Protein 5W4Z (pdb70)

Organism: NCBI:txid881616

Foldseek 3Di:
DAFAEEAEDEFFQDDQLAFLNPQPPFDSNCSVPLVQLLVLLCLCAVLFHQAYEYEDAQFFQAAVHHFDPVCVVRVRGDDGDAQLVSLLSVLVSDQFHAYEYEDALQPDDLQVVLVSQLVSLQSSVFRYAYAYDNHLQQPRNCVVVVHDGDFQLVSLVSVVLSVVVSLLQLFAQADPQQADCDPVPDRGDVVRGDWDFGDDPHDTDTGHHDDHHGQASHHQYEYEAQDPSRLLSCLAAHQEYEAADDPLVVLQVSLVSSLVSVVVLQHHSLRRAYAYAAEEFADAFQVVQVVVLVSSVVSTDLPSLQSSLCSRFVDRLVPDDQVAALLPDQGRGRRCSSVVRHVHTSVVCSVPCNVANNHDDHHTGHLVSRLVVVVCNCVSRVHRYYHYHYSRPPVRVSCCSVRNVVVCVVVPNHPRHDDDRHSCCRRRVDPGSYDDCSRPSVVSHD/DAFAEEAEDEFFQADQLAFLNQQPPFDSNCSVPLVQLLVLLCLCAVLFHQAYEYEDAQFFLAAPHHFDPVCVVRVRGDDGDAQLVSLQSVLVNDQFHAYEYEDALQPDALQVVLVSQLVSLASSVFRYHYAYDNHLQQPRNCVVVVHDGDFQLVSLVSVVLSVVVSLLQLFPAADQQQADCDPVDDRGDPVRGDWDFGDDPNDTDTGHHDDHHGQASHHQYEYEAQPPSSLLSCLAAHQEYEAADDPLVVLLVSLVVSLVSVVVLQHHSLSHAYAYAAEEFADAFQVVQVVVLVSSQVSTDLVSQQSSLCSRFVDRLVPDDQQAALVVDQGRGRGCSSVVRGVHGSVVCSVCCNSANSHDDHHTGHLVSNLVVVVCSCVSNVHRYYHYHYSRPPVRVSCCSPRNVVVCVVVVRHDRHRDDRHSCCVRSVDPGSYDDCSHPSVVSHDD

Solvent-accessible surface area: 29594 Å² total; per-residue (Å²): 152,91,10,40,9,2,0,19,0,13,4,8,3,1,2,13,0,5,3,7,1,51,2,106,84,2,65,6,30,67,2,11,49,10,89,14,0,84,64,1,1,107,31,0,36,116,13,13,5,11,0,2,2,4,23,38,17,6,0,4,0,34,20,140,48,97,8,42,93,25,0,5,35,7,2,0,0,3,3,4,4,10,3,2,0,0,1,0,0,2,1,14,51,6,108,92,0,0,4,1,6,6,2,3,0,14,10,22,48,8,7,10,0,4,5,10,0,2,0,0,0,20,5,1,148,0,11,0,0,0,4,3,27,10,10,29,6,0,92,14,0,2,42,1,17,27,58,116,60,31,44,10,75,63,3,9,63,23,0,48,9,0,0,60,2,0,1,39,9,8,0,10,0,2,36,91,83,1,29,72,87,62,41,164,29,87,0,1,16,27,76,52,10,55,93,16,96,4,118,25,121,89,30,125,1,49,1,14,3,5,10,7,27,4,50,0,1,0,1,0,0,0,2,26,28,24,18,121,40,0,54,71,3,0,0,80,6,0,4,0,4,28,2,47,23,32,83,59,108,138,0,31,89,48,2,133,20,1,28,50,55,0,81,83,69,58,13,48,42,98,3,0,30,0,3,0,18,10,8,3,10,6,9,107,68,91,120,87,0,63,105,61,30,84,71,4,45,108,22,10,41,86,119,2,5,34,2,0,0,4,9,26,5,51,23,24,1,74,74,67,108,83,95,34,48,1,76,121,18,120,9,63,15,22,51,48,19,14,68,86,21,71,70,89,25,0,20,67,3,56,73,71,4,28,18,29,3,42,33,51,154,17,48,29,0,27,29,87,74,0,0,59,23,0,27,108,28,10,139,39,0,70,1,9,0,2,0,7,5,2,13,17,1,22,20,10,0,64,31,4,19,109,93,0,3,54,32,0,56,139,97,42,29,8,24,100,32,54,88,19,82,8,0,0,34,4,10,17,56,26,166,69,35,38,4,81,154,45,7,19,0,11,68,59,63,87,154,89,7,50,11,1,0,21,0,12,4,9,4,1,4,14,0,2,2,4,1,52,13,109,91,3,82,6,30,69,2,11,49,12,96,15,0,81,71,2,1,111,32,0,33,118,12,13,5,9,0,3,2,5,21,38,17,5,0,2,0,28,26,126,51,95,9,45,95,33,0,6,34,9,2,0,0,3,2,4,4,8,3,2,0,0,1,0,0,2,2,19,45,6,94,87,0,0,4,2,6,6,2,3,1,22,12,24,52,7,7,10,0,4,6,11,0,2,0,0,0,22,6,2,152,0,10,0,0,0,4,3,27,10,10,30,5,0,93,15,0,3,38,1,25,20,72,116,57,30,44,7,75,62,2,9,61,12,0,45,7,0,0,58,2,0,2,35,10,7,2,11,0,2,38,95,86,1,29,67,89,67,40,167,34,85,0,0,14,24,78,49,11,55,90,13,99,5,112,22,120,89,29,125,1,38,1,10,3,4,10,8,30,3,52,0,1,0,1,0,0,0,2,27,26,35,10,107,42,0,60,83,3,1,0,89,6,1,5,0,6,26,2,42,32,34,91,58,97,129,1,32,85,57,1,134,25,2,28,50,52,0,83,89,70,58,11,37,42,95,4,0,40,0,3,1,10,7,1,4,5,6,8,106,65,84,147,90,0,65,98,71,47,84,83,5,41,114,21,13,34,83,123,0,9,36,3,0,0,5,8,25,5,51,21,12,1,75,76,77,109,86,87,27,49,0,79,129,29,123,8,65,14,24,38,42,21,14,65,97,16,65,68,81,38,0,21,66,4,52,78,64,0,33,23,18,0,42,18,19,164,25,42,32,0,28,31,94,76,0,0,52,20,0,31,103,27,10,141,40,0,70,0,11,0,3,0,7,3,4,13,18,1,16,22,8,0,64,26,3,18,104,89,0,2,63,46,0,58,151,105,40,25,4,26,94,38,54,145,16,80,9,0,0,27,11,8,17,62,26,174,57,41,34,2,85,146,46,7,21,0,9,64,64,48,48,213

Structure (mmCIF, N/CA/C/O backbone):
data_5W4Z
#
_entry.id   5W4Z
#
_cell.length_a   74.970
_cell.length_b   108.800
_cell.length_c   125.080
_cell.angle_alpha   90.00
_cell.angle_beta   90.00
_cell.angle_gamma   90.00
#
_symmetry.space_group_name_H-M   'P 21 21 21'
#
loop_
_entity.id
_entity.type
_entity.pdbx_description
1 polymer 'Riboflavin Lyase'
2 non-polymer 1-deoxy-1-(7,8-dimethyl-2,4-dioxo-3,4-dihydrobenzo[g]pteridin-10(2H)-yl)-3-O-phosphono-D-ribitol
3 non-polymer RIBOFLAVIN
4 water water
#
loop_
_atom_site.group_PDB
_atom_site.id
_atom_site.type_symbol
_atom_site.label_atom_id
_atom_site.label_alt_id
_atom_site.label_comp_id
_atom_site.label_asym_id
_atom_site.label_entity_id
_atom_site.label_seq_id
_atom_site.pdbx_PDB_ins_code
_atom_site.Cartn_x
_atom_site.Cartn_y
_atom_site.Cartn_z
_atom_site.occupancy
_atom_site.B_iso_or_equiv
_atom_site.auth_seq_id
_atom_site.auth_comp_id
_atom_site.auth_asym_id
_atom_site.auth_atom_id
_atom_site.pdbx_PDB_model_num
ATOM 1 N N . LYS A 1 9 ? -135.434 157.895 188.804 1.00 72.95 7 LYS A N 1
ATOM 2 C CA . LYS A 1 9 ? -135.237 157.942 187.356 1.00 78.44 7 LYS A CA 1
ATOM 3 C C . LYS A 1 9 ? -135.071 156.541 186.770 1.00 66.68 7 LYS A C 1
ATOM 4 O O . LYS A 1 9 ? -134.196 155.786 187.195 1.00 74.46 7 LYS A O 1
ATOM 10 N N . GLN A 1 10 ? -135.917 156.197 185.799 1.00 64.64 8 GLN A N 1
ATOM 11 C CA . GLN A 1 10 ? -135.913 154.870 185.186 1.00 59.92 8 GLN A CA 1
ATOM 12 C C . GLN A 1 10 ? -134.975 154.878 183.985 1.00 58.26 8 GLN A C 1
ATOM 13 O O . GLN A 1 10 ? -135.245 155.549 182.986 1.00 63.41 8 GLN A O 1
ATOM 19 N N . LEU A 1 11 ? -133.896 154.109 184.065 1.00 48.20 9 LEU A N 1
ATOM 20 C CA . LEU A 1 11 ? -132.964 154.009 182.952 1.00 46.12 9 LEU A CA 1
ATOM 21 C C . LEU A 1 11 ? -133.484 153.050 181.888 1.00 46.24 9 LEU A C 1
ATOM 22 O O . LEU A 1 11 ? -134.134 152.042 182.188 1.00 49.24 9 LEU A O 1
ATOM 27 N N . ARG A 1 12 ? -133.166 153.362 180.632 1.00 41.81 10 ARG A N 1
ATOM 28 C CA . ARG A 1 12 ? -133.482 152.498 179.503 1.00 39.59 10 ARG A CA 1
ATOM 29 C C . ARG A 1 12 ? -132.253 151.706 179.077 1.00 46.25 10 ARG A C 1
ATOM 30 O O . ARG A 1 12 ? -131.118 152.158 179.241 1.00 47.80 10 ARG A O 1
ATOM 38 N N . PHE A 1 13 ? -132.489 150.520 178.513 1.00 42.49 11 PHE A N 1
ATOM 39 C CA . PHE A 1 13 ? -131.401 149.622 178.142 1.00 39.45 11 PHE A CA 1
ATOM 40 C C . PHE A 1 13 ? -131.656 149.002 176.786 1.00 40.08 11 PHE A C 1
ATOM 41 O O . PHE A 1 13 ? -132.739 148.465 176.542 1.00 46.88 11 PHE A O 1
ATOM 49 N N . GLY A 1 14 ? -130.650 149.085 175.911 1.00 40.59 12 GLY A N 1
ATOM 50 C CA . GLY A 1 14 ? -130.670 148.371 174.654 1.00 39.72 12 GLY A CA 1
ATOM 51 C C . GLY A 1 14 ? -129.404 147.549 174.499 1.00 33.24 12 GLY A C 1
ATOM 52 O O . GLY A 1 14 ? -128.473 147.629 175.312 1.00 40.55 12 GLY A O 1
ATOM 53 N N . LEU A 1 15 ? -129.398 146.734 173.451 1.00 35.71 13 LEU A N 1
ATOM 54 C CA . LEU A 1 15 ? -128.257 145.901 173.108 1.00 35.86 13 LEU A CA 1
ATOM 55 C C . LEU A 1 15 ? -127.622 146.426 171.829 1.00 35.93 13 LEU A C 1
ATOM 56 O O . LEU A 1 15 ? -128.303 146.547 170.810 1.00 36.97 13 LEU A O 1
ATOM 61 N N . PHE A 1 16 ? -126.323 146.715 171.878 1.00 36.40 14 PHE A N 1
ATOM 62 C CA . PHE A 1 16 ? -125.575 147.024 170.661 1.00 33.81 14 PHE A CA 1
ATOM 63 C C . PHE A 1 16 ? -125.204 145.737 169.923 1.00 35.65 14 PHE A C 1
ATOM 64 O O . PHE A 1 16 ? -124.679 144.800 170.528 1.00 38.26 14 PHE A O 1
ATOM 72 N N . GLU A 1 17 ? -125.480 145.694 168.613 1.00 33.53 15 GLU A N 1
ATOM 73 C CA . GLU A 1 17 ? -125.148 144.545 167.770 1.00 36.04 15 GLU A CA 1
ATOM 74 C C . GLU A 1 17 ? -124.735 145.038 166.387 1.00 36.92 15 GLU A C 1
ATOM 75 O O . GLU A 1 17 ? -124.926 146.208 166.046 1.00 36.85 15 GLU A O 1
ATOM 81 N N . ASN A 1 18 ? -124.134 144.156 165.591 1.00 36.06 16 ASN A N 1
ATOM 82 C CA . ASN A 1 18 ? -123.946 144.498 164.185 1.00 36.41 16 ASN A CA 1
ATOM 83 C C . ASN A 1 18 ? -123.953 143.231 163.341 1.00 39.57 16 ASN A C 1
ATOM 84 O O . ASN A 1 18 ? -123.580 142.155 163.809 1.00 37.22 16 ASN A O 1
ATOM 89 N N . ALA A 1 19 ? -124.390 143.375 162.088 1.00 31.50 17 ALA A N 1
ATOM 90 C CA . ALA A 1 19 ? -124.578 142.223 161.209 1.00 32.48 17 ALA A CA 1
ATOM 91 C C . ALA A 1 19 ? -123.254 141.878 160.527 1.00 36.49 17 ALA A C 1
ATOM 92 O O . ALA A 1 19 ? -123.079 142.012 159.314 1.00 38.47 17 ALA A O 1
ATOM 94 N N . GLN A 1 20 ? -122.311 141.426 161.352 1.00 36.49 18 GLN A N 1
ATOM 95 C CA . GLN A 1 20 ? -121.047 140.857 160.902 1.00 40.10 18 GLN A CA 1
ATOM 96 C C . GLN A 1 20 ? -120.411 140.148 162.092 1.00 40.16 18 GLN A C 1
ATOM 97 O O . GLN A 1 20 ? -120.890 140.249 163.223 1.00 38.61 18 GLN A O 1
ATOM 103 N N . THR A 1 21 ? -119.326 139.420 161.820 1.00 35.60 19 THR A N 1
ATOM 104 C CA . THR A 1 21 ? -118.785 138.484 162.809 1.00 35.44 19 THR A CA 1
ATOM 105 C C . THR A 1 21 ? -118.193 139.208 164.019 1.00 40.90 19 THR A C 1
ATOM 106 O O . THR A 1 21 ? -118.438 138.823 165.170 1.00 42.76 19 THR A O 1
ATOM 110 N N . ASN A 1 22 ? -117.390 140.231 163.778 1.00 39.49 20 ASN A N 1
ATOM 111 C CA . ASN A 1 22 ? -116.714 141.001 164.814 1.00 39.39 20 ASN A CA 1
ATOM 112 C C . ASN A 1 22 ? -117.298 142.408 164.844 1.00 45.10 20 ASN A C 1
ATOM 113 O O . ASN A 1 22 ? -118.138 142.769 164.017 1.00 47.59 20 ASN A O 1
ATOM 118 N N . ASP A 1 23 ? -116.872 143.209 165.818 1.00 41.64 21 ASP A N 1
ATOM 119 C CA . ASP A 1 23 ? -117.418 144.555 165.920 1.00 43.40 21 ASP A CA 1
ATOM 120 C C . ASP A 1 23 ? -116.354 145.529 166.402 1.00 44.17 21 ASP A C 1
ATOM 121 O O . ASP A 1 23 ? -115.391 145.146 167.077 1.00 48.99 21 ASP A O 1
ATOM 126 N N . SER A 1 24 ? -116.533 146.795 166.021 1.00 45.19 22 SER A N 1
ATOM 127 C CA . SER A 1 24 ? -115.832 147.924 166.624 1.00 47.90 22 SER A CA 1
ATOM 128 C C . SER A 1 24 ? -114.327 147.890 166.388 1.00 48.23 22 SER A C 1
ATOM 129 O O . SER A 1 24 ? -113.572 148.561 167.094 1.00 49.72 22 SER A O 1
ATOM 132 N N . GLY A 1 25 ? -113.872 147.134 165.393 1.00 48.44 23 GLY A N 1
ATOM 133 C CA . GLY A 1 25 ? -112.457 147.044 165.125 1.00 48.93 23 GLY A CA 1
ATOM 134 C C . GLY A 1 25 ? -111.705 146.037 165.965 1.00 51.39 23 GLY A C 1
ATOM 135 O O . GLY A 1 25 ? -110.478 145.937 165.824 1.00 48.00 23 GLY A O 1
ATOM 136 N N . THR A 1 26 ? -112.386 145.302 166.840 1.00 51.33 24 THR A N 1
ATOM 137 C CA . THR A 1 26 ? -111.796 144.166 167.536 1.00 56.24 24 THR A CA 1
ATOM 138 C C . THR A 1 26 ? -112.198 142.878 166.832 1.00 54.86 24 THR A C 1
ATOM 139 O O . THR A 1 26 ? -113.015 142.874 165.907 1.00 53.45 24 THR A O 1
ATOM 143 N N . ALA A 1 27 ? -111.616 141.769 167.284 1.00 54.37 25 ALA A N 1
ATOM 144 C CA . ALA A 1 27 ? -111.918 140.479 166.661 1.00 53.56 25 ALA A CA 1
ATOM 145 C C . ALA A 1 27 ? -111.856 139.401 167.745 1.00 53.76 25 ALA A C 1
ATOM 146 O O . ALA A 1 27 ? -110.820 138.765 167.939 1.00 56.38 25 ALA A O 1
ATOM 148 N N . THR A 1 28 ? -112.982 139.192 168.428 1.00 49.23 26 THR A N 1
ATOM 149 C CA . THR A 1 28 ? -113.079 138.165 169.460 1.00 55.59 26 THR A CA 1
ATOM 150 C C . THR A 1 28 ? -113.693 136.866 168.955 1.00 55.54 26 THR A C 1
ATOM 151 O O . THR A 1 28 ? -113.983 135.983 169.769 1.00 55.67 26 THR A O 1
ATOM 155 N N . TRP A 1 29 ? -113.875 136.723 167.634 1.00 51.82 27 TRP A N 1
ATOM 156 C CA . TRP A 1 29 ? -114.634 135.606 167.072 1.00 50.35 27 TRP A CA 1
ATOM 157 C C . TRP A 1 29 ? -114.049 134.240 167.415 1.00 49.96 27 TRP A C 1
ATOM 158 O O . TRP A 1 29 ? -114.777 133.244 167.364 1.00 50.58 27 TRP A O 1
ATOM 169 N N . ARG A 1 30 ? -112.760 134.160 167.753 1.00 52.19 28 ARG A N 1
ATOM 170 C CA . ARG A 1 30 ? -112.125 132.871 168.010 1.00 55.01 28 ARG A CA 1
ATOM 171 C C . ARG A 1 30 ? -112.437 132.300 169.389 1.00 57.46 28 ARG A C 1
ATOM 172 O O . ARG A 1 30 ? -112.135 131.124 169.630 1.00 54.53 28 ARG A O 1
ATOM 180 N N . HIS A 1 31 ? -112.991 133.100 170.297 1.00 57.50 29 HIS A N 1
ATOM 181 C CA . HIS A 1 31 ? -113.351 132.595 171.614 1.00 57.27 29 HIS A CA 1
ATOM 182 C C . HIS A 1 31 ? -114.290 131.400 171.458 1.00 59.12 29 HIS A C 1
ATOM 183 O O . HIS A 1 31 ? -115.196 131.431 170.614 1.00 51.92 29 HIS A O 1
ATOM 190 N N . PRO A 1 32 ? -114.099 130.333 172.238 1.00 56.81 30 PRO A N 1
ATOM 191 C CA . PRO A 1 32 ? -114.875 129.101 171.997 1.00 55.24 30 PRO A CA 1
ATOM 192 C C . PRO A 1 32 ? -116.379 129.266 172.151 1.00 55.71 30 PRO A C 1
ATOM 193 O O . PRO A 1 32 ? -117.137 128.510 171.530 1.00 57.23 30 PRO A O 1
ATOM 197 N N . ASP A 1 33 ? -116.842 130.233 172.942 1.00 52.37 31 ASP A N 1
ATOM 198 C CA . ASP A 1 33 ? -118.267 130.427 173.182 1.00 58.87 31 ASP A CA 1
ATOM 199 C C . ASP A 1 33 ? -118.900 131.492 172.289 1.00 57.30 31 ASP A C 1
ATOM 200 O O . ASP A 1 33 ? -120.121 131.681 172.343 1.00 48.69 31 ASP A O 1
ATOM 205 N N . ASN A 1 34 ? -118.113 132.183 171.471 1.00 55.93 32 ASN A N 1
ATOM 206 C CA . ASN A 1 34 ? -118.648 133.233 170.617 1.00 50.17 32 ASN A CA 1
ATOM 207 C C . ASN A 1 34 ? -119.363 132.614 169.417 1.00 53.33 32 ASN A C 1
ATOM 208 O O . ASN A 1 34 ? -118.831 131.709 168.766 1.00 54.16 32 ASN A O 1
ATOM 213 N N . GLN A 1 35 ? -120.569 133.109 169.124 1.00 47.42 33 GLN A N 1
ATOM 214 C CA . GLN A 1 35 ? -121.399 132.556 168.060 1.00 46.97 33 GLN A CA 1
ATOM 215 C C . GLN A 1 35 ? -121.646 133.510 166.896 1.00 44.46 33 GLN A C 1
ATOM 216 O O . GLN A 1 35 ? -122.386 133.147 165.974 1.00 42.65 33 GLN A O 1
ATOM 222 N N . ARG A 1 36 ? -121.058 134.705 166.893 1.00 41.09 34 ARG A N 1
ATOM 223 C CA . ARG A 1 36 ? -121.476 135.666 165.879 1.00 43.31 34 ARG A CA 1
ATOM 224 C C . ARG A 1 36 ? -120.837 135.412 164.517 1.00 44.18 34 ARG A C 1
ATOM 225 O O . ARG A 1 36 ? -121.122 136.150 163.570 1.00 41.22 34 ARG A O 1
ATOM 233 N N . HIS A 1 37 ? -120.006 134.380 164.375 1.00 42.24 35 HIS A N 1
ATOM 234 C CA . HIS A 1 37 ? -119.684 133.943 163.024 1.00 43.78 35 HIS A CA 1
ATOM 235 C C . HIS A 1 37 ? -120.911 133.417 162.293 1.00 48.33 35 HIS A C 1
ATOM 236 O O . HIS A 1 37 ? -120.862 133.253 161.069 1.00 43.79 35 HIS A O 1
ATOM 243 N N . LEU A 1 38 ? -122.008 133.166 163.008 1.00 43.94 36 LEU A N 1
ATOM 244 C CA . LEU A 1 38 ? -123.277 132.779 162.407 1.00 41.18 36 LEU A CA 1
ATOM 245 C C . LEU A 1 38 ? -124.158 133.975 162.074 1.00 36.69 36 LEU A C 1
ATOM 246 O O . LEU A 1 38 ? -125.367 133.797 161.866 1.00 40.14 36 LEU A O 1
ATOM 251 N N . PHE A 1 39 ? -123.584 135.187 162.011 1.00 37.86 37 PHE A N 1
ATOM 252 C CA . PHE A 1 39 ? -124.388 136.391 161.795 1.00 39.48 37 PHE A CA 1
ATOM 253 C C . PHE A 1 39 ? -125.173 136.343 160.496 1.00 40.14 37 PHE A C 1
ATOM 254 O O . PHE A 1 39 ? -126.144 137.095 160.358 1.00 39.23 37 PHE A O 1
ATOM 262 N N . ASP A 1 40 ? -124.765 135.510 159.537 1.00 36.15 38 ASP A N 1
ATOM 263 C CA . ASP A 1 40 ? -125.433 135.462 158.243 1.00 41.53 38 ASP A CA 1
ATOM 264 C C . ASP A 1 40 ? -126.534 134.412 158.200 1.00 43.78 38 ASP A C 1
ATOM 265 O O . ASP A 1 40 ? -127.015 134.079 157.110 1.00 40.36 38 ASP A O 1
ATOM 270 N N . THR A 1 41 ? -126.931 133.886 159.357 1.00 38.37 39 THR A N 1
ATOM 271 C CA . THR A 1 41 ? -128.057 132.976 159.490 1.00 39.86 39 THR A CA 1
ATOM 272 C C . THR A 1 41 ? -129.161 133.688 160.258 1.00 38.56 39 THR A C 1
ATOM 273 O O . THR A 1 41 ? -128.893 134.501 161.148 1.00 34.85 39 THR A O 1
ATOM 277 N N . LEU A 1 42 ? -130.412 133.395 159.903 1.00 36.20 40 LEU A N 1
ATOM 278 C CA . LEU A 1 42 ? -131.506 134.056 160.607 1.00 36.60 40 LEU A CA 1
ATOM 279 C C . LEU A 1 42 ? -131.663 133.503 162.022 1.00 35.43 40 LEU A C 1
ATOM 280 O O . LEU A 1 42 ? -132.134 134.212 162.917 1.00 34.02 40 LEU A O 1
ATOM 285 N N . ASP A 1 43 ? -131.253 132.253 162.245 1.00 35.26 41 ASP A N 1
ATOM 286 C CA . ASP A 1 43 ? -131.387 131.662 163.573 1.00 40.59 41 ASP A CA 1
ATOM 287 C C . ASP A 1 43 ? -130.561 132.411 164.610 1.00 39.80 41 ASP A C 1
ATOM 288 O O . ASP A 1 43 ? -130.971 132.517 165.772 1.00 39.08 41 ASP A O 1
ATOM 293 N N . TYR A 1 44 ? -129.382 132.913 164.226 1.00 37.90 42 TYR A N 1
ATOM 294 C CA . TYR A 1 44 ? -128.598 133.713 165.167 1.00 38.69 42 TYR A CA 1
ATOM 295 C C . TYR A 1 44 ? -129.408 134.902 165.669 1.00 36.99 42 TYR A C 1
ATOM 296 O O . TYR A 1 44 ? -129.493 135.150 166.878 1.00 39.29 42 TYR A O 1
ATOM 305 N N . TRP A 1 45 ? -130.031 135.640 164.747 1.00 33.17 43 TRP A N 1
ATOM 306 C CA . TRP A 1 45 ? -130.751 136.851 165.121 1.00 36.27 43 TRP A CA 1
ATOM 307 C C . TRP A 1 45 ? -132.052 136.531 165.839 1.00 36.64 43 TRP A C 1
ATOM 308 O O . TRP A 1 45 ? -132.443 137.266 166.749 1.00 33.95 43 TRP A O 1
ATOM 319 N N . ARG A 1 46 ? -132.733 135.449 165.448 1.00 34.07 44 ARG A N 1
ATOM 320 C CA . ARG A 1 46 ? -133.915 135.023 166.186 1.00 39.86 44 ARG A CA 1
ATOM 321 C C . ARG A 1 46 ? -133.580 134.794 167.648 1.00 39.65 44 ARG A C 1
ATOM 322 O O . ARG A 1 46 ? -134.354 135.166 168.539 1.00 39.08 44 ARG A O 1
ATOM 330 N N . ASN A 1 47 ? -132.431 134.166 167.908 1.00 35.62 45 ASN A N 1
ATOM 331 C CA . ASN A 1 47 ? -132.030 133.860 169.280 1.00 35.81 45 ASN A CA 1
ATOM 332 C C . ASN A 1 47 ? -131.725 135.133 170.060 1.00 39.57 45 ASN A C 1
ATOM 333 O O . ASN A 1 47 ? -132.193 135.306 171.193 1.00 39.93 45 ASN A O 1
ATOM 338 N N . ILE A 1 48 ? -130.935 136.034 169.467 1.00 36.53 46 ILE A N 1
ATOM 339 C CA . ILE A 1 48 ? -130.618 137.303 170.120 1.00 37.46 46 ILE A CA 1
ATOM 340 C C . ILE A 1 48 ? -131.896 138.055 170.453 1.00 36.72 46 ILE A C 1
ATOM 341 O O . ILE A 1 48 ? -132.066 138.572 171.564 1.00 39.84 46 ILE A O 1
ATOM 346 N N . ALA A 1 49 ? -132.808 138.139 169.481 1.00 35.93 47 ALA A N 1
ATOM 347 C CA . ALA A 1 49 ? -134.028 138.912 169.668 1.00 37.21 47 ALA A CA 1
ATOM 348 C C . ALA A 1 49 ? -134.908 138.287 170.739 1.00 43.36 47 ALA A C 1
ATOM 349 O O . ALA A 1 49 ? -135.502 138.997 171.557 1.00 39.19 47 ALA A O 1
ATOM 351 N N . GLN A 1 50 ? -135.014 136.961 170.745 1.00 37.60 48 GLN A N 1
ATOM 352 C CA . GLN A 1 50 ? -135.808 136.317 171.776 1.00 36.92 48 GLN A CA 1
ATOM 353 C C . GLN A 1 50 ? -135.203 136.558 173.152 1.00 44.36 48 GLN A C 1
ATOM 354 O O . GLN A 1 50 ? -135.927 136.837 174.117 1.00 45.99 48 GLN A O 1
ATOM 360 N N . ILE A 1 51 ? -133.873 136.470 173.260 1.00 41.76 49 ILE A N 1
ATOM 361 C CA . ILE A 1 51 ? -133.215 136.708 174.547 1.00 47.58 49 ILE A CA 1
ATOM 362 C C . ILE A 1 51 ? -133.530 138.116 175.042 1.00 43.58 49 ILE A C 1
ATOM 363 O O . ILE A 1 51 ? -133.898 138.319 176.202 1.00 47.28 49 ILE A O 1
ATOM 368 N N . CYS A 1 52 ? -133.440 139.105 174.145 1.00 37.50 50 CYS A N 1
ATOM 369 C CA . CYS A 1 52 ? -133.693 140.489 174.537 1.00 36.50 50 CYS A CA 1
ATOM 370 C C . CYS A 1 52 ? -135.161 140.713 174.866 1.00 39.94 50 CYS A C 1
ATOM 371 O O . CYS A 1 52 ? -135.479 141.375 175.856 1.00 38.80 50 CYS A O 1
ATOM 374 N N . GLU A 1 53 ? -136.072 140.181 174.046 1.00 39.50 51 GLU A N 1
ATOM 375 C CA . GLU A 1 53 ? -137.490 140.431 174.280 1.00 38.46 51 GLU A CA 1
ATOM 376 C C . GLU A 1 53 ? -137.982 139.720 175.530 1.00 41.56 51 GLU A C 1
ATOM 377 O O . GLU A 1 53 ? -138.818 140.260 176.264 1.00 44.51 51 GLU A O 1
ATOM 383 N N . ASP A 1 54 ? -137.491 138.500 175.782 1.00 42.61 52 ASP A N 1
ATOM 384 C CA . ASP A 1 54 ? -137.873 137.804 177.007 1.00 45.88 52 ASP A CA 1
ATOM 385 C C . ASP A 1 54 ? -137.448 138.586 178.243 1.00 53.05 52 ASP A C 1
ATOM 386 O O . ASP A 1 54 ? -138.140 138.561 179.264 1.00 53.24 52 ASP A O 1
ATOM 391 N N . ALA A 1 55 ? -136.324 139.287 178.168 1.00 51.10 53 ALA A N 1
ATOM 392 C CA . ALA A 1 55 ? -135.829 140.066 179.290 1.00 49.43 53 ALA A CA 1
ATOM 393 C C . ALA A 1 55 ? -136.464 141.445 179.383 1.00 52.68 53 ALA A C 1
ATOM 394 O O . ALA A 1 55 ? -136.215 142.157 180.359 1.00 51.77 53 ALA A O 1
ATOM 396 N N . GLY A 1 56 ? -137.261 141.846 178.396 1.00 46.31 54 GLY A N 1
ATOM 397 C CA . GLY A 1 56 ? -137.819 143.179 178.416 1.00 44.63 54 GLY A CA 1
ATOM 398 C C . GLY A 1 56 ? -136.851 144.283 178.065 1.00 42.87 54 GLY A C 1
ATOM 399 O O . GLY A 1 56 ? -137.087 145.433 178.436 1.00 48.12 54 GLY A O 1
ATOM 400 N N . LEU A 1 57 ? -135.769 143.981 177.354 1.00 38.39 55 LEU A N 1
ATOM 401 C CA . LEU A 1 57 ? -134.900 145.050 176.888 1.00 40.84 55 LEU A CA 1
ATOM 402 C C . LEU A 1 57 ? -135.660 145.947 175.914 1.00 42.10 55 LEU A C 1
ATOM 403 O O . LEU A 1 57 ? -136.520 145.492 175.157 1.00 41.49 55 LEU A O 1
ATOM 408 N N . ASP A 1 58 ? -135.355 147.242 175.950 1.00 39.63 56 ASP A N 1
ATOM 409 C CA . ASP A 1 58 ? -136.139 148.184 175.157 1.00 35.10 56 ASP A CA 1
ATOM 410 C C . ASP A 1 58 ? -135.902 147.992 173.668 1.00 36.31 56 ASP A C 1
ATOM 411 O O . ASP A 1 58 ? -136.831 148.142 172.873 1.00 39.83 56 ASP A O 1
ATOM 416 N N . PHE A 1 59 ? -134.675 147.666 173.264 1.00 33.86 57 PHE A N 1
ATOM 417 C CA . PHE A 1 59 ? -134.419 147.548 171.832 1.00 33.77 57 PHE A CA 1
ATOM 418 C C . PHE A 1 59 ? -133.111 146.819 171.586 1.00 32.43 57 PHE A C 1
ATOM 419 O O . PHE A 1 59 ? -132.250 146.711 172.473 1.00 34.97 57 PHE A O 1
ATOM 427 N N A VAL A 1 60 ? -132.991 146.314 170.357 0.50 33.07 58 VAL A N 1
ATOM 428 N N B VAL A 1 60 ? -132.985 146.293 170.369 0.50 32.98 58 VAL A N 1
ATOM 429 C CA A VAL A 1 60 ? -131.741 145.851 169.768 0.50 33.84 58 VAL A CA 1
ATOM 430 C CA B VAL A 1 60 ? -131.708 145.864 169.816 0.50 33.95 58 VAL A CA 1
ATOM 431 C C A VAL A 1 60 ? -131.310 146.878 168.732 0.50 32.78 58 VAL A C 1
ATOM 432 C C B VAL A 1 60 ? -131.305 146.868 168.746 0.50 32.74 58 VAL A C 1
ATOM 433 O O A VAL A 1 60 ? -132.131 147.364 167.947 0.50 34.81 58 VAL A O 1
ATOM 434 O O B VAL A 1 60 ? -132.142 147.343 167.970 0.50 34.75 58 VAL A O 1
ATOM 441 N N . PHE A 1 61 ? -130.024 147.201 168.727 1.00 31.24 59 PHE A N 1
ATOM 442 C CA . PHE A 1 61 ? -129.466 148.248 167.891 1.00 33.84 59 PHE A CA 1
ATOM 443 C C . PHE A 1 61 ? -128.461 147.603 166.954 1.00 33.92 59 PHE A C 1
ATOM 444 O O . PHE A 1 61 ? -127.576 146.873 167.408 1.00 38.00 59 PHE A O 1
ATOM 452 N N . LEU A 1 62 ? -128.607 147.857 165.648 1.00 32.31 60 LEU A N 1
ATOM 453 C CA . LEU A 1 62 ? -127.686 147.373 164.626 1.00 32.25 60 LEU A CA 1
ATOM 454 C C . LEU A 1 62 ? -126.832 148.543 164.152 1.00 38.60 60 LEU A C 1
ATOM 455 O O . LEU A 1 62 ? -127.358 149.497 163.575 1.00 36.31 60 LEU A O 1
ATOM 460 N N . ALA A 1 63 ? -125.525 148.484 164.406 1.00 38.61 61 ALA A N 1
ATOM 461 C CA . ALA A 1 63 ? -124.610 149.429 163.778 1.00 36.77 61 ALA A CA 1
ATOM 462 C C . ALA A 1 63 ? -124.520 149.120 162.286 1.00 39.31 61 ALA A C 1
ATOM 463 O O . ALA A 1 63 ? -125.099 148.152 161.797 1.00 35.10 61 ALA A O 1
ATOM 465 N N . ASP A 1 64 ? -123.778 149.942 161.544 1.00 36.60 62 ASP A N 1
ATOM 466 C CA . ASP A 1 64 ? -123.551 149.621 160.136 1.00 35.22 62 ASP A CA 1
ATOM 467 C C . ASP A 1 64 ? -122.213 150.198 159.701 1.00 35.60 62 ASP A C 1
ATOM 468 O O . ASP A 1 64 ? -121.660 151.103 160.336 1.00 37.96 62 ASP A O 1
ATOM 473 N N . ALA A 1 65 ? -121.687 149.637 158.619 1.00 35.74 63 ALA A N 1
ATOM 474 C CA . ALA A 1 65 ? -120.521 150.175 157.942 1.00 34.88 63 ALA A CA 1
ATOM 475 C C . ALA A 1 65 ? -120.676 149.877 156.460 1.00 37.74 63 ALA A C 1
ATOM 476 O O . ALA A 1 65 ? -121.273 148.869 156.072 1.00 35.89 63 ALA A O 1
ATOM 478 N N . TRP A 1 66 ? -120.163 150.777 155.635 1.00 37.51 64 TRP A N 1
ATOM 479 C CA . TRP A 1 66 ? -120.145 150.548 154.201 1.00 38.16 64 TRP A CA 1
ATOM 480 C C . TRP A 1 66 ? -118.756 150.266 153.664 1.00 45.56 64 TRP A C 1
ATOM 481 O O . TRP A 1 66 ? -118.621 149.481 152.725 1.00 40.70 64 TRP A O 1
ATOM 492 N N . GLY A 1 67 ? -117.724 150.874 154.241 1.00 40.96 65 GLY A N 1
ATOM 493 C CA . GLY A 1 67 ? -116.370 150.721 153.758 1.00 43.32 65 GLY A CA 1
ATOM 494 C C . GLY A 1 67 ? -115.663 149.522 154.354 1.00 48.48 65 GLY A C 1
ATOM 495 O O . GLY A 1 67 ? -116.280 148.610 154.911 1.00 47.13 65 GLY A O 1
ATOM 496 N N . TRP A 1 68 ? -114.336 149.535 154.229 1.00 47.37 66 TRP A N 1
ATOM 497 C CA . TRP A 1 68 ? -113.487 148.434 154.661 1.00 46.68 66 TRP A CA 1
ATOM 498 C C . TRP A 1 68 ? -112.128 148.997 155.070 1.00 47.90 66 TRP A C 1
ATOM 499 O O . TRP A 1 68 ? -111.862 150.193 154.931 1.00 50.39 66 TRP A O 1
ATOM 510 N N . ALA A 1 69 ? -111.257 148.118 155.562 1.00 50.58 67 ALA A N 1
ATOM 511 C CA . ALA A 1 69 ? -109.984 148.532 156.160 1.00 54.12 67 ALA A CA 1
ATOM 512 C C . ALA A 1 69 ? -108.930 148.679 155.071 1.00 56.77 67 ALA A C 1
ATOM 513 O O . ALA A 1 69 ? -108.201 147.743 154.756 1.00 60.22 67 ALA A O 1
ATOM 515 N N . ASP A 1 70 ? -108.812 149.851 154.492 1.00 60.00 68 ASP A N 1
ATOM 516 C CA . ASP A 1 70 ? -107.815 150.089 153.480 1.00 64.78 68 ASP A CA 1
ATOM 517 C C . ASP A 1 70 ? -106.541 150.620 154.125 1.00 67.45 68 ASP A C 1
ATOM 518 O O . ASP A 1 70 ? -106.524 151.699 154.626 1.00 70.57 68 ASP A O 1
ATOM 523 N N . VAL A 1 71 ? -105.459 149.871 154.050 1.00 71.90 69 VAL A N 1
ATOM 524 C CA . VAL A 1 71 ? -104.183 150.320 154.575 1.00 82.05 69 VAL A CA 1
ATOM 525 C C . VAL A 1 71 ? -103.415 150.666 153.333 1.00 96.38 69 VAL A C 1
ATOM 526 O O . VAL A 1 71 ? -103.132 149.793 152.532 1.00 94.28 69 VAL A O 1
ATOM 530 N N . ASN A 1 72 ? -103.109 151.949 153.181 1.00 107.45 70 ASN A N 1
ATOM 531 C CA . ASN A 1 72 ? -102.466 152.554 152.010 1.00 113.48 70 ASN A CA 1
ATOM 532 C C . ASN A 1 72 ? -103.432 152.522 150.837 1.00 110.38 70 ASN A C 1
ATOM 533 O O . ASN A 1 72 ? -104.086 153.514 150.536 1.00 115.55 70 ASN A O 1
ATOM 538 N N . GLY A 1 73 ? -103.537 151.378 150.180 1.00 101.83 71 GLY A N 1
ATOM 539 C CA . GLY A 1 73 ? -104.448 151.249 149.068 1.00 93.86 71 GLY A CA 1
ATOM 540 C C . GLY A 1 73 ? -105.119 149.908 148.986 1.00 84.35 71 GLY A C 1
ATOM 541 O O . GLY A 1 73 ? -105.834 149.667 148.060 1.00 76.59 71 GLY A O 1
ATOM 542 N N . GLU A 1 74 ? -104.857 149.018 149.919 1.00 83.84 72 GLU A N 1
ATOM 543 C CA . GLU A 1 74 ? -105.544 147.741 149.901 1.00 82.99 72 GLU A CA 1
ATOM 544 C C . GLU A 1 74 ? -105.765 147.171 151.277 1.00 74.32 72 GLU A C 1
ATOM 545 O O . GLU A 1 74 ? -105.344 147.732 152.254 1.00 73.83 72 GLU A O 1
ATOM 551 N N . ARG A 1 75 ? -106.417 146.034 151.311 1.00 66.99 73 ARG A N 1
ATOM 552 C CA . ARG A 1 75 ? -106.820 145.384 152.524 1.00 65.11 73 ARG A CA 1
ATOM 553 C C . ARG A 1 75 ? -105.853 144.319 152.934 1.00 68.38 73 ARG A C 1
ATOM 554 O O . ARG A 1 75 ? -105.755 143.297 152.305 1.00 71.44 73 ARG A O 1
ATOM 562 N N . PRO A 1 76 ? -105.144 144.542 154.019 1.00 61.85 74 PRO A N 1
ATOM 563 C CA . PRO A 1 76 ? -104.221 143.470 154.406 1.00 65.21 74 PRO A CA 1
ATOM 564 C C . PRO A 1 76 ? -104.945 142.143 154.574 1.00 61.99 74 PRO A C 1
ATOM 565 O O . PRO A 1 76 ? -106.118 142.090 154.950 1.00 59.04 74 PRO A O 1
ATOM 569 N N . ASP A 1 77 ? -104.219 141.058 154.299 1.00 65.39 75 ASP A N 1
ATOM 570 C CA . ASP A 1 77 ? -104.816 139.729 154.353 1.00 68.66 75 ASP A CA 1
ATOM 571 C C . ASP A 1 77 ? -105.277 139.349 155.753 1.00 66.97 75 ASP A C 1
ATOM 572 O O . ASP A 1 77 ? -106.146 138.479 155.891 1.00 57.04 75 ASP A O 1
ATOM 577 N N . ILE A 1 78 ? -104.729 139.987 156.791 1.00 65.47 76 ILE A N 1
ATOM 578 C CA . ILE A 1 78 ? -105.176 139.724 158.153 1.00 64.75 76 ILE A CA 1
ATOM 579 C C . ILE A 1 78 ? -106.646 140.085 158.333 1.00 61.52 76 ILE A C 1
ATOM 580 O O . ILE A 1 78 ? -107.308 139.542 159.225 1.00 62.88 76 ILE A O 1
ATOM 585 N N . CYS A 1 79 ? -107.183 140.980 157.494 1.00 51.63 77 CYS A N 1
ATOM 586 C CA . CYS A 1 79 ? -108.595 141.331 157.598 1.00 53.22 77 CYS A CA 1
ATOM 587 C C . CYS A 1 79 ? -109.486 140.143 157.271 1.00 53.41 77 CYS A C 1
ATOM 588 O O . CYS A 1 79 ? -110.552 139.977 157.874 1.00 52.95 77 CYS A O 1
ATOM 591 N N . ASP A 1 80 ? -109.079 139.320 156.303 1.00 56.58 78 ASP A N 1
ATOM 592 C CA . ASP A 1 80 ? -109.855 138.134 155.964 1.00 57.12 78 ASP A CA 1
ATOM 593 C C . ASP A 1 80 ? -109.547 136.980 156.911 1.00 53.75 78 ASP A C 1
ATOM 594 O O . ASP A 1 80 ? -110.452 136.230 157.293 1.00 55.48 78 ASP A O 1
ATOM 599 N N . VAL A 1 81 ? -108.278 136.826 157.305 1.00 52.43 79 VAL A N 1
ATOM 600 C CA . VAL A 1 81 ? -107.909 135.761 158.236 1.00 56.60 79 VAL A CA 1
ATOM 601 C C . VAL A 1 81 ? -108.674 135.912 159.549 1.00 53.16 79 VAL A C 1
ATOM 602 O O . VAL A 1 81 ? -109.064 134.919 160.177 1.00 57.38 79 VAL A O 1
ATOM 606 N N . GLU A 1 82 ? -108.927 137.151 159.969 1.00 55.93 80 GLU A N 1
ATOM 607 C CA . GLU A 1 82 ? -109.595 137.426 161.237 1.00 53.18 80 GLU A CA 1
ATOM 608 C C . GLU A 1 82 ? -111.037 137.896 161.089 1.00 49.59 80 GLU A C 1
ATOM 609 O O . GLU A 1 82 ? -111.693 138.146 162.107 1.00 54.10 80 GLU A O 1
ATOM 615 N N . GLY A 1 83 ? -111.553 138.018 159.867 1.00 48.08 81 GLY A N 1
ATOM 616 C CA . GLY A 1 83 ? -112.908 138.538 159.686 1.00 47.29 81 GLY A CA 1
ATOM 617 C C . GLY A 1 83 ? -113.123 139.881 160.347 1.00 50.80 81 GLY A C 1
ATOM 618 O O . GLY A 1 83 ? -114.157 140.107 160.988 1.00 46.29 81 GLY A O 1
ATOM 619 N N . LEU A 1 84 ? -112.153 140.784 160.208 1.00 49.61 82 LEU A N 1
ATOM 620 C CA . LEU A 1 84 ? -112.161 142.030 160.970 1.00 48.04 82 LEU A CA 1
ATOM 621 C C . LEU A 1 84 ? -113.300 142.946 160.542 1.00 47.36 82 LEU A C 1
ATOM 622 O O . LEU A 1 84 ? -114.104 143.385 161.376 1.00 43.86 82 LEU A O 1
ATOM 627 N N . ASP A 1 85 ? -113.381 143.251 159.239 1.00 49.50 83 ASP A N 1
ATOM 628 C CA . ASP A 1 85 ? -114.290 144.264 158.720 1.00 48.96 83 ASP A CA 1
ATOM 629 C C . ASP A 1 85 ? -115.391 143.725 157.815 1.00 42.58 83 ASP A C 1
ATOM 630 O O . ASP A 1 85 ? -116.428 144.386 157.681 1.00 44.41 83 ASP A O 1
ATOM 635 N N . LEU A 1 86 ? -115.199 142.560 157.206 1.00 42.65 84 LEU A N 1
ATOM 636 C CA . LEU A 1 86 ? -116.084 142.003 156.177 1.00 43.57 84 LEU A CA 1
ATOM 637 C C . LEU A 1 86 ? -116.132 140.482 156.312 1.00 44.35 84 LEU A C 1
ATOM 638 O O . LEU A 1 86 ? -115.188 139.891 156.825 1.00 44.95 84 LEU A O 1
ATOM 643 N N . PRO A 1 87 ? -117.205 139.834 155.822 1.00 44.53 85 PRO A N 1
ATOM 644 C CA . PRO A 1 87 ? -118.390 140.408 155.176 1.00 39.16 85 PRO A CA 1
ATOM 645 C C . PRO A 1 87 ? -119.441 140.849 156.183 1.00 40.91 85 PRO A C 1
ATOM 646 O O . PRO A 1 87 ? -119.239 140.689 157.397 1.00 38.94 85 PRO A O 1
ATOM 650 N N . ARG A 1 88 ? -120.544 141.404 155.681 1.00 35.57 86 ARG A N 1
ATOM 651 C CA . ARG A 1 88 ? -121.622 141.884 156.538 1.00 35.84 86 ARG A CA 1
ATOM 652 C C . ARG A 1 88 ? -122.937 141.771 155.777 1.00 34.08 86 ARG A C 1
ATOM 653 O O . ARG A 1 88 ? -122.962 141.460 154.584 1.00 37.23 86 ARG A O 1
ATOM 661 N N . LEU A 1 89 ? -124.036 141.999 156.493 1.00 32.44 87 LEU A N 1
ATOM 662 C CA . LEU A 1 89 ? -125.384 142.064 155.937 1.00 34.67 87 LEU A CA 1
ATOM 663 C C . LEU A 1 89 ? -125.945 143.477 156.036 1.00 38.53 87 LEU A C 1
ATOM 664 O O . LEU A 1 89 ? -125.459 144.328 156.792 1.00 35.57 87 LEU A O 1
ATOM 669 N N . ASP A 1 90 ? -127.034 143.702 155.303 1.00 28.89 88 ASP A N 1
ATOM 670 C CA . ASP A 1 90 ? -127.700 144.993 155.384 1.00 31.15 88 ASP A CA 1
ATOM 671 C C . ASP A 1 90 ? -128.583 145.055 156.629 1.00 31.04 88 ASP A C 1
ATOM 672 O O . ASP A 1 90 ? -129.422 144.177 156.826 1.00 32.16 88 ASP A O 1
ATOM 677 N N . PRO A 1 91 ? -128.440 146.084 157.469 1.00 31.17 89 PRO A N 1
ATOM 678 C CA . PRO A 1 91 ? -129.244 146.142 158.708 1.00 29.10 89 PRO A CA 1
ATOM 679 C C . PRO A 1 91 ? -130.754 146.183 158.503 1.00 29.49 89 PRO A C 1
ATOM 680 O O . PRO A 1 91 ? -131.493 145.603 159.311 1.00 31.21 89 PRO A O 1
ATOM 684 N N . ALA A 1 92 ? -131.249 146.875 157.472 1.00 26.95 90 ALA A N 1
ATOM 685 C CA . ALA A 1 92 ? -132.693 146.965 157.286 1.00 27.45 90 ALA A CA 1
ATOM 686 C C . ALA A 1 92 ? -133.299 145.596 157.027 1.00 30.83 90 ALA A C 1
ATOM 687 O O . ALA A 1 92 ? -134.425 145.314 157.455 1.00 26.75 90 ALA A O 1
ATOM 689 N N . ILE A 1 93 ? -132.589 144.753 156.280 1.00 27.10 91 ILE A N 1
ATOM 690 C CA . ILE A 1 93 ? -133.097 143.414 155.998 1.00 24.63 91 ILE A CA 1
ATOM 691 C C . ILE A 1 93 ? -133.141 142.591 157.279 1.00 29.79 91 ILE A C 1
ATOM 692 O O . ILE A 1 93 ? -134.121 141.884 157.549 1.00 28.92 91 ILE A O 1
ATOM 697 N N . VAL A 1 94 ? -132.079 142.671 158.082 1.00 27.57 92 VAL A N 1
ATOM 698 C CA . VAL A 1 94 ? -132.074 141.974 159.368 1.00 33.97 92 VAL A CA 1
ATOM 699 C C . VAL A 1 94 ? -133.223 142.474 160.236 1.00 29.50 92 VAL A C 1
ATOM 700 O O . VAL A 1 94 ? -133.984 141.684 160.804 1.00 28.61 92 VAL A O 1
ATOM 704 N N . ALA A 1 95 ? -133.394 143.799 160.305 1.00 30.40 93 ALA A N 1
ATOM 705 C CA . ALA A 1 95 ? -134.452 144.378 161.137 1.00 29.27 93 ALA A CA 1
ATOM 706 C C . ALA A 1 95 ? -135.831 143.918 160.688 1.00 30.70 93 ALA A C 1
ATOM 707 O O . ALA A 1 95 ? -136.676 143.565 161.519 1.00 29.13 93 ALA A O 1
ATOM 709 N N . ALA A 1 96 ? -136.082 143.921 159.374 1.00 26.34 94 ALA A N 1
ATOM 710 C CA . ALA A 1 96 ? -137.377 143.476 158.871 1.00 26.65 94 ALA A CA 1
ATOM 711 C C . ALA A 1 96 ? -137.634 142.018 159.228 1.00 28.45 94 ALA A C 1
ATOM 712 O O . ALA A 1 96 ? -138.759 141.651 159.581 1.00 28.55 94 ALA A O 1
ATOM 714 N N . ALA A 1 97 ? -136.607 141.169 159.122 1.00 27.44 95 ALA A N 1
ATOM 715 C CA . ALA A 1 97 ? -136.778 139.764 159.476 1.00 28.63 95 ALA A CA 1
ATOM 716 C C . ALA A 1 97 ? -137.095 139.604 160.955 1.00 35.06 95 ALA A C 1
ATOM 717 O O . ALA A 1 97 ? -137.872 138.718 161.330 1.00 37.34 95 ALA A O 1
ATOM 719 N N . LEU A 1 98 ? -136.532 140.467 161.804 1.00 29.27 96 LEU A N 1
ATOM 720 C CA . LEU A 1 98 ? -136.787 140.388 163.244 1.00 32.44 96 LEU A CA 1
ATOM 721 C C . LEU A 1 98 ? -138.134 140.970 163.651 1.00 38.02 96 LEU A C 1
ATOM 722 O O . LEU A 1 98 ? -138.661 140.597 164.711 1.00 33.06 96 LEU A O 1
ATOM 727 N N . ILE A 1 99 ? -138.681 141.892 162.854 1.00 38.63 97 ILE A N 1
ATOM 728 C CA . ILE A 1 99 ? -140.045 142.373 163.062 1.00 48.27 97 ILE A CA 1
ATOM 729 C C . ILE A 1 99 ? -140.995 141.205 163.199 1.00 40.87 97 ILE A C 1
ATOM 730 O O . ILE A 1 99 ? -141.882 141.190 164.066 1.00 38.13 97 ILE A O 1
ATOM 735 N N . ALA A 1 100 ? -140.840 140.219 162.323 1.00 37.66 98 ALA A N 1
ATOM 736 C CA . ALA A 1 100 ? -141.785 139.123 162.227 1.00 50.53 98 ALA A CA 1
ATOM 737 C C . ALA A 1 100 ? -141.649 138.136 163.367 1.00 46.93 98 ALA A C 1
ATOM 738 O O . ALA A 1 100 ? -142.592 137.383 163.630 1.00 58.96 98 ALA A O 1
ATOM 740 N N . SER A 1 101 ? -140.505 138.135 164.052 1.00 38.47 99 SER A N 1
ATOM 741 C CA . SER A 1 101 ? -140.204 137.187 165.115 1.00 41.18 99 SER A CA 1
ATOM 742 C C . SER A 1 101 ? -140.427 137.767 166.505 1.00 41.49 99 SER A C 1
ATOM 743 O O . SER A 1 101 ? -140.233 137.059 167.498 1.00 43.26 99 SER A O 1
ATOM 746 N N . THR A 1 102 ? -140.846 139.026 166.594 1.00 34.71 100 THR A N 1
ATOM 747 C CA . THR A 1 102 ? -140.992 139.760 167.840 1.00 33.18 100 THR A CA 1
ATOM 748 C C . THR A 1 102 ? -142.334 140.476 167.849 1.00 38.39 100 THR A C 1
ATOM 749 O O . THR A 1 102 ? -142.993 140.603 166.818 1.00 38.44 100 THR A O 1
ATOM 753 N N . THR A 1 103 ? -142.733 140.975 169.019 1.00 39.73 101 THR A N 1
ATOM 754 C CA . THR A 1 103 ? -143.986 141.724 169.102 1.00 34.11 101 THR A CA 1
ATOM 755 C C . THR A 1 103 ? -143.829 143.048 169.840 1.00 38.01 101 THR A C 1
ATOM 756 O O . THR A 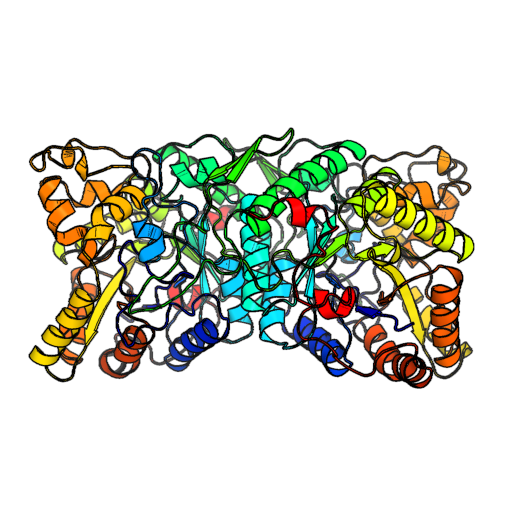1 103 ? -144.569 143.994 169.567 1.00 40.54 101 THR A O 1
ATOM 760 N N . LYS A 1 104 ? -142.895 143.140 170.786 1.00 33.88 102 LYS A N 1
ATOM 761 C CA . LYS A 1 104 ? -142.732 144.396 171.509 1.00 35.79 102 LYS A CA 1
ATOM 762 C C . LYS A 1 104 ? -141.336 144.989 171.428 1.00 32.05 102 LYS A C 1
ATOM 763 O O . LYS A 1 104 ? -141.196 146.200 171.586 1.00 37.94 102 LYS A O 1
ATOM 769 N N . LEU A 1 105 ? -140.313 144.166 171.192 1.00 33.80 103 LEU A N 1
ATOM 770 C CA . LEU A 1 105 ? -138.932 144.629 171.141 1.00 38.04 103 LEU A CA 1
ATOM 771 C C . LEU A 1 105 ? -138.743 145.740 170.111 1.00 36.35 103 LEU A C 1
ATOM 772 O O . LEU A 1 105 ? -139.299 145.700 169.013 1.00 33.73 103 LEU A O 1
ATOM 777 N N . GLY A 1 106 ? -137.945 146.739 170.467 1.00 37.38 104 GLY A N 1
ATOM 778 C CA . GLY A 1 106 ? -137.602 147.775 169.517 1.00 31.98 104 GLY A CA 1
ATOM 779 C C . GLY A 1 106 ? -136.435 147.354 168.649 1.00 31.62 104 GLY A C 1
ATOM 780 O O . GLY A 1 106 ? -135.565 146.587 169.057 1.00 32.00 104 GLY A O 1
ATOM 781 N N . LEU A 1 107 ? -136.449 147.837 167.409 1.00 29.28 105 LEU A N 1
ATOM 782 C CA . LEU A 1 107 ? -135.419 147.523 166.428 1.00 33.52 105 LEU A CA 1
ATOM 783 C C . LEU A 1 107 ? -134.883 148.841 165.898 1.00 30.98 105 LEU A C 1
ATOM 784 O O . LEU A 1 107 ? -135.632 149.611 165.299 1.00 31.15 105 LEU A O 1
ATOM 789 N N . VAL A 1 108 ? -133.601 149.103 166.121 1.00 30.41 106 VAL A N 1
ATOM 790 C CA . VAL A 1 108 ? -132.965 150.346 165.697 1.00 28.84 106 VAL A CA 1
ATOM 791 C C . VAL A 1 108 ? -131.879 149.994 164.696 1.00 29.96 106 VAL A C 1
ATOM 792 O O . VAL A 1 108 ? -131.022 149.153 164.976 1.00 32.47 106 VAL A O 1
ATOM 796 N N . MET A 1 109 ? -131.910 150.626 163.525 1.00 29.61 107 MET A N 1
ATOM 797 C CA . MET A 1 109 ? -130.923 150.321 162.501 1.00 29.39 107 MET A CA 1
ATOM 798 C C . MET A 1 109 ? -130.148 151.574 162.133 1.00 28.54 107 MET A C 1
ATOM 799 O O . MET A 1 109 ? -130.729 152.652 162.000 1.00 30.74 107 MET A O 1
ATOM 804 N N . THR A 1 110 ? -128.838 151.423 161.981 1.00 30.84 108 THR A N 1
ATOM 805 C CA . THR A 1 110 ? -128.013 152.513 161.480 1.00 33.32 108 THR A CA 1
ATOM 806 C C . THR A 1 110 ? -128.233 152.702 159.981 1.00 36.26 108 THR A C 1
ATOM 807 O O . THR A 1 110 ? -128.378 151.729 159.230 1.00 32.75 108 THR A O 1
ATOM 811 N N . GLY A 1 111 ? -128.291 153.966 159.557 1.00 30.69 109 GLY A N 1
ATOM 812 C CA . GLY A 1 111 ? -128.462 154.319 158.162 1.00 30.72 109 GLY A CA 1
ATOM 813 C C . GLY A 1 111 ? -127.688 155.584 157.837 1.00 32.11 109 GLY A C 1
ATOM 814 O O . GLY A 1 111 ? -127.688 156.537 158.630 1.00 31.07 109 GLY A O 1
ATOM 815 N N . SER A 1 112 ? -127.037 155.611 156.667 1.00 30.91 110 SER A N 1
ATOM 816 C CA . SER A 1 112 ? -126.066 156.647 156.315 1.00 32.27 110 SER A CA 1
ATOM 817 C C . SER A 1 112 ? -126.720 157.759 155.494 1.00 38.88 110 SER A C 1
ATOM 818 O O . SER A 1 112 ? -127.279 157.497 154.423 1.00 35.72 110 SER A O 1
ATOM 821 N N . THR A 1 113 ? -126.613 159.000 155.972 1.00 31.85 111 THR A N 1
ATOM 822 C CA . THR A 1 113 ? -127.028 160.145 155.165 1.00 30.47 111 THR A CA 1
ATOM 823 C C . THR A 1 113 ? -126.102 160.398 153.980 1.00 34.43 111 THR A C 1
ATOM 824 O O . THR A 1 113 ? -126.480 161.145 153.073 1.00 37.97 111 THR A O 1
ATOM 828 N N . LEU A 1 114 ? -124.907 159.806 153.970 1.00 35.77 112 LEU A N 1
ATOM 829 C CA . LEU A 1 114 ? -123.957 160.029 152.884 1.00 36.95 112 LEU A CA 1
ATOM 830 C C . LEU A 1 114 ? -124.302 159.201 151.648 1.00 36.83 112 LEU A C 1
ATOM 831 O O . LEU A 1 114 ? -124.097 159.652 150.514 1.00 36.59 112 LEU A O 1
ATOM 836 N N . LEU A 1 115 ? -124.831 158.002 151.838 1.00 35.13 113 LEU A N 1
ATOM 837 C CA . LEU A 1 115 ? -124.954 157.050 150.743 1.00 35.86 113 LEU A CA 1
ATOM 838 C C . LEU A 1 115 ? -126.376 156.574 150.478 1.00 38.65 113 LEU A C 1
ATOM 839 O O . LEU A 1 115 ? -126.595 155.874 149.478 1.00 36.15 113 LEU A O 1
ATOM 844 N N . GLU A 1 116 ? -127.337 156.894 151.337 1.00 36.15 114 GLU A N 1
ATOM 845 C CA . GLU A 1 116 ? -128.734 156.571 151.070 1.00 38.23 114 GLU A CA 1
ATOM 846 C C . GLU A 1 116 ? -129.376 157.679 150.253 1.00 37.03 114 GLU A C 1
ATOM 847 O O . GLU A 1 116 ? -129.034 158.855 150.395 1.00 36.51 114 GLU A O 1
ATOM 853 N N . GLN A 1 117 ? -130.312 157.296 149.390 1.00 35.56 115 GLN A N 1
ATOM 854 C CA . GLN A 1 117 ? -131.182 158.269 148.741 1.00 36.43 115 GLN A CA 1
ATOM 855 C C . GLN A 1 117 ? -132.356 158.552 149.659 1.00 33.66 115 GLN A C 1
ATOM 856 O O . GLN A 1 117 ? -133.078 157.611 150.030 1.00 30.17 115 GLN A O 1
ATOM 862 N N . PRO A 1 118 ? -132.604 159.809 150.026 1.00 33.11 116 PRO A N 1
ATOM 863 C CA . PRO A 1 118 ? -133.672 160.079 151.003 1.00 29.25 116 PRO A CA 1
ATOM 864 C C . PRO A 1 118 ? -135.040 159.570 150.584 1.00 27.44 116 PRO A C 1
ATOM 865 O O . PRO A 1 118 ? -135.785 159.091 151.447 1.00 29.52 116 PRO A O 1
ATOM 869 N N . TYR A 1 119 ? -135.406 159.652 149.294 1.00 29.49 117 TYR A N 1
ATOM 870 C CA . TYR A 1 119 ? -136.757 159.251 148.914 1.00 28.94 117 TYR A CA 1
ATOM 871 C C . TYR A 1 119 ? -136.968 157.754 149.117 1.00 32.22 117 TYR A C 1
ATOM 872 O O . TYR A 1 119 ? -137.991 157.335 149.664 1.00 30.11 117 TYR A O 1
ATOM 881 N N . SER A 1 120 ? -136.020 156.930 148.667 1.00 27.37 118 SER A N 1
ATOM 882 C CA . SER A 1 120 ? -136.172 155.489 148.861 1.00 28.71 118 SER A CA 1
ATOM 883 C C . SER A 1 120 ? -135.946 155.098 150.314 1.00 28.17 118 SER A C 1
ATOM 884 O O . SER A 1 120 ? -136.610 154.186 150.813 1.00 28.32 118 SER A O 1
ATOM 887 N N . PHE A 1 121 ? -135.053 155.799 151.012 1.00 26.26 119 PHE A N 1
ATOM 888 C CA . PHE A 1 121 ? -134.846 155.524 152.428 1.00 26.27 119 PHE A CA 1
ATOM 889 C C . PHE A 1 121 ? -136.103 155.817 153.240 1.00 28.65 119 PHE A C 1
ATOM 890 O O . PHE A 1 121 ? -136.468 155.047 154.145 1.00 27.41 119 PHE A O 1
ATOM 898 N N . ALA A 1 122 ? -136.774 156.932 152.942 1.00 28.36 120 ALA A N 1
ATOM 899 C CA . ALA A 1 122 ? -137.996 157.273 153.659 1.00 27.55 120 ALA A CA 1
ATOM 900 C C . ALA A 1 122 ? -139.050 156.192 153.481 1.00 27.33 120 ALA A C 1
ATOM 901 O O . ALA A 1 122 ? -139.711 155.789 154.446 1.00 27.52 120 ALA A O 1
ATOM 903 N N . ARG A 1 123 ? -139.223 155.706 152.241 1.00 26.00 121 ARG A N 1
ATOM 904 C CA . ARG A 1 123 ? -140.177 154.627 152.007 1.00 27.43 121 ARG A CA 1
ATOM 905 C C . ARG A 1 123 ? -139.791 153.374 152.789 1.00 27.64 121 ARG A C 1
ATOM 906 O O . ARG A 1 123 ? -140.656 152.685 153.335 1.00 28.57 121 ARG A O 1
ATOM 914 N N . ARG A 1 124 ? -138.499 153.049 152.814 1.00 24.25 122 ARG A N 1
ATOM 915 C CA . ARG A 1 124 ? -138.038 151.839 153.490 1.00 26.50 122 ARG A CA 1
ATOM 916 C C . ARG A 1 124 ? -138.307 151.918 154.985 1.00 25.06 122 ARG A C 1
ATOM 917 O O . ARG A 1 124 ? -138.830 150.972 155.584 1.00 29.06 122 ARG A O 1
ATOM 925 N N . MET A 1 125 ? -137.951 153.045 155.609 1.00 26.19 123 MET A N 1
ATOM 926 C CA . MET A 1 125 ? -138.145 153.174 157.050 1.00 24.57 123 MET A CA 1
ATOM 927 C C . MET A 1 125 ? -139.619 153.180 157.413 1.00 28.65 123 MET A C 1
ATOM 928 O O . MET A 1 125 ? -140.022 152.566 158.411 1.00 27.83 123 MET A O 1
ATOM 933 N N . ALA A 1 126 ? -140.439 153.882 156.631 1.00 26.97 124 ALA A N 1
ATOM 934 C CA . ALA A 1 126 ? -141.861 153.910 156.932 1.00 26.07 124 ALA A CA 1
ATOM 935 C C . ALA A 1 126 ? -142.488 152.536 156.757 1.00 24.49 124 ALA A C 1
ATOM 936 O O . ALA A 1 126 ? -143.424 152.193 157.482 1.00 26.11 124 ALA A O 1
ATOM 938 N N . SER A 1 127 ? -141.990 151.736 155.802 1.00 24.96 125 SER A N 1
ATOM 939 C CA . SER A 1 127 ? -142.478 150.370 155.654 1.00 24.69 125 SER A CA 1
ATOM 940 C C . SER A 1 127 ? -142.144 149.530 156.881 1.00 25.67 125 SER A C 1
ATOM 941 O O . SER A 1 127 ? -142.979 148.752 157.366 1.00 24.64 125 SER A O 1
ATOM 944 N N . LEU A 1 128 ? -140.922 149.665 157.396 1.00 24.25 126 LEU A N 1
ATOM 945 C CA . LEU A 1 128 ? -140.588 148.981 158.640 1.00 24.16 126 LEU A CA 1
ATOM 946 C C . LEU A 1 128 ? -141.493 149.440 159.776 1.00 26.45 126 LEU A C 1
ATOM 947 O O . LEU A 1 128 ? -141.902 148.631 160.613 1.00 29.42 126 LEU A O 1
ATOM 952 N N . ASP A 1 129 ? -141.825 150.736 159.812 1.00 28.03 127 ASP A N 1
ATOM 953 C CA . ASP A 1 129 ? -142.644 151.271 160.901 1.00 30.49 127 ASP A CA 1
ATOM 954 C C . ASP A 1 129 ? -144.078 150.761 160.814 1.00 29.98 127 ASP A C 1
ATOM 955 O O . ASP A 1 129 ? -144.664 150.359 161.827 1.00 26.42 127 ASP A O 1
ATOM 960 N N . HIS A 1 130 ? -144.654 150.761 159.609 1.00 29.76 128 HIS A N 1
ATOM 961 C CA . HIS A 1 130 ? -145.975 150.172 159.399 1.00 28.73 128 HIS A CA 1
ATOM 962 C C . HIS A 1 130 ? -146.000 148.713 159.854 1.00 27.64 128 HIS A C 1
ATOM 963 O O . HIS A 1 130 ? -146.826 148.320 160.686 1.00 30.79 128 HIS A O 1
ATOM 970 N N . LEU A 1 131 ? -145.100 147.888 159.304 1.00 27.30 129 LEU A N 1
ATOM 971 C CA . LEU A 1 131 ? -145.152 146.446 159.555 1.00 26.83 129 LEU A CA 1
ATOM 972 C C . LEU A 1 131 ? -144.884 146.100 161.019 1.00 27.47 129 LEU A C 1
ATOM 973 O O . LEU A 1 131 ? -145.456 145.128 161.528 1.00 31.88 129 LEU A O 1
ATOM 978 N N . SER A 1 132 ? -144.034 146.866 161.712 1.00 28.85 130 SER A N 1
ATOM 979 C CA . SER A 1 132 ? -143.706 146.588 163.117 1.00 33.34 130 SER A CA 1
ATOM 980 C C . SER A 1 132 ? -144.666 147.235 164.107 1.00 30.01 130 SER A C 1
ATOM 981 O O . SER A 1 132 ? -144.497 147.054 165.328 1.00 27.95 130 SER A O 1
ATOM 984 N N . LYS A 1 133 ? -145.647 148.000 163.625 1.00 28.63 131 LYS A N 1
ATOM 985 C CA . LYS A 1 133 ? -146.587 148.731 164.486 1.00 28.04 131 LYS A CA 1
ATOM 986 C C . LYS A 1 133 ? -145.873 149.736 165.394 1.00 32.55 131 LYS A C 1
ATOM 987 O O . LYS A 1 133 ? -146.221 149.898 166.568 1.00 33.91 131 LYS A O 1
ATOM 993 N N . GLY A 1 134 ? -144.853 150.396 164.854 1.00 30.05 132 GLY A N 1
ATOM 994 C CA . GLY A 1 134 ? -144.203 151.499 165.540 1.00 28.51 132 GLY A CA 1
ATOM 995 C C . GLY A 1 134 ? -143.091 151.094 166.480 1.00 29.19 132 GLY A C 1
ATOM 996 O O . GLY A 1 134 ? -142.979 151.648 167.584 1.00 29.56 132 GLY A O 1
ATOM 997 N N . ARG A 1 135 ? -142.256 150.136 166.083 1.00 30.30 133 ARG A N 1
ATOM 998 C CA . ARG A 1 135 ? -141.173 149.673 166.940 1.00 32.35 133 ARG A CA 1
ATOM 999 C C . ARG A 1 135 ? -139.792 149.973 166.373 1.00 34.02 133 ARG A C 1
ATOM 1000 O O . ARG A 1 135 ? -138.799 149.463 166.898 1.00 32.53 133 ARG A O 1
ATOM 1008 N N . ILE A 1 136 ? -139.693 150.820 165.343 1.00 29.03 134 ILE A N 1
ATOM 1009 C CA . ILE A 1 136 ? -138.458 150.995 164.580 1.00 29.09 134 ILE A CA 1
ATOM 1010 C C . ILE A 1 136 ? -137.768 152.288 164.978 1.00 30.15 134 ILE A C 1
ATOM 1011 O O . ILE A 1 136 ? -138.427 153.288 165.277 1.00 32.91 134 ILE A O 1
ATOM 1016 N N . GLY A 1 137 ? -136.430 152.253 164.992 1.00 29.17 135 GLY A N 1
ATOM 1017 C CA . GLY A 1 137 ? -135.629 153.448 165.123 1.00 32.51 135 GLY A CA 1
ATOM 1018 C C . GLY A 1 137 ? -134.574 153.485 164.033 1.00 33.98 135 GLY A C 1
ATOM 1019 O O . GLY A 1 137 ? -134.249 152.468 163.413 1.00 29.93 135 GLY A O 1
ATOM 1020 N N . TRP A 1 138 ? -134.058 154.688 163.793 1.00 30.41 136 TRP A N 1
ATOM 1021 C CA . TRP A 1 138 ? -133.013 154.945 162.803 1.00 28.83 136 TRP A CA 1
ATOM 1022 C C . TRP A 1 138 ? -131.855 155.636 163.505 1.00 30.75 136 TRP A C 1
ATOM 1023 O O . TRP A 1 138 ? -132.037 156.714 164.085 1.00 31.44 136 TRP A O 1
ATOM 1034 N N . ASN A 1 139 ? -130.678 155.019 163.476 1.00 29.11 137 ASN A N 1
ATOM 1035 C CA . ASN A 1 139 ? -129.467 155.673 163.967 1.00 29.71 137 ASN A CA 1
ATOM 1036 C C . ASN A 1 139 ? -128.811 156.441 162.819 1.00 31.16 137 ASN A C 1
ATOM 1037 O O . ASN A 1 139 ? -128.268 155.843 161.883 1.00 31.14 137 ASN A O 1
ATOM 1042 N N . VAL A 1 140 ? -128.858 157.771 162.904 1.00 29.72 138 VAL A N 1
ATOM 1043 C CA . VAL A 1 140 ? -128.355 158.661 161.857 1.00 30.27 138 VAL A CA 1
ATOM 1044 C C . VAL A 1 140 ? -126.840 158.748 161.965 1.00 34.31 138 VAL A C 1
ATOM 1045 O O . VAL A 1 140 ? -126.314 159.251 162.961 1.00 35.95 138 VAL A O 1
ATOM 1049 N N . VAL A 1 141 ? -126.128 158.292 160.927 1.00 32.11 139 VAL A N 1
ATOM 1050 C CA . VAL A 1 141 ? -124.682 158.467 160.883 1.00 33.83 139 VAL A CA 1
ATOM 1051 C C . VAL A 1 141 ? -124.299 159.113 159.557 1.00 37.54 139 VAL A C 1
ATOM 1052 O O . VAL A 1 141 ? -125.044 159.072 158.578 1.00 33.58 139 VAL A O 1
ATOM 1056 N N . THR A 1 142 ? -123.116 159.721 159.540 1.00 38.92 140 THR A N 1
ATOM 1057 C CA . THR A 1 142 ? -122.549 160.276 158.320 1.00 38.86 140 THR A CA 1
ATOM 1058 C C . THR A 1 142 ? -121.437 159.401 157.742 1.00 40.61 140 THR A C 1
ATOM 1059 O O . THR A 1 142 ? -120.687 159.867 156.876 1.00 45.13 140 THR A O 1
ATOM 1063 N N . THR A 1 143 ? -121.309 158.154 158.226 1.00 39.56 141 THR A N 1
ATOM 1064 C CA . THR A 1 143 ? -120.409 157.110 157.723 1.00 39.30 141 THR A CA 1
ATOM 1065 C C . THR A 1 143 ? -118.946 157.363 158.068 1.00 44.97 141 THR A C 1
ATOM 1066 O O . THR A 1 143 ? -118.305 158.261 157.512 1.00 44.52 141 THR A O 1
ATOM 1070 N N . GLY A 1 144 ? -118.407 156.556 158.986 1.00 44.49 142 GLY A N 1
ATOM 1071 C CA . GLY A 1 144 ? -117.025 156.682 159.417 1.00 47.19 142 GLY A CA 1
ATOM 1072 C C . GLY A 1 144 ? -116.020 156.018 158.512 1.00 54.66 142 GLY A C 1
ATOM 1073 O O . GLY A 1 144 ? -114.810 156.172 158.714 1.00 53.28 142 GLY A O 1
ATOM 1074 N N . THR A 1 145 ? -116.502 155.280 157.521 1.00 46.27 143 THR A N 1
ATOM 1075 C CA . THR A 1 145 ? -115.676 154.620 156.522 1.00 50.56 143 THR A CA 1
ATOM 1076 C C . THR A 1 145 ? -115.840 155.302 155.166 1.00 52.15 143 THR A C 1
ATOM 1077 O O . THR A 1 145 ? -115.895 154.646 154.124 1.00 49.71 143 THR A O 1
ATOM 1081 N N . ALA A 1 146 ? -115.904 156.640 155.171 1.00 50.12 144 ALA A N 1
ATOM 1082 C CA . ALA A 1 146 ? -116.447 157.369 154.026 1.00 46.35 144 ALA A CA 1
ATOM 1083 C C . ALA A 1 146 ? -115.562 157.270 152.786 1.00 46.68 144 ALA A C 1
ATOM 1084 O O . ALA A 1 146 ? -116.076 157.322 151.665 1.00 44.88 144 ALA A O 1
ATOM 1086 N N . GLU A 1 147 ? -114.246 157.137 152.954 1.00 43.65 145 GLU A N 1
ATOM 1087 C CA . GLU A 1 147 ? -113.356 157.140 151.796 1.00 53.18 145 GLU A CA 1
ATOM 1088 C C . GLU A 1 147 ? -113.541 155.883 150.953 1.00 50.98 145 GLU A C 1
ATOM 1089 O O . GLU A 1 147 ? -113.786 155.964 149.744 1.00 52.48 145 GLU A O 1
ATOM 1095 N N . THR A 1 148 ? -113.404 154.705 151.572 1.00 52.28 146 THR A N 1
ATOM 1096 C CA . THR A 1 148 ? -113.633 153.458 150.843 1.00 49.42 146 THR A CA 1
ATOM 1097 C C . THR A 1 148 ? -115.072 153.371 150.361 1.00 45.99 146 THR A C 1
ATOM 1098 O O . THR A 1 148 ? -115.332 152.989 149.214 1.00 44.99 146 THR A O 1
ATOM 1102 N N . ALA A 1 149 ? -116.025 153.722 151.230 1.00 44.92 147 ALA A N 1
ATOM 1103 C CA . ALA A 1 149 ? -117.435 153.651 150.861 1.00 48.08 147 ALA A CA 1
ATOM 1104 C C . ALA A 1 149 ? -117.733 154.511 149.643 1.00 46.80 147 ALA A C 1
ATOM 1105 O O . ALA A 1 149 ? -118.488 154.103 148.754 1.00 42.61 147 ALA A O 1
ATOM 1107 N N . SER A 1 150 ? -117.148 155.708 149.580 1.00 44.18 148 SER A N 1
ATOM 1108 C CA . SER A 1 150 ? -117.374 156.557 148.416 1.00 44.62 148 SER A CA 1
ATOM 1109 C C . SER A 1 150 ? -116.850 155.897 147.145 1.00 41.13 148 SER A C 1
ATOM 1110 O O . SER A 1 150 ? -117.506 155.951 146.098 1.00 42.40 148 SER A O 1
ATOM 1113 N N . ALA A 1 151 ? -115.682 155.248 147.218 1.00 39.99 149 ALA A N 1
ATOM 1114 C CA . ALA A 1 151 ? -115.173 154.547 146.036 1.00 47.20 149 ALA A CA 1
ATOM 1115 C C . ALA A 1 151 ? -116.067 153.380 145.644 1.00 42.28 149 ALA A C 1
ATOM 1116 O O . ALA A 1 151 ? -116.206 153.085 144.450 1.00 45.65 149 ALA A O 1
ATOM 1118 N N . ALA A 1 152 ? -116.676 152.702 146.625 1.00 42.36 150 ALA A N 1
ATOM 1119 C CA . ALA A 1 152 ? -117.566 151.589 146.311 1.00 38.19 150 ALA A CA 1
ATOM 1120 C C . ALA A 1 152 ? -118.797 152.071 145.556 1.00 40.77 150 ALA A C 1
ATOM 1121 O O . ALA A 1 152 ? -119.247 151.415 144.608 1.00 39.43 150 ALA A O 1
ATOM 1123 N N . PHE A 1 153 ? -119.346 153.223 145.951 1.00 38.77 151 PHE A N 1
ATOM 1124 C CA . PHE A 1 153 ? -120.526 153.781 145.300 1.00 37.80 151 PHE A CA 1
ATOM 1125 C C . PHE A 1 153 ? -120.179 154.608 144.065 1.00 42.75 151 PHE A C 1
ATOM 1126 O O . PHE A 1 153 ? -121.091 155.017 143.338 1.00 43.92 151 PHE A O 1
ATOM 1134 N N . GLY A 1 154 ? -118.895 154.847 143.806 1.00 38.64 152 GLY A N 1
ATOM 1135 C CA . GLY A 1 154 ? -118.493 155.614 142.641 1.00 41.30 152 GLY A CA 1
ATOM 1136 C C . GLY A 1 154 ? -118.790 157.090 142.748 1.00 49.07 152 GLY A C 1
ATOM 1137 O O . GLY A 1 154 ? -119.046 157.743 141.732 1.00 49.83 152 GLY A O 1
ATOM 1138 N N . VAL A 1 155 ? -118.760 157.642 143.955 1.00 44.81 153 VAL A N 1
ATOM 1139 C CA . VAL A 1 155 ? -119.112 159.044 144.156 1.00 47.81 153 VAL A CA 1
ATOM 1140 C C . VAL A 1 155 ? -117.926 159.770 144.774 1.00 50.87 153 VAL A C 1
ATOM 1141 O O . VAL A 1 155 ? -117.101 159.141 145.455 1.00 48.95 153 VAL A O 1
ATOM 1145 N N . PRO A 1 156 ? -117.776 161.071 144.545 1.00 52.25 154 PRO A N 1
ATOM 1146 C CA . PRO A 1 156 ? -116.655 161.787 145.155 1.00 58.08 154 PRO A CA 1
ATOM 1147 C C . PRO A 1 156 ? -116.819 161.863 146.663 1.00 49.80 154 PRO A C 1
ATOM 1148 O O . PRO A 1 156 ? -117.931 161.898 147.194 1.00 46.08 154 PRO A O 1
ATOM 1152 N N . MET A 1 157 ? -115.679 161.859 147.344 1.00 53.75 155 MET A N 1
ATOM 1153 C CA . MET A 1 157 ? -115.633 161.971 148.794 1.00 53.28 155 MET A CA 1
ATOM 1154 C C . MET A 1 157 ? -116.193 163.316 149.254 1.00 53.61 155 MET A C 1
ATOM 1155 O O . MET A 1 157 ? -116.078 164.332 148.563 1.00 58.09 155 MET A O 1
ATOM 1160 N N . VAL A 1 158 ? -116.812 163.313 150.433 1.00 47.79 156 VAL A N 1
ATOM 1161 C CA . VAL A 1 158 ? -117.334 164.516 151.072 1.00 44.71 156 VAL A CA 1
ATOM 1162 C C . VAL A 1 158 ? -116.616 164.690 152.410 1.00 46.82 156 VAL A C 1
ATOM 1163 O O . VAL A 1 158 ? -116.512 163.734 153.190 1.00 44.51 156 VAL A O 1
ATOM 1167 N N . ALA A 1 159 ? -116.115 165.901 152.670 1.00 48.48 157 ALA A N 1
ATOM 1168 C CA . ALA A 1 159 ? -115.348 166.178 153.883 1.00 53.20 157 ALA A CA 1
ATOM 1169 C C . ALA A 1 159 ? -116.234 166.065 155.129 1.00 48.36 157 ALA A C 1
ATOM 1170 O O . ALA A 1 159 ? -117.463 166.071 155.055 1.00 47.16 157 ALA A O 1
ATOM 1172 N N . HIS A 1 160 ? -115.580 165.986 156.292 1.00 51.05 158 HIS A N 1
ATOM 1173 C CA . HIS A 1 160 ? -116.260 165.592 157.527 1.00 46.93 158 HIS A CA 1
ATOM 1174 C C . HIS A 1 160 ? -117.415 166.530 157.870 1.00 43.29 158 HIS A C 1
ATOM 1175 O O . HIS A 1 160 ? -118.563 166.093 158.005 1.00 41.88 158 HIS A O 1
ATOM 1182 N N . ASP A 1 161 ? -117.125 167.823 158.053 1.00 48.89 159 ASP A N 1
ATOM 1183 C CA . ASP A 1 161 ? -118.182 168.747 158.459 1.00 50.48 159 ASP A CA 1
ATOM 1184 C C . ASP A 1 161 ? -119.228 168.918 157.364 1.00 50.27 159 ASP A C 1
ATOM 1185 O O . ASP A 1 161 ? -120.412 169.106 157.666 1.00 48.94 159 ASP A O 1
ATOM 1190 N N . ASP A 1 162 ? -118.819 168.837 156.092 1.00 47.28 160 ASP A N 1
ATOM 1191 C CA . ASP A 1 162 ? -119.793 168.876 155.004 1.00 45.50 160 ASP A CA 1
ATOM 1192 C C . ASP A 1 162 ? -120.750 167.691 155.055 1.00 42.60 160 ASP A C 1
ATOM 1193 O O . ASP A 1 162 ? -121.891 167.801 154.587 1.00 42.62 160 ASP A O 1
ATOM 1198 N N . ARG A 1 163 ? -120.315 166.544 155.593 1.00 39.04 161 ARG A N 1
ATOM 1199 C CA . ARG A 1 163 ? -121.238 165.413 155.666 1.00 37.18 161 ARG A CA 1
ATOM 1200 C C . ARG A 1 163 ? -122.368 165.695 156.650 1.00 35.20 161 ARG A C 1
ATOM 1201 O O . ARG A 1 163 ? -123.486 165.207 156.466 1.00 35.71 161 ARG A O 1
ATOM 1209 N N . TYR A 1 164 ? -122.101 166.489 157.688 1.00 38.05 162 TYR A N 1
ATOM 1210 C CA . TYR A 1 164 ? -123.169 166.878 158.602 1.00 36.82 162 TYR A CA 1
ATOM 1211 C C . TYR A 1 164 ? -124.077 167.950 157.994 1.00 35.27 162 TYR A C 1
ATOM 1212 O O . TYR A 1 164 ? -125.290 167.945 158.239 1.00 38.08 162 TYR A O 1
ATOM 1221 N N . ASP A 1 165 ? -123.525 168.869 157.191 1.00 35.75 163 ASP A N 1
ATOM 1222 C CA . ASP A 1 165 ? -124.393 169.749 156.407 1.00 38.37 163 ASP A CA 1
ATOM 1223 C C . ASP A 1 165 ? -125.295 168.938 155.486 1.00 37.57 163 ASP A C 1
ATOM 1224 O O . ASP A 1 165 ? -126.488 169.229 155.350 1.00 39.24 163 ASP A O 1
ATOM 1229 N N . MET A 1 166 ? -124.740 167.916 154.839 1.00 38.50 164 MET A N 1
ATOM 1230 C CA . MET A 1 166 ? -125.546 167.051 153.989 1.00 39.80 164 MET A CA 1
ATOM 1231 C C . MET A 1 166 ? -126.602 166.315 154.806 1.00 37.94 164 MET A C 1
ATOM 1232 O O . MET A 1 166 ? -127.749 166.171 154.368 1.00 38.71 164 MET A O 1
ATOM 1237 N N . ALA A 1 167 ? -126.235 165.852 156.006 1.00 31.96 165 ALA A N 1
ATOM 1238 C CA . ALA A 1 167 ? -127.210 165.217 156.888 1.00 35.99 165 ALA A CA 1
ATOM 1239 C C . ALA A 1 167 ? -128.365 166.165 157.226 1.00 32.07 165 ALA A C 1
ATOM 1240 O O . ALA A 1 167 ? -129.529 165.746 157.238 1.00 34.40 165 ALA A O 1
ATOM 1242 N N . ASP A 1 168 ? -128.065 167.439 157.522 1.00 34.50 166 ASP A N 1
ATOM 1243 C CA . ASP A 1 168 ? -129.122 168.419 157.781 1.00 34.61 166 ASP A CA 1
ATOM 1244 C C . ASP A 1 168 ? -130.139 168.462 156.642 1.00 36.28 166 ASP A C 1
ATOM 1245 O O . ASP A 1 168 ? -131.356 168.450 156.869 1.00 34.81 166 ASP A O 1
ATOM 1250 N N . ASP A 1 169 ? -129.646 168.523 155.403 1.00 34.89 167 ASP A N 1
ATOM 1251 C CA . ASP A 1 169 ? -130.525 168.561 154.243 1.00 35.51 167 ASP A CA 1
ATOM 1252 C C . ASP A 1 169 ? -131.287 167.254 154.089 1.00 33.82 167 ASP A C 1
ATOM 1253 O O . ASP A 1 169 ? -132.485 167.258 153.778 1.00 34.90 167 ASP A O 1
ATOM 1258 N N . PHE A 1 170 ? -130.604 166.125 154.311 1.00 33.90 168 PHE A N 1
ATOM 1259 C CA . PHE A 1 170 ? -131.263 164.819 154.284 1.00 34.02 168 PHE A CA 1
ATOM 1260 C C . PHE A 1 170 ? -132.439 164.792 155.255 1.00 39.58 168 PHE A C 1
ATOM 1261 O O . PHE A 1 170 ? -133.539 164.341 154.914 1.00 31.83 168 PHE A O 1
ATOM 1269 N N . MET A 1 171 ? -132.219 165.283 156.474 1.00 32.99 169 MET A N 1
ATOM 1270 C CA . MET A 1 171 ? -133.261 165.258 157.497 1.00 28.94 169 MET A CA 1
ATOM 1271 C C . MET A 1 171 ? -134.475 166.079 157.086 1.00 27.24 169 MET A C 1
ATOM 1272 O O . MET A 1 171 ? -135.617 165.645 157.275 1.00 32.86 169 MET A O 1
ATOM 1277 N N . GLU A 1 172 ? -134.253 167.280 156.543 1.00 29.83 170 GLU A N 1
ATOM 1278 C CA . GLU A 1 172 ? -135.384 168.123 156.161 1.00 34.73 170 GLU A CA 1
ATOM 1279 C C . GLU A 1 172 ? -136.262 167.422 155.136 1.00 32.23 170 GLU A C 1
ATOM 1280 O O . GLU A 1 172 ? -137.495 167.454 155.242 1.00 31.80 170 GLU A O 1
ATOM 1286 N N . LEU A 1 173 ? -135.642 166.764 154.152 1.00 31.53 171 LEU A N 1
ATOM 1287 C CA . LEU A 1 173 ? -136.409 166.049 153.135 1.00 28.57 171 LEU A CA 1
ATOM 1288 C C . LEU A 1 173 ? -137.181 164.873 153.731 1.00 28.51 171 LEU A C 1
ATOM 1289 O O . LEU A 1 173 ? -138.368 164.691 153.437 1.00 31.85 171 LEU A O 1
ATOM 1294 N N . VAL A 1 174 ? -136.536 164.052 154.565 1.00 31.57 172 VAL A N 1
ATOM 1295 C CA . VAL A 1 174 ? -137.283 162.893 155.059 1.00 29.79 172 VAL A CA 1
ATOM 1296 C C . VAL A 1 174 ? -138.377 163.336 156.026 1.00 28.54 172 VAL A C 1
ATOM 1297 O O . VAL A 1 174 ? -139.432 162.695 156.100 1.00 31.16 172 VAL A O 1
ATOM 1301 N N . TYR A 1 175 ? -138.166 164.434 156.767 1.00 27.75 173 TYR A N 1
ATOM 1302 C CA . TYR A 1 175 ? -139.250 164.982 157.581 1.00 29.16 173 TYR A CA 1
ATOM 1303 C C . TYR A 1 175 ? -140.447 165.343 156.715 1.00 27.57 173 TYR A C 1
ATOM 1304 O O . TYR A 1 175 ? -141.595 165.080 157.080 1.00 30.53 173 TYR A O 1
ATOM 1313 N N . LYS A 1 176 ? -140.202 165.983 155.572 1.00 30.81 174 LYS A N 1
ATOM 1314 C CA . LYS A 1 176 ? -141.305 166.295 154.671 1.00 30.36 174 LYS A CA 1
ATOM 1315 C C . LYS A 1 176 ? -142.007 165.025 154.206 1.00 28.30 174 LYS A C 1
ATOM 1316 O O . LYS A 1 176 ? -143.243 164.967 154.150 1.00 32.15 174 LYS A O 1
ATOM 1322 N N . LEU A 1 177 ? -141.237 163.993 153.873 1.00 29.57 175 LEU A N 1
ATOM 1323 C CA . LEU A 1 177 ? -141.856 162.763 153.393 1.00 29.29 175 LEU A CA 1
ATOM 1324 C C . LEU A 1 177 ? -142.624 162.056 154.509 1.00 31.41 175 LEU A C 1
ATOM 1325 O O . LEU A 1 177 ? -143.717 161.526 154.278 1.00 30.83 175 LEU A O 1
ATOM 1330 N N . TRP A 1 178 ? -142.088 162.061 155.731 1.00 25.72 176 TRP A N 1
ATOM 1331 C CA . TRP A 1 178 ? -142.716 161.288 156.804 1.00 30.32 176 TRP A CA 1
ATOM 1332 C C . TRP A 1 178 ? -143.843 162.060 157.482 1.00 35.45 176 TRP A C 1
ATOM 1333 O O . TRP A 1 178 ? -144.850 161.462 157.887 1.00 29.90 176 TRP A O 1
ATOM 1344 N N . GLU A 1 179 ? -143.686 163.379 157.649 1.00 31.88 177 GLU A N 1
ATOM 1345 C CA . GLU A 1 179 ? -144.640 164.171 158.419 1.00 29.94 177 GLU A CA 1
ATOM 1346 C C . GLU A 1 179 ? -145.569 165.020 157.564 1.00 34.61 177 GLU A C 1
ATOM 1347 O O . GLU A 1 179 ? -146.687 165.309 157.993 1.00 38.90 177 GLU A O 1
ATOM 1353 N N . GLY A 1 180 ? -145.140 165.434 156.371 1.00 31.39 178 GLY A N 1
ATOM 1354 C CA . GLY A 1 180 ? -145.902 166.431 155.645 1.00 34.46 178 GLY A CA 1
ATOM 1355 C C . GLY A 1 180 ? -146.633 165.931 154.413 1.00 36.08 178 GLY A C 1
ATOM 1356 O O . GLY A 1 180 ? -147.543 166.597 153.909 1.00 39.74 178 GLY A O 1
ATOM 1357 N N . ALA A 1 181 ? -146.251 164.764 153.909 1.00 33.41 179 ALA A N 1
ATOM 1358 C CA . ALA A 1 181 ? -146.835 164.302 152.650 1.00 31.58 179 ALA A CA 1
ATOM 1359 C C . ALA A 1 181 ? -148.219 163.688 152.848 1.00 35.78 179 ALA A C 1
ATOM 1360 O O . ALA A 1 181 ? -149.101 163.861 152.004 1.00 37.30 179 ALA A O 1
ATOM 1362 N N . TRP A 1 182 ? -148.420 162.943 153.935 1.00 32.68 180 TRP A N 1
ATOM 1363 C CA . TRP A 1 182 ? -149.697 162.309 154.255 1.00 33.70 180 TRP A CA 1
ATOM 1364 C C . TRP A 1 182 ? -150.065 162.686 155.681 1.00 34.17 180 TRP A C 1
ATOM 1365 O O . TRP A 1 182 ? -149.282 162.438 156.595 1.00 37.50 180 TRP A O 1
ATOM 1376 N N . GLU A 1 183 ? -151.239 163.270 155.877 1.00 31.09 181 GLU A N 1
ATOM 1377 C CA . GLU A 1 183 ? -151.637 163.606 157.239 1.00 30.90 181 GLU A CA 1
ATOM 1378 C C . GLU A 1 183 ? -151.987 162.330 158.006 1.00 32.61 181 GLU A C 1
ATOM 1379 O O . GLU A 1 183 ? -152.326 161.306 157.402 1.00 31.51 181 GLU A O 1
ATOM 1385 N N . PRO A 1 184 ? -151.871 162.350 159.336 1.00 32.75 182 PRO A N 1
ATOM 1386 C CA . PRO A 1 184 ? -152.023 161.099 160.102 1.00 35.00 182 PRO A CA 1
ATOM 1387 C C . PRO A 1 184 ? -153.345 160.389 159.880 1.00 35.61 182 PRO A C 1
ATOM 1388 O O . PRO A 1 184 ? -153.390 159.158 159.980 1.00 44.60 182 PRO A O 1
ATOM 1392 N N . ASP A 1 185 ? -154.422 161.116 159.574 1.00 34.16 183 ASP A N 1
ATOM 1393 C CA . ASP A 1 185 ? -155.729 160.503 159.369 1.00 40.07 183 ASP A CA 1
ATOM 1394 C C . ASP A 1 185 ? -156.156 160.487 157.899 1.00 33.88 183 ASP A C 1
ATOM 1395 O O . ASP A 1 185 ? -157.350 160.397 157.613 1.00 38.34 183 ASP A O 1
ATOM 1400 N N . ALA A 1 186 ? -155.204 160.547 156.962 1.00 37.06 184 ALA A N 1
ATOM 1401 C CA . ALA A 1 186 ? -155.566 160.624 155.545 1.00 35.18 184 ALA A CA 1
ATOM 1402 C C . ALA A 1 186 ? -156.317 159.379 155.080 1.00 36.81 184 ALA A C 1
ATOM 1403 O O . ALA A 1 186 ? -157.255 159.475 154.277 1.00 36.49 184 ALA A O 1
ATOM 1405 N N . LEU A 1 187 ? -155.908 158.199 155.553 1.00 32.62 185 LEU A N 1
ATOM 1406 C CA . LEU A 1 187 ? -156.538 156.956 155.121 1.00 34.52 185 LEU A CA 1
ATOM 1407 C C . LEU A 1 187 ? -157.827 156.708 155.892 1.00 40.85 185 LEU A C 1
ATOM 1408 O O . LEU A 1 187 ? -157.851 156.768 157.128 1.00 41.89 185 LEU A O 1
ATOM 1413 N N . GLU A 1 188 ? -158.896 156.432 155.154 1.00 36.87 186 GLU A N 1
ATOM 1414 C CA . GLU A 1 188 ? -160.208 156.124 155.706 1.00 38.16 186 GLU A CA 1
ATOM 1415 C C . GLU A 1 188 ? -160.654 154.699 155.424 1.00 42.50 186 GLU A C 1
ATOM 1416 O O . GLU A 1 188 ? -161.318 154.088 156.264 1.00 37.49 186 GLU A O 1
ATOM 1422 N N . ARG A 1 189 ? -160.302 154.159 154.254 1.00 36.14 187 ARG A N 1
ATOM 1423 C CA . ARG A 1 189 ? -160.524 152.748 153.917 1.00 38.99 187 ARG A CA 1
ATOM 1424 C C . ARG A 1 189 ? -161.988 152.348 154.092 1.00 41.79 187 ARG A C 1
ATOM 1425 O O . ARG A 1 189 ? -162.298 151.267 154.593 1.00 42.96 187 ARG A O 1
ATOM 1433 N N . ASP A 1 190 ? -162.900 153.221 153.681 1.00 33.54 188 ASP A N 1
ATOM 1434 C CA . ASP A 1 190 ? -164.329 152.981 153.833 1.00 35.82 188 ASP A CA 1
ATOM 1435 C C . ASP A 1 190 ? -164.891 152.571 152.474 1.00 36.51 188 ASP A C 1
ATOM 1436 O O . ASP A 1 190 ? -165.038 153.408 151.577 1.00 41.17 188 ASP A O 1
ATOM 1441 N N . LYS A 1 191 ? -165.211 151.282 152.328 1.00 38.66 189 LYS A N 1
ATOM 1442 C CA . LYS A 1 191 ? -165.681 150.768 151.042 1.00 36.54 189 LYS A CA 1
ATOM 1443 C C . LYS A 1 191 ? -166.981 151.411 150.586 1.00 44.14 189 LYS A C 1
ATOM 1444 O O . LYS A 1 191 ? -167.302 151.351 149.390 1.00 40.25 189 LYS A O 1
ATOM 1450 N N . GLN A 1 192 ? -167.751 152.002 151.501 1.00 43.91 190 GLN A N 1
ATOM 1451 C CA . GLN A 1 192 ? -168.927 152.780 151.137 1.00 47.82 190 GLN A CA 1
ATOM 1452 C C . GLN A 1 192 ? -168.650 154.277 151.160 1.00 53.64 190 GLN A C 1
ATOM 1453 O O . GLN A 1 192 ? -169.580 155.073 150.992 1.00 56.15 190 GLN A O 1
ATOM 1459 N N . GLY A 1 193 ? -167.400 154.674 151.379 1.00 49.60 191 GLY A N 1
ATOM 1460 C CA . GLY A 1 193 ? -167.028 156.075 151.352 1.00 47.88 191 GLY A CA 1
ATOM 1461 C C . GLY A 1 193 ? -165.807 156.320 150.488 1.00 45.86 191 GLY A C 1
ATOM 1462 O O . GLY A 1 193 ? -165.834 156.059 149.281 1.00 47.04 191 GLY A O 1
ATOM 1463 N N . ARG A 1 194 ? -164.740 156.832 151.087 1.00 44.06 192 ARG A N 1
ATOM 1464 C CA . ARG A 1 194 ? -163.486 157.092 150.395 1.00 41.73 192 ARG A CA 1
ATOM 1465 C C . ARG A 1 194 ? -162.402 156.167 150.915 1.00 41.13 192 ARG A C 1
ATOM 1466 O O . ARG A 1 194 ? -162.400 155.783 152.091 1.00 39.96 192 ARG A O 1
ATOM 1474 N N . TYR A 1 195 ? -161.451 155.848 150.036 1.00 33.46 193 TYR A N 1
ATOM 1475 C CA . TYR A 1 195 ? -160.241 155.185 150.502 1.00 35.32 193 TYR A CA 1
ATOM 1476 C C . TYR A 1 195 ? -159.370 156.151 151.294 1.00 35.28 193 TYR A C 1
ATOM 1477 O O . TYR A 1 195 ? -158.882 155.821 152.382 1.00 33.13 193 TYR A O 1
ATOM 1486 N N . ALA A 1 196 ? -159.158 157.349 150.755 1.00 34.21 194 ALA A N 1
ATOM 1487 C CA . ALA A 1 196 ? -158.377 158.375 151.431 1.00 35.97 194 ALA A CA 1
ATOM 1488 C C . ALA A 1 196 ? -158.988 159.732 151.125 1.00 37.88 194 ALA A C 1
ATOM 1489 O O . ALA A 1 196 ? -159.675 159.916 150.121 1.00 40.51 194 ALA A O 1
ATOM 1491 N N . ASP A 1 197 ? -158.757 160.677 152.020 1.00 37.01 195 ASP A N 1
ATOM 1492 C CA . ASP A 1 197 ? -159.235 162.043 151.846 1.00 34.76 195 ASP A CA 1
ATOM 1493 C C . ASP A 1 197 ? -158.234 162.798 150.976 1.00 40.60 195 ASP A C 1
ATOM 1494 O O . ASP A 1 197 ? -157.097 163.015 151.410 1.00 38.29 195 ASP A O 1
ATOM 1499 N N . PRO A 1 198 ? -158.591 163.193 149.746 1.00 40.05 196 PRO A N 1
ATOM 1500 C CA . PRO A 1 198 ? -157.598 163.877 148.897 1.00 43.46 196 PRO A CA 1
ATOM 1501 C C . PRO A 1 198 ? -157.041 165.158 149.508 1.00 44.95 196 PRO A C 1
ATOM 1502 O O . PRO A 1 198 ? -155.900 165.528 149.210 1.00 47.75 196 PRO A O 1
ATOM 1506 N N . ALA A 1 199 ? -157.805 165.842 150.356 1.00 42.96 197 ALA A N 1
ATOM 1507 C CA . ALA A 1 199 ? -157.329 167.070 150.987 1.00 37.64 197 ALA A CA 1
ATOM 1508 C C . ALA A 1 199 ? -156.208 166.837 152.001 1.00 37.61 197 ALA A C 1
ATOM 1509 O O . ALA A 1 199 ? -155.541 167.801 152.395 1.00 44.43 197 ALA A O 1
ATOM 1511 N N . LYS A 1 200 ? -155.976 165.596 152.426 1.00 34.43 198 LYS A N 1
ATOM 1512 C CA . LYS A 1 200 ? -154.945 165.262 153.408 1.00 36.94 198 LYS A CA 1
ATOM 1513 C C . LYS A 1 200 ? -153.734 164.568 152.790 1.00 32.72 198 LYS A C 1
ATOM 1514 O O . LYS A 1 200 ? -152.888 164.053 153.518 1.00 34.76 198 LYS A O 1
ATOM 1520 N N . VAL A 1 201 ? -153.652 164.510 151.465 1.00 37.13 199 VAL A N 1
ATOM 1521 C CA . VAL A 1 201 ? -152.506 163.940 150.763 1.00 33.55 199 VAL A CA 1
ATOM 1522 C C . VAL A 1 201 ? -151.866 165.088 149.993 1.00 40.02 199 VAL A C 1
ATOM 1523 O O . VAL A 1 201 ? -152.529 165.719 149.161 1.00 40.83 199 VAL A O 1
ATOM 1527 N N . HIS A 1 202 ? -150.590 165.357 150.260 1.00 35.47 200 HIS A N 1
ATOM 1528 C CA . HIS A 1 202 ? -149.948 166.576 149.786 1.00 38.84 200 HIS A CA 1
ATOM 1529 C C . HIS A 1 202 ? -148.742 166.289 148.905 1.00 36.08 200 HIS A C 1
ATOM 1530 O O . HIS A 1 202 ? -147.966 165.368 149.171 1.00 36.18 200 HIS A O 1
ATOM 1537 N N . ARG A 1 203 ? -148.591 167.108 147.864 1.00 37.11 201 ARG A N 1
ATOM 1538 C CA . ARG A 1 203 ? -147.338 167.184 147.128 1.00 40.01 201 ARG A CA 1
ATOM 1539 C C . ARG A 1 203 ? -146.313 167.932 147.970 1.00 44.49 201 ARG A C 1
ATOM 1540 O O . ARG A 1 203 ? -146.604 169.006 148.500 1.00 53.82 201 ARG A O 1
ATOM 1548 N N . ILE A 1 204 ? -145.118 167.375 148.114 1.00 36.39 202 ILE A N 1
ATOM 1549 C CA . ILE A 1 204 ? -144.064 168.084 148.827 1.00 37.39 202 ILE A CA 1
ATOM 1550 C C . ILE A 1 204 ? -143.101 168.665 147.801 1.00 47.94 202 ILE A C 1
ATOM 1551 O O . ILE A 1 204 ? -143.047 168.246 146.638 1.00 46.42 202 ILE A O 1
ATOM 1556 N N . ASP A 1 205 ? -142.346 169.670 148.236 1.00 40.79 203 ASP A N 1
ATOM 1557 C CA . ASP A 1 205 ? -141.358 170.326 147.400 1.00 45.19 203 ASP A CA 1
ATOM 1558 C C . ASP A 1 205 ? -140.117 1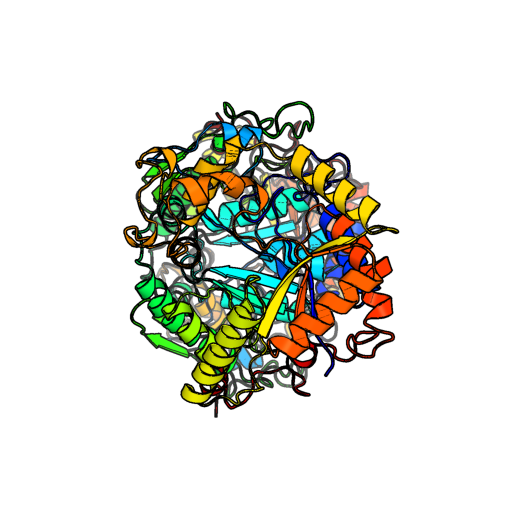70.539 148.245 1.00 49.17 203 ASP A C 1
ATOM 1559 O O . ASP A 1 205 ? -140.217 171.011 149.379 1.00 48.49 203 ASP A O 1
ATOM 1564 N N . HIS A 1 206 ? -138.957 170.179 147.707 1.00 39.73 204 HIS A N 1
ATOM 1565 C CA . HIS A 1 206 ? -137.717 170.341 148.451 1.00 38.11 204 HIS A CA 1
ATOM 1566 C C . HIS A 1 206 ? -136.600 170.663 147.478 1.00 44.54 204 HIS A C 1
ATOM 1567 O O . HIS A 1 206 ? -136.439 169.973 146.469 1.00 39.57 204 HIS A O 1
ATOM 1574 N N . GLU A 1 207 ? -135.831 171.699 147.795 1.00 40.64 205 GLU A N 1
ATOM 1575 C CA . GLU A 1 207 ? -134.698 172.125 146.976 1.00 48.14 205 GLU A CA 1
ATOM 1576 C C . GLU A 1 207 ? -133.596 172.537 147.945 1.00 55.37 205 GLU A C 1
ATOM 1577 O O . GLU A 1 207 ? -133.613 173.650 148.476 1.00 53.51 205 GLU A O 1
ATOM 1583 N N . GLY A 1 208 ? -132.657 171.634 148.194 1.00 46.23 206 GLY A N 1
ATOM 1584 C CA . GLY A 1 208 ? -131.607 171.913 149.141 1.00 46.10 206 GLY A CA 1
ATOM 1585 C C . GLY A 1 208 ? -130.251 171.920 148.475 1.00 48.09 206 GLY A C 1
ATOM 1586 O O . GLY A 1 208 ? -130.127 171.717 147.263 1.00 43.48 206 GLY A O 1
ATOM 1587 N N . PRO A 1 209 ? -129.199 172.140 149.266 1.00 45.97 207 PRO A N 1
ATOM 1588 C CA . PRO A 1 209 ? -127.843 172.134 148.696 1.00 51.46 207 PRO A CA 1
ATOM 1589 C C . PRO A 1 209 ? -127.388 170.759 148.252 1.00 49.66 207 PRO A C 1
ATOM 1590 O O . PRO A 1 209 ? -126.495 170.668 147.399 1.00 51.86 207 PRO A O 1
ATOM 1594 N N . TYR A 1 210 ? -127.977 169.693 148.790 1.00 49.08 208 TYR A N 1
ATOM 1595 C CA . TYR A 1 210 ? -127.583 168.331 148.459 1.00 47.12 208 TYR A CA 1
ATOM 1596 C C . TYR A 1 210 ? -128.691 167.494 147.844 1.00 48.18 208 TYR A C 1
ATOM 1597 O O . TYR A 1 210 ? -128.392 166.612 147.033 1.00 45.87 208 TYR A O 1
ATOM 1606 N N . PHE A 1 211 ? -129.951 167.737 148.193 1.00 40.57 209 PHE A N 1
ATOM 1607 C CA . PHE A 1 211 ? -131.036 166.895 147.708 1.00 40.34 209 PHE A CA 1
ATOM 1608 C C . PHE A 1 211 ? -132.154 167.740 147.116 1.00 43.49 209 PHE A C 1
ATOM 1609 O O . PHE A 1 211 ? -132.311 168.918 147.434 1.00 40.92 209 PHE A O 1
ATOM 1617 N N . ARG A 1 212 ? -132.942 167.108 146.252 1.00 39.56 210 ARG A N 1
ATOM 1618 C CA . ARG A 1 212 ? -134.080 167.740 145.600 1.00 37.55 210 ARG A CA 1
ATOM 1619 C C . ARG A 1 212 ? -135.196 166.714 145.490 1.00 43.90 210 ARG A C 1
ATOM 1620 O O . ARG A 1 212 ? -134.928 165.531 145.263 1.00 42.27 210 ARG A O 1
ATOM 1628 N N . SER A 1 213 ? -136.440 167.161 145.657 1.00 41.18 211 SER A N 1
ATOM 1629 C CA . SER A 1 213 ? -137.588 166.271 145.529 1.00 38.32 211 SER A CA 1
ATOM 1630 C C . SER A 1 213 ? -138.824 167.105 145.235 1.00 43.03 211 SER A C 1
ATOM 1631 O O . SER A 1 213 ? -139.021 168.164 145.838 1.00 44.66 211 SER A O 1
ATOM 1634 N N . ASN A 1 214 ? -139.645 166.621 144.305 1.00 40.52 212 ASN A N 1
ATOM 1635 C CA . ASN A 1 214 ? -140.922 167.246 143.988 1.00 41.62 212 ASN A CA 1
ATOM 1636 C C . ASN A 1 214 ? -141.923 166.139 143.713 1.00 45.66 212 ASN A C 1
ATOM 1637 O O . ASN A 1 214 ? -141.731 165.356 142.780 1.00 42.54 212 ASN A O 1
ATOM 1642 N N . GLY A 1 215 ? -142.963 166.052 144.528 1.00 40.51 213 GLY A N 1
ATOM 1643 C CA . GLY A 1 215 ? -144.053 165.161 144.220 1.00 40.94 213 GLY A CA 1
ATOM 1644 C C . GLY A 1 215 ? -144.627 164.565 145.485 1.00 38.29 213 GLY A C 1
ATOM 1645 O O . GLY A 1 215 ? -144.426 165.084 146.575 1.00 42.21 213 GLY A O 1
ATOM 1646 N N . TYR A 1 216 ? -145.334 163.458 145.310 1.00 33.52 214 TYR A N 1
ATOM 1647 C CA . TYR A 1 216 ? -145.997 162.789 146.420 1.00 32.45 214 TYR A CA 1
ATOM 1648 C C . TYR A 1 216 ? -145.047 161.805 147.111 1.00 34.08 214 TYR A C 1
ATOM 1649 O O . TYR A 1 216 ? -144.037 161.374 146.549 1.00 36.70 214 TYR A O 1
ATOM 1658 N N . GLY A 1 217 ? -145.369 161.474 148.353 1.00 30.41 215 GLY A N 1
ATOM 1659 C CA . GLY A 1 217 ? -144.645 160.430 149.070 1.00 33.18 215 GLY A CA 1
ATOM 1660 C C . GLY A 1 217 ? -145.280 159.063 148.849 1.00 32.41 215 GLY A C 1
ATOM 1661 O O . GLY A 1 217 ? -146.491 158.950 148.685 1.00 32.90 215 GLY A O 1
ATOM 1662 N N . ASN A 1 218 ? -144.442 158.015 148.849 1.00 28.66 216 ASN A N 1
ATOM 1663 C CA . ASN A 1 218 ? -144.938 156.665 148.571 1.00 32.06 216 ASN A CA 1
ATOM 1664 C C . ASN A 1 218 ? -145.732 156.101 149.749 1.00 31.64 216 ASN A C 1
ATOM 1665 O O . ASN A 1 218 ? -146.716 155.384 149.544 1.00 31.29 216 ASN A O 1
ATOM 1670 N N . THR A 1 219 ? -145.311 156.371 150.984 1.00 32.31 21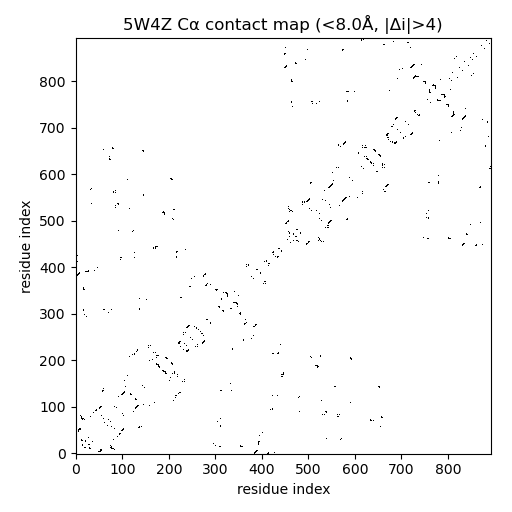7 THR A N 1
ATOM 1671 C CA . THR A 1 219 ? -145.917 155.736 152.151 1.00 27.23 217 THR A CA 1
ATOM 1672 C C . THR A 1 219 ? -146.813 156.710 152.904 1.00 28.84 217 THR A C 1
ATOM 1673 O O . THR A 1 219 ? -146.493 157.898 153.024 1.00 31.57 217 THR A O 1
ATOM 1677 N N . SER A 1 220 ? -147.943 156.203 153.404 1.00 26.75 218 SER A N 1
ATOM 1678 C CA . SER A 1 220 ? -148.811 157.041 154.227 1.00 27.60 218 SER A CA 1
ATOM 1679 C C . SER A 1 220 ? -148.225 157.176 155.625 1.00 29.78 218 SER A C 1
ATOM 1680 O O . SER A 1 220 ? -147.218 156.550 155.974 1.00 31.55 218 SER A O 1
ATOM 1683 N N . TYR A 1 221 ? -148.871 158.017 156.434 1.00 30.66 219 TYR A N 1
ATOM 1684 C CA . TYR A 1 221 ? -148.351 158.322 157.761 1.00 26.49 219 TYR A CA 1
ATOM 1685 C C . TYR A 1 221 ? -148.256 157.049 158.600 1.00 30.38 219 TYR A C 1
ATOM 1686 O O . TYR A 1 221 ? -149.263 156.384 158.855 1.00 31.21 219 TYR A O 1
ATOM 1695 N N . SER A 1 222 ? -147.04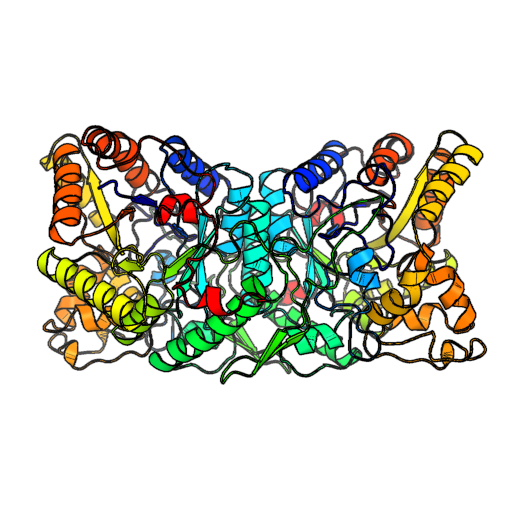7 156.716 159.017 1.00 28.29 220 SER A N 1
ATOM 1696 C CA . SER A 1 222 ? -146.782 155.459 159.718 1.00 27.25 220 SER A CA 1
ATOM 1697 C C . SER A 1 222 ? -147.098 155.607 161.210 1.00 28.03 220 SER A C 1
ATOM 1698 O O . SER A 1 222 ? -147.380 156.705 161.690 1.00 29.98 220 SER A O 1
ATOM 1701 N N . PRO A 1 223 ? -147.103 154.501 161.974 1.00 29.86 221 PRO A N 1
ATOM 1702 C CA . PRO A 1 223 ? -147.510 154.595 163.398 1.00 29.44 221 PRO A CA 1
ATOM 1703 C C . PRO A 1 223 ? -146.735 155.604 164.243 1.00 31.86 221 PRO A C 1
ATOM 1704 O O . PRO A 1 223 ? -147.352 156.315 165.047 1.00 34.60 221 PRO A O 1
ATOM 1708 N N . GLN A 1 224 ? -145.415 155.681 164.113 1.00 28.75 222 GLN A N 1
ATOM 1709 C CA . GLN A 1 224 ? -144.652 156.722 164.790 1.00 30.84 222 GLN A CA 1
ATOM 1710 C C . GLN A 1 224 ? -144.452 157.970 163.939 1.00 34.64 222 GLN A C 1
ATOM 1711 O O . GLN A 1 224 ? -143.867 158.944 164.428 1.00 30.16 222 GLN A O 1
ATOM 1717 N N . GLY A 1 225 ? -144.891 157.956 162.683 1.00 32.96 223 GLY A N 1
ATOM 1718 C CA . GLY A 1 225 ? -144.623 159.046 161.756 1.00 30.70 223 GLY A CA 1
ATOM 1719 C C . GLY A 1 225 ? -143.184 159.039 161.272 1.00 38.39 223 GLY A C 1
ATOM 1720 O O . GLY A 1 225 ? -142.900 158.807 160.088 1.00 32.88 223 GLY A O 1
ATOM 1721 N N . THR A 1 226 ? -142.263 159.286 162.195 1.00 34.29 224 THR A N 1
ATOM 1722 C CA . THR A 1 226 ? -140.834 159.285 161.947 1.00 28.60 224 THR A CA 1
ATOM 1723 C C . THR A 1 226 ? -140.228 158.215 162.843 1.00 29.12 224 THR A C 1
ATOM 1724 O O . THR A 1 226 ? -140.623 158.123 164.012 1.00 30.04 224 THR A O 1
ATOM 1728 N N . PRO A 1 227 ? -139.297 157.381 162.356 1.00 30.79 225 PRO A N 1
ATOM 1729 C CA . PRO A 1 227 ? -138.643 156.421 163.259 1.00 28.59 225 PRO A CA 1
ATOM 1730 C C . PRO A 1 227 ? -138.012 157.135 164.435 1.00 27.14 225 PRO A C 1
ATOM 1731 O O . PRO A 1 227 ? -137.702 158.327 164.330 1.00 30.56 225 PRO A O 1
ATOM 1735 N N . VAL A 1 228 ? -137.831 156.452 165.564 1.00 27.39 226 VAL A N 1
ATOM 1736 C CA . VAL A 1 228 ? -137.101 157.082 166.659 1.00 30.50 226 VAL A CA 1
ATOM 1737 C C . VAL A 1 228 ? -135.707 157.416 166.161 1.00 28.44 226 VAL A C 1
ATOM 1738 O O . VAL A 1 228 ? -135.008 156.563 165.603 1.00 33.38 226 VAL A O 1
ATOM 1742 N N . LEU A 1 229 ? -135.301 158.666 166.342 1.00 26.78 227 LEU A N 1
ATOM 1743 C CA . LEU A 1 229 ? -134.045 159.150 165.777 1.00 27.39 227 LEU A CA 1
ATOM 1744 C C . LEU A 1 229 ? -132.941 158.984 166.808 1.00 33.41 227 LEU A C 1
ATOM 1745 O O . LEU A 1 229 ? -132.831 159.756 167.762 1.00 33.37 227 LEU A O 1
ATOM 1750 N N . PHE A 1 230 ? -132.138 157.954 166.623 1.00 33.00 228 PHE A N 1
ATOM 1751 C CA . PHE A 1 230 ? -130.878 157.865 167.326 1.00 33.79 228 PHE A CA 1
ATOM 1752 C C . PHE A 1 230 ? -129.849 158.663 166.557 1.00 35.13 228 PHE A C 1
ATOM 1753 O O . PHE A 1 230 ? -130.001 158.910 165.361 1.00 34.38 228 PHE A O 1
ATOM 1761 N N . GLN A 1 231 ? -128.804 159.084 167.251 1.00 33.07 229 GLN A N 1
ATOM 1762 C CA . GLN A 1 231 ? -127.724 159.767 166.564 1.00 31.20 229 GLN A CA 1
ATOM 1763 C C . GLN A 1 231 ? -126.418 159.419 167.251 1.00 36.89 229 GLN A C 1
ATOM 1764 O O . GLN A 1 231 ? -126.335 159.381 168.483 1.00 42.53 229 GLN A O 1
ATOM 1770 N N . ALA A 1 232 ? -125.402 159.166 166.438 1.00 38.44 230 ALA A N 1
ATOM 1771 C CA . ALA A 1 232 ? -124.104 158.722 166.922 1.00 41.23 230 ALA A CA 1
ATOM 1772 C C . ALA A 1 232 ? -123.029 159.466 166.147 1.00 44.75 230 ALA A C 1
ATOM 1773 O O . ALA A 1 232 ? -122.954 159.356 164.916 1.00 43.93 230 ALA A O 1
ATOM 1775 N N . GLY A 1 233 ? -122.184 160.189 166.868 1.00 37.85 231 GLY A N 1
ATOM 1776 C CA . GLY A 1 233 ? -121.195 161.051 166.253 1.00 38.44 231 GLY A CA 1
ATOM 1777 C C . GLY A 1 233 ? -120.923 162.199 167.202 1.00 38.77 231 GLY A C 1
ATOM 1778 O O . GLY A 1 233 ? -121.681 163.172 167.241 1.00 39.59 231 GLY A O 1
ATOM 1779 N N A SER A 1 234 ? -119.853 162.096 167.991 0.50 42.43 232 SER A N 1
ATOM 1780 N N B SER A 1 234 ? -119.831 162.089 167.954 0.50 42.40 232 SER A N 1
ATOM 1781 C CA A SER A 1 234 ? -119.616 163.024 169.089 0.50 44.45 232 SER A CA 1
ATOM 1782 C CA B SER A 1 234 ? -119.557 162.950 169.092 0.50 44.50 232 SER A CA 1
ATOM 1783 C C A SER A 1 234 ? -118.511 164.030 168.789 0.50 45.50 232 SER A C 1
ATOM 1784 C C B SER A 1 234 ? -118.553 164.053 168.785 0.50 45.41 232 SER A C 1
ATOM 1785 O O A SER A 1 234 ? -117.940 164.609 169.718 0.50 47.27 232 SER A O 1
ATOM 1786 O O B SER A 1 234 ? -118.096 164.730 169.711 0.50 46.48 232 SER A O 1
ATOM 1791 N N . SER A 1 235 ? -118.200 164.257 167.516 1.00 42.90 233 SER A N 1
ATOM 1792 C CA . SER A 1 235 ? -117.393 165.418 167.183 1.00 44.48 233 SER A CA 1
ATOM 1793 C C . SER A 1 235 ? -118.198 166.673 167.500 1.00 42.89 233 SER A C 1
ATOM 1794 O O . SER A 1 235 ? -119.419 166.627 167.688 1.00 49.04 233 SER A O 1
ATOM 1797 N N . GLU A 1 236 ? -117.509 167.810 167.559 1.00 44.23 234 GLU A N 1
ATOM 1798 C CA . GLU A 1 236 ? -118.217 169.053 167.854 1.00 50.93 234 GLU A CA 1
ATOM 1799 C C . GLU A 1 236 ? -119.343 169.281 166.853 1.00 47.90 234 GLU A C 1
ATOM 1800 O O . GLU A 1 236 ? -120.475 169.596 167.237 1.00 45.20 234 GLU A O 1
ATOM 1806 N N . ARG A 1 237 ? -119.057 169.091 165.559 1.00 45.04 235 ARG A N 1
ATOM 1807 C CA . ARG A 1 237 ? -120.103 169.264 164.560 1.00 40.78 235 ARG A CA 1
ATOM 1808 C C . ARG A 1 237 ? -121.202 168.227 164.729 1.00 44.54 235 ARG A C 1
ATOM 1809 O O . ARG A 1 237 ? -122.375 168.520 164.461 1.00 39.92 235 ARG A O 1
ATOM 1817 N N . GLY A 1 238 ? -120.849 167.017 165.182 1.00 41.13 236 GLY A N 1
ATOM 1818 C CA . GLY A 1 238 ? -121.850 165.980 165.374 1.00 38.89 236 GLY A CA 1
ATOM 1819 C C . GLY A 1 238 ? -122.746 166.231 166.572 1.00 38.74 236 GLY A C 1
ATOM 1820 O O . GLY A 1 238 ? -123.928 165.875 166.552 1.00 38.58 236 GLY A O 1
ATOM 1821 N N . ARG A 1 239 ? -122.203 166.836 167.633 1.00 41.05 237 ARG A N 1
ATOM 1822 C CA . ARG A 1 239 ? -123.033 167.188 168.784 1.00 40.73 237 ARG A CA 1
ATOM 1823 C C . ARG A 1 239 ? -124.055 168.262 168.424 1.00 39.91 237 ARG A C 1
ATOM 1824 O O . ARG A 1 239 ? -125.198 168.224 168.897 1.00 42.43 237 ARG A O 1
ATOM 1832 N N . GLN A 1 240 ? -123.660 169.229 167.592 1.00 39.44 238 GLN A N 1
ATOM 1833 C CA . GLN A 1 240 ? -124.615 170.208 167.082 1.00 38.12 238 GLN A CA 1
ATOM 1834 C C . GLN A 1 240 ? -125.707 169.537 166.266 1.00 39.76 238 GLN A C 1
ATOM 1835 O O . GLN A 1 240 ? -126.893 169.865 166.408 1.00 35.46 238 GLN A O 1
ATOM 1841 N N . PHE A 1 241 ? -125.324 168.603 165.392 1.00 38.21 239 PHE A N 1
ATOM 1842 C CA . PHE A 1 241 ? -126.315 167.869 164.612 1.00 34.76 239 PHE A CA 1
ATOM 1843 C C . PHE A 1 241 ? -127.237 167.063 165.521 1.00 33.41 239 PHE A C 1
ATOM 1844 O O . PHE A 1 241 ? -128.464 167.116 165.378 1.00 32.83 239 PHE A O 1
ATOM 1852 N N . GLY A 1 242 ? -126.666 166.297 166.457 1.00 37.04 240 GLY A N 1
ATOM 1853 C CA . GLY A 1 242 ? -127.505 165.523 167.362 1.00 38.00 240 GLY A CA 1
ATOM 1854 C C . GLY A 1 242 ? -128.393 166.400 168.232 1.00 34.41 240 GLY A C 1
ATOM 1855 O O . GLY A 1 242 ? -129.565 166.083 168.464 1.00 34.34 240 GLY A O 1
ATOM 1856 N N . GLY A 1 243 ? -127.852 167.520 168.714 1.00 33.99 241 GLY A N 1
ATOM 1857 C CA . GLY A 1 243 ? -128.661 168.438 169.499 1.00 36.87 241 GLY A CA 1
ATOM 1858 C C . GLY A 1 243 ? -129.867 168.963 168.745 1.00 40.52 241 GLY A C 1
ATOM 1859 O O . GLY A 1 243 ? -130.911 169.238 169.342 1.00 37.33 241 GLY A O 1
ATOM 1860 N N . ARG A 1 244 ? -129.756 169.092 167.425 1.00 33.12 242 ARG A N 1
ATOM 1861 C CA . ARG A 1 244 ? -130.914 169.532 166.659 1.00 36.08 242 ARG A CA 1
ATOM 1862 C C . ARG A 1 244 ? -131.870 168.383 166.371 1.00 36.51 242 ARG A C 1
ATOM 1863 O O . ARG A 1 244 ? -133.075 168.506 166.614 1.00 37.09 242 ARG A O 1
ATOM 1871 N N . HIS A 1 245 ? -131.357 167.252 165.868 1.00 30.10 243 HIS A N 1
ATOM 1872 C CA . HIS A 1 245 ? -132.200 166.214 165.286 1.00 28.76 243 HIS A CA 1
ATOM 1873 C C . HIS A 1 245 ? -132.363 164.969 166.141 1.00 34.79 243 HIS A C 1
ATOM 1874 O O . HIS A 1 245 ? -133.385 164.287 166.021 1.00 32.25 243 HIS A O 1
ATOM 1881 N N . GLY A 1 246 ? -131.373 164.619 166.953 1.00 34.26 244 GLY A N 1
ATOM 1882 C CA . GLY A 1 246 ? -131.401 163.326 167.623 1.00 33.00 244 GLY A CA 1
ATOM 1883 C C . GLY A 1 246 ? -132.343 163.320 168.823 1.00 31.14 244 GLY A C 1
ATOM 1884 O O . GLY A 1 246 ? -132.363 164.244 169.636 1.00 33.28 244 GLY A O 1
ATOM 1885 N N . GLU A 1 247 ? -133.132 162.249 168.923 1.00 31.39 245 GLU A N 1
ATOM 1886 C CA . GLU A 1 247 ? -133.948 161.995 170.103 1.00 31.43 245 GLU A CA 1
ATOM 1887 C C . GLU A 1 247 ? -133.190 161.193 171.153 1.00 36.42 245 GLU A C 1
ATOM 1888 O O . GLU A 1 247 ? -133.362 161.429 172.348 1.00 34.18 245 GLU A O 1
ATOM 1894 N N . CYS A 1 248 ? -132.375 160.228 170.727 1.00 34.99 246 CYS A N 1
ATOM 1895 C CA . CYS A 1 248 ? -131.543 159.442 171.630 1.00 34.65 246 CYS A CA 1
ATOM 1896 C C . CYS A 1 248 ? -130.119 159.486 171.106 1.00 33.48 246 CYS A C 1
ATOM 1897 O O . CYS A 1 248 ? -129.845 159.001 170.003 1.00 40.07 246 CYS A O 1
ATOM 1900 N N . ILE A 1 249 ? -129.223 160.071 171.879 1.00 32.66 247 ILE A N 1
ATOM 1901 C CA . ILE A 1 249 ? -127.834 160.233 171.477 1.00 40.64 247 ILE A CA 1
ATOM 1902 C C . ILE A 1 249 ? -127.014 159.099 172.070 1.00 43.60 247 ILE A C 1
ATOM 1903 O O . ILE A 1 249 ? -126.999 158.901 173.293 1.00 37.83 247 ILE A O 1
ATOM 1908 N N . PHE A 1 250 ? -126.304 158.394 171.198 1.00 37.11 248 PHE A N 1
ATOM 1909 C CA . PHE A 1 250 ? -125.421 157.295 171.559 1.00 35.59 248 PHE A CA 1
ATOM 1910 C C . PHE A 1 250 ? -124.022 157.858 171.780 1.00 38.51 248 PHE A C 1
ATOM 1911 O O . PHE A 1 250 ? -123.419 158.400 170.848 1.00 44.48 248 PHE A O 1
ATOM 1919 N N . LEU A 1 251 ? -123.521 157.765 173.013 1.00 37.80 249 LEU A N 1
ATOM 1920 C CA . LEU A 1 251 ? -122.190 158.238 173.370 1.00 41.25 249 LEU A CA 1
ATOM 1921 C C . LEU A 1 251 ? -121.253 157.079 173.693 1.00 45.72 249 LEU A C 1
ATOM 1922 O O . LEU A 1 251 ? -121.655 156.098 174.328 1.00 41.00 249 LEU A O 1
ATOM 1927 N N . GLY A 1 252 ? -119.993 157.204 173.280 1.00 45.73 250 GLY A N 1
ATOM 1928 C CA . GLY A 1 252 ? -118.990 156.249 173.703 1.00 41.79 250 GLY A CA 1
ATOM 1929 C C . GLY A 1 252 ? -118.689 156.374 175.190 1.00 42.02 250 GLY A C 1
ATOM 1930 O O . GLY A 1 252 ? -119.036 157.351 175.850 1.00 44.88 250 GLY A O 1
ATOM 1931 N N . GLY A 1 253 ? -118.032 155.353 175.734 1.00 45.72 251 GLY A N 1
ATOM 1932 C CA . GLY A 1 253 ? -117.647 155.407 177.137 1.00 54.75 251 GLY A CA 1
ATOM 1933 C C . GLY A 1 253 ? -116.545 156.420 177.391 1.00 51.31 251 GLY A C 1
ATOM 1934 O O . GLY A 1 253 ? -115.707 156.692 176.532 1.00 49.80 251 GLY A O 1
ATOM 1935 N N . ALA A 1 254 ? -116.543 156.986 178.598 1.00 51.55 252 ALA A N 1
ATOM 1936 C CA . ALA A 1 254 ? -115.521 157.940 179.009 1.00 46.24 252 ALA A CA 1
ATOM 1937 C C . ALA A 1 254 ? -115.568 158.072 180.525 1.00 50.80 252 ALA A C 1
ATOM 1938 O O . ALA A 1 254 ? -116.561 157.686 181.151 1.00 49.43 252 ALA A O 1
ATOM 1940 N N . PRO A 1 255 ? -114.510 158.601 181.145 1.00 47.76 253 PRO A N 1
ATOM 1941 C CA . PRO A 1 255 ? -114.581 158.898 182.581 1.00 48.71 253 PRO A CA 1
ATOM 1942 C C . PRO A 1 255 ? -115.747 159.829 182.883 1.00 50.71 253 PRO A C 1
ATOM 1943 O O . PRO A 1 255 ? -116.129 160.667 182.062 1.00 48.28 253 PRO A O 1
ATOM 1947 N N . ILE A 1 256 ? -116.323 159.657 184.079 1.00 53.46 254 ILE A N 1
ATOM 1948 C CA . ILE A 1 256 ? -117.552 160.380 184.426 1.00 50.13 254 ILE A CA 1
ATOM 1949 C C . ILE A 1 256 ? -117.441 161.884 184.188 1.00 46.30 254 ILE A C 1
ATOM 1950 O O . ILE A 1 256 ? -118.361 162.459 183.582 1.00 44.67 254 ILE A O 1
ATOM 1955 N N . PRO A 1 257 ? -116.385 162.584 184.622 1.00 47.81 255 PRO A N 1
ATOM 1956 C CA . PRO A 1 257 ? -116.344 164.036 184.378 1.00 47.80 255 PRO A CA 1
ATOM 1957 C C . PRO A 1 257 ? -116.310 164.408 182.908 1.00 46.18 255 PRO A C 1
ATOM 1958 O O . PRO A 1 257 ? -116.816 165.479 182.544 1.00 48.37 255 PRO A O 1
ATOM 1962 N N . LYS A 1 258 ? -115.727 163.564 182.050 1.00 49.82 256 LYS A N 1
ATOM 1963 C CA . LYS A 1 258 ? -115.722 163.839 180.613 1.00 46.98 256 LYS A CA 1
ATOM 1964 C C . LYS A 1 258 ? -117.066 163.524 179.974 1.00 44.85 256 LYS A C 1
ATOM 1965 O O . LYS A 1 258 ? -117.558 164.303 179.149 1.00 42.78 256 LYS A O 1
ATOM 1971 N N . LEU A 1 259 ? -117.666 162.386 180.333 1.00 42.63 257 LEU A N 1
ATOM 1972 C CA . LEU A 1 259 ? -119.019 162.084 179.869 1.00 41.77 257 LEU A CA 1
ATOM 1973 C C . LEU A 1 259 ? -119.998 163.167 180.292 1.00 45.78 257 LEU A C 1
ATOM 1974 O O . LEU A 1 259 ? -120.863 163.578 179.505 1.00 45.37 257 LEU A O 1
ATOM 1979 N N . ALA A 1 260 ? -119.877 163.641 181.536 1.00 43.39 258 ALA A N 1
ATOM 1980 C CA . ALA A 1 260 ? -120.798 164.646 182.051 1.00 40.84 258 ALA A CA 1
ATOM 1981 C C . ALA A 1 260 ? -120.717 165.931 181.239 1.00 40.27 258 ALA A C 1
ATOM 1982 O O . ALA A 1 260 ? -121.739 166.571 180.963 1.00 43.10 258 ALA A O 1
ATOM 1984 N N . GLU A 1 261 ? -119.503 166.322 180.845 1.00 43.35 259 GLU A N 1
ATOM 1985 C CA . GLU A 1 261 ? -119.332 167.522 180.034 1.00 44.36 259 GLU A CA 1
ATOM 1986 C C . GLU A 1 261 ? -119.982 167.356 178.672 1.00 39.45 259 GLU A C 1
ATOM 1987 O O . GLU A 1 261 ? -120.541 168.310 178.116 1.00 42.73 259 GLU A O 1
ATOM 1993 N N . GLN A 1 262 ? -119.914 166.150 178.117 1.00 42.37 260 GLN A N 1
ATOM 1994 C CA . GLN A 1 262 ? -120.513 165.909 176.814 1.00 37.80 260 GLN A CA 1
ATOM 1995 C C . GLN A 1 262 ? -122.029 165.994 176.898 1.00 41.43 260 GLN A C 1
ATOM 1996 O O . GLN A 1 262 ? -122.670 166.668 176.082 1.00 38.36 260 GLN A O 1
ATOM 2002 N N . VAL A 1 263 ? -122.612 165.323 177.897 1.00 37.22 261 VAL A N 1
ATOM 2003 C CA . VAL A 1 263 ? -124.053 165.380 178.118 1.00 38.16 261 VAL A CA 1
ATOM 2004 C C . VAL A 1 263 ? -124.496 166.824 178.297 1.00 40.12 261 VAL A C 1
ATOM 2005 O O . VAL A 1 263 ? -125.492 167.271 177.709 1.00 41.21 261 VAL A O 1
ATOM 2009 N N . ARG A 1 264 ? -123.749 167.578 179.109 1.00 36.49 262 ARG A N 1
ATOM 2010 C CA . ARG A 1 264 ? -124.074 168.984 179.322 1.00 37.12 262 ARG A CA 1
ATOM 2011 C C . ARG A 1 264 ? -124.066 169.748 178.007 1.00 41.44 262 ARG A C 1
ATOM 2012 O O . ARG A 1 264 ? -124.999 170.502 177.709 1.00 36.40 262 ARG A O 1
ATOM 2020 N N . ALA A 1 265 ? -123.016 169.563 177.202 1.00 39.11 263 ALA A N 1
ATOM 2021 C CA . ALA A 1 265 ? -122.921 170.288 175.937 1.00 36.36 263 ALA A CA 1
ATOM 2022 C C . ALA A 1 265 ? -124.072 169.931 175.003 1.00 36.39 263 ALA A C 1
ATOM 2023 O O . ALA A 1 265 ? -124.594 170.794 174.282 1.00 37.41 263 ALA A O 1
ATOM 2025 N N . ILE A 1 266 ? -124.468 168.659 174.987 1.00 34.68 264 ILE A N 1
ATOM 2026 C CA . ILE A 1 266 ? -125.476 168.214 174.024 1.00 33.27 264 ILE A CA 1
ATOM 2027 C C . ILE A 1 266 ? -126.861 168.705 174.436 1.00 33.57 264 ILE A C 1
ATOM 2028 O O . ILE A 1 266 ? -127.656 169.130 173.589 1.00 35.91 264 ILE A O 1
ATOM 2033 N N . ARG A 1 267 ? -127.159 168.695 175.738 1.00 35.35 265 ARG A N 1
ATOM 2034 C CA . ARG A 1 267 ? -128.425 169.267 176.198 1.00 33.23 265 ARG A CA 1
ATOM 2035 C C . ARG A 1 267 ? -128.501 170.764 175.906 1.00 35.56 265 ARG A C 1
ATOM 2036 O O . ARG A 1 267 ? -129.568 171.275 175.549 1.00 37.70 265 ARG A O 1
ATOM 2044 N N . ALA A 1 268 ? -127.379 171.481 176.045 1.00 41.15 266 ALA A N 1
ATOM 2045 C CA . ALA A 1 268 ? -127.354 172.902 175.694 1.00 39.54 266 ALA A CA 1
ATOM 2046 C C . ALA A 1 268 ? -127.612 173.119 174.206 1.00 37.48 266 ALA A C 1
ATOM 2047 O O . ALA A 1 268 ? -128.251 174.108 173.811 1.00 34.02 266 ALA A O 1
ATOM 2049 N N . GLU A 1 269 ? -127.088 172.231 173.358 1.00 34.78 267 GLU A N 1
ATOM 2050 C CA . GLU A 1 269 ? -127.402 172.296 171.933 1.00 35.89 267 GLU A CA 1
ATOM 2051 C C . GLU A 1 269 ? -128.894 172.100 171.680 1.00 35.52 267 GLU A C 1
ATOM 2052 O O . GLU A 1 269 ? -129.479 172.777 170.831 1.00 34.83 267 GLU A O 1
ATOM 2058 N N . ALA A 1 270 ? -129.521 171.153 172.378 1.00 31.65 268 ALA A N 1
ATOM 2059 C CA . ALA A 1 270 ? -130.952 170.931 172.189 1.00 36.10 268 ALA A CA 1
ATOM 2060 C C . ALA A 1 270 ? -131.761 172.150 172.621 1.00 33.83 268 ALA A C 1
ATOM 2061 O O . ALA A 1 270 ? -132.681 172.577 171.910 1.00 34.47 268 ALA A O 1
ATOM 2063 N N . VAL A 1 271 ? -131.421 172.730 173.771 1.00 33.74 269 VAL A N 1
ATOM 2064 C CA . VAL A 1 271 ? -132.102 173.941 174.239 1.00 33.30 269 VAL A CA 1
ATOM 2065 C C . VAL A 1 271 ? -131.994 175.050 173.196 1.00 32.73 269 VAL A C 1
ATOM 2066 O O . VAL A 1 271 ? -132.961 175.777 172.938 1.00 35.12 269 VAL A O 1
ATOM 2070 N N . ALA A 1 272 ? -130.811 175.204 172.597 1.00 33.72 270 ALA A N 1
ATOM 2071 C CA . ALA A 1 272 ? -130.590 176.213 171.567 1.00 33.83 270 ALA A CA 1
ATOM 2072 C C . ALA A 1 272 ? -131.471 176.003 170.346 1.00 35.25 270 ALA A C 1
ATOM 2073 O O . ALA A 1 272 ? -131.738 176.963 169.621 1.00 35.93 270 ALA A O 1
ATOM 2075 N N . GLU A 1 273 ? -131.931 174.781 170.107 1.00 33.37 271 GLU A N 1
ATOM 2076 C CA . GLU A 1 273 ? -132.817 174.484 168.990 1.00 36.99 271 GLU A CA 1
ATOM 2077 C C . GLU A 1 273 ? -134.286 174.554 169.383 1.00 36.72 271 GLU A C 1
ATOM 2078 O O . GLU A 1 273 ? -135.142 174.103 168.618 1.00 37.14 271 GLU A O 1
ATOM 2084 N N . GLY A 1 274 ? -134.597 175.136 170.542 1.00 35.89 272 GLY A N 1
ATOM 2085 C CA . GLY A 1 274 ? -135.972 175.218 171.001 1.00 35.49 272 GLY A CA 1
ATOM 2086 C C . GLY A 1 274 ? -136.558 173.925 171.529 1.00 36.26 272 GLY A C 1
ATOM 2087 O O . GLY A 1 274 ? -137.782 173.773 171.531 1.00 35.12 272 GLY A O 1
ATOM 2088 N N . ARG A 1 275 ? -135.729 172.981 171.968 1.00 35.95 273 ARG A N 1
ATOM 2089 C CA . ARG A 1 275 ? -136.208 171.768 172.619 1.00 29.64 273 ARG A CA 1
ATOM 2090 C C . ARG A 1 275 ? -136.044 171.878 174.132 1.00 31.88 273 ARG A C 1
ATOM 2091 O O . ARG A 1 275 ? -135.244 172.673 174.636 1.00 34.61 273 ARG A O 1
ATOM 2099 N N . ALA A 1 276 ? -136.829 171.089 174.865 1.00 37.22 274 ALA A N 1
ATOM 2100 C CA . ALA A 1 276 ? -136.651 171.034 176.316 1.00 37.13 274 ALA A CA 1
ATOM 2101 C C . ALA A 1 276 ? -135.440 170.159 176.641 1.00 34.53 274 ALA A C 1
ATOM 2102 O O . ALA A 1 276 ? -135.172 169.169 175.954 1.00 34.52 274 ALA A O 1
ATOM 2104 N N . ALA A 1 277 ? -134.693 170.546 177.679 1.00 38.22 275 ALA A N 1
ATOM 2105 C CA . ALA A 1 277 ? -133.382 169.945 177.911 1.00 41.97 275 ALA A CA 1
ATOM 2106 C C . ALA A 1 277 ? -133.501 168.460 178.222 1.00 35.97 275 ALA A C 1
ATOM 2107 O O . ALA A 1 277 ? -132.664 167.652 177.793 1.00 38.41 275 ALA A O 1
ATOM 2109 N N . ASP A 1 278 ? -134.544 168.087 178.956 1.00 43.36 276 ASP A N 1
ATOM 2110 C CA . ASP A 1 278 ? -134.827 166.716 179.349 1.00 55.72 276 ASP A CA 1
ATOM 2111 C C . ASP A 1 278 ? -135.392 165.883 178.204 1.00 47.91 276 ASP A C 1
ATOM 2112 O O . ASP A 1 278 ? -135.440 164.652 178.314 1.00 45.83 276 ASP A O 1
ATOM 2117 N N . SER A 1 279 ? -135.774 166.511 177.093 1.00 44.30 277 SER A N 1
ATOM 2118 C CA . SER A 1 279 ? -136.460 165.806 176.022 1.00 40.32 277 SER A CA 1
ATOM 2119 C C . SER A 1 279 ? -135.520 165.112 175.044 1.00 44.61 277 SER A C 1
ATOM 2120 O O . SER A 1 279 ? -135.998 164.379 174.170 1.00 49.00 277 SER A O 1
ATOM 2123 N N . ILE A 1 280 ? -134.214 165.353 175.129 1.00 35.66 278 ILE A N 1
ATOM 2124 C CA . ILE A 1 280 ? -133.216 164.583 174.388 1.00 29.96 278 ILE A CA 1
ATOM 2125 C C . ILE A 1 280 ? -132.638 163.569 175.362 1.00 35.01 278 ILE A C 1
ATOM 2126 O O . ILE A 1 280 ? -132.438 163.885 176.539 1.00 35.92 278 ILE A O 1
ATOM 2131 N N . LYS A 1 281 ? -132.435 162.334 174.902 1.00 31.57 279 LYS A N 1
ATOM 2132 C CA . LYS A 1 281 ? -132.016 161.239 175.770 1.00 34.45 279 LYS A CA 1
ATOM 2133 C C . LYS A 1 281 ? -130.582 160.852 175.454 1.00 38.21 279 LYS A C 1
ATOM 2134 O O . LYS A 1 281 ? -130.235 160.640 174.288 1.00 38.72 279 LYS A O 1
ATOM 2140 N N . LEU A 1 282 ? -129.758 160.751 176.496 1.00 35.73 280 LEU A N 1
ATOM 2141 C CA . LEU A 1 282 ? -128.333 160.485 176.354 1.00 39.73 280 LEU A CA 1
ATOM 2142 C C . LEU A 1 282 ? -128.068 159.071 176.837 1.00 37.92 280 LEU A C 1
ATOM 2143 O O . LEU A 1 282 ? -128.335 158.752 178.001 1.00 38.71 280 LEU A O 1
ATOM 2148 N N . MET A 1 283 ? -127.540 158.228 175.951 1.00 34.46 281 MET A N 1
ATOM 2149 C CA . MET A 1 283 ? -127.332 156.824 176.277 1.00 37.17 281 MET A CA 1
ATOM 2150 C C . MET A 1 283 ? -125.899 156.441 175.967 1.00 42.44 281 MET A C 1
ATOM 2151 O O . MET A 1 283 ? -125.403 156.709 174.868 1.00 46.25 281 MET A O 1
ATOM 2156 N N . ALA A 1 284 ? -125.248 155.796 176.926 1.00 36.43 282 ALA A N 1
ATOM 2157 C CA . ALA A 1 284 ? -123.818 155.536 176.859 1.00 38.60 282 ALA A CA 1
ATOM 2158 C C . ALA A 1 284 ? -123.553 154.071 176.553 1.00 37.72 282 ALA A C 1
ATOM 2159 O O . ALA A 1 284 ? -124.295 153.193 176.996 1.00 41.77 282 ALA A O 1
ATOM 2161 N N . ALA A 1 285 ? -122.493 153.816 175.791 1.00 40.93 283 ALA A N 1
ATOM 2162 C CA . ALA A 1 285 ? -122.043 152.443 175.603 1.00 36.77 283 ALA A CA 1
ATOM 2163 C C . ALA A 1 285 ? -121.514 151.913 176.931 1.00 37.03 283 ALA A C 1
ATOM 2164 O O . ALA A 1 285 ? -120.936 152.658 177.732 1.00 41.12 283 ALA A O 1
ATOM 2166 N N . PHE A 1 286 ? -121.736 150.626 177.174 1.00 42.98 284 PHE A N 1
ATOM 2167 C CA . PHE A 1 286 ? -121.338 150.009 178.432 1.00 48.07 284 PHE A CA 1
ATOM 2168 C C . PHE A 1 286 ? -121.032 148.546 178.159 1.00 46.25 284 PHE A C 1
ATOM 2169 O O . PHE A 1 286 ? -121.920 147.801 177.734 1.00 44.38 284 PHE A O 1
ATOM 2177 N N . SER A 1 287 ? -119.790 148.141 178.390 1.00 46.01 285 SER A N 1
ATOM 2178 C CA . SER A 1 287 ? -119.406 146.745 178.257 1.00 51.15 285 SER A CA 1
ATOM 2179 C C . SER A 1 287 ? -118.982 146.215 179.613 1.00 49.93 285 SER A C 1
ATOM 2180 O O . SER A 1 287 ? -118.434 146.949 180.449 1.00 50.02 285 SER A O 1
ATOM 2183 N N . CYS A 1 288 ? -119.236 144.931 179.832 1.00 50.78 286 CYS A N 1
ATOM 2184 C CA . CYS A 1 288 ? -118.920 144.367 181.136 1.00 52.88 286 CYS A CA 1
ATOM 2185 C C . CYS A 1 288 ? -118.685 142.873 181.008 1.00 51.20 286 CYS A C 1
ATOM 2186 O O . CYS A 1 288 ? -119.232 142.216 180.115 1.00 52.08 286 CYS A O 1
ATOM 2189 N N . VAL A 1 289 ? -117.860 142.356 181.910 1.00 53.83 287 VAL A N 1
ATOM 2190 C CA . VAL A 1 289 ? -117.637 140.928 182.084 1.00 54.10 287 VAL A CA 1
ATOM 2191 C C . VAL A 1 289 ? -118.013 140.593 183.521 1.00 55.09 287 VAL A C 1
ATOM 2192 O O . VAL A 1 289 ? -117.454 141.171 184.462 1.00 56.76 287 VAL A O 1
ATOM 2196 N N . ILE A 1 290 ? -118.946 139.658 183.688 1.00 56.43 288 ILE A N 1
ATOM 2197 C CA . ILE A 1 290 ? -119.566 139.360 184.974 1.00 59.26 288 ILE A CA 1
ATOM 2198 C C . ILE A 1 290 ? -119.216 137.940 185.380 1.00 60.27 288 ILE A C 1
ATOM 2199 O O . ILE A 1 290 ? -119.223 137.033 184.544 1.00 64.99 288 ILE A O 1
ATOM 2204 N N . ALA A 1 291 ? -118.914 137.752 186.663 1.00 62.11 289 ALA A N 1
ATOM 2205 C CA . ALA A 1 291 ? -118.666 136.435 187.229 1.00 66.29 289 ALA A CA 1
ATOM 2206 C C . ALA A 1 291 ? -118.998 136.487 188.714 1.00 72.51 289 ALA A C 1
ATOM 2207 O O . ALA A 1 291 ? -119.138 137.577 189.284 1.00 66.96 289 ALA A O 1
ATOM 2209 N N . PRO A 1 292 ? -119.157 135.327 189.366 1.00 71.65 290 PRO A N 1
ATOM 2210 C CA . PRO A 1 292 ? -119.528 135.339 190.793 1.00 75.37 290 PRO A CA 1
ATOM 2211 C C . PRO A 1 292 ? -118.489 135.972 191.710 1.00 78.41 290 PRO A C 1
ATOM 2212 O O . PRO A 1 292 ? -118.863 136.499 192.765 1.00 81.08 290 PRO A O 1
ATOM 2216 N N . THR A 1 293 ? -117.203 135.926 191.365 1.00 72.19 291 THR A N 1
ATOM 2217 C CA . THR A 1 293 ? -116.179 136.632 192.122 1.00 72.87 291 THR A CA 1
ATOM 2218 C C . THR A 1 293 ? -115.376 137.527 191.190 1.00 74.57 291 THR A C 1
ATOM 2219 O O . THR A 1 293 ? -115.360 137.338 189.970 1.00 72.92 291 THR A O 1
ATOM 2223 N N . HIS A 1 294 ? -114.698 138.511 191.786 1.00 71.82 292 HIS A N 1
ATOM 2224 C CA . HIS A 1 294 ? -113.896 139.438 190.994 1.00 75.22 292 HIS A CA 1
ATOM 2225 C C . HIS A 1 294 ? -112.763 138.714 190.274 1.00 78.45 292 HIS A C 1
ATOM 2226 O O . HIS A 1 294 ? -112.528 138.940 189.081 1.00 72.64 292 HIS A O 1
ATOM 2233 N N . GLU A 1 295 ? -112.047 137.833 190.985 1.00 74.08 293 GLU A N 1
ATOM 2234 C CA . GLU A 1 295 ? -110.950 137.105 190.354 1.00 75.12 293 GLU A CA 1
ATOM 2235 C C . GLU A 1 295 ? -111.453 136.227 189.211 1.00 75.95 293 GLU A C 1
ATOM 2236 O O . GLU A 1 295 ? -110.787 136.102 188.177 1.00 76.42 293 GLU A O 1
ATOM 2242 N N . GLU A 1 296 ? -112.631 135.618 189.375 1.00 73.40 294 GLU A N 1
ATOM 2243 C CA . GLU A 1 296 ? -113.231 134.863 188.278 1.00 75.65 294 GLU A CA 1
ATOM 2244 C C . GLU A 1 296 ? -113.492 135.758 187.071 1.00 71.29 294 GLU A C 1
ATOM 2245 O O . GLU A 1 296 ? -113.310 135.337 185.922 1.00 73.12 294 GLU A O 1
ATOM 2251 N N . ALA A 1 297 ? -113.917 136.999 187.315 1.00 67.76 295 ALA A N 1
ATOM 2252 C CA . ALA A 1 297 ? -114.235 137.910 186.218 1.00 64.64 295 ALA A CA 1
ATOM 2253 C C . ALA A 1 297 ? -112.972 138.398 185.518 1.00 66.50 295 ALA A C 1
ATOM 2254 O O . ALA A 1 297 ? -112.962 138.581 184.296 1.00 73.01 295 ALA A O 1
ATOM 2256 N N . VAL A 1 298 ? -111.900 138.622 186.276 1.00 66.75 296 VAL A N 1
ATOM 2257 C CA . VAL A 1 298 ? -110.626 138.999 185.670 1.00 71.07 296 VAL A CA 1
ATOM 2258 C C . VAL A 1 298 ? -110.138 137.897 184.737 1.00 68.80 296 VAL A C 1
ATOM 2259 O O . VAL A 1 298 ? -109.700 138.158 183.610 1.00 73.31 296 VAL A O 1
ATOM 2263 N N . GLN A 1 299 ? -110.220 136.644 185.192 1.00 69.29 297 GLN A N 1
ATOM 2264 C CA . GLN A 1 299 ? -109.776 135.521 184.375 1.00 69.99 297 GLN A CA 1
ATOM 2265 C C . GLN A 1 299 ? -110.698 135.317 183.183 1.00 78.50 297 GLN A C 1
ATOM 2266 O O . GLN A 1 299 ? -110.251 134.921 182.098 1.00 70.52 297 GLN A O 1
ATOM 2272 N N . LYS A 1 300 ? -111.992 135.576 183.372 1.00 65.83 298 LYS A N 1
ATOM 2273 C CA . LYS A 1 300 ? -112.941 135.446 182.276 1.00 63.45 298 LYS A CA 1
ATOM 2274 C C . LYS A 1 300 ? -112.650 136.471 181.190 1.00 63.78 298 LYS A C 1
ATOM 2275 O O . LYS A 1 300 ? -112.727 136.163 179.997 1.00 65.23 298 LYS A O 1
ATOM 2281 N N . TYR A 1 301 ? -112.291 137.695 181.587 1.00 65.14 299 TYR A N 1
ATOM 2282 C CA . TYR A 1 301 ? -111.909 138.706 180.607 1.00 64.89 299 TYR A CA 1
ATOM 2283 C C . TYR A 1 301 ? -110.592 138.348 179.930 1.00 67.90 299 TYR A C 1
ATOM 2284 O O . TYR A 1 301 ? -110.441 138.540 178.717 1.00 60.63 299 TYR A O 1
ATOM 2293 N N . GLN A 1 302 ? -109.628 137.825 180.694 1.00 64.26 300 GLN A N 1
ATOM 2294 C CA . GLN A 1 302 ? -108.340 137.472 180.105 1.00 66.28 300 GLN A CA 1
ATOM 2295 C C . GLN A 1 302 ? -108.490 136.391 179.043 1.00 69.85 300 GLN A C 1
ATOM 2296 O O . GLN A 1 302 ? -107.754 136.393 178.049 1.00 73.26 300 GLN A O 1
ATOM 2302 N N . GLU A 1 303 ? -109.440 135.468 179.225 1.00 66.65 301 GLU A N 1
ATOM 2303 C CA . GLU A 1 303 ? -109.683 134.448 178.212 1.00 68.51 301 GLU A CA 1
ATOM 2304 C C . GLU A 1 303 ? -110.235 135.062 176.925 1.00 66.34 301 GLU A C 1
ATOM 2305 O O . GLU A 1 303 ? -110.058 134.493 175.840 1.00 68.59 301 GLU A O 1
ATOM 2311 N N . VAL A 1 304 ? -110.892 136.219 177.022 1.00 62.01 302 VAL A N 1
ATOM 2312 C CA . VAL A 1 304 ? -111.334 136.929 175.825 1.00 58.81 302 VAL A CA 1
ATOM 2313 C C . VAL A 1 304 ? -110.159 137.622 175.149 1.00 65.15 302 VAL A C 1
ATOM 2314 O O . VAL A 1 304 ? -109.947 137.483 173.939 1.00 63.38 302 VAL A O 1
ATOM 2318 N N . LEU A 1 305 ? -109.382 138.389 175.923 1.00 62.19 303 LEU A N 1
ATOM 2319 C CA . LEU A 1 305 ? -108.194 139.037 175.376 1.00 62.19 303 LEU A CA 1
ATOM 2320 C C . LEU A 1 305 ? -107.241 138.030 174.744 1.00 65.12 303 LEU A C 1
ATOM 2321 O O . LEU A 1 305 ? -106.561 138.355 173.765 1.00 65.27 303 LEU A O 1
ATOM 2326 N N . ASP A 1 306 ? -107.195 136.803 175.276 1.00 61.96 304 ASP A N 1
ATOM 2327 C CA . ASP A 1 306 ? -106.308 135.771 174.741 1.00 65.27 304 ASP A CA 1
ATOM 2328 C C . ASP A 1 306 ? -106.610 135.440 173.285 1.00 64.51 304 ASP A C 1
ATOM 2329 O O . ASP A 1 306 ? -105.712 135.013 172.547 1.00 65.51 304 ASP A O 1
ATOM 2334 N N . SER A 1 307 ? -107.857 135.603 172.856 1.00 65.02 305 SER A N 1
ATOM 2335 C CA . SER A 1 307 ? -108.252 135.237 171.503 1.00 65.89 305 SER A CA 1
ATOM 2336 C C . SER A 1 307 ? -108.035 136.357 170.491 1.00 61.73 305 SER A C 1
ATOM 2337 O O . SER A 1 307 ? -108.266 136.146 169.297 1.00 63.05 305 SER A O 1
ATOM 2340 N N . GLN A 1 308 ? -107.576 137.526 170.929 1.00 64.29 306 GLN A N 1
ATOM 2341 C CA . GLN A 1 308 ? -107.461 138.701 170.069 1.00 68.43 306 GLN A CA 1
ATOM 2342 C C . GLN A 1 308 ? -105.996 138.923 169.712 1.00 71.66 306 GLN A C 1
ATOM 2343 O O . GLN A 1 308 ? -105.190 139.288 170.573 1.00 68.52 306 GLN A O 1
ATOM 2349 N N . THR A 1 309 ? -105.656 138.721 168.438 1.00 70.16 307 THR A N 1
ATOM 2350 C CA . THR A 1 309 ? -104.284 138.981 168.018 1.00 73.80 307 THR A CA 1
ATOM 2351 C C . THR A 1 309 ? -104.052 140.485 167.859 1.00 75.27 307 THR A C 1
ATOM 2352 O O . THR A 1 309 ? -104.928 141.201 167.363 1.00 73.55 307 THR A O 1
ATOM 2356 N N . PRO A 1 310 ? -102.890 140.993 168.282 1.00 73.19 308 PRO A N 1
ATOM 2357 C CA . PRO A 1 310 ? -102.577 142.412 168.039 1.00 73.14 308 PRO A CA 1
ATOM 2358 C C . PRO A 1 310 ? -102.365 142.747 166.571 1.00 75.00 308 PRO A C 1
ATOM 2359 O O . PRO A 1 310 ? -102.335 143.935 166.223 1.00 73.70 308 PRO A O 1
ATOM 2363 N N . GLU A 1 311 ? -102.237 141.744 165.701 1.00 74.35 309 GLU A N 1
ATOM 2364 C CA . GLU A 1 311 ? -101.885 141.989 164.307 1.00 74.02 309 GLU A CA 1
ATOM 2365 C C . GLU A 1 311 ? -102.945 142.797 163.563 1.00 71.37 309 GLU A C 1
ATOM 2366 O O . GLU A 1 311 ? -102.649 143.347 162.496 1.00 70.01 309 GLU A O 1
ATOM 2372 N N . VAL A 1 312 ? -104.165 142.894 164.100 1.00 67.42 310 VAL A N 1
ATOM 2373 C CA . VAL A 1 312 ? -105.229 143.640 163.427 1.00 64.83 310 VAL A CA 1
ATOM 2374 C C . VAL A 1 312 ? -105.140 145.144 163.631 1.00 68.34 310 VAL A C 1
ATOM 2375 O O . VAL A 1 312 ? -105.844 145.890 162.938 1.00 62.98 310 VAL A O 1
ATOM 2379 N N . ALA A 1 313 ? -104.275 145.610 164.540 1.00 66.79 311 ALA A N 1
ATOM 2380 C CA . ALA A 1 313 ? -104.343 146.990 165.021 1.00 66.86 311 ALA A CA 1
ATOM 2381 C C . ALA A 1 313 ? -104.192 148.003 163.889 1.00 66.94 311 ALA A C 1
ATOM 2382 O O . ALA A 1 313 ? -104.971 148.957 163.793 1.00 68.06 311 ALA A O 1
ATOM 2384 N N . VAL A 1 314 ? -103.183 147.822 163.032 1.00 68.87 312 VAL A N 1
ATOM 2385 C CA . VAL A 1 314 ? -102.929 148.786 161.961 1.00 69.31 312 VAL A CA 1
ATOM 2386 C C . VAL A 1 314 ? -104.121 148.854 161.011 1.00 69.78 312 VAL A C 1
ATOM 2387 O O . VAL A 1 314 ? -104.624 149.939 160.689 1.00 65.65 312 VAL A O 1
ATOM 2391 N N . ALA A 1 315 ? -104.594 147.694 160.550 1.00 65.24 313 ALA A N 1
ATOM 2392 C CA . ALA A 1 315 ? -105.751 147.675 159.663 1.00 64.06 313 ALA A CA 1
ATOM 2393 C C . ALA A 1 315 ? -106.997 148.190 160.370 1.00 62.18 313 ALA A C 1
ATOM 2394 O O . ALA A 1 315 ? -107.772 148.961 159.791 1.00 60.23 313 ALA A O 1
ATOM 2396 N N . SER A 1 316 ? -107.200 147.781 161.623 1.00 67.26 314 SER A N 1
ATOM 2397 C CA . SER A 1 316 ? -108.394 148.192 162.352 1.00 62.57 314 SER A CA 1
ATOM 2398 C C . SER A 1 316 ? -108.464 149.707 162.479 1.00 62.24 314 SER A C 1
ATOM 2399 O O . SER A 1 316 ? -109.502 150.320 162.198 1.00 56.54 314 SER A O 1
ATOM 2402 N N . TYR A 1 317 ? -107.359 150.333 162.890 1.00 61.33 315 TYR A N 1
ATOM 2403 C CA . TYR A 1 317 ? -107.368 151.781 163.055 1.00 66.36 315 TYR A CA 1
ATOM 2404 C C . TYR A 1 317 ? -107.532 152.487 161.715 1.00 60.97 315 TYR A C 1
ATOM 2405 O O . TYR A 1 317 ? -108.237 153.498 161.626 1.00 60.13 315 TYR A O 1
ATOM 2414 N N . ALA A 1 318 ? -106.891 151.970 160.660 1.00 61.76 316 ALA A N 1
ATOM 2415 C CA . ALA A 1 318 ? -107.054 152.560 159.334 1.00 61.49 316 ALA A CA 1
ATOM 2416 C C . ALA A 1 318 ? -108.492 152.447 158.844 1.00 58.64 316 ALA A C 1
ATOM 2417 O O . ALA A 1 318 ? -108.960 153.307 158.089 1.00 58.13 316 ALA A O 1
ATOM 2419 N N . TRP A 1 319 ? -109.200 151.394 159.264 1.00 56.92 317 TRP A N 1
ATOM 2420 C CA . TRP A 1 319 ? -110.591 151.198 158.864 1.00 55.49 317 TRP A CA 1
ATOM 2421 C C . TRP A 1 319 ? -111.445 152.410 159.221 1.00 58.00 317 TRP A C 1
ATOM 2422 O O . TRP A 1 319 ? -112.329 152.807 158.454 1.00 52.07 317 TRP A O 1
ATOM 2433 N N . PHE A 1 320 ? -111.168 153.039 160.358 1.00 56.66 318 PHE A N 1
ATOM 2434 C CA . PHE A 1 320 ? -112.008 154.129 160.827 1.00 60.86 318 PHE A CA 1
ATOM 2435 C C . PHE A 1 320 ? -111.426 155.505 160.554 1.00 58.86 318 PHE A C 1
ATOM 2436 O O . PHE A 1 320 ? -112.188 156.471 160.491 1.00 56.48 318 PHE A O 1
ATOM 2444 N N . THR A 1 321 ? -110.113 155.617 160.357 1.00 57.83 319 THR A N 1
ATOM 2445 C CA . THR A 1 321 ? -109.471 156.911 160.206 1.00 59.83 319 THR A CA 1
ATOM 2446 C C . THR A 1 321 ? -108.692 157.077 158.911 1.00 64.34 319 THR A C 1
ATOM 2447 O O . THR A 1 321 ? -108.324 158.210 158.578 1.00 62.62 319 THR A O 1
ATOM 2451 N N . GLY A 1 322 ? -108.419 155.997 158.182 1.00 65.37 320 GLY A N 1
ATOM 2452 C CA . GLY A 1 322 ? -107.530 156.082 157.042 1.00 69.56 320 GLY A CA 1
ATOM 2453 C C . GLY A 1 322 ? -106.075 156.294 157.391 1.00 73.02 320 GLY A C 1
ATOM 2454 O O . GLY A 1 322 ? -105.259 156.495 156.487 1.00 75.24 320 GLY A O 1
ATOM 2455 N N . LEU A 1 323 ? -105.725 156.249 158.674 1.00 68.82 321 LEU A N 1
ATOM 2456 C CA . LEU A 1 323 ? -104.369 156.500 159.138 1.00 75.08 321 LEU A CA 1
ATOM 2457 C C . LEU A 1 323 ? -103.648 155.185 159.407 1.00 73.32 321 LEU A C 1
ATOM 2458 O O . LEU A 1 323 ? -104.224 154.252 159.976 1.00 68.04 321 LEU A O 1
ATOM 2463 N N . ASP A 1 324 ? -102.384 155.120 158.989 1.00 75.19 322 ASP A N 1
ATOM 2464 C CA . ASP A 1 324 ? -101.540 153.935 159.128 1.00 83.89 322 ASP A CA 1
ATOM 2465 C C . ASP A 1 324 ? -100.548 154.211 160.252 1.00 84.07 322 ASP A C 1
ATOM 2466 O O . ASP A 1 324 ? -99.557 154.916 160.054 1.00 92.70 322 ASP A O 1
ATOM 2471 N N . LEU A 1 325 ? -100.805 153.631 161.425 1.00 78.80 323 LEU A N 1
ATOM 2472 C CA . LEU A 1 325 ? -100.024 153.977 162.609 1.00 86.84 323 LEU A CA 1
ATOM 2473 C C . LEU A 1 325 ? -98.604 153.424 162.551 1.00 92.00 323 LEU A C 1
ATOM 2474 O O . LEU A 1 325 ? -97.687 154.028 163.117 1.00 89.72 323 LEU A O 1
ATOM 2479 N N . SER A 1 326 ? -98.395 152.289 161.880 1.00 94.92 324 SER A N 1
ATOM 2480 C CA . SER A 1 326 ? -97.046 151.752 161.747 1.00 95.35 324 SER A CA 1
ATOM 2481 C C . SER A 1 326 ? -96.157 152.608 160.853 1.00 96.35 324 SER A C 1
ATOM 2482 O O . SER A 1 326 ? -94.941 152.384 160.826 1.00 93.70 324 SER A O 1
ATOM 2485 N N . SER A 1 327 ? -96.722 153.582 160.139 1.00 96.16 325 SER A N 1
ATOM 2486 C CA . SER A 1 327 ? -95.961 154.454 159.254 1.00 99.00 325 SER A CA 1
ATOM 2487 C C . SER A 1 327 ? -95.469 155.724 159.944 1.00 103.03 325 SER A C 1
ATOM 2488 O O . SER A 1 327 ? -94.972 156.630 159.267 1.00 105.81 325 SER A O 1
ATOM 2491 N N . TYR A 1 328 ? -95.604 155.817 161.264 1.00 101.22 326 TYR A N 1
ATOM 2492 C CA . TYR A 1 328 ? -95.041 156.915 162.033 1.00 100.48 326 TYR A CA 1
ATOM 2493 C C . TYR A 1 328 ? -94.101 156.355 163.088 1.00 110.21 326 TYR A C 1
ATOM 2494 O O . TYR A 1 328 ? -94.279 155.228 163.561 1.00 111.47 326 TYR A O 1
ATOM 2503 N N . ASP A 1 329 ? -93.095 157.142 163.449 1.00 117.10 327 ASP A N 1
ATOM 2504 C CA . ASP A 1 329 ? -92.328 156.815 164.638 1.00 120.44 327 ASP A CA 1
ATOM 2505 C C . ASP A 1 329 ? -93.232 156.951 165.860 1.00 120.20 327 ASP A C 1
ATOM 2506 O O . ASP A 1 329 ? -94.056 157.871 165.921 1.00 115.22 327 ASP A O 1
ATOM 2511 N N . PRO A 1 330 ? -93.130 156.038 166.830 1.00 123.18 328 PRO A N 1
ATOM 2512 C CA . PRO A 1 330 ? -94.049 156.091 167.979 1.00 118.80 328 PRO A CA 1
ATOM 2513 C C . PRO A 1 330 ? -94.036 157.420 168.714 1.00 115.68 328 PRO A C 1
ATOM 2514 O O . PRO A 1 330 ? -95.049 157.779 169.323 1.00 115.03 328 PRO A O 1
ATOM 2518 N N . SER A 1 331 ? -92.933 158.173 168.661 1.00 111.05 329 SER A N 1
ATOM 2519 C CA . SER A 1 331 ? -92.863 159.446 169.370 1.00 103.88 329 SER A CA 1
ATOM 2520 C C . SER A 1 331 ? -93.822 160.492 168.811 1.00 100.20 329 SER A C 1
ATOM 2521 O O . SER A 1 331 ? -94.119 161.469 169.505 1.00 99.44 329 SER A O 1
ATOM 2524 N N . THR A 1 332 ? -94.313 160.314 167.589 1.00 103.49 330 THR A N 1
ATOM 2525 C CA . THR A 1 332 ? -95.240 161.267 166.989 1.00 105.10 330 THR A CA 1
ATOM 2526 C C . THR A 1 332 ? -96.524 161.341 167.812 1.00 103.75 330 THR A C 1
ATOM 2527 O O . THR A 1 332 ? -97.221 160.324 167.942 1.00 106.07 330 THR A O 1
ATOM 2531 N N . PRO A 1 333 ? -96.867 162.491 168.391 1.00 101.93 331 PRO A N 1
ATOM 2532 C CA . PRO A 1 333 ? -98.094 162.566 169.191 1.00 96.84 331 PRO A CA 1
ATOM 2533 C C . PRO A 1 333 ? -99.338 162.551 168.318 1.00 95.50 331 PRO A C 1
ATOM 2534 O O . PRO A 1 333 ? -99.357 163.086 167.207 1.00 90.92 331 PRO A O 1
ATOM 2538 N N . MET A 1 334 ? -100.390 161.921 168.851 1.00 98.23 332 MET A N 1
ATOM 2539 C CA . MET A 1 334 ? -101.665 161.836 168.143 1.00 96.44 332 MET A CA 1
ATOM 2540 C C . MET A 1 334 ? -102.225 163.212 167.817 1.00 92.75 332 MET A C 1
ATOM 2541 O O . MET A 1 334 ? -102.964 163.365 166.837 1.00 89.37 332 MET A O 1
ATOM 2546 N N . SER A 1 335 ? -101.877 164.221 168.620 1.00 93.56 333 SER A N 1
ATOM 2547 C CA . SER A 1 335 ? -102.389 165.572 168.425 1.00 92.45 333 SER A CA 1
ATOM 2548 C C . SER A 1 335 ? -102.042 166.138 167.053 1.00 91.52 333 SER A C 1
ATOM 2549 O O . SER A 1 335 ? -102.681 167.099 166.613 1.00 86.28 333 SER A O 1
ATOM 2552 N N . GLU A 1 336 ? -101.052 165.567 166.369 1.00 95.88 334 GLU A N 1
ATOM 2553 C CA . GLU A 1 336 ? -100.661 166.028 165.044 1.00 95.35 334 GLU A CA 1
ATOM 2554 C C . GLU A 1 336 ? -101.371 165.297 163.912 1.00 93.31 334 GLU A C 1
ATOM 2555 O O . GLU A 1 336 ? -101.291 165.748 162.765 1.00 92.68 334 GLU A O 1
ATOM 2561 N N . LEU A 1 337 ? -102.049 164.187 164.192 1.00 91.80 335 LEU A N 1
ATOM 2562 C CA . LEU A 1 337 ? -102.766 163.459 163.157 1.00 91.17 335 LEU A CA 1
ATOM 2563 C C . LEU A 1 337 ? -104.163 164.040 162.968 1.00 85.33 335 LEU A C 1
ATOM 2564 O O . LEU A 1 337 ? -104.780 164.549 163.908 1.00 77.09 335 LEU A O 1
ATOM 2569 N N . HIS A 1 338 ? -104.658 163.954 161.734 1.00 82.63 336 HIS A N 1
ATOM 2570 C CA . HIS A 1 338 ? -105.952 164.504 161.360 1.00 82.61 336 HIS A CA 1
ATOM 2571 C C . HIS A 1 338 ? -106.627 163.562 160.371 1.00 75.06 336 HIS A C 1
ATOM 2572 O O . HIS A 1 338 ? -105.960 162.895 159.572 1.00 71.23 336 HIS A O 1
ATOM 2579 N N . THR A 1 339 ? -107.957 163.505 160.435 1.00 66.44 337 THR A N 1
ATOM 2580 C CA . THR A 1 339 ? -108.730 162.683 159.514 1.00 71.26 337 THR A CA 1
ATOM 2581 C C . THR A 1 339 ? -110.035 163.385 159.161 1.00 69.76 337 THR A C 1
ATOM 2582 O O . THR A 1 339 ? -110.571 164.172 159.947 1.00 62.33 337 THR A O 1
ATOM 2586 N N . GLU A 1 340 ? -110.529 163.105 157.952 1.00 68.64 338 GLU A N 1
ATOM 2587 C CA . GLU A 1 340 ? -111.866 163.502 157.532 1.00 58.56 338 GLU A CA 1
ATOM 2588 C C . GLU A 1 340 ? -112.896 162.415 157.795 1.00 57.62 338 GLU A C 1
ATOM 2589 O O . GLU A 1 340 ? -114.071 162.594 157.461 1.00 55.85 338 GLU A O 1
ATOM 2595 N N . LEU A 1 341 ? -112.480 161.302 158.395 1.00 60.36 339 LEU A N 1
ATOM 2596 C CA . LEU A 1 341 ? -113.361 160.170 158.648 1.00 57.27 339 LEU A CA 1
ATOM 2597 C C . LEU A 1 341 ? -113.877 160.214 160.083 1.00 54.91 339 LEU A C 1
ATOM 2598 O O . LEU A 1 341 ? -114.548 161.175 160.473 1.00 53.91 339 LEU A O 1
ATOM 2603 N N . SER A 1 342 ? -113.568 159.193 160.880 1.00 53.40 340 SER A N 1
ATOM 2604 C CA . SER A 1 342 ? -114.038 159.114 162.268 1.00 47.87 340 SER A CA 1
ATOM 2605 C C . SER A 1 342 ? -113.123 159.973 163.136 1.00 54.73 340 SER A C 1
ATOM 2606 O O . SER A 1 342 ? -112.126 159.501 163.688 1.00 53.68 340 SER A O 1
ATOM 2609 N N . GLN A 1 343 ? -113.477 161.255 163.272 1.00 57.44 341 GLN A N 1
ATOM 2610 C CA . GLN A 1 343 ? -112.589 162.205 163.940 1.00 60.64 341 GLN A CA 1
ATOM 2611 C C . GLN A 1 343 ? -112.465 161.936 165.434 1.00 62.81 341 GLN A C 1
ATOM 2612 O O . GLN A 1 343 ? -111.424 162.243 166.029 1.00 64.78 341 GLN A O 1
ATOM 2618 N N . THR A 1 344 ? -113.501 161.373 166.061 1.00 61.48 342 THR A N 1
ATOM 2619 C CA . THR A 1 344 ? -113.407 161.072 167.487 1.00 68.92 342 THR A CA 1
ATOM 2620 C C . THR A 1 344 ? -112.332 160.022 167.766 1.00 65.97 342 THR A C 1
ATOM 2621 O O . THR A 1 344 ? -111.659 160.086 168.800 1.00 64.04 342 THR A O 1
ATOM 2625 N N . GLN A 1 345 ? -112.122 159.078 166.844 1.00 54.28 343 GLN A N 1
ATOM 2626 C CA . GLN A 1 345 ? -111.060 158.092 167.023 1.00 59.98 343 GLN A CA 1
ATOM 2627 C C . GLN A 1 345 ? -109.662 158.686 166.916 1.00 67.07 343 GLN A C 1
ATOM 2628 O O . GLN A 1 345 ? -108.687 157.975 167.191 1.00 62.29 343 GLN A O 1
ATOM 2634 N N . VAL A 1 346 ? -109.536 159.943 166.502 1.00 67.05 344 VAL A N 1
ATOM 2635 C CA . VAL A 1 346 ? -108.271 160.663 166.571 1.00 69.75 344 VAL A CA 1
ATOM 2636 C C . VAL A 1 346 ? -108.233 161.605 167.767 1.00 74.33 344 VAL A C 1
ATOM 2637 O O . VAL A 1 346 ? -107.207 161.716 168.440 1.00 72.62 344 VAL A O 1
ATOM 2641 N N . ALA A 1 347 ? -109.355 162.272 168.058 1.00 75.77 345 ALA A N 1
ATOM 2642 C CA . ALA A 1 347 ? -109.386 163.252 169.142 1.00 73.85 345 ALA A CA 1
ATOM 2643 C C . ALA A 1 347 ? -109.321 162.592 170.515 1.00 72.76 345 ALA A C 1
ATOM 2644 O O . ALA A 1 347 ? -108.821 163.201 171.467 1.00 75.72 345 ALA A O 1
ATOM 2646 N N . ARG A 1 348 ? -109.818 161.359 170.640 1.00 69.40 346 ARG A N 1
ATOM 2647 C CA . ARG A 1 348 ? -109.860 160.688 171.938 1.00 66.57 346 ARG A CA 1
ATOM 2648 C C . ARG A 1 348 ? -108.473 160.402 172.503 1.00 67.59 346 ARG A C 1
ATOM 2649 O O . ARG A 1 348 ? -108.353 160.150 173.707 1.00 68.49 346 ARG A O 1
ATOM 2657 N N . PHE A 1 349 ? -107.428 160.424 171.674 1.00 73.16 347 PHE A N 1
ATOM 2658 C CA . PHE A 1 349 ? -106.069 160.138 172.123 1.00 75.32 347 PHE A CA 1
ATOM 2659 C C . PHE A 1 349 ? -105.167 161.372 172.069 1.00 84.07 347 PHE A C 1
ATOM 2660 O O . PHE A 1 349 ? -103.944 161.244 171.965 1.00 87.83 347 PHE A O 1
ATOM 2668 N N . ALA A 1 350 ? -105.749 162.572 172.126 1.00 83.17 348 ALA A N 1
ATOM 2669 C CA . ALA A 1 350 ? -104.946 163.792 172.138 1.00 87.28 348 ALA A CA 1
ATOM 2670 C C . ALA A 1 350 ? -104.176 163.885 173.449 1.00 91.43 348 ALA A C 1
ATOM 2671 O O . ALA A 1 350 ? -104.774 163.924 174.529 1.00 94.75 348 ALA A O 1
ATOM 2673 N N . GLY A 1 351 ? -102.847 163.929 173.354 1.00 89.35 349 GLY A N 1
ATOM 2674 C CA . GLY A 1 351 ? -101.966 163.872 174.498 1.00 92.00 349 GLY A CA 1
ATOM 2675 C C . GLY A 1 351 ? -101.147 162.598 174.551 1.00 93.17 349 GLY A C 1
ATOM 2676 O O . GLY A 1 351 ? -100.019 162.617 175.057 1.00 94.20 349 GLY A O 1
ATOM 2677 N N . LEU A 1 352 ? -101.690 161.497 174.043 1.00 87.75 350 LEU A N 1
ATOM 2678 C CA . LEU A 1 352 ? -100.908 160.285 173.855 1.00 89.00 350 LEU A CA 1
ATOM 2679 C C . LEU A 1 352 ? -100.155 160.386 172.530 1.00 97.26 350 LEU A C 1
ATOM 2680 O O . LEU A 1 352 ? -100.167 161.419 171.853 1.00 92.44 350 LEU A O 1
ATOM 2685 N N . THR A 1 353 ? -99.497 159.301 172.139 1.00 105.49 351 THR A N 1
ATOM 2686 C CA . THR A 1 353 ? -98.697 159.260 170.926 1.00 108.07 351 THR A CA 1
ATOM 2687 C C . THR A 1 353 ? -99.129 158.063 170.084 1.00 99.79 351 THR A C 1
ATOM 2688 O O . THR A 1 353 ? -99.974 157.261 170.493 1.00 96.24 351 THR A O 1
ATOM 2692 N N . VAL A 1 354 ? -98.536 157.953 168.890 1.00 100.37 352 VAL A N 1
ATOM 2693 C CA . VAL A 1 354 ? -98.868 156.860 167.976 1.00 97.66 352 VAL A CA 1
ATOM 2694 C C . VAL A 1 354 ? -98.595 155.512 168.632 1.00 98.34 352 VAL A C 1
ATOM 2695 O O . VAL A 1 354 ? -99.470 154.638 168.684 1.00 91.17 352 VAL A O 1
ATOM 2699 N N . GLY A 1 355 ? -97.381 155.332 169.162 1.00 98.93 353 GLY A N 1
ATOM 2700 C CA . GLY A 1 355 ? -97.010 154.052 169.743 1.00 101.06 353 GLY A CA 1
ATOM 2701 C C . GLY A 1 355 ? -97.844 153.661 170.948 1.00 100.23 353 GLY A C 1
ATOM 2702 O O . GLY A 1 355 ? -98.040 152.471 171.210 1.00 100.94 353 GLY A O 1
ATOM 2703 N N . ASP A 1 356 ? -98.341 154.648 171.698 1.00 92.02 354 ASP A N 1
ATOM 2704 C CA . ASP A 1 356 ? -99.190 154.356 172.850 1.00 92.15 354 ASP A CA 1
ATOM 2705 C C . ASP A 1 356 ? -100.428 153.573 172.432 1.00 97.46 354 ASP A C 1
ATOM 2706 O O . ASP A 1 356 ? -100.660 152.450 172.895 1.00 103.18 354 ASP A O 1
ATOM 2711 N N . VAL A 1 357 ? -101.240 154.153 171.547 1.00 90.64 355 VAL A N 1
ATOM 2712 C CA . VAL A 1 357 ? -102.507 153.517 171.206 1.00 91.82 355 VAL A CA 1
ATOM 2713 C C . VAL A 1 357 ? -102.334 152.395 170.190 1.00 87.40 355 VAL A C 1
ATOM 2714 O O . VAL A 1 357 ? -103.144 151.463 170.172 1.00 89.14 355 VAL A O 1
ATOM 2718 N N . LEU A 1 358 ? -101.289 152.437 169.360 1.00 85.02 356 LEU A N 1
ATOM 2719 C CA . LEU A 1 358 ? -100.961 151.272 168.545 1.00 91.16 356 LEU A CA 1
ATOM 2720 C C . LEU A 1 358 ? -100.784 150.027 169.409 1.00 92.98 356 LEU A C 1
ATOM 2721 O O . LEU A 1 358 ? -101.076 148.913 168.959 1.00 93.78 356 LEU A O 1
ATOM 2726 N N . ALA A 1 359 ? -100.338 150.198 170.656 1.00 94.93 357 ALA A N 1
ATOM 2727 C CA . ALA A 1 359 ? -100.040 149.060 171.518 1.00 93.83 357 ALA A CA 1
ATOM 2728 C C . ALA A 1 359 ? -101.291 148.422 172.111 1.00 92.61 357 ALA A C 1
ATOM 2729 O O . ALA A 1 359 ? -101.280 147.221 172.404 1.00 92.79 357 ALA A O 1
ATOM 2731 N N . ASP A 1 360 ? -102.368 149.187 172.301 1.00 90.45 358 ASP A N 1
ATOM 2732 C CA . ASP A 1 360 ? -103.569 148.669 172.947 1.00 89.40 358 ASP A CA 1
ATOM 2733 C C . ASP A 1 360 ? -104.820 148.789 172.079 1.00 77.83 358 ASP A C 1
ATOM 2734 O O . ASP A 1 360 ? -105.922 148.499 172.561 1.00 73.56 358 ASP A O 1
ATOM 2739 N N . TRP A 1 361 ? -104.686 149.205 170.818 1.00 71.85 359 TRP A N 1
ATOM 2740 C CA . TRP A 1 361 ? -105.873 149.468 170.010 1.00 72.14 359 TRP A CA 1
ATOM 2741 C C . TRP A 1 361 ? -106.667 148.194 169.748 1.00 65.77 359 TRP A C 1
ATOM 2742 O O . TRP A 1 361 ? -107.903 148.210 169.782 1.00 62.60 359 TRP A O 1
ATOM 2753 N N . HIS A 1 362 ? -105.974 147.084 169.489 1.00 67.38 360 HIS A N 1
ATOM 2754 C CA . HIS A 1 362 ? -106.650 145.833 169.157 1.00 70.41 360 HIS A CA 1
ATOM 2755 C C . HIS A 1 362 ? -107.575 145.363 170.274 1.00 73.49 360 HIS A C 1
ATOM 2756 O O . HIS A 1 362 ? -108.558 144.661 170.009 1.00 71.56 360 HIS A O 1
ATOM 2763 N N . ALA A 1 363 ? -107.282 145.735 171.522 1.00 65.47 361 ALA A N 1
ATOM 2764 C CA . ALA A 1 363 ? -108.055 145.219 172.648 1.00 64.46 361 ALA A CA 1
ATOM 2765 C C . ALA A 1 363 ? -109.500 145.705 172.620 1.00 61.47 361 ALA A C 1
ATOM 2766 O O . ALA A 1 363 ? -110.424 144.920 172.862 1.00 63.88 361 ALA A O 1
ATOM 2768 N N . HIS A 1 364 ? -109.722 146.992 172.328 1.00 63.02 362 HIS A N 1
ATOM 2769 C CA . HIS A 1 364 ? -111.052 147.581 172.434 1.00 60.94 362 HIS A CA 1
ATOM 2770 C C . HIS A 1 364 ? -111.500 148.362 171.210 1.00 54.75 362 HIS A C 1
ATOM 2771 O O . HIS A 1 364 ? -112.693 148.667 171.109 1.00 51.88 362 HIS A O 1
ATOM 2778 N N . GLY A 1 365 ? -110.602 148.697 170.288 1.00 62.09 363 GLY A N 1
ATOM 2779 C CA . GLY A 1 365 ? -111.022 149.370 169.068 1.00 54.46 363 GLY A CA 1
ATOM 2780 C C . GLY A 1 365 ? -111.676 150.698 169.374 1.00 54.66 363 GLY A C 1
ATOM 2781 O O . GLY A 1 365 ? -111.156 151.505 170.155 1.00 55.21 363 GLY A O 1
ATOM 2782 N N . VAL A 1 366 ? -112.844 150.933 168.764 1.00 50.16 364 VAL A N 1
ATOM 2783 C CA . VAL A 1 366 ? -113.568 152.184 168.994 1.00 52.35 364 VAL A CA 1
ATOM 2784 C C . VAL A 1 366 ? -114.303 152.215 170.324 1.00 48.12 364 VAL A C 1
ATOM 2785 O O . VAL A 1 366 ? -114.851 153.262 170.689 1.00 49.49 364 VAL A O 1
ATOM 2789 N N . ARG A 1 367 ? -114.324 151.111 171.065 1.00 48.82 365 ARG A N 1
ATOM 2790 C CA . ARG A 1 367 ? -114.981 151.085 172.362 1.00 54.06 365 ARG A CA 1
ATOM 2791 C C . ARG A 1 367 ? -113.978 151.409 173.469 1.00 57.27 365 ARG A C 1
ATOM 2792 O O . ARG A 1 367 ? -112.856 151.856 173.214 1.00 59.99 365 ARG A O 1
ATOM 2800 N N . THR A 1 368 ? -114.382 151.186 174.717 1.00 52.61 366 THR A N 1
ATOM 2801 C CA . THR A 1 368 ? -113.530 151.363 175.886 1.00 57.17 366 THR A CA 1
ATOM 2802 C C . THR A 1 368 ? -113.489 150.064 176.680 1.00 60.81 366 THR A C 1
ATOM 2803 O O . THR A 1 368 ? -114.236 149.126 176.402 1.00 54.52 366 THR A O 1
ATOM 2807 N N . LYS A 1 369 ? -112.617 150.018 177.690 1.00 58.07 367 LYS A N 1
ATOM 2808 C CA . LYS A 1 369 ? -112.439 148.782 178.442 1.00 65.80 367 LYS A CA 1
ATOM 2809 C C . LYS A 1 369 ? -113.731 148.415 179.171 1.00 60.31 367 LYS A C 1
ATOM 2810 O O . LYS A 1 369 ? -114.457 149.296 179.638 1.00 58.65 367 LYS A O 1
ATOM 2816 N N . PRO A 1 370 ? -114.037 147.125 179.296 1.00 56.69 368 PRO A N 1
ATOM 2817 C CA . PRO A 1 370 ? -115.241 146.729 180.029 1.00 58.47 368 PRO A CA 1
ATOM 2818 C C . PRO A 1 370 ? -115.063 146.931 181.524 1.00 57.17 368 PRO A C 1
ATOM 2819 O O . PRO A 1 370 ? -113.947 146.983 182.043 1.00 60.22 368 PRO A O 1
ATOM 2823 N N . VAL A 1 371 ? -116.192 147.070 182.213 1.00 55.66 369 VAL A N 1
ATOM 2824 C CA . VAL A 1 371 ? -116.220 146.965 183.669 1.00 57.54 369 VAL A CA 1
ATOM 2825 C C . VAL A 1 371 ? -116.213 145.482 184.009 1.00 62.46 369 VAL A C 1
ATOM 2826 O O . VAL A 1 371 ? -117.069 144.724 183.542 1.00 59.44 369 VAL A O 1
ATOM 2830 N N . VAL A 1 372 ? -115.233 145.056 184.793 1.00 61.56 370 VAL A N 1
ATOM 2831 C CA . VAL A 1 372 ? -115.010 143.645 185.069 1.00 62.85 370 VAL A CA 1
ATOM 2832 C C . VAL A 1 372 ? -115.180 143.430 186.563 1.00 64.78 370 VAL A C 1
ATOM 2833 O O . VAL A 1 372 ? -114.447 144.020 187.362 1.00 67.31 370 VAL A O 1
ATOM 2837 N N . GLY A 1 373 ? -116.148 142.605 186.941 1.00 64.80 371 GLY A N 1
ATOM 2838 C CA . GLY A 1 373 ? -116.330 142.284 188.345 1.00 67.37 371 GLY A CA 1
ATOM 2839 C C . GLY A 1 373 ? -117.571 141.454 188.574 1.00 68.13 371 GLY A C 1
ATOM 2840 O O . GLY A 1 373 ? -118.083 140.808 187.657 1.00 62.40 371 GLY A O 1
ATOM 2841 N N . THR A 1 374 ? -118.050 141.480 189.812 1.00 65.12 372 THR A N 1
ATOM 2842 C CA . THR A 1 374 ? -119.236 140.734 190.207 1.00 63.96 372 THR A CA 1
ATOM 2843 C C . THR A 1 374 ? -120.488 141.447 189.721 1.00 65.44 372 THR A C 1
ATOM 2844 O O . THR A 1 374 ? -120.433 142.601 189.292 1.00 67.65 372 THR A O 1
ATOM 2848 N N . PRO A 1 375 ? -121.647 140.782 189.779 1.00 63.89 373 PRO A N 1
ATOM 2849 C CA . PRO A 1 375 ? -122.891 141.486 189.427 1.00 61.03 373 PRO A CA 1
ATOM 2850 C C . PRO A 1 375 ? -123.129 142.734 190.259 1.00 63.08 373 PRO A C 1
ATOM 2851 O O . PRO A 1 375 ? -123.604 143.748 189.732 1.00 60.76 373 PRO A O 1
ATOM 2855 N N . GLU A 1 376 ? -122.801 142.700 191.548 1.00 61.33 374 GLU A N 1
ATOM 2856 C CA . GLU A 1 376 ? -122.982 143.895 192.362 1.00 63.07 374 GLU A CA 1
ATOM 2857 C C . GLU A 1 376 ? -122.033 145.004 191.926 1.00 66.35 374 GLU A C 1
ATOM 2858 O O . GLU A 1 376 ? -122.436 146.170 191.834 1.00 61.55 374 GLU A O 1
ATOM 2864 N N . GLU A 1 377 ? -120.776 144.658 191.634 1.00 58.88 375 GLU A N 1
ATOM 2865 C CA . GLU A 1 377 ? -119.823 145.655 191.153 1.00 65.39 375 GLU A CA 1
ATOM 2866 C C . GLU A 1 377 ? -120.296 146.293 189.850 1.00 57.84 375 GLU A C 1
ATOM 2867 O O . GLU A 1 377 ? -120.199 147.515 189.670 1.00 57.45 375 GLU A O 1
ATOM 2873 N N . VAL A 1 378 ? -120.816 145.485 188.930 1.00 54.21 376 VAL A N 1
ATOM 2874 C CA . VAL A 1 378 ? -121.231 146.030 187.639 1.00 51.88 376 VAL A CA 1
ATOM 2875 C C . VAL A 1 378 ? -122.459 146.919 187.798 1.00 51.22 376 VAL A C 1
ATOM 2876 O O . VAL A 1 378 ? -122.543 147.996 187.194 1.00 49.90 376 VAL A O 1
ATOM 2880 N N . ALA A 1 379 ? -123.428 146.492 188.611 1.00 53.67 377 ALA A N 1
ATOM 2881 C CA . ALA A 1 379 ? -124.610 147.319 188.838 1.00 56.30 377 ALA A CA 1
ATOM 2882 C C . ALA A 1 379 ? -124.237 148.647 189.489 1.00 61.35 377 ALA A C 1
ATOM 2883 O O . ALA A 1 379 ? -124.754 149.700 189.098 1.00 56.98 377 ALA A O 1
ATOM 2885 N N . ASP A 1 380 ? -123.341 148.617 190.487 1.00 56.59 378 ASP A N 1
ATOM 2886 C CA . ASP A 1 380 ? -122.858 149.858 191.090 1.00 60.38 378 ASP A CA 1
ATOM 2887 C C . ASP A 1 380 ? -122.243 150.780 190.044 1.00 57.10 378 ASP A C 1
ATOM 2888 O O . ASP A 1 380 ? -122.479 151.993 190.062 1.00 57.72 378 ASP A O 1
ATOM 2893 N N . ALA A 1 381 ? -121.463 150.221 189.115 1.00 54.31 379 ALA A N 1
ATOM 2894 C CA . ALA A 1 381 ? -120.831 151.039 188.086 1.00 57.49 379 ALA A CA 1
ATOM 2895 C C . ALA A 1 381 ? -121.869 151.663 187.162 1.00 55.16 379 ALA A C 1
ATOM 2896 O O . ALA A 1 381 ? -121.719 152.816 186.739 1.00 55.81 379 ALA A O 1
ATOM 2898 N N . ILE A 1 382 ? -122.929 150.918 186.844 1.00 48.47 380 ILE A N 1
ATOM 2899 C CA . ILE A 1 382 ? -124.005 151.459 186.016 1.00 46.79 380 ILE A CA 1
ATOM 2900 C C . ILE A 1 382 ? -124.675 152.634 186.721 1.00 52.60 380 ILE A C 1
ATOM 2901 O O . ILE A 1 382 ? -124.895 153.698 186.127 1.00 47.52 380 ILE A O 1
ATOM 2906 N N . VAL A 1 383 ? -124.984 152.472 188.010 1.00 49.37 381 VAL A N 1
ATOM 2907 C CA . VAL A 1 383 ? -125.654 153.551 188.730 1.00 50.31 381 VAL A CA 1
ATOM 2908 C C . VAL A 1 383 ? -124.736 154.762 188.863 1.00 53.24 381 VAL A C 1
ATOM 2909 O O . VAL A 1 383 ? -125.161 155.905 188.652 1.00 51.67 381 VAL A O 1
ATOM 2913 N N . GLU A 1 384 ? -123.459 154.536 189.183 1.00 51.62 382 GLU A N 1
ATOM 2914 C CA . GLU A 1 384 ? -122.543 155.660 189.360 1.00 59.88 382 GLU A CA 1
ATOM 2915 C C . GLU A 1 384 ? -122.365 156.442 188.066 1.00 53.45 382 GLU A C 1
ATOM 2916 O O . GLU A 1 384 ? -122.234 157.673 188.091 1.00 50.76 382 GLU A O 1
ATOM 2922 N N . LEU A 1 385 ? -122.387 155.749 186.928 1.00 50.65 383 LEU A N 1
ATOM 2923 C CA . LEU A 1 385 ? -122.253 156.414 185.642 1.00 49.11 383 LEU A CA 1
ATOM 2924 C C . LEU A 1 385 ? -123.483 157.254 185.331 1.00 47.74 383 LEU A C 1
ATOM 2925 O O . LEU A 1 385 ? -123.369 158.408 184.900 1.00 46.90 383 LEU A O 1
ATOM 2930 N N . ALA A 1 386 ? -124.672 156.682 185.529 1.00 45.76 384 ALA A N 1
ATOM 2931 C CA . ALA A 1 386 ? -125.895 157.388 185.178 1.00 46.42 384 ALA A CA 1
ATOM 2932 C C . ALA A 1 386 ? -126.073 158.631 186.036 1.00 49.70 384 ALA A C 1
ATOM 2933 O O . ALA A 1 386 ? -126.414 159.700 185.517 1.00 47.83 384 ALA A O 1
ATOM 2935 N N . GLU A 1 387 ? -125.837 158.511 187.347 1.00 52.07 385 GLU A N 1
ATOM 2936 C CA . GLU A 1 387 ? -125.979 159.658 188.241 1.00 51.27 385 GLU A CA 1
ATOM 2937 C C . GLU A 1 387 ? -124.929 160.723 187.952 1.00 62.57 385 GLU A C 1
ATOM 2938 O O . GLU A 1 387 ? -125.246 161.917 187.898 1.00 69.69 385 GLU A O 1
ATOM 2944 N N . GLY A 1 388 ? -123.676 160.312 187.761 1.00 50.39 386 GLY A N 1
ATOM 2945 C CA . GLY A 1 388 ? -122.605 161.283 187.633 1.00 58.02 386 GLY A CA 1
ATOM 2946 C C . GLY A 1 388 ? -122.602 162.006 186.304 1.00 49.30 386 GLY A C 1
ATOM 2947 O O . GLY A 1 388 ? -122.137 163.146 186.216 1.00 54.31 386 GLY A O 1
ATOM 2948 N N . ALA A 1 389 ? -123.128 161.372 185.261 1.00 47.24 387 ALA A N 1
ATOM 2949 C CA . ALA A 1 389 ? -123.066 161.924 183.917 1.00 52.14 387 ALA A CA 1
ATOM 2950 C C . ALA A 1 389 ? -124.422 162.364 183.394 1.00 55.83 387 ALA A C 1
ATOM 2951 O O . ALA A 1 389 ? -124.503 162.801 182.239 1.00 43.30 387 ALA A O 1
ATOM 2953 N N . ASP A 1 390 ? -125.481 162.246 184.205 1.00 45.13 388 ASP A N 1
ATOM 2954 C CA . ASP A 1 390 ? -126.834 162.659 183.826 1.00 44.36 388 ASP A CA 1
ATOM 2955 C C . ASP A 1 390 ? -127.329 161.890 182.600 1.00 47.14 388 ASP A C 1
ATOM 2956 O O . ASP A 1 390 ? -127.955 162.456 181.701 1.00 45.58 388 ASP A O 1
ATOM 2961 N N . LEU A 1 391 ? -127.060 160.586 182.571 1.00 41.76 389 LEU A N 1
ATOM 2962 C CA . LEU A 1 391 ? -127.446 159.729 181.460 1.00 42.40 389 LEU A CA 1
ATOM 2963 C C . LEU A 1 391 ? -128.872 159.230 181.627 1.00 41.91 389 LEU A C 1
ATOM 2964 O O . LEU A 1 391 ? -129.396 159.128 182.745 1.00 44.65 389 LEU A O 1
ATOM 2969 N N . ASP A 1 392 ? -129.483 158.892 180.495 1.00 41.17 390 ASP A N 1
ATOM 2970 C CA . ASP A 1 392 ? -130.832 158.370 180.467 1.00 37.90 390 ASP A CA 1
ATOM 2971 C C . ASP A 1 392 ? -130.883 156.870 180.217 1.00 37.41 390 ASP A C 1
ATOM 2972 O O . ASP A 1 392 ? -131.968 156.288 180.295 1.00 40.37 390 ASP A O 1
ATOM 2977 N N . GLY A 1 393 ? -129.754 156.238 179.925 1.00 45.37 391 GLY A N 1
ATOM 2978 C CA . GLY A 1 393 ? -129.778 154.845 179.525 1.00 36.62 391 GLY A CA 1
ATOM 2979 C C . GLY A 1 393 ? -128.421 154.375 179.046 1.00 42.73 391 GLY A C 1
ATOM 2980 O O . GLY A 1 393 ? -127.442 155.131 179.015 1.00 39.03 391 GLY A O 1
ATOM 2981 N N . PHE A 1 394 ? -128.385 153.095 178.670 1.00 36.02 392 PHE A N 1
ATOM 2982 C CA . PHE A 1 394 ? -127.165 152.433 178.238 1.00 35.95 392 PHE A CA 1
ATOM 2983 C C . PHE A 1 394 ? -127.466 151.505 177.070 1.00 34.87 392 PHE A C 1
ATOM 2984 O O . PHE A 1 394 ? -128.580 150.993 176.929 1.00 37.33 392 PHE A O 1
ATOM 2992 N N . LEU A 1 395 ? -126.466 151.326 176.217 1.00 36.59 393 LEU A N 1
ATOM 2993 C CA . LEU A 1 395 ? -126.452 150.250 175.234 1.00 33.87 393 LEU A CA 1
ATOM 2994 C C . LEU A 1 395 ? -125.367 149.275 175.643 1.00 35.41 393 LEU A C 1
ATOM 2995 O O . LEU A 1 395 ? -124.191 149.648 175.705 1.00 40.47 393 LEU A O 1
ATOM 3000 N N . LEU A 1 396 ? -125.760 148.041 175.930 1.00 39.89 394 LEU A N 1
ATOM 3001 C CA . LEU A 1 396 ? -124.782 147.021 176.279 1.00 39.37 394 LEU A CA 1
ATOM 3002 C C . LEU A 1 396 ? -123.947 146.684 175.053 1.00 41.57 394 LEU A C 1
ATOM 3003 O O . LEU A 1 396 ? -124.490 146.376 173.984 1.00 37.58 394 LEU A O 1
ATOM 3008 N N . THR A 1 397 ? -122.628 146.781 175.186 1.00 37.13 395 THR A N 1
ATOM 3009 C CA . THR A 1 397 ? -121.767 146.430 174.064 1.00 43.48 395 THR A CA 1
ATOM 3010 C C . THR A 1 397 ? -121.081 145.117 174.392 1.00 42.23 395 THR A C 1
ATOM 3011 O O . THR A 1 397 ? -120.115 145.089 175.171 1.00 43.96 395 THR A O 1
ATOM 3015 N N . PRO A 1 398 ? -121.562 144.005 173.852 1.00 44.34 396 PRO A N 1
ATOM 3016 C CA . PRO A 1 398 ? -121.069 142.697 174.288 1.00 43.84 396 PRO A CA 1
ATOM 3017 C C . PRO A 1 398 ? -119.627 142.481 173.882 1.00 46.17 396 PRO A C 1
ATOM 3018 O O . PRO A 1 398 ? -119.142 143.029 172.889 1.00 46.99 396 PRO A O 1
ATOM 3022 N N . VAL A 1 399 ? -118.944 141.662 174.669 1.00 46.23 397 VAL A N 1
ATOM 3023 C CA . VAL A 1 399 ? -117.613 141.203 174.306 1.00 53.24 397 VAL A CA 1
ATOM 3024 C C . VAL A 1 399 ? -117.682 139.944 173.450 1.00 51.61 397 VAL A C 1
ATOM 3025 O O . VAL A 1 399 ? -116.941 139.806 172.473 1.00 56.02 397 VAL A O 1
ATOM 3029 N N . ILE A 1 400 ? -118.571 139.018 173.809 1.00 47.65 398 ILE A N 1
ATOM 3030 C CA . ILE A 1 400 ? -118.863 137.828 173.017 1.00 47.40 398 ILE A CA 1
ATOM 3031 C C . ILE A 1 400 ? -120.369 137.614 173.060 1.00 46.78 398 ILE A C 1
ATOM 3032 O O . ILE A 1 400 ? -121.038 138.001 174.023 1.00 47.85 398 ILE A O 1
ATOM 3037 N N . GLN A 1 401 ? -120.904 137.007 172.002 1.00 48.17 399 GLN A N 1
ATOM 3038 C CA . GLN A 1 401 ? -122.342 136.745 171.906 1.00 49.86 399 GLN A CA 1
ATOM 3039 C C . GLN A 1 401 ? -122.650 135.248 171.807 1.00 54.98 399 GLN A C 1
ATOM 3040 O O . GLN A 1 401 ? -121.886 134.482 171.207 1.00 55.31 399 GLN A O 1
ATOM 3046 N N . PRO A 1 402 ? -123.782 134.824 172.398 1.00 49.43 400 PRO A N 1
ATOM 3047 C CA . PRO A 1 402 ? -124.718 135.667 173.156 1.00 49.16 400 PRO A CA 1
ATOM 3048 C C . PRO A 1 402 ? -124.336 135.818 174.632 1.00 49.77 400 PRO A C 1
ATOM 3049 O O . PRO A 1 402 ? -125.121 136.363 175.415 1.00 48.00 400 PRO A O 1
ATOM 3053 N N . GLY A 1 403 ? -123.128 135.370 174.986 1.00 44.53 401 GLY A N 1
ATOM 3054 C CA . GLY A 1 403 ? -122.786 135.202 176.394 1.00 46.35 401 GLY A CA 1
ATOM 3055 C C . GLY A 1 403 ? -122.806 136.498 177.187 1.00 49.84 401 GLY A C 1
ATOM 3056 O O . GLY A 1 403 ? -123.322 136.541 178.308 1.00 49.14 401 GLY A O 1
ATOM 3057 N N . SER A 1 404 ? -122.223 137.563 176.636 1.00 46.38 402 SER A N 1
ATOM 3058 C CA . SER A 1 404 ? -122.215 138.829 177.364 1.00 52.28 402 SER A CA 1
ATOM 3059 C C . SER A 1 404 ? -123.634 139.337 177.587 1.00 50.20 402 SER A C 1
ATOM 3060 O O . SER A 1 404 ? -123.951 139.864 178.657 1.00 46.84 402 SER A O 1
ATOM 3063 N N . THR A 1 405 ? -124.509 139.177 176.589 1.00 42.46 403 THR A N 1
ATOM 3064 C CA . THR A 1 405 ? -125.892 139.617 176.753 1.00 42.90 403 THR A CA 1
ATOM 3065 C C . THR A 1 405 ? -126.615 138.797 177.815 1.00 47.24 403 THR A C 1
ATOM 3066 O O . THR A 1 405 ? -127.287 139.352 178.695 1.00 48.68 403 THR A O 1
ATOM 3070 N N . ILE A 1 406 ? -126.480 137.470 177.753 1.00 43.19 404 ILE A N 1
ATOM 3071 C CA . ILE A 1 406 ? -127.146 136.599 178.718 1.00 44.42 404 ILE A CA 1
ATOM 3072 C C . ILE A 1 406 ? -126.670 136.908 180.139 1.00 53.89 404 ILE A C 1
ATOM 3073 O O . ILE A 1 406 ? -127.473 136.993 181.078 1.00 52.87 404 ILE A O 1
ATOM 3078 N N . ASP A 1 407 ? -125.354 137.059 180.320 1.00 49.21 405 ASP A N 1
ATOM 3079 C CA . ASP A 1 407 ? -124.811 137.337 181.652 1.00 48.94 405 ASP A CA 1
ATOM 3080 C C . ASP A 1 407 ? -125.405 138.615 182.236 1.00 54.61 405 ASP A C 1
ATOM 3081 O O . ASP A 1 407 ? -125.797 138.655 183.408 1.00 53.59 405 ASP A O 1
ATOM 3086 N N . PHE A 1 408 ? -125.467 139.680 181.432 1.00 49.93 406 PHE A N 1
ATOM 3087 C CA . PHE A 1 408 ? -126.045 140.928 181.924 1.00 50.97 406 PHE A CA 1
ATOM 3088 C C . PHE A 1 408 ? -127.499 140.735 182.324 1.00 54.81 406 PHE A C 1
ATOM 3089 O O . PHE A 1 408 ? -127.929 141.207 183.384 1.00 50.62 406 PHE A O 1
ATOM 3097 N N . ILE A 1 409 ? -128.264 140.028 181.490 1.00 51.36 407 ILE A N 1
ATOM 3098 C CA . ILE A 1 409 ? -129.686 139.822 181.741 1.00 49.07 407 ILE A CA 1
ATOM 3099 C C . ILE A 1 409 ? -129.909 138.966 182.984 1.00 56.06 407 ILE A C 1
ATOM 3100 O O . ILE A 1 409 ? -130.789 139.258 183.803 1.00 53.41 407 ILE A O 1
ATOM 3105 N N . GLU A 1 410 ? -129.133 137.888 183.141 1.00 52.24 408 GLU A N 1
ATOM 3106 C CA . GLU A 1 410 ? -129.397 136.944 184.218 1.00 59.32 408 GLU A CA 1
ATOM 3107 C C . GLU A 1 410 ? -128.881 137.417 185.570 1.00 56.00 408 GLU A C 1
ATOM 3108 O O . GLU A 1 410 ? -129.399 136.970 186.599 1.00 54.81 408 GLU A O 1
ATOM 3114 N N . HIS A 1 411 ? -127.884 138.301 185.600 1.00 56.16 409 HIS A N 1
ATOM 3115 C CA . HIS A 1 411 ? -127.184 138.598 186.844 1.00 58.21 409 HIS A CA 1
ATOM 3116 C C . HIS A 1 411 ? -127.191 140.068 187.241 1.00 60.78 409 HIS A C 1
ATOM 3117 O O . HIS A 1 411 ? -127.177 140.363 188.439 1.00 55.26 409 HIS A O 1
ATOM 3124 N N . VAL A 1 412 ? -127.207 140.997 186.293 1.00 55.48 410 VAL A N 1
ATOM 3125 C CA . VAL A 1 412 ? -127.132 142.421 186.618 1.00 57.52 410 VAL A CA 1
ATOM 3126 C C . VAL A 1 412 ? -128.483 143.107 186.482 1.00 54.74 410 VAL A C 1
ATOM 3127 O O . VAL A 1 412 ? -128.890 143.857 187.367 1.00 52.34 410 VAL A O 1
ATOM 3131 N N . LEU A 1 413 ? -129.193 142.864 185.381 1.00 48.69 411 LEU A N 1
ATOM 3132 C CA . LEU A 1 413 ? -130.532 143.427 185.221 1.00 49.37 411 LEU A CA 1
ATOM 3133 C C . LEU A 1 413 ? -131.457 143.155 186.407 1.00 52.52 411 LEU A C 1
ATOM 3134 O O . LEU A 1 413 ? -132.214 144.067 186.779 1.00 53.29 411 LEU A O 1
ATOM 3139 N N . PRO A 1 414 ? -131.464 141.974 187.035 1.00 55.44 412 PRO A N 1
ATOM 3140 C CA . PRO A 1 414 ? -132.307 141.813 188.232 1.00 57.44 412 PRO A CA 1
ATOM 3141 C C . PRO A 1 414 ? -131.924 142.741 189.375 1.00 58.86 412 PRO A C 1
ATOM 3142 O O . PRO A 1 414 ? -132.807 143.212 190.101 1.00 58.63 412 PRO A O 1
ATOM 3146 N N . ILE A 1 415 ? -130.633 143.016 189.570 1.00 54.46 413 ILE A N 1
ATOM 3147 C CA . ILE A 1 415 ? -130.241 143.968 190.608 1.00 55.84 413 ILE A CA 1
ATOM 3148 C C . ILE A 1 415 ? -130.787 145.355 190.279 1.00 55.51 413 ILE A C 1
ATOM 3149 O O . ILE A 1 415 ? -131.422 146.006 191.114 1.00 57.09 413 ILE A O 1
ATOM 3154 N N . LEU A 1 416 ? -130.588 145.807 189.038 1.00 52.87 414 LEU A N 1
ATOM 3155 C CA . LEU A 1 416 ? -131.063 147.135 188.658 1.00 56.40 414 LEU A CA 1
ATOM 3156 C C . LEU A 1 416 ? -132.573 147.260 188.839 1.00 52.14 414 LEU A C 1
ATOM 3157 O O . LEU A 1 416 ? -133.076 148.323 189.224 1.00 56.96 414 LEU A O 1
ATOM 3162 N N . ARG A 1 417 ? -133.314 146.184 188.575 1.00 51.84 415 ARG A N 1
ATOM 3163 C CA . ARG A 1 417 ? -134.763 146.251 188.717 1.00 52.11 415 ARG A CA 1
ATOM 3164 C C . ARG A 1 417 ? -135.167 146.304 190.182 1.00 59.41 415 ARG A C 1
ATOM 3165 O O . ARG A 1 417 ? -136.071 147.058 190.560 1.00 61.35 415 ARG A O 1
ATOM 3173 N N . GLU A 1 418 ? -134.490 145.529 191.022 1.00 56.00 416 GLU A N 1
ATOM 3174 C CA . GLU A 1 418 ? -134.816 145.547 192.443 1.00 63.53 416 GLU A CA 1
ATOM 3175 C C . GLU A 1 418 ? -134.493 146.903 193.058 1.00 63.58 416 GLU A C 1
ATOM 3176 O O . GLU A 1 418 ? -135.259 147.412 193.884 1.00 66.59 416 GLU A O 1
ATOM 3182 N N . ARG A 1 419 ? -133.386 147.523 192.640 1.00 60.36 417 ARG A N 1
ATOM 3183 C CA . ARG A 1 419 ? -133.049 148.862 193.111 1.00 66.38 417 ARG A CA 1
ATOM 3184 C C . ARG A 1 419 ? -133.984 149.935 192.577 1.00 64.62 417 ARG A C 1
ATOM 3185 O O . ARG A 1 419 ? -133.921 151.071 193.053 1.00 69.61 417 ARG A O 1
ATOM 3193 N N . GLY A 1 420 ? -134.826 149.618 191.598 1.00 56.74 418 GLY A N 1
ATOM 3194 C CA . GLY A 1 420 ? -135.764 150.578 191.068 1.00 61.22 418 GLY A CA 1
ATOM 3195 C C . GLY A 1 420 ? -135.230 151.455 189.960 1.00 65.41 418 GLY A C 1
ATOM 3196 O O . GLY A 1 420 ? -135.926 152.389 189.548 1.00 72.70 418 GLY A O 1
ATOM 3197 N N . VAL A 1 421 ? -134.016 151.190 189.461 1.00 57.85 419 VAL A N 1
ATOM 3198 C CA . VAL A 1 421 ? -133.439 152.019 188.408 1.00 57.48 419 VAL A CA 1
ATOM 3199 C C . VAL A 1 421 ? -133.728 151.473 187.019 1.00 56.96 419 VAL A C 1
ATOM 3200 O O . VAL A 1 421 ? -133.336 152.097 186.024 1.00 54.75 419 VAL A O 1
ATOM 3204 N N . ALA A 1 422 ? -134.395 150.326 186.920 1.00 54.15 420 ALA A N 1
ATOM 3205 C CA . ALA A 1 422 ? -134.857 149.785 185.650 1.00 57.07 420 ALA A CA 1
ATOM 3206 C C . ALA A 1 422 ? -136.298 149.329 185.806 1.00 58.64 420 ALA A C 1
ATOM 3207 O O . ALA A 1 422 ? -136.675 148.779 186.847 1.00 60.74 420 ALA A O 1
ATOM 3209 N N . ALA A 1 423 ? -137.100 149.585 184.776 1.00 55.96 421 ALA A N 1
ATOM 3210 C CA . ALA A 1 423 ? -138.468 149.097 184.732 1.00 53.96 421 ALA A CA 1
ATOM 3211 C C . ALA A 1 423 ? -138.476 147.575 184.615 1.00 51.44 421 ALA A C 1
ATOM 3212 O O . ALA A 1 423 ? -137.518 146.958 184.145 1.00 51.11 421 ALA A O 1
ATOM 3214 N N . SER A 1 424 ? -139.580 146.964 185.054 1.00 63.01 422 SER A N 1
ATOM 3215 C CA . SER A 1 424 ? -139.655 145.507 185.116 1.00 70.38 422 SER A CA 1
ATOM 3216 C C . SER A 1 424 ? -140.024 144.854 183.787 1.00 73.44 422 SER A C 1
ATOM 3217 O O . SER A 1 424 ? -139.692 143.682 183.584 1.00 84.74 422 SER A O 1
ATOM 3220 N N . GLY A 1 425 ? -140.697 145.564 182.891 1.00 54.71 423 GLY A N 1
ATOM 3221 C CA . GLY A 1 425 ? -141.094 144.991 181.625 1.00 51.04 423 GLY A CA 1
ATOM 3222 C C . GLY A 1 425 ? -141.441 146.077 180.629 1.00 57.05 423 GLY A C 1
ATOM 3223 O O . GLY A 1 425 ? -141.098 147.245 180.819 1.00 63.09 423 GLY A O 1
ATOM 3224 N N . TYR A 1 426 ? -142.135 145.682 179.558 1.00 49.53 424 TYR A N 1
ATOM 3225 C CA . TYR A 1 426 ? -142.566 146.639 178.541 1.00 52.50 424 TYR A CA 1
ATOM 3226 C C . TYR A 1 426 ? -143.758 147.436 179.052 1.00 60.56 424 TYR A C 1
ATOM 3227 O O . TYR A 1 426 ? -144.784 146.864 179.434 1.00 68.27 424 TYR A O 1
ATOM 3236 N N . ASP A 1 427 ? -143.617 148.757 179.053 1.00 52.62 425 ASP A N 1
ATOM 3237 C CA . ASP A 1 427 ? -144.643 149.669 179.538 1.00 68.05 425 ASP A CA 1
ATOM 3238 C C . ASP A 1 427 ? -145.527 150.198 178.414 1.00 70.42 425 ASP A C 1
ATOM 3239 O O . ASP A 1 427 ? -146.730 150.397 178.614 1.00 79.67 425 ASP A O 1
ATOM 3244 N N . ALA A 1 428 ? -144.960 150.415 177.233 1.00 54.41 426 ALA A N 1
ATOM 3245 C CA . ALA A 1 428 ? -145.650 151.056 176.124 1.00 39.59 426 ALA A CA 1
ATOM 3246 C C . ALA A 1 428 ? -145.401 150.269 174.852 1.00 39.90 426 ALA A C 1
ATOM 3247 O O . ALA A 1 428 ? -144.353 149.638 174.707 1.00 40.38 426 ALA A O 1
ATOM 3249 N N . PRO A 1 429 ? -146.345 150.294 173.913 1.00 44.69 427 PRO A N 1
ATOM 3250 C CA . PRO A 1 429 ? -146.211 149.468 172.711 1.00 42.51 427 PRO A CA 1
ATOM 3251 C C . PRO A 1 429 ? -145.274 150.014 171.636 1.00 39.40 427 PRO A C 1
ATOM 3252 O O . PRO A 1 429 ? -144.751 149.208 170.865 1.00 37.85 427 PRO A O 1
ATOM 3256 N N . THR A 1 430 ? -145.045 151.330 171.542 1.00 37.98 428 THR A N 1
ATOM 3257 C CA . THR A 1 430 ? -144.149 151.871 170.523 1.00 33.20 428 THR A CA 1
ATOM 3258 C C . THR A 1 430 ? -142.808 152.290 171.116 1.00 35.55 428 THR A C 1
ATOM 3259 O O . THR A 1 430 ? -142.702 152.604 172.305 1.00 34.19 428 THR A O 1
ATOM 3263 N N . LEU A 1 431 ? -141.783 152.320 170.261 1.00 37.05 429 LEU A N 1
ATOM 3264 C CA . LEU A 1 431 ? -140.436 152.619 170.741 1.00 33.29 429 LEU A CA 1
ATOM 3265 C C . LEU A 1 431 ? -140.318 154.057 171.241 1.00 34.71 429 LEU A C 1
ATOM 3266 O O . LEU A 1 431 ? -139.646 154.314 172.248 1.00 33.01 429 LEU A O 1
ATOM 3271 N N . ARG A 1 432 ? -140.964 155.011 170.558 1.00 28.38 430 ARG A N 1
ATOM 3272 C CA . ARG A 1 432 ? -140.859 156.399 171.012 1.00 30.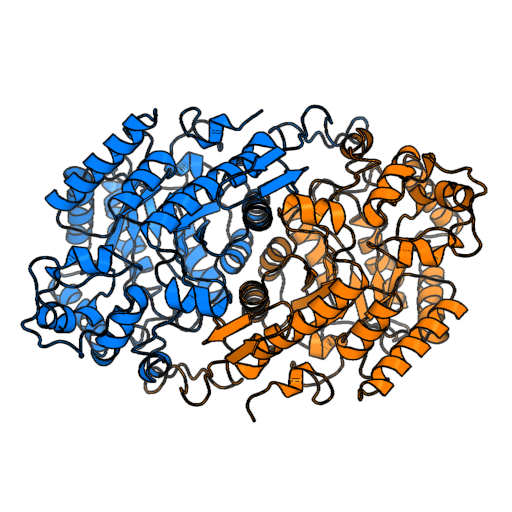47 430 ARG A CA 1
ATOM 3273 C C . ARG A 1 432 ? -141.544 156.590 172.356 1.00 34.34 430 ARG A C 1
ATOM 3274 O O . ARG A 1 432 ? -141.020 157.291 173.231 1.00 31.19 430 ARG A O 1
ATOM 3282 N N . GLU A 1 433 ? -142.713 155.982 172.547 1.00 31.46 431 GLU A N 1
ATOM 3283 C CA . GLU A 1 433 ? -143.359 156.084 173.856 1.00 34.84 431 GLU A CA 1
ATOM 3284 C C . GLU A 1 433 ? -142.462 155.534 174.958 1.00 40.60 431 GLU A C 1
ATOM 3285 O O . GLU A 1 433 ? -142.364 156.120 176.045 1.00 37.42 431 GLU A O 1
ATOM 3291 N N . ARG A 1 434 ? -141.793 154.411 174.695 1.00 35.27 432 ARG A N 1
ATOM 3292 C CA . ARG A 1 434 ? -140.985 153.769 175.728 1.00 39.08 432 ARG A CA 1
ATOM 3293 C C . ARG A 1 434 ? -139.729 154.570 176.056 1.00 39.79 432 ARG A C 1
ATOM 3294 O O . ARG A 1 434 ? -139.339 154.670 177.223 1.00 40.98 432 ARG A O 1
ATOM 3302 N N . LEU A 1 435 ? -139.077 155.141 175.048 1.00 33.47 433 LEU A N 1
ATOM 3303 C CA . LEU A 1 435 ? -137.812 155.843 175.247 1.00 37.59 433 LEU A CA 1
ATOM 3304 C C . LEU A 1 435 ? -137.983 157.324 175.576 1.00 41.76 433 LEU A C 1
ATOM 3305 O O . LEU A 1 435 ? -137.210 157.867 176.375 1.00 40.15 433 LEU A O 1
ATOM 3310 N N . LEU A 1 436 ? -138.962 157.999 174.970 1.00 37.75 434 LEU A N 1
ATOM 3311 C CA . LEU A 1 436 ? -139.143 159.436 175.157 1.00 39.97 434 LEU A CA 1
ATOM 3312 C C . LEU A 1 436 ? -140.256 159.774 176.136 1.00 42.19 434 LEU A C 1
ATOM 3313 O O . LEU A 1 436 ? -140.346 160.928 176.566 1.00 46.02 434 LEU A O 1
ATOM 3318 N N . GLY A 1 437 ? -141.110 158.815 176.487 1.00 41.50 435 GLY A N 1
ATOM 3319 C CA . GLY A 1 437 ? -142.206 159.111 177.394 1.00 43.67 435 GLY A CA 1
ATOM 3320 C C . GLY A 1 437 ? -143.278 160.011 176.817 1.00 43.41 435 GLY A C 1
ATOM 3321 O O . GLY A 1 437 ? -144.014 160.646 177.574 1.00 41.99 435 GLY A O 1
ATOM 3322 N N . THR A 1 438 ? -143.375 160.095 175.493 1.00 42.69 436 THR A N 1
ATOM 3323 C CA . THR A 1 438 ? -144.425 160.871 174.857 1.00 40.98 436 THR A CA 1
ATOM 3324 C C . THR A 1 438 ? -145.791 160.258 175.151 1.00 40.14 436 THR A C 1
ATOM 3325 O O . THR A 1 438 ? -145.911 159.081 175.507 1.00 44.90 436 THR A O 1
ATOM 3329 N N . GLU A 1 439 ? -146.834 161.071 174.990 1.00 38.67 437 GLU A N 1
ATOM 3330 C CA . GLU A 1 439 ? -148.198 160.592 175.194 1.00 42.02 437 GLU A CA 1
ATOM 3331 C C . GLU A 1 439 ? -148.709 159.769 174.017 1.00 34.79 437 GLU A C 1
ATOM 3332 O O . GLU A 1 439 ? -149.688 159.031 174.170 1.00 41.76 437 GLU A O 1
ATOM 3338 N N . THR A 1 440 ? -148.109 159.919 172.850 1.00 34.97 438 THR A N 1
ATOM 3339 C CA . THR A 1 440 ? -148.494 159.152 171.675 1.00 34.60 438 THR A CA 1
ATOM 3340 C C . THR A 1 440 ? -147.207 158.736 170.985 1.00 33.74 438 THR A C 1
ATOM 3341 O O . THR A 1 440 ? -146.119 159.159 171.404 1.00 31.70 438 THR A O 1
ATOM 3345 N N . PRO A 1 441 ? -147.277 157.927 169.917 1.00 33.84 439 PRO A N 1
ATOM 3346 C CA . PRO A 1 441 ? -146.045 157.449 169.278 1.00 33.54 439 PRO A CA 1
ATOM 3347 C C . PRO A 1 441 ? -145.304 158.490 168.452 1.00 31.22 439 PRO A C 1
ATOM 3348 O O . PRO A 1 441 ? -144.191 158.192 168.001 1.00 31.65 439 PRO A O 1
ATOM 3352 N N . VAL A 1 442 ? -145.867 159.674 168.212 1.00 30.42 440 VAL A N 1
ATOM 3353 C CA . VAL A 1 442 ? -145.279 160.586 167.226 1.00 31.67 440 VAL A CA 1
ATOM 3354 C C . VAL A 1 442 ? -144.308 161.555 167.907 1.00 34.05 440 VAL A C 1
ATOM 3355 O O . VAL A 1 442 ? -144.296 161.717 169.132 1.00 34.31 440 VAL A O 1
ATOM 3359 N N . LEU A 1 443 ? -143.462 162.196 167.086 1.00 31.46 441 LEU A N 1
ATOM 3360 C CA . LEU A 1 443 ? -142.464 163.144 167.577 1.00 30.11 441 LEU A CA 1
ATOM 3361 C C . LEU A 1 443 ? -143.078 164.189 168.502 1.00 26.88 441 LEU A C 1
ATOM 3362 O O . LEU A 1 443 ? -144.236 164.582 168.350 1.00 30.97 441 LEU A O 1
ATOM 3367 N N . ARG A 1 444 ? -142.279 164.626 169.478 1.00 29.12 442 ARG A N 1
ATOM 3368 C CA . ARG A 1 444 ? -142.614 165.784 170.295 1.00 32.59 442 ARG A CA 1
ATOM 3369 C C . ARG A 1 444 ? -142.869 167.008 169.426 1.00 30.86 442 ARG A C 1
ATOM 3370 O O . ARG A 1 444 ? -142.224 167.209 168.392 1.00 30.91 442 ARG A O 1
ATOM 3378 N N . GLU A 1 445 ? -143.787 167.861 169.886 1.00 32.32 443 GLU A N 1
ATOM 3379 C CA . GLU A 1 445 ? -144.093 169.093 169.165 1.00 30.33 443 GLU A CA 1
ATOM 3380 C C . GLU A 1 445 ? -142.895 170.031 169.071 1.00 38.46 443 GLU A C 1
ATOM 3381 O O . GLU A 1 445 ? -142.864 170.862 168.158 1.00 34.57 443 GLU A O 1
ATOM 3387 N N . ASP A 1 446 ? -141.907 169.921 169.971 1.00 31.75 444 ASP A N 1
ATOM 3388 C CA . ASP A 1 446 ? -140.736 170.792 169.928 1.00 31.04 444 ASP A CA 1
ATOM 3389 C C . ASP A 1 446 ? -139.547 170.155 169.213 1.00 30.16 444 ASP A C 1
ATOM 3390 O O . ASP A 1 446 ? -138.449 170.725 169.217 1.00 34.20 444 ASP A O 1
ATOM 3395 N N . HIS A 1 447 ? -139.751 169.006 168.562 1.00 28.46 445 HIS A N 1
ATOM 3396 C CA . HIS A 1 447 ? -138.731 168.449 167.691 1.00 28.62 445 HIS A CA 1
ATOM 3397 C C . HIS A 1 447 ? -138.822 169.100 166.302 1.00 29.21 445 HIS A C 1
ATOM 3398 O O . HIS A 1 447 ? -139.922 169.380 165.825 1.00 30.99 445 HIS A O 1
ATOM 3405 N N . PRO A 1 448 ? -137.690 169.367 165.649 1.00 38.49 446 PRO A N 1
ATOM 3406 C CA . PRO A 1 448 ? -137.734 170.002 164.312 1.00 33.40 446 PRO A CA 1
ATOM 3407 C C . PRO A 1 448 ? -138.613 169.268 163.309 1.00 33.10 446 PRO A C 1
ATOM 3408 O O . PRO A 1 448 ? -139.246 169.901 162.455 1.00 34.33 446 PRO A O 1
ATOM 3412 N N . GLY A 1 449 ? -138.704 167.948 163.414 1.00 28.81 447 GLY A N 1
ATOM 3413 C CA . GLY A 1 449 ? -139.490 167.197 162.441 1.00 34.73 447 GLY A CA 1
ATOM 3414 C C . GLY A 1 449 ? -140.970 167.518 162.519 1.00 34.01 447 GLY A C 1
ATOM 3415 O O . GLY A 1 449 ? -141.682 167.431 161.518 1.00 33.36 447 GLY A O 1
ATOM 3416 N N . ALA A 1 450 ? -141.447 167.944 163.694 1.00 32.24 448 ALA A N 1
ATOM 3417 C CA . ALA A 1 450 ? -142.865 168.246 163.828 1.00 27.96 448 ALA A CA 1
ATOM 3418 C C . ALA A 1 450 ? -143.254 169.501 163.066 1.00 33.59 448 ALA A C 1
ATOM 3419 O O . ALA A 1 450 ? -144.433 169.674 162.749 1.00 33.62 448 ALA A O 1
ATOM 3421 N N . GLY A 1 451 ? -142.296 170.387 162.792 1.00 31.46 449 GLY A N 1
ATOM 3422 C CA . GLY A 1 451 ? -142.586 171.601 162.055 1.00 32.97 449 GLY A CA 1
ATOM 3423 C C . GLY A 1 451 ? -142.980 171.368 160.614 1.00 36.14 449 GLY A C 1
ATOM 3424 O O . GLY A 1 451 ? -143.527 172.282 159.988 1.00 38.10 449 GLY A O 1
ATOM 3425 N N . TYR A 1 452 ? -142.743 170.166 160.087 1.00 35.44 450 TYR A N 1
ATOM 3426 C CA . TYR A 1 452 ? -143.041 169.839 158.699 1.00 34.35 450 TYR A CA 1
ATOM 3427 C C . TYR A 1 452 ? -144.396 169.168 158.526 1.00 38.39 450 TYR A C 1
ATOM 3428 O O . TYR A 1 452 ? -144.761 168.834 157.399 1.00 39.42 450 TYR A O 1
ATOM 3437 N N . ARG A 1 453 ? -145.139 168.952 159.610 1.00 33.00 451 ARG A N 1
ATOM 3438 C CA . ARG A 1 453 ? -146.511 168.471 159.516 1.00 38.30 451 ARG A CA 1
ATOM 3439 C C . ARG A 1 453 ? -147.410 169.488 158.815 1.00 48.01 451 ARG A C 1
ATOM 3440 O O . ARG A 1 453 ? -147.174 170.697 158.863 1.00 49.26 451 ARG A O 1
ATOM 3448 N N . ALA A 1 454 ? -148.465 168.985 158.179 1.00 45.44 452 ALA A N 1
ATOM 3449 C CA . ALA A 1 454 ? -149.444 169.840 157.510 1.00 62.44 452 ALA A CA 1
ATOM 3450 C C . ALA A 1 454 ? -150.300 170.606 158.516 1.00 71.23 452 ALA A C 1
ATOM 3451 O O . ALA A 1 454 ? -150.846 170.025 159.455 1.00 72.35 452 ALA A O 1
ATOM 3453 N N . LYS B 1 9 ? -144.536 117.740 130.793 1.00 63.61 7 LYS B N 1
ATOM 3454 C CA . LYS B 1 9 ? -143.961 119.018 131.206 1.00 69.61 7 LYS B CA 1
ATOM 3455 C C . LYS B 1 9 ? -144.660 119.586 132.447 1.00 55.55 7 LYS B C 1
ATOM 3456 O O . LYS B 1 9 ? -145.860 119.877 132.427 1.00 56.49 7 LYS B O 1
ATOM 3462 N N . GLN B 1 10 ? -143.901 119.749 133.524 1.00 48.41 8 GLN B N 1
ATOM 3463 C CA . GLN B 1 10 ? -144.451 120.247 134.776 1.00 43.62 8 GLN B CA 1
ATOM 3464 C C . GLN B 1 10 ? -144.341 121.767 134.811 1.00 41.61 8 GLN B C 1
ATOM 3465 O O . GLN B 1 10 ? -143.240 122.320 134.727 1.00 46.19 8 GLN B O 1
ATOM 3471 N N . LEU B 1 11 ? -145.481 122.435 134.939 1.00 30.29 9 LEU B N 1
ATOM 3472 C CA . LEU B 1 11 ? -145.516 123.891 134.960 1.00 28.56 9 LEU B CA 1
ATOM 3473 C C . LEU B 1 11 ? -145.196 124.409 136.356 1.00 33.26 9 LEU B C 1
ATOM 3474 O O . LEU B 1 11 ? -145.484 123.750 137.359 1.00 35.65 9 LEU B O 1
ATOM 3479 N N . ARG B 1 12 ? -144.613 125.608 136.412 1.00 27.04 10 ARG B N 1
ATOM 3480 C CA . ARG B 1 12 ? -144.391 126.336 137.657 1.00 26.46 10 ARG B CA 1
ATOM 3481 C C . ARG B 1 12 ? -145.518 127.334 137.882 1.00 30.32 10 ARG B C 1
ATOM 3482 O O . ARG B 1 12 ? -146.142 127.809 136.934 1.00 30.24 10 ARG B O 1
ATOM 3490 N N . PHE B 1 13 ? -145.826 127.598 139.151 1.00 28.01 11 PHE B N 1
ATOM 3491 C CA . PHE B 1 13 ? -146.906 128.517 139.496 1.00 30.40 11 PHE B CA 1
ATOM 3492 C C . PHE B 1 13 ? -146.450 129.462 140.589 1.00 30.40 11 PHE B C 1
ATOM 3493 O O . PHE B 1 13 ? -145.953 129.014 141.629 1.00 31.92 11 PHE B O 1
ATOM 3501 N N . GLY B 1 14 ? -146.638 130.765 140.355 1.00 29.08 12 GLY B N 1
ATOM 3502 C CA . GLY B 1 14 ? -146.398 131.768 141.371 1.00 28.77 12 GLY B CA 1
ATOM 3503 C C . GLY B 1 14 ? -147.614 132.663 141.539 1.00 27.94 12 GLY B C 1
ATOM 3504 O O . GLY B 1 14 ? -148.543 132.640 140.733 1.00 30.09 12 GLY B O 1
ATOM 3505 N N . LEU B 1 15 ? -147.580 133.476 142.593 1.00 24.83 13 LEU B N 1
ATOM 3506 C CA . LEU B 1 15 ? -148.649 134.417 142.882 1.00 27.95 13 LEU B CA 1
ATOM 3507 C C . LEU B 1 15 ? -148.145 135.835 142.650 1.00 33.10 13 LEU B C 1
ATOM 3508 O O . LEU B 1 15 ? -147.115 136.228 143.208 1.00 29.79 13 LEU B O 1
ATOM 3513 N N . PHE B 1 16 ? -148.877 136.601 141.846 1.00 26.25 14 PHE B N 1
ATOM 3514 C CA . PHE B 1 16 ? -148.559 138.006 141.631 1.00 26.45 14 PHE B CA 1
ATOM 3515 C C . PHE B 1 16 ? -149.231 138.844 142.708 1.00 29.29 14 PHE B C 1
ATOM 3516 O O . PHE B 1 16 ? -150.447 138.773 142.898 1.00 30.52 14 PHE B O 1
ATOM 3524 N N . GLU B 1 17 ? -148.438 139.639 143.413 1.00 25.58 15 GLU B N 1
ATOM 3525 C CA . GLU B 1 17 ? -148.980 140.516 144.437 1.00 24.43 15 GLU B CA 1
ATOM 3526 C C . GLU B 1 17 ? -148.310 141.869 144.340 1.00 23.83 15 GLU B C 1
ATOM 3527 O O . GLU B 1 17 ? -147.338 142.052 143.603 1.00 26.93 15 GLU B O 1
ATOM 3533 N N . ASN B 1 18 ? -148.840 142.838 145.088 1.00 27.29 16 ASN B N 1
ATOM 3534 C CA . ASN B 1 18 ? -148.069 144.049 145.304 1.00 28.16 16 ASN B CA 1
ATOM 3535 C C . ASN B 1 18 ? -148.491 144.681 146.622 1.00 27.10 16 ASN B C 1
ATOM 3536 O O . ASN B 1 18 ? -149.622 144.494 147.088 1.00 26.35 16 ASN B O 1
ATOM 3541 N N . ALA B 1 19 ? -147.556 145.432 147.200 1.00 27.79 17 ALA B N 1
ATOM 3542 C CA . ALA B 1 19 ? -147.722 146.018 148.532 1.00 28.25 17 ALA B CA 1
ATOM 3543 C C . ALA B 1 19 ? -148.420 147.373 148.409 1.00 30.65 17 ALA B C 1
ATOM 3544 O O . ALA B 1 19 ? -147.869 148.432 148.718 1.00 28.81 17 ALA B O 1
ATOM 3546 N N . GLN B 1 20 ? -149.663 147.308 147.934 1.00 26.09 18 GLN B N 1
ATOM 3547 C CA . GLN B 1 20 ? -150.592 148.425 147.928 1.00 29.62 18 GLN B CA 1
ATOM 3548 C C . GLN B 1 20 ? -151.988 147.857 147.734 1.00 29.63 18 GLN B C 1
ATOM 3549 O O . GLN B 1 20 ? -152.158 146.674 147.432 1.00 31.20 18 GLN B O 1
ATOM 3555 N N . THR B 1 21 ? -152.992 148.720 147.903 1.00 30.19 19 THR B N 1
ATOM 3556 C CA . THR B 1 21 ? -154.363 148.238 148.018 1.00 27.73 19 THR B CA 1
ATOM 3557 C C . THR B 1 21 ? -154.861 147.636 146.715 1.00 33.35 19 THR B C 1
ATOM 3558 O O . THR B 1 21 ? -155.471 146.562 146.709 1.00 35.30 19 THR B O 1
ATOM 3562 N N . ASN B 1 22 ? -154.629 148.327 145.618 1.00 30.34 20 ASN B N 1
ATOM 3563 C CA . ASN B 1 22 ? -155.081 147.940 144.293 1.00 35.72 20 ASN B CA 1
ATOM 3564 C C . ASN B 1 22 ? -153.867 147.537 143.457 1.00 42.66 20 ASN B C 1
ATOM 3565 O O . ASN B 1 22 ? -152.723 147.606 143.916 1.00 40.17 20 ASN B O 1
ATOM 3570 N N . ASP B 1 23 ? -154.112 147.063 142.237 1.00 36.33 21 ASP B N 1
ATOM 3571 C CA . ASP B 1 23 ? -152.990 146.666 141.396 1.00 30.71 21 ASP B CA 1
ATOM 3572 C C . ASP B 1 23 ? -153.318 146.929 139.938 1.00 30.48 21 ASP B C 1
ATOM 3573 O O . ASP B 1 23 ? -154.487 146.979 139.541 1.00 34.84 21 ASP B O 1
ATOM 3578 N N . SER B 1 24 ? -152.257 147.140 139.155 1.00 37.70 22 SER B N 1
ATOM 3579 C CA . SER B 1 24 ? -152.300 147.115 137.697 1.00 33.59 22 SER B CA 1
ATOM 3580 C C . SER B 1 24 ? -153.203 148.179 137.108 1.00 39.72 22 SER B C 1
ATOM 3581 O O . SER B 1 24 ? -153.708 148.020 135.990 1.00 37.40 22 SER B O 1
ATOM 3584 N N . GLY B 1 25 ? -153.441 149.262 137.831 1.00 38.60 23 GLY B N 1
ATOM 3585 C CA . GLY B 1 25 ? -154.285 150.291 137.268 1.00 34.54 23 GLY B CA 1
ATOM 3586 C C . GLY B 1 25 ? -155.770 150.060 137.413 1.00 35.49 23 GLY B C 1
ATOM 3587 O O . GLY B 1 25 ? -156.550 150.866 136.894 1.00 37.82 23 GLY B O 1
ATOM 3588 N N . THR B 1 26 ? -156.192 148.985 138.081 1.00 32.99 24 THR B N 1
ATOM 3589 C CA . THR B 1 26 ? -157.597 148.786 138.413 1.00 36.89 24 THR B CA 1
ATOM 3590 C C . THR B 1 26 ? -157.799 149.118 139.883 1.00 35.18 24 THR B C 1
ATOM 3591 O O . THR B 1 26 ? -156.840 149.340 140.625 1.00 38.03 24 THR B O 1
ATOM 3595 N N . ALA B 1 27 ? -159.067 149.136 140.308 1.00 39.26 25 ALA B N 1
ATOM 3596 C CA . ALA B 1 27 ? -159.407 149.434 141.705 1.00 39.66 25 ALA B CA 1
ATOM 3597 C C . ALA B 1 27 ? -160.593 148.563 142.124 1.00 31.41 25 ALA B C 1
ATOM 3598 O O . ALA B 1 27 ? -161.744 149.003 142.065 1.00 35.01 25 ALA B O 1
ATOM 3600 N N . THR B 1 28 ? -160.303 147.343 142.581 1.00 35.37 26 THR B N 1
ATOM 3601 C CA . THR B 1 28 ? -161.339 146.425 143.040 1.00 37.89 26 THR B CA 1
ATOM 3602 C C . THR B 1 28 ? -161.540 146.459 144.545 1.00 37.39 26 THR B C 1
ATOM 3603 O O . THR B 1 28 ? -162.278 145.618 145.069 1.00 32.26 26 THR B O 1
ATOM 3607 N N . TRP B 1 29 ? -160.930 147.425 145.238 1.00 36.59 27 TRP B N 1
ATOM 3608 C CA . TRP B 1 29 ? -160.830 147.364 146.692 1.00 30.43 27 TRP B CA 1
ATOM 3609 C C . TRP B 1 29 ? -162.181 147.412 147.397 1.00 33.98 27 TRP B C 1
ATOM 3610 O O . TRP B 1 29 ? -162.281 146.950 148.542 1.00 33.14 27 TRP B O 1
ATOM 3621 N N . ARG B 1 30 ? -163.215 147.949 146.756 1.00 32.99 28 ARG B N 1
ATOM 3622 C CA . ARG B 1 30 ? -164.505 148.076 147.425 1.00 39.53 28 ARG B CA 1
ATOM 3623 C C . ARG B 1 30 ? -165.303 146.782 147.442 1.00 34.61 28 ARG B C 1
ATOM 3624 O O . ARG B 1 30 ? -166.312 146.719 148.153 1.00 33.34 28 ARG B O 1
ATOM 3632 N N . HIS B 1 31 ? -164.906 145.778 146.669 1.00 34.99 29 HIS B N 1
ATOM 3633 C CA . HIS B 1 31 ? -165.619 144.509 146.678 1.00 36.33 29 HIS B CA 1
ATOM 3634 C C . HIS B 1 31 ? -165.684 143.986 148.112 1.00 31.74 29 HIS B C 1
ATOM 3635 O O . HIS B 1 31 ? -164.679 144.029 148.823 1.00 32.97 29 HIS B O 1
ATOM 3642 N N . PRO B 1 32 ? -166.841 143.499 148.561 1.00 37.26 30 PRO B N 1
ATOM 3643 C CA . PRO B 1 32 ? -167.002 143.132 149.979 1.00 39.93 30 PRO B CA 1
ATOM 3644 C C . PRO B 1 32 ? -165.960 142.159 150.495 1.00 41.34 30 PRO B C 1
ATOM 3645 O O . PRO B 1 32 ? -165.609 142.221 151.677 1.00 43.53 30 PRO B O 1
ATOM 3649 N N . ASP B 1 33 ? -165.452 141.258 149.655 1.00 35.06 31 ASP B N 1
ATOM 3650 C CA . ASP B 1 33 ? -164.539 140.239 150.150 1.00 39.72 31 ASP B CA 1
ATOM 3651 C C . ASP B 1 33 ? -163.073 140.610 149.996 1.00 37.28 31 ASP B C 1
ATOM 3652 O O . ASP B 1 33 ? -162.211 139.855 150.457 1.00 37.79 31 ASP B O 1
ATOM 3657 N N . ASN B 1 34 ? -162.768 141.743 149.371 1.00 33.84 32 ASN B N 1
ATOM 3658 C CA . ASN B 1 34 ? -161.377 142.107 149.144 1.00 26.94 32 ASN B CA 1
ATOM 3659 C C . ASN B 1 34 ? -160.751 142.572 150.455 1.00 30.16 32 ASN B C 1
ATOM 3660 O O . ASN B 1 34 ? -161.355 143.340 151.211 1.00 33.14 32 ASN B O 1
ATOM 3665 N N . GLN B 1 35 ? -159.535 142.105 150.728 1.00 32.04 33 GLN B N 1
ATOM 3666 C CA . GLN B 1 35 ? -158.865 142.438 151.984 1.00 33.23 33 GLN B CA 1
ATOM 3667 C C . GLN B 1 35 ? -157.548 143.177 151.790 1.00 30.69 33 GLN B C 1
ATOM 3668 O O . GLN B 1 35 ? -156.842 143.441 152.783 1.00 32.79 33 GLN B O 1
ATOM 3674 N N . ARG B 1 36 ? -157.194 143.548 150.565 1.00 29.38 34 ARG B N 1
ATOM 3675 C CA . ARG B 1 36 ? -155.865 144.123 150.422 1.00 30.04 34 ARG B CA 1
ATOM 3676 C C . ARG B 1 36 ? -155.796 145.589 150.842 1.00 30.98 34 ARG B C 1
ATOM 3677 O O . ARG B 1 36 ? -154.710 146.167 150.803 1.00 33.47 34 ARG B O 1
ATOM 3685 N N . HIS B 1 37 ? -156.900 146.201 151.277 1.00 31.93 35 HIS B N 1
ATOM 3686 C CA . HIS B 1 37 ? -156.748 147.460 152.004 1.00 30.09 35 HIS B CA 1
ATOM 3687 C C . HIS B 1 37 ? -155.946 147.283 153.293 1.00 33.06 35 HIS B C 1
ATOM 3688 O O . HIS B 1 37 ? -155.517 148.281 153.887 1.00 33.06 35 HIS B O 1
ATOM 3695 N N . LEU B 1 38 ? -155.711 146.039 153.720 1.00 34.55 36 LEU B N 1
ATOM 3696 C CA . LEU B 1 38 ? -154.851 145.714 154.850 1.00 33.52 36 LEU B CA 1
ATOM 3697 C C . LEU B 1 38 ? -153.404 145.441 154.443 1.00 31.27 36 LEU B C 1
ATOM 3698 O O . LEU B 1 38 ? -152.641 144.874 155.242 1.00 33.66 36 LEU B O 1
ATOM 3703 N N . PHE B 1 39 ? -153.001 145.836 153.225 1.00 30.11 37 PHE B N 1
ATOM 3704 C CA . PHE B 1 39 ? -151.648 145.546 152.745 1.00 28.54 37 PHE B CA 1
ATOM 3705 C C . PHE B 1 39 ? -150.564 146.136 153.633 1.00 28.83 37 PHE B C 1
ATOM 3706 O O . PHE B 1 39 ? -149.412 145.699 153.549 1.00 29.17 37 PHE B O 1
ATOM 3714 N N . ASP B 1 40 ? -150.870 147.169 154.421 1.00 30.77 38 ASP B N 1
ATOM 3715 C CA . ASP B 1 40 ? -149.855 147.771 155.269 1.00 29.38 38 ASP B CA 1
ATOM 3716 C C . ASP B 1 40 ? -149.797 147.124 156.641 1.00 29.63 38 ASP B C 1
ATOM 3717 O O . ASP B 1 40 ? -149.284 147.740 157.577 1.00 31.96 38 ASP B O 1
ATOM 3722 N N . THR B 1 41 ? -150.316 145.909 156.782 1.00 31.08 39 THR B N 1
ATOM 3723 C CA . THR B 1 41 ? -150.210 145.148 158.022 1.00 29.63 39 THR B CA 1
ATOM 3724 C C . THR B 1 41 ? -149.432 143.871 157.755 1.00 26.60 39 THR B C 1
ATOM 3725 O O . THR B 1 41 ? -149.553 143.276 156.686 1.00 27.44 39 THR B O 1
ATOM 3729 N N . LEU B 1 42 ? -148.625 143.437 158.730 1.00 28.71 40 LEU B N 1
ATOM 3730 C CA . LEU B 1 42 ? -147.881 142.197 158.502 1.00 29.10 40 LEU B CA 1
ATOM 3731 C C . LEU B 1 42 ? -148.806 140.980 158.446 1.00 31.42 40 LEU B C 1
ATOM 3732 O O . LEU B 1 42 ? -148.521 140.026 157.711 1.00 32.37 40 LEU B O 1
ATOM 3737 N N . ASP B 1 43 ? -149.921 140.996 159.196 1.00 34.56 41 ASP B N 1
ATOM 3738 C CA . ASP B 1 43 ? -150.834 139.845 159.208 1.00 32.85 41 ASP B CA 1
ATOM 3739 C C . ASP B 1 43 ? -151.391 139.544 157.821 1.00 31.62 41 ASP B C 1
ATOM 3740 O O . ASP B 1 43 ? -151.579 138.373 157.463 1.00 31.12 41 ASP B O 1
ATOM 3745 N N . TYR B 1 44 ? -151.679 140.581 157.028 1.00 29.27 42 TYR B N 1
ATOM 3746 C CA . TYR B 1 44 ? -152.100 140.338 155.646 1.00 29.54 42 TYR B CA 1
ATOM 3747 C C . TYR B 1 44 ? -151.078 139.485 154.907 1.00 30.38 42 TYR B C 1
ATOM 3748 O O . TYR B 1 44 ? -151.436 138.497 154.252 1.00 27.57 42 TYR B O 1
ATOM 3757 N N . TRP B 1 45 ? -149.795 139.851 154.999 1.00 26.73 43 TRP B N 1
ATOM 3758 C CA . TRP B 1 45 ? -148.769 139.162 154.210 1.00 29.09 43 TRP B CA 1
ATOM 3759 C C . TRP B 1 45 ? -148.462 137.774 154.772 1.00 29.31 43 TRP B C 1
ATOM 3760 O O . TRP B 1 45 ? -148.242 136.825 154.003 1.00 29.12 43 TRP B O 1
ATOM 3771 N N . ARG B 1 46 ? -148.449 137.637 156.104 1.00 29.11 44 ARG B N 1
ATOM 3772 C CA . ARG B 1 46 ? -148.328 136.314 156.718 1.00 28.07 44 ARG B CA 1
ATOM 3773 C C . ARG B 1 46 ? -149.407 135.362 156.220 1.00 29.52 44 ARG B C 1
ATOM 3774 O O . ARG B 1 46 ? -149.134 134.186 155.944 1.00 29.62 44 ARG B O 1
ATOM 3782 N N . ASN B 1 47 ? -150.647 135.840 156.149 1.00 32.44 45 ASN B N 1
ATOM 3783 C CA . ASN B 1 47 ? -151.750 135.020 155.658 1.00 29.66 45 ASN B CA 1
ATOM 3784 C C . ASN B 1 47 ? -151.527 134.620 154.204 1.00 31.41 45 ASN B C 1
ATOM 3785 O O . ASN B 1 47 ? -151.691 133.452 153.835 1.00 31.87 45 ASN B O 1
ATOM 3790 N N . ILE B 1 48 ? -151.159 135.579 153.355 1.00 25.86 46 ILE B N 1
ATOM 3791 C CA . ILE B 1 48 ? -150.963 135.238 151.946 1.00 28.73 46 ILE B CA 1
ATOM 3792 C C . ILE B 1 48 ? -149.850 134.207 151.803 1.00 32.58 46 ILE B C 1
ATOM 3793 O O . ILE B 1 48 ? -149.972 133.239 151.040 1.00 30.42 46 ILE B O 1
ATOM 3798 N N . ALA B 1 49 ? -148.736 134.415 152.509 1.00 28.72 47 ALA B N 1
ATOM 3799 C CA . ALA B 1 49 ? -147.584 133.530 152.363 1.00 31.84 47 ALA B CA 1
ATOM 3800 C C . ALA B 1 49 ? -147.902 132.130 152.864 1.00 33.86 47 ALA B C 1
ATOM 3801 O O . ALA B 1 49 ? -147.474 131.136 152.263 1.00 31.16 47 ALA B O 1
ATOM 3803 N N . GLN B 1 50 ? -148.663 132.032 153.956 1.00 30.43 48 GLN B N 1
ATOM 3804 C CA . GLN B 1 50 ? -149.024 130.717 154.482 1.00 30.83 48 GLN B CA 1
ATOM 3805 C C . GLN B 1 50 ? -149.963 129.985 153.533 1.00 35.70 48 GLN B C 1
ATOM 3806 O O . GLN B 1 50 ? -149.818 128.779 153.315 1.00 31.00 48 GLN B O 1
ATOM 3812 N N . ILE B 1 51 ? -150.924 130.700 152.952 1.00 32.65 49 ILE B N 1
ATOM 3813 C CA . ILE B 1 51 ? -151.792 130.097 151.943 1.00 30.39 49 ILE B CA 1
ATOM 3814 C C . ILE B 1 51 ? -150.959 129.533 150.793 1.00 32.48 49 ILE B C 1
ATOM 3815 O O . ILE B 1 51 ? -151.149 128.385 150.376 1.00 31.20 49 ILE B O 1
ATOM 3820 N N . CYS B 1 52 ? -150.009 130.329 150.271 1.00 30.69 50 CYS B N 1
ATOM 3821 C CA . CYS B 1 52 ? -149.196 129.882 149.135 1.00 29.18 50 CYS B CA 1
ATOM 3822 C C . CYS B 1 52 ? -148.271 128.733 149.514 1.00 31.47 50 CYS B C 1
ATOM 3823 O O . CYS B 1 52 ? -148.091 127.785 148.738 1.00 30.86 50 CYS B O 1
ATOM 3826 N N . GLU B 1 53 ? -147.629 128.830 150.675 1.00 29.64 51 GLU B N 1
ATOM 3827 C CA . GLU B 1 53 ? -146.691 127.792 151.071 1.00 28.59 51 GLU B CA 1
ATOM 3828 C C . GLU B 1 53 ? -147.407 126.479 151.374 1.00 33.57 51 GLU B C 1
ATOM 3829 O O . GLU B 1 53 ? -146.948 125.406 150.953 1.00 34.10 51 GLU B O 1
ATOM 3835 N N . ASP B 1 54 ? -148.539 126.537 152.089 1.00 33.79 52 ASP B N 1
ATOM 3836 C CA . ASP B 1 54 ? -149.299 125.313 152.352 1.00 36.18 52 ASP B CA 1
ATOM 3837 C C . ASP B 1 54 ? -149.707 124.621 151.061 1.00 40.29 52 ASP B C 1
ATOM 3838 O O . ASP B 1 54 ? -149.827 123.387 151.017 1.00 36.16 52 ASP B O 1
ATOM 3843 N N . ALA B 1 55 ? -149.932 125.394 150.007 1.00 33.89 53 ALA B N 1
ATOM 3844 C CA . ALA B 1 55 ? -150.352 124.842 148.732 1.00 30.78 53 ALA B CA 1
ATOM 3845 C C . ALA B 1 55 ? -149.193 124.355 147.881 1.00 32.35 53 ALA B C 1
ATOM 3846 O O . ALA B 1 55 ? -149.424 123.721 146.846 1.00 38.94 53 ALA B O 1
ATOM 3848 N N . GLY B 1 56 ? -147.959 124.667 148.263 1.00 33.23 54 GLY B N 1
ATOM 3849 C CA . GLY B 1 56 ? -146.824 124.303 147.447 1.00 32.23 54 GLY B CA 1
ATOM 3850 C C . GLY B 1 56 ? -146.583 125.194 146.253 1.00 38.06 54 GLY B C 1
ATOM 3851 O O . GLY B 1 56 ? -145.937 124.754 145.299 1.00 35.43 54 GLY B O 1
ATOM 3852 N N . LEU B 1 57 ? -147.090 126.430 146.252 1.00 34.08 55 LEU B N 1
ATOM 3853 C CA . LEU B 1 57 ? -146.767 127.332 145.150 1.00 32.58 55 LEU B CA 1
ATOM 3854 C C . LEU B 1 57 ? -145.276 127.650 145.159 1.00 33.75 55 LEU B C 1
ATOM 3855 O O . LEU B 1 57 ? -144.643 127.719 146.209 1.00 32.12 55 LEU B O 1
ATOM 3860 N N . ASP B 1 58 ? -144.716 127.857 143.967 1.00 30.22 56 ASP B N 1
ATOM 3861 C CA . ASP B 1 58 ? -143.272 128.039 143.865 1.00 27.58 56 ASP B CA 1
ATOM 3862 C C . ASP B 1 58 ? -142.818 129.335 144.514 1.00 32.62 56 ASP B C 1
ATOM 3863 O O . ASP B 1 58 ? -141.782 129.360 145.187 1.00 32.74 56 ASP B O 1
ATOM 3868 N N . PHE B 1 59 ? -143.590 130.408 144.358 1.00 26.21 57 PHE B N 1
ATOM 3869 C CA . PHE B 1 59 ? -143.166 131.685 144.923 1.00 26.18 57 PHE B CA 1
ATOM 3870 C C . PHE B 1 59 ? -144.333 132.650 145.018 1.00 28.92 57 PHE B C 1
ATOM 3871 O O . PHE B 1 59 ? -145.366 132.486 144.355 1.00 29.07 57 PHE B O 1
ATOM 3879 N N A VAL B 1 60 ? -144.140 133.680 145.843 0.50 25.76 58 VAL B N 1
ATOM 3880 N N B VAL B 1 60 ? -144.143 133.671 145.845 0.50 25.57 58 VAL B N 1
ATOM 3881 C CA A VAL B 1 60 ? -144.933 134.906 145.793 0.50 30.08 58 VAL B CA 1
ATOM 3882 C CA B VAL B 1 60 ? -144.933 134.894 145.775 0.50 30.00 58 VAL B CA 1
ATOM 3883 C C A VAL B 1 60 ? -144.068 135.994 145.178 0.50 29.04 58 VAL B C 1
ATOM 3884 C C B VAL B 1 60 ? -144.063 135.975 145.155 0.50 29.12 58 VAL B C 1
ATOM 3885 O O A VAL B 1 60 ? -142.881 136.119 145.504 0.50 29.69 58 VAL B O 1
ATOM 3886 O O B VAL B 1 60 ? -142.859 136.064 145.433 0.50 29.70 58 VAL B O 1
ATOM 3893 N N . PHE B 1 61 ? -144.671 136.790 144.301 1.00 25.97 59 PHE B N 1
ATOM 3894 C CA . PHE B 1 61 ? -143.980 137.796 143.506 1.00 26.70 59 PHE B CA 1
ATOM 3895 C C . PHE B 1 61 ? -144.549 139.154 143.884 1.00 28.55 59 PHE B C 1
ATOM 3896 O O . PHE B 1 61 ? -145.775 139.323 143.888 1.00 30.85 59 PHE B O 1
ATOM 3904 N N . LEU B 1 62 ? -143.675 140.103 144.243 1.00 24.36 60 LEU B N 1
ATOM 3905 C CA . LEU B 1 62 ? -144.095 141.461 144.584 1.00 25.29 60 LEU B CA 1
ATOM 3906 C C . LEU B 1 62 ? -143.719 142.420 143.461 1.00 30.95 60 LEU B C 1
ATOM 3907 O O . LEU B 1 62 ? -142.531 142.595 143.165 1.00 30.06 60 LEU B O 1
ATOM 3912 N N . ALA B 1 63 ? -144.728 143.046 142.848 1.00 28.78 61 ALA B N 1
ATOM 3913 C CA . ALA B 1 63 ? -144.475 144.099 141.870 1.00 27.09 61 ALA B CA 1
ATOM 3914 C C . ALA B 1 63 ? -144.013 145.353 142.605 1.00 26.26 61 ALA B C 1
ATOM 3915 O O . ALA B 1 63 ? -143.981 145.392 143.840 1.00 27.99 61 ALA B O 1
ATOM 3917 N N . ASP B 1 64 ? -143.637 146.397 141.862 1.00 28.71 62 ASP B N 1
ATOM 3918 C CA . ASP B 1 64 ? -143.292 147.653 142.533 1.00 29.78 62 ASP B CA 1
ATOM 3919 C C . ASP B 1 64 ? -143.584 148.814 141.596 1.00 28.85 62 ASP B C 1
ATOM 3920 O O . ASP B 1 64 ? -143.644 148.654 140.378 1.00 30.35 62 ASP B O 1
ATOM 3925 N N . ALA B 1 65 ? -143.799 149.988 142.185 1.00 27.84 63 ALA B N 1
ATOM 3926 C CA . ALA B 1 65 ? -143.839 151.227 141.424 1.00 28.04 63 ALA B CA 1
ATOM 3927 C C . ALA B 1 65 ? -143.185 152.285 142.290 1.00 32.85 63 ALA B C 1
ATOM 3928 O O . ALA B 1 65 ? -143.198 152.180 143.515 1.00 29.37 63 ALA B O 1
ATOM 3930 N N . TRP B 1 66 ? -142.589 153.284 141.656 1.00 31.85 64 TRP B N 1
ATOM 3931 C CA . TRP B 1 66 ? -142.055 154.410 142.412 1.00 32.19 64 TRP B CA 1
ATOM 3932 C C . TRP B 1 66 ? -142.830 155.695 142.204 1.00 36.01 64 TRP B C 1
ATOM 3933 O O . TRP B 1 66 ? -142.838 156.550 143.099 1.00 32.21 64 TRP B O 1
ATOM 3944 N N . GLY B 1 67 ? -143.470 155.863 141.048 1.00 30.88 65 GLY B N 1
ATOM 3945 C CA . GLY B 1 67 ? -144.181 157.085 140.734 1.00 33.69 65 GLY B CA 1
ATOM 3946 C C . GLY B 1 67 ? -145.648 157.024 141.103 1.00 36.83 65 GLY B C 1
ATOM 3947 O O . GLY B 1 67 ? -146.079 156.206 141.917 1.00 39.66 65 GLY B O 1
ATOM 3948 N N . TRP B 1 68 ? -146.433 157.898 140.466 1.00 35.13 66 TRP B N 1
ATOM 3949 C CA . TRP B 1 68 ? -147.851 158.050 140.786 1.00 33.51 66 TRP B CA 1
ATOM 3950 C C . TRP B 1 68 ? -148.576 158.516 139.526 1.00 36.16 66 TRP B C 1
ATOM 3951 O O . TRP B 1 68 ? -147.956 158.799 138.494 1.00 33.16 66 TRP B O 1
ATOM 3962 N N . ALA B 1 69 ? -149.900 158.623 139.634 1.00 33.77 67 ALA B N 1
ATOM 3963 C CA . ALA B 1 69 ? -150.767 158.945 138.498 1.00 39.05 67 ALA B CA 1
ATOM 3964 C C . ALA B 1 69 ? -150.830 160.458 138.329 1.00 40.31 67 ALA B C 1
ATOM 3965 O O . ALA B 1 69 ? -151.747 161.125 138.809 1.00 52.15 67 ALA B O 1
ATOM 3967 N N . ASP B 1 70 ? -149.857 161.010 137.615 1.00 50.26 68 ASP B N 1
ATOM 3968 C CA . ASP B 1 70 ? -149.876 162.422 137.249 1.00 50.14 68 ASP B CA 1
ATOM 3969 C C . ASP B 1 70 ? -150.614 162.568 135.926 1.00 57.33 68 ASP B C 1
ATOM 3970 O O . ASP B 1 70 ? -150.255 161.914 134.941 1.00 49.02 68 ASP B O 1
ATOM 3975 N N . VAL B 1 71 ? -151.652 163.402 135.914 1.00 59.51 69 VAL B N 1
ATOM 3976 C CA . VAL B 1 71 ? -152.406 163.722 134.708 1.00 61.09 69 VAL B CA 1
ATOM 3977 C C . VAL B 1 71 ? -152.143 165.183 134.382 1.00 72.70 69 VAL B C 1
ATOM 3978 O O . VAL B 1 71 ? -152.479 166.070 135.177 1.00 69.23 69 VAL B O 1
ATOM 3982 N N . ASN B 1 72 ? -151.523 165.428 133.223 1.00 77.50 70 ASN B N 1
ATOM 3983 C CA . ASN B 1 72 ? -151.225 166.780 132.745 1.00 85.08 70 ASN B CA 1
ATOM 3984 C C . ASN B 1 72 ? -150.586 167.651 133.827 1.00 84.09 70 ASN B C 1
ATOM 3985 O O . ASN B 1 72 ? -150.731 168.875 133.822 1.00 86.27 70 ASN B O 1
ATOM 3990 N N . GLY B 1 73 ? -149.881 167.028 134.775 1.00 82.39 71 GLY B N 1
ATOM 3991 C CA . GLY B 1 73 ? -149.094 167.741 135.766 1.00 78.68 71 GLY B CA 1
ATOM 3992 C C . GLY B 1 73 ? -149.566 167.552 137.194 1.00 75.62 71 GLY B C 1
ATOM 3993 O O . GLY B 1 73 ? -148.772 167.712 138.125 1.00 80.23 71 GLY B O 1
ATOM 3994 N N . GLU B 1 74 ? -150.845 167.234 137.394 1.00 72.67 72 GLU B N 1
ATOM 3995 C CA . GLU B 1 74 ? -151.357 167.052 138.745 1.00 71.26 72 GLU B CA 1
ATOM 3996 C C . GLU B 1 74 ? -152.047 165.698 138.875 1.00 59.58 72 GLU B C 1
ATOM 3997 O O . GLU B 1 74 ? -152.416 165.045 137.895 1.00 53.67 72 GLU B O 1
ATOM 4003 N N . ARG B 1 75 ? -152.197 165.287 140.118 1.00 53.27 73 ARG B N 1
ATOM 4004 C CA . ARG B 1 75 ? -152.762 164.004 140.484 1.00 44.23 73 ARG B CA 1
ATOM 4005 C C . ARG B 1 75 ? -154.225 164.205 140.842 1.00 50.23 73 ARG B C 1
ATOM 4006 O O . ARG B 1 75 ? -154.516 164.876 141.843 1.00 44.19 73 ARG B O 1
ATOM 4014 N N . PRO B 1 76 ? -155.172 163.686 140.061 1.00 45.05 74 PRO B N 1
ATOM 4015 C CA . PRO B 1 76 ? -156.581 164.012 140.313 1.00 46.54 74 PRO B CA 1
ATOM 4016 C C . PRO B 1 76 ? -157.102 163.359 141.586 1.00 38.49 74 PRO B C 1
ATOM 4017 O O . PRO B 1 76 ? -156.620 162.308 142.023 1.00 38.78 74 PRO B O 1
ATOM 4021 N N . ASP B 1 77 ? -158.125 163.995 142.169 1.00 43.56 75 ASP B N 1
ATOM 4022 C CA . ASP B 1 77 ? -158.612 163.588 143.487 1.00 41.75 75 ASP B CA 1
ATOM 4023 C C . ASP B 1 77 ? -159.091 162.144 143.509 1.00 41.39 75 ASP B C 1
ATOM 4024 O O . ASP B 1 77 ? -159.022 161.485 144.556 1.00 39.96 75 ASP B O 1
ATOM 4029 N N . ILE B 1 78 ? -159.553 161.624 142.369 1.00 40.13 76 ILE B N 1
ATOM 4030 C CA . ILE B 1 78 ? -160.073 160.263 142.327 1.00 43.73 76 ILE B CA 1
ATOM 4031 C C . ILE B 1 78 ? -159.005 159.257 142.740 1.00 37.50 76 ILE B C 1
ATOM 4032 O O . ILE B 1 78 ? -159.322 158.179 143.266 1.00 38.04 76 ILE B O 1
ATOM 4037 N N . CYS B 1 79 ? -157.725 159.599 142.554 1.00 38.53 77 CYS B N 1
ATOM 4038 C CA . CYS B 1 79 ? -156.652 158.677 142.910 1.00 36.93 77 CYS B CA 1
ATOM 4039 C C . CYS B 1 79 ? -156.644 158.377 144.407 1.00 32.07 77 CYS B C 1
ATOM 4040 O O . CYS B 1 79 ? -156.307 157.264 144.820 1.00 37.42 77 CYS B O 1
ATOM 4043 N N . ASP B 1 80 ? -156.984 159.365 145.234 1.00 40.02 78 ASP B N 1
ATOM 4044 C CA . ASP B 1 80 ? -157.074 159.138 146.672 1.00 38.36 78 ASP B CA 1
ATOM 4045 C C . ASP B 1 80 ? -158.430 158.563 147.064 1.00 36.27 78 ASP B C 1
ATOM 4046 O O . ASP B 1 80 ? -158.499 157.671 147.916 1.00 36.23 78 ASP B O 1
ATOM 4051 N N . VAL B 1 81 ? -159.510 159.020 146.429 1.00 36.05 79 VAL B N 1
ATOM 4052 C CA . VAL B 1 81 ? -160.830 158.467 146.728 1.00 38.75 79 VAL B CA 1
ATOM 4053 C C . VAL B 1 81 ? -160.853 156.965 146.470 1.00 40.76 79 VAL B C 1
ATOM 4054 O O . VAL B 1 81 ? -161.499 156.207 147.201 1.00 36.34 79 VAL B O 1
ATOM 4058 N N . GLU B 1 82 ? -160.138 156.505 145.439 1.00 37.63 80 GLU B N 1
ATOM 4059 C CA . GLU B 1 82 ? -160.128 155.094 145.079 1.00 34.97 80 GLU B CA 1
ATOM 4060 C C . GLU B 1 82 ? -158.823 154.386 145.411 1.00 37.14 80 GLU B C 1
ATOM 4061 O O . GLU B 1 82 ? -158.708 153.189 145.130 1.00 36.79 80 GLU B O 1
ATOM 4067 N N . GLY B 1 83 ? -157.856 155.058 146.031 1.00 32.80 81 GLY B N 1
ATOM 4068 C CA . GLY B 1 83 ? -156.611 154.356 146.351 1.00 31.14 81 GLY B CA 1
ATOM 4069 C C . GLY B 1 83 ? -155.990 153.726 145.123 1.00 35.42 81 GLY B C 1
ATOM 4070 O O . GLY B 1 83 ? -155.495 152.590 145.165 1.00 32.60 81 GLY B O 1
ATOM 4071 N N . LEU B 1 84 ? -156.045 154.444 144.008 1.00 34.72 82 LEU B N 1
ATOM 4072 C CA . LEU B 1 84 ? -155.639 153.896 142.719 1.00 38.60 82 LEU B CA 1
ATOM 4073 C C . LEU B 1 84 ? -154.161 153.530 142.709 1.00 40.31 82 LEU B C 1
ATOM 4074 O O . LEU B 1 84 ? -153.788 152.403 142.357 1.00 39.85 82 LEU B O 1
ATOM 4079 N N . ASP B 1 85 ? -153.303 154.473 143.109 1.00 31.49 83 ASP B N 1
ATOM 4080 C CA . ASP B 1 85 ? -151.869 154.380 142.877 1.00 31.28 83 ASP B CA 1
ATOM 4081 C C . ASP B 1 85 ? -151.037 154.380 144.141 1.00 32.31 83 ASP B C 1
ATOM 4082 O O . ASP B 1 85 ? -149.939 153.812 144.139 1.00 30.86 83 ASP B O 1
ATOM 4087 N N . LEU B 1 86 ? -151.533 154.998 145.202 1.00 28.56 84 LEU B N 1
ATOM 4088 C CA . LEU B 1 86 ? -150.800 155.215 146.448 1.00 31.76 84 LEU B CA 1
ATOM 4089 C C . LEU B 1 86 ? -151.759 154.985 147.608 1.00 30.10 84 LEU B C 1
ATOM 4090 O O . LEU B 1 86 ? -152.970 155.051 147.430 1.00 35.13 84 LEU B O 1
ATOM 4095 N N . PRO B 1 87 ? -151.230 154.729 148.813 1.00 29.52 85 PRO B N 1
ATOM 4096 C CA . PRO B 1 87 ? -149.827 154.566 149.190 1.00 26.26 85 PRO B CA 1
ATOM 4097 C C . PRO B 1 87 ? -149.343 153.147 148.966 1.00 29.81 85 PRO B C 1
ATOM 4098 O O . PRO B 1 87 ? -150.134 152.298 148.539 1.00 29.70 85 PRO B O 1
ATOM 4102 N N . ARG B 1 88 ? -148.062 152.883 149.227 1.00 25.95 86 ARG B N 1
ATOM 4103 C CA . ARG B 1 88 ? -147.527 151.536 149.038 1.00 24.08 86 ARG B CA 1
ATOM 4104 C C . ARG B 1 88 ? -146.419 151.301 150.057 1.00 30.45 86 ARG B C 1
ATOM 4105 O O . ARG B 1 88 ? -146.031 152.210 150.789 1.00 31.58 86 ARG B O 1
ATOM 4113 N N . LEU B 1 89 ? -145.968 150.049 150.155 1.00 25.76 87 LEU B N 1
ATOM 4114 C CA . LEU B 1 89 ? -144.797 149.680 150.942 1.00 26.81 87 LEU B CA 1
ATOM 4115 C C . LEU B 1 89 ? -143.645 149.271 150.035 1.00 29.23 87 LEU B C 1
ATOM 4116 O O . LEU B 1 89 ? -143.821 148.985 148.842 1.00 26.14 87 LEU B O 1
ATOM 4121 N N . ASP B 1 90 ? -142.461 149.237 150.625 1.00 27.51 88 ASP B N 1
ATOM 4122 C CA . ASP B 1 90 ? -141.270 148.775 149.919 1.00 26.97 88 ASP B CA 1
ATOM 4123 C C . ASP B 1 90 ? -141.240 147.248 149.842 1.00 26.73 88 ASP B C 1
ATOM 4124 O O . ASP B 1 90 ? -141.311 146.576 150.883 1.00 26.31 88 ASP B O 1
ATOM 4129 N N . PRO B 1 91 ? -141.114 146.666 148.640 1.00 26.57 89 PRO B N 1
ATOM 4130 C CA . PRO B 1 91 ? -141.133 145.190 148.522 1.00 23.71 89 PRO B CA 1
ATOM 4131 C C . PRO B 1 91 ? -140.027 144.470 149.262 1.00 26.50 89 PRO B C 1
ATOM 4132 O O . PRO B 1 91 ? -140.239 143.341 149.741 1.00 30.17 89 PRO B O 1
ATOM 4136 N N . ALA B 1 92 ? -138.822 145.046 149.311 1.00 25.25 90 ALA B N 1
ATOM 4137 C CA . ALA B 1 92 ? -137.721 144.355 149.971 1.00 28.31 90 ALA B CA 1
ATOM 4138 C C . ALA B 1 92 ? -138.007 144.163 151.454 1.00 28.09 90 ALA B C 1
ATOM 4139 O O . ALA B 1 92 ? -137.628 143.143 152.037 1.00 25.60 90 ALA B O 1
ATOM 4141 N N . ILE B 1 93 ? -138.693 145.128 152.063 1.00 25.35 91 ILE B N 1
ATOM 4142 C CA . ILE B 1 93 ? -139.027 145.030 153.480 1.00 24.53 91 ILE B CA 1
ATOM 4143 C C . ILE B 1 93 ? -140.107 143.977 153.689 1.00 27.31 91 ILE B C 1
ATOM 4144 O O . ILE B 1 93 ? -140.021 143.144 154.599 1.00 27.58 91 ILE B O 1
ATOM 4149 N N . VAL B 1 94 ? -141.144 144.001 152.854 1.00 24.96 92 VAL B N 1
ATOM 4150 C CA . VAL B 1 94 ? -142.148 142.931 152.890 1.00 26.28 92 VAL B CA 1
ATOM 4151 C C . VAL B 1 94 ? -141.496 141.568 152.703 1.00 26.43 92 VAL B C 1
ATOM 4152 O O . VAL B 1 94 ? -141.780 140.617 153.449 1.00 27.83 92 VAL B O 1
ATOM 4156 N N . ALA B 1 95 ? -140.622 141.438 151.692 1.00 26.90 93 ALA B N 1
ATOM 4157 C CA . ALA B 1 95 ? -139.979 140.150 151.436 1.00 25.11 93 ALA B CA 1
ATOM 4158 C C . ALA B 1 95 ? -139.174 139.681 152.641 1.00 26.64 93 ALA B C 1
ATOM 4159 O O . ALA B 1 95 ? -139.197 138.492 152.984 1.00 27.40 93 ALA B O 1
ATOM 4161 N N . ALA B 1 96 ? -138.431 140.600 153.274 1.00 26.14 94 ALA B N 1
ATOM 4162 C CA . ALA B 1 96 ? -137.582 140.224 154.400 1.00 26.27 94 ALA B CA 1
ATOM 4163 C C . ALA B 1 96 ? -138.424 139.732 155.568 1.00 30.51 94 ALA B C 1
ATOM 4164 O O . ALA B 1 96 ? -138.051 138.764 156.246 1.00 30.04 94 ALA B O 1
ATOM 4166 N N . ALA B 1 97 ? -139.551 140.404 155.827 1.00 29.37 95 ALA B N 1
ATOM 4167 C CA . ALA B 1 97 ? -140.470 139.963 156.876 1.00 30.24 95 ALA B CA 1
ATOM 4168 C C . ALA B 1 97 ? -141.037 138.586 156.558 1.00 31.42 95 ALA B C 1
ATOM 4169 O O . ALA B 1 97 ? -141.220 137.755 157.457 1.00 36.27 95 ALA B O 1
ATOM 4171 N N . LEU B 1 98 ? -141.321 138.322 155.286 1.00 29.41 96 LEU B N 1
ATOM 4172 C CA . LEU B 1 98 ? -141.880 137.025 154.930 1.00 33.27 96 LEU B CA 1
ATOM 4173 C C . LEU B 1 98 ? -140.857 135.896 154.995 1.00 39.36 96 LEU B C 1
ATOM 4174 O O . LEU B 1 98 ? -141.262 134.731 155.088 1.00 32.10 96 LEU B O 1
ATOM 4179 N N . ILE B 1 99 ? -139.559 136.208 154.927 1.00 41.25 97 ILE B N 1
ATOM 4180 C CA . ILE B 1 99 ? -138.523 135.199 155.155 1.00 45.65 97 ILE B CA 1
ATOM 4181 C C . ILE B 1 99 ? -138.738 134.520 156.493 1.00 45.31 97 ILE B C 1
ATOM 4182 O O . ILE B 1 99 ? -138.660 133.292 156.614 1.00 41.16 97 ILE B O 1
ATOM 4187 N N . ALA B 1 100 ? -138.997 135.324 157.522 1.00 45.13 98 ALA B N 1
ATOM 4188 C CA . ALA B 1 100 ? -139.051 134.819 158.880 1.00 44.56 98 ALA B CA 1
ATOM 4189 C C . ALA B 1 100 ? -140.269 133.948 159.131 1.00 43.45 98 ALA B C 1
ATOM 4190 O O . ALA B 1 100 ? -140.279 133.198 160.108 1.00 44.15 98 ALA B O 1
ATOM 4192 N N A SER B 1 101 ? -141.275 134.039 158.258 0.50 37.38 99 SER B N 1
ATOM 4193 N N B SER B 1 101 ? -141.310 134.015 158.301 0.50 37.84 99 SER B N 1
ATOM 4194 C CA A SER B 1 101 ? -142.548 133.349 158.401 0.50 37.67 99 SER B CA 1
ATOM 4195 C CA B SER B 1 101 ? -142.490 133.190 158.546 0.50 36.67 99 SER B CA 1
ATOM 4196 C C A SER B 1 101 ? -142.653 132.100 157.529 0.50 36.21 99 SER B C 1
ATOM 4197 C C B SER B 1 101 ? -142.656 132.069 157.527 0.50 36.15 99 SER B C 1
ATOM 4198 O O A SER B 1 101 ? -143.648 131.375 157.628 0.50 38.63 99 SER B O 1
ATOM 4199 O O B SER B 1 101 ? -143.697 131.407 157.513 0.50 37.81 99 SER B O 1
ATOM 4204 N N . THR B 1 102 ? -141.662 131.838 156.680 1.00 32.60 100 THR B N 1
ATOM 4205 C CA . THR B 1 102 ? -141.717 130.760 155.705 1.00 30.33 100 THR B CA 1
ATOM 4206 C C . THR B 1 102 ? -140.412 129.978 155.729 1.00 34.53 100 THR B C 1
ATOM 4207 O O . THR B 1 102 ? -139.390 130.447 156.228 1.00 34.88 100 THR B O 1
ATOM 4211 N N . THR B 1 103 ? -140.441 128.784 155.146 1.00 31.28 101 THR B N 1
ATOM 4212 C CA . THR B 1 103 ? -139.233 127.971 155.083 1.00 36.07 101 THR B CA 1
ATOM 4213 C C . THR B 1 103 ? -138.886 127.580 153.652 1.00 34.95 101 THR B C 1
ATOM 4214 O O . THR B 1 103 ? -137.706 127.446 153.318 1.00 38.55 101 THR B O 1
ATOM 4218 N N . LYS B 1 104 ? -139.888 127.381 152.794 1.00 32.40 102 LYS B N 1
ATOM 4219 C CA . LYS B 1 104 ? -139.625 126.897 151.445 1.00 34.51 102 LYS B CA 1
ATOM 4220 C C . LYS B 1 104 ? -140.104 127.828 150.346 1.00 33.73 102 LYS B C 1
ATOM 4221 O O . LYS B 1 104 ? -139.516 127.834 149.260 1.00 36.71 102 LYS B O 1
ATOM 4227 N N . LEU B 1 105 ? -141.144 128.609 150.599 1.00 35.97 103 LEU B N 1
ATOM 4228 C CA . LEU B 1 105 ? -141.720 129.467 149.573 1.00 31.30 103 LEU B CA 1
ATOM 4229 C C . LEU B 1 105 ? -140.683 130.424 148.998 1.00 30.53 103 LEU B C 1
ATOM 4230 O O . LEU B 1 105 ? -139.893 131.028 149.729 1.00 31.18 103 LEU B O 1
ATOM 4235 N N . GLY B 1 106 ? -140.677 130.563 147.674 1.00 30.22 104 GLY B N 1
ATOM 4236 C CA . GLY B 1 106 ? -139.839 131.572 147.042 1.00 27.59 104 GLY B CA 1
ATOM 4237 C C . GLY B 1 106 ? -140.430 132.967 147.182 1.00 29.44 104 GLY B C 1
ATOM 4238 O O . GLY B 1 106 ? -141.643 133.145 147.286 1.00 27.96 104 GLY B O 1
ATOM 4239 N N . LEU B 1 107 ? -139.544 133.969 147.215 1.00 27.02 105 LEU B N 1
ATOM 4240 C CA . LEU B 1 107 ? -139.921 135.372 147.374 1.00 28.95 105 LEU B CA 1
ATOM 4241 C C . LEU B 1 107 ? -139.232 136.167 146.273 1.00 24.99 105 LEU B C 1
ATOM 4242 O O . LEU B 1 107 ? -138.002 136.268 146.260 1.00 29.30 105 LEU B O 1
ATOM 4247 N N . VAL B 1 108 ? -140.016 136.734 145.364 1.00 27.15 106 VAL B N 1
ATOM 4248 C CA . VAL B 1 108 ? -139.483 137.488 144.235 1.00 27.46 106 VAL B CA 1
ATOM 4249 C C . VAL B 1 108 ? -139.928 138.925 144.405 1.00 26.39 106 VAL B C 1
ATOM 4250 O O . VAL B 1 108 ? -141.119 139.187 144.626 1.00 28.63 106 VAL B O 1
ATOM 4254 N N . MET B 1 109 ? -138.980 139.854 144.334 1.00 26.13 107 MET B N 1
ATOM 4255 C CA . MET B 1 109 ? -139.322 141.259 144.484 1.00 31.45 107 MET B CA 1
ATOM 4256 C C . MET B 1 109 ? -138.881 142.051 143.269 1.00 26.33 107 MET B C 1
ATOM 4257 O O . MET B 1 109 ? -137.781 141.855 142.745 1.00 32.18 107 MET B O 1
ATOM 4262 N N . THR B 1 110 ? -139.724 142.985 142.878 1.00 29.21 108 THR B N 1
ATOM 4263 C CA . THR B 1 110 ? -139.381 143.919 141.824 1.00 26.48 108 THR B CA 1
ATOM 4264 C C . THR B 1 110 ? -138.403 144.956 142.356 1.00 28.68 108 THR B C 1
ATOM 4265 O O . THR B 1 110 ? -138.544 145.438 143.483 1.00 27.50 108 THR B O 1
ATOM 4269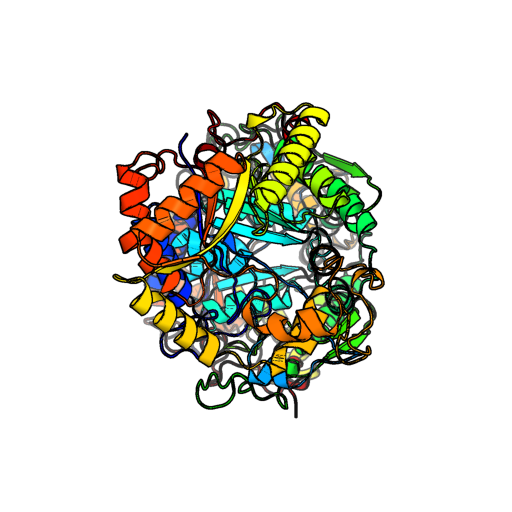 N N . GLY B 1 111 ? -137.374 145.246 141.562 1.00 31.18 109 GLY B N 1
ATOM 4270 C CA . GLY B 1 111 ? -136.384 146.250 141.897 1.00 31.34 109 GLY B CA 1
ATOM 4271 C C . GLY B 1 111 ? -135.957 147.034 140.670 1.00 30.88 109 GLY B C 1
ATOM 4272 O O . GLY B 1 111 ? -135.696 146.448 139.619 1.00 30.38 109 GLY B O 1
ATOM 4273 N N . SER B 1 112 ? -135.858 148.355 140.790 1.00 30.07 110 SER B N 1
ATOM 4274 C CA . SER B 1 112 ? -135.640 149.228 139.638 1.00 27.68 110 SER B CA 1
ATOM 4275 C C . SER B 1 112 ? -134.161 149.495 139.376 1.00 29.51 110 SER B C 1
ATOM 4276 O O . SER B 1 112 ? -133.443 149.973 140.261 1.00 35.23 110 SER B O 1
ATOM 4279 N N . THR B 1 113 ? -133.719 149.271 138.131 1.00 28.79 111 THR B N 1
ATOM 4280 C CA . THR B 1 113 ? -132.355 149.654 137.788 1.00 30.09 111 THR B CA 1
ATOM 4281 C C . THR B 1 113 ? -132.222 151.146 137.548 1.00 32.28 111 THR B C 1
ATOM 4282 O O . THR B 1 113 ? -131.098 151.651 137.470 1.00 37.85 111 THR B O 1
ATOM 4286 N N . LEU B 1 114 ? -133.340 151.853 137.418 1.00 33.15 112 LEU B N 1
ATOM 4287 C CA . LEU B 1 114 ? -133.303 153.294 137.239 1.00 36.96 112 LEU B CA 1
ATOM 4288 C C . LEU B 1 114 ? -133.015 154.029 138.540 1.00 37.75 112 LEU B C 1
ATOM 4289 O O . LEU B 1 114 ? -132.355 155.074 138.528 1.00 38.44 112 LEU B O 1
ATOM 4294 N N . LEU B 1 115 ? -133.474 153.500 139.668 1.00 34.33 113 LEU B N 1
ATOM 4295 C CA . LEU B 1 115 ? -133.505 154.279 140.901 1.00 36.59 113 LEU B CA 1
ATOM 4296 C C . LEU B 1 115 ? -132.723 153.664 142.052 1.00 42.88 113 LEU B C 1
ATOM 4297 O O . LEU B 1 115 ? -132.449 154.366 143.034 1.00 41.70 113 LEU B O 1
ATOM 4302 N N . GLU B 1 116 ? -132.374 152.386 141.977 1.00 34.23 114 GLU B N 1
ATOM 4303 C CA . GLU B 1 116 ? -131.509 151.786 142.976 1.00 38.48 114 GLU B CA 1
ATOM 4304 C C . GLU B 1 116 ? -130.048 152.110 142.675 1.00 40.94 114 GLU B C 1
ATOM 4305 O O . GLU B 1 116 ? -129.647 152.284 141.518 1.00 39.16 114 GLU B O 1
ATOM 4311 N N . GLN B 1 117 ? -129.259 152.231 143.732 1.00 35.06 115 GLN B N 1
ATOM 4312 C CA . GLN B 1 117 ? -127.812 152.273 143.601 1.00 36.23 115 GLN B CA 1
ATOM 4313 C C . GLN B 1 117 ? -127.302 150.847 143.593 1.00 34.30 115 GLN B C 1
ATOM 4314 O O . GLN B 1 117 ? -127.618 150.092 144.519 1.00 35.29 115 GLN B O 1
ATOM 4320 N N . PRO B 1 118 ? -126.551 150.419 142.570 1.00 37.91 116 PRO B N 1
ATOM 4321 C CA . PRO B 1 118 ? -126.222 148.988 142.476 1.00 31.28 116 PRO B CA 1
ATOM 4322 C C . PRO B 1 118 ? -125.428 148.458 143.662 1.00 31.83 116 PRO B C 1
ATOM 4323 O O . PRO B 1 118 ? -125.642 147.309 144.050 1.00 32.22 116 PRO B O 1
ATOM 4327 N N . TYR B 1 119 ? -124.516 149.241 144.247 1.00 34.03 117 TYR B N 1
ATOM 4328 C CA . TYR B 1 119 ? -123.712 148.715 145.349 1.00 33.20 117 TYR B CA 1
ATOM 4329 C C . TYR B 1 119 ? -124.582 148.409 146.565 1.00 35.85 117 TYR B C 1
ATOM 4330 O O . TYR B 1 119 ? -124.477 147.330 147.162 1.00 37.41 117 TYR B O 1
ATOM 4339 N N A SER B 1 120 ? -125.443 149.352 146.948 0.50 32.89 118 SER B N 1
ATOM 4340 N N B SER B 1 120 ? -125.467 149.336 146.939 0.50 33.07 118 SER B N 1
ATOM 4341 C CA A SER B 1 120 ? -126.361 149.112 148.055 0.50 29.78 118 SER B CA 1
ATOM 4342 C CA B SER B 1 120 ? -126.347 149.071 148.073 0.50 29.79 118 SER B CA 1
ATOM 4343 C C A SER B 1 120 ? -127.378 148.030 147.710 0.50 33.50 118 SER B C 1
ATOM 4344 C C B SER B 1 120 ? -127.406 148.030 147.721 0.50 33.47 118 SER B C 1
ATOM 4345 O O A SER B 1 120 ? -127.681 147.166 148.543 0.50 31.88 118 SER B O 1
ATOM 4346 O O B SER B 1 120 ? -127.761 147.191 148.559 0.50 32.08 118 SER B O 1
ATOM 4351 N N . PHE B 1 121 ? -127.910 148.051 146.482 1.00 26.80 119 PHE B N 1
ATOM 4352 C CA . PHE B 1 121 ? -128.878 147.037 146.077 1.00 26.82 119 PHE B CA 1
ATOM 4353 C C . PHE B 1 121 ? -128.265 145.643 146.123 1.00 28.20 119 PHE B C 1
ATOM 4354 O O . PHE B 1 121 ? -128.928 144.680 146.536 1.00 31.90 119 PHE B O 1
ATOM 4362 N N . ALA B 1 122 ? -127.003 145.513 145.699 1.00 30.62 120 ALA B N 1
ATOM 4363 C CA . ALA B 1 122 ? -126.365 144.200 145.700 1.00 36.11 120 ALA B CA 1
ATOM 4364 C C . ALA B 1 122 ? -126.251 143.655 147.117 1.00 36.07 120 ALA B C 1
ATOM 4365 O O . ALA B 1 122 ? -126.535 142.478 147.361 1.00 32.10 120 ALA B O 1
ATOM 4367 N N . ARG B 1 123 ? -125.865 144.508 148.068 1.00 34.25 121 ARG B N 1
ATOM 4368 C CA . ARG B 1 123 ? -125.789 144.090 149.471 1.00 31.02 121 ARG B CA 1
ATOM 4369 C C . ARG B 1 123 ? -127.161 143.690 150.002 1.00 28.62 121 ARG B C 1
ATOM 4370 O O . ARG B 1 123 ? -127.288 142.709 150.753 1.00 29.24 121 ARG B O 1
ATOM 4378 N N . ARG B 1 124 ? -128.201 144.436 149.612 1.00 29.07 122 ARG B N 1
ATOM 4379 C CA . ARG B 1 124 ? -129.555 144.179 150.102 1.00 32.79 122 ARG B CA 1
ATOM 4380 C C . ARG B 1 124 ? -130.080 142.840 149.598 1.00 28.98 122 ARG B C 1
ATOM 4381 O O . ARG B 1 124 ? -130.655 142.057 150.368 1.00 25.54 122 ARG B O 1
ATOM 4389 N N . MET B 1 125 ? -129.899 142.563 148.305 1.00 28.87 123 MET B N 1
ATOM 4390 C CA . MET B 1 125 ? -130.404 141.316 147.742 1.00 27.40 123 MET B CA 1
ATOM 4391 C C . MET B 1 125 ? -129.621 140.125 148.255 1.00 29.29 123 MET B C 1
ATOM 4392 O O . MET B 1 125 ? -130.197 139.057 148.510 1.00 29.95 123 MET B O 1
ATOM 4397 N N . ALA B 1 126 ? -128.304 140.281 148.394 1.00 27.07 124 ALA B N 1
ATOM 4398 C CA . ALA B 1 126 ? -127.514 139.177 148.913 1.00 30.47 124 ALA B CA 1
ATOM 4399 C C . ALA B 1 126 ? -127.854 138.909 150.375 1.00 29.96 124 ALA B C 1
ATOM 4400 O O . ALA B 1 126 ? -127.824 137.759 150.811 1.00 28.58 124 ALA B O 1
ATOM 4402 N N . SER B 1 127 ? -128.201 139.955 151.140 1.00 30.35 125 SER B N 1
ATOM 4403 C CA . SER B 1 127 ? -128.637 139.742 152.519 1.00 28.12 125 SER B CA 1
ATOM 4404 C C . SER B 1 127 ? -129.917 138.917 152.566 1.00 29.60 125 SER B C 1
ATOM 4405 O O . SER B 1 127 ? -130.033 137.985 153.364 1.00 30.69 125 SER B O 1
ATOM 4408 N N . LEU B 1 128 ? -130.907 139.270 151.738 1.00 28.05 126 LEU B N 1
ATOM 4409 C CA . LEU B 1 128 ? -132.116 138.456 151.616 1.00 29.58 126 LEU B CA 1
ATOM 4410 C C . LEU B 1 128 ? -131.790 137.024 151.212 1.00 27.77 126 LEU B C 1
ATOM 4411 O O . LEU B 1 128 ? -132.427 136.078 151.684 1.00 28.07 126 LEU B O 1
ATOM 4416 N N . ASP B 1 129 ? -130.836 136.849 150.299 1.00 29.60 127 ASP B N 1
ATOM 4417 C CA . ASP B 1 129 ? -130.522 135.505 149.838 1.00 28.66 127 ASP B CA 1
ATOM 4418 C C . ASP B 1 129 ? -129.826 134.698 150.928 1.00 29.18 127 ASP B C 1
ATOM 4419 O O . ASP B 1 129 ? -130.116 133.510 151.104 1.00 31.07 127 ASP B O 1
ATOM 4424 N N . HIS B 1 130 ? -128.914 135.325 151.679 1.00 28.37 128 HIS B N 1
ATOM 4425 C CA . HIS B 1 130 ? -128.317 134.654 152.832 1.00 30.84 128 HIS B CA 1
ATOM 4426 C C . HIS B 1 130 ? -129.381 134.240 153.846 1.00 32.25 128 HIS B C 1
ATOM 4427 O O . HIS B 1 130 ? -129.457 133.071 154.238 1.00 32.86 128 HIS B O 1
ATOM 4434 N N . LEU B 1 131 ? -130.212 135.193 154.295 1.00 31.28 129 LEU B N 1
ATOM 4435 C CA . LEU B 1 131 ? -131.121 134.883 155.402 1.00 29.49 129 LEU B CA 1
ATOM 4436 C C . LEU B 1 131 ? -132.210 133.897 154.987 1.00 33.00 129 LEU B C 1
ATOM 4437 O O . LEU B 1 131 ? -132.668 133.107 155.817 1.00 34.86 129 LEU B O 1
ATOM 4442 N N . SER B 1 132 ? -132.636 133.912 153.721 1.00 31.61 130 SER B N 1
ATOM 4443 C CA . SER B 1 132 ? -133.654 132.977 153.253 1.00 28.67 130 SER B CA 1
ATOM 4444 C C . SER B 1 132 ? -133.091 131.635 152.803 1.00 29.96 130 SER B C 1
ATOM 4445 O O . SER B 1 132 ? -133.862 130.777 152.364 1.00 32.24 130 SER B O 1
ATOM 4448 N N . LYS B 1 133 ? -131.774 131.441 152.855 1.00 32.69 131 LYS B N 1
ATOM 4449 C CA . LYS B 1 133 ? -131.150 130.217 152.342 1.00 31.39 131 LYS B CA 1
ATOM 4450 C C . LYS B 1 133 ? -131.468 129.994 150.860 1.00 39.42 131 LYS B C 1
ATOM 4451 O O . LYS B 1 133 ? -131.779 128.877 150.436 1.00 36.80 131 LYS B O 1
ATOM 4457 N N . GLY B 1 134 ? -131.396 131.060 150.064 1.00 30.53 132 GLY B N 1
ATOM 4458 C CA . GLY B 1 134 ? -131.489 130.906 148.624 1.00 31.02 132 GLY B CA 1
ATOM 4459 C C . GLY B 1 134 ? -132.891 130.814 148.066 1.00 28.96 132 GLY B C 1
ATOM 4460 O O . GLY B 1 134 ? -133.127 130.056 147.116 1.00 32.22 132 GLY B O 1
ATOM 4461 N N . ARG B 1 135 ? -133.825 131.604 148.592 1.00 31.99 133 ARG B N 1
ATOM 4462 C CA . ARG B 1 135 ? -135.202 131.592 148.121 1.00 31.44 133 ARG B CA 1
ATOM 4463 C C . ARG B 1 135 ? -135.596 132.877 147.405 1.00 30.00 133 ARG B C 1
ATOM 4464 O O . ARG B 1 135 ? -136.785 133.087 147.152 1.00 32.77 133 ARG B O 1
ATOM 4472 N N . ILE B 1 136 ? -134.634 133.714 147.035 1.00 30.95 134 ILE B N 1
ATOM 4473 C CA . ILE B 1 136 ? -134.902 135.080 146.598 1.00 31.22 134 ILE B CA 1
ATOM 4474 C C . ILE B 1 136 ? -134.856 135.178 145.080 1.00 33.06 134 ILE B C 1
ATOM 4475 O O . ILE B 1 136 ? -134.013 134.556 144.416 1.00 33.89 134 ILE B O 1
ATOM 4480 N N . GLY B 1 137 ? -135.790 135.950 144.527 1.00 29.33 135 GLY B N 1
ATOM 4481 C CA . GLY B 1 137 ? -135.725 136.348 143.143 1.00 32.77 135 GLY B CA 1
ATOM 4482 C C . GLY B 1 137 ? -135.836 137.857 143.037 1.00 33.00 135 GLY B C 1
ATOM 4483 O O . GLY B 1 137 ? -136.357 138.528 143.920 1.00 33.02 135 GLY B O 1
ATOM 4484 N N . TRP B 1 138 ? -135.329 138.380 141.923 1.00 28.44 136 TRP B N 1
ATOM 4485 C CA . TRP B 1 138 ? -135.367 139.806 141.620 1.00 28.48 136 TRP B CA 1
ATOM 4486 C C . TRP B 1 138 ? -136.008 139.981 140.258 1.00 30.02 136 TRP B C 1
ATOM 4487 O O . TRP B 1 138 ? -135.491 139.469 139.257 1.00 31.38 136 TRP B O 1
ATOM 4498 N N . ASN B 1 139 ? -137.144 140.675 140.219 1.00 28.21 137 ASN B N 1
ATOM 4499 C CA . ASN B 1 139 ? -137.760 141.053 138.949 1.00 32.79 137 ASN B CA 1
ATOM 4500 C C . ASN B 1 139 ? -137.128 142.365 138.496 1.00 32.78 137 ASN B C 1
ATOM 4501 O O . ASN B 1 139 ? -137.360 143.417 139.096 1.00 31.00 137 ASN B O 1
ATOM 4506 N N . VAL B 1 140 ? -136.309 142.291 137.452 1.00 29.12 138 VAL B N 1
ATOM 4507 C CA . VAL B 1 140 ? -135.566 143.444 136.952 1.00 30.30 138 VAL B CA 1
ATOM 4508 C C . VAL B 1 140 ? -136.516 144.306 136.143 1.00 34.89 138 VAL B C 1
ATOM 4509 O O . VAL B 1 140 ? -137.062 143.856 135.128 1.00 35.80 138 VAL B O 1
ATOM 4513 N N . VAL B 1 141 ? -136.708 145.551 136.574 1.00 31.64 139 VAL B N 1
ATOM 4514 C CA . VAL B 1 141 ? -137.515 146.482 135.799 1.00 33.84 139 VAL B CA 1
ATOM 4515 C C . VAL B 1 141 ? -136.728 147.764 135.605 1.00 30.68 139 VAL B C 1
ATOM 4516 O O . VAL B 1 141 ? -135.812 148.090 136.366 1.00 32.47 139 VAL B O 1
ATOM 4520 N N . THR B 1 142 ? -137.106 148.499 134.563 1.00 34.23 140 THR B N 1
ATOM 4521 C CA . THR B 1 142 ? -136.557 149.819 134.307 1.00 32.78 140 THR B CA 1
ATOM 4522 C C . THR B 1 142 ? -137.523 150.931 134.721 1.00 42.22 140 THR B C 1
ATOM 4523 O O . THR B 1 142 ? -137.297 152.093 134.378 1.00 37.84 140 THR B O 1
ATOM 4527 N N . THR B 1 143 ? -138.593 150.583 135.451 1.00 39.98 141 THR B N 1
ATOM 4528 C CA . THR B 1 143 ? -139.573 151.493 136.050 1.00 38.81 141 THR B CA 1
ATOM 4529 C C . THR B 1 143 ? -140.529 152.091 135.028 1.00 41.54 141 THR B C 1
ATOM 4530 O O . THR B 1 143 ? -140.120 152.855 134.143 1.00 41.48 141 THR B O 1
ATOM 4534 N N . GLY B 1 144 ? -141.812 151.724 135.141 1.00 32.23 142 GLY B N 1
ATOM 4535 C CA . GLY B 1 144 ? -142.826 152.218 134.212 1.00 39.64 142 GLY B CA 1
ATOM 4536 C C . GLY B 1 144 ? -143.416 153.559 134.578 1.00 48.17 142 GLY B C 1
ATOM 4537 O O . GLY B 1 144 ? -144.174 154.134 133.789 1.00 49.19 142 GLY B O 1
ATOM 4538 N N . THR B 1 145 ? -143.093 154.047 135.773 1.00 41.82 143 THR B N 1
ATOM 4539 C CA . THR B 1 145 ? -143.529 155.342 136.287 1.00 50.03 143 THR B CA 1
ATOM 4540 C C . THR B 1 145 ? -142.380 156.338 136.270 1.00 44.26 143 THR B C 1
ATOM 4541 O O . THR B 1 145 ? -142.266 157.182 137.161 1.00 39.87 143 THR B O 1
ATOM 4545 N N . ALA B 1 146 ? -141.527 156.268 135.240 1.00 37.27 144 ALA B N 1
ATOM 4546 C CA . ALA B 1 146 ? -140.200 156.876 135.314 1.00 43.03 144 ALA B CA 1
ATOM 4547 C C . ALA B 1 146 ? -140.242 158.402 135.446 1.00 37.46 144 ALA B C 1
ATOM 4548 O O . ALA B 1 146 ? -139.319 158.991 136.018 1.00 38.77 144 ALA B O 1
ATOM 4550 N N . GLU B 1 147 ? -141.268 159.067 134.915 1.00 39.97 145 GLU B N 1
ATOM 4551 C CA . GLU B 1 147 ? -141.231 160.532 134.896 1.00 39.37 145 GLU B CA 1
ATOM 4552 C C . GLU B 1 147 ? -141.474 161.112 136.290 1.00 44.11 145 GLU B C 1
ATOM 4553 O O . GLU B 1 147 ? -140.667 161.903 136.798 1.00 40.00 145 GLU B O 1
ATOM 4559 N N . THR B 1 148 ? -142.596 160.743 136.915 1.00 35.11 146 THR B N 1
ATOM 4560 C CA . THR B 1 148 ? -142.833 161.167 138.298 1.00 36.56 146 THR B CA 1
ATOM 4561 C C . THR B 1 148 ? -141.752 160.636 139.231 1.00 34.69 146 THR B C 1
ATOM 4562 O O . THR B 1 148 ? -141.300 161.346 140.141 1.00 34.99 146 THR B O 1
ATOM 4566 N N . ALA B 1 149 ? -141.332 159.381 139.040 1.00 34.04 147 ALA B N 1
ATOM 4567 C CA . ALA B 1 149 ? -140.347 158.809 139.959 1.00 29.72 147 ALA B CA 1
ATOM 4568 C C . ALA B 1 149 ? -139.041 159.594 139.916 1.00 34.56 147 ALA B C 1
ATOM 4569 O O . ALA B 1 149 ? -138.416 159.843 140.957 1.00 35.28 147 ALA B O 1
ATOM 4571 N N . SER B 1 150 ? -138.622 160.015 138.720 1.00 32.12 148 SER B N 1
ATOM 4572 C CA . SER B 1 150 ? -137.414 160.821 138.609 1.00 30.14 148 SER B CA 1
ATOM 4573 C C . SER B 1 150 ? -137.559 162.139 139.369 1.00 35.17 148 SER B C 1
ATOM 4574 O O . SER B 1 150 ? -136.623 162.573 140.049 1.00 36.98 148 SER B O 1
ATOM 4577 N N . ALA B 1 151 ? -138.730 162.780 139.271 1.00 32.96 149 ALA B N 1
ATOM 4578 C CA . ALA B 1 151 ? -138.985 164.015 140.009 1.00 34.56 149 ALA B CA 1
ATOM 4579 C C . ALA B 1 151 ? -138.880 163.791 141.513 1.00 39.00 149 ALA B C 1
ATOM 4580 O O . ALA B 1 151 ? -138.314 164.620 142.240 1.00 34.82 149 ALA B O 1
ATOM 4582 N N . ALA B 1 152 ? -139.439 162.683 141.996 1.00 38.66 150 ALA B N 1
ATOM 4583 C CA . ALA B 1 152 ? -139.387 162.386 143.424 1.00 35.86 150 ALA B CA 1
ATOM 4584 C C . ALA B 1 152 ? -137.956 162.189 143.917 1.00 39.32 150 ALA B C 1
ATOM 4585 O O . ALA B 1 152 ? -137.630 162.572 145.052 1.00 35.16 150 ALA B O 1
ATOM 4587 N N . PHE B 1 153 ? -137.086 161.615 143.085 1.00 33.94 151 PHE B N 1
ATOM 4588 C CA . PHE B 1 153 ? -135.689 161.417 143.451 1.00 34.03 151 PHE B CA 1
ATOM 4589 C C . PHE B 1 153 ? -134.803 162.618 143.126 1.00 38.17 151 PHE B C 1
ATOM 4590 O O . PHE B 1 153 ? -133.628 162.611 143.503 1.00 41.89 151 PHE B O 1
ATOM 4598 N N . GLY B 1 154 ? -135.315 163.633 142.427 1.00 35.02 152 GLY B N 1
ATOM 4599 C CA . GLY B 1 154 ? -134.507 164.801 142.120 1.00 36.49 152 GLY B CA 1
ATOM 4600 C C . GLY B 1 154 ? -133.453 164.582 141.057 1.00 43.91 152 GLY B C 1
ATOM 4601 O O . GLY B 1 154 ? -132.392 165.208 141.112 1.00 47.64 152 GLY B O 1
ATOM 4602 N N . VAL B 1 155 ? -133.715 163.714 140.084 1.00 39.07 153 VAL B N 1
ATOM 4603 C CA . VAL B 1 155 ? -132.720 163.397 139.064 1.00 40.34 153 VAL B CA 1
ATOM 4604 C C . VAL B 1 155 ? -133.352 163.562 137.688 1.00 44.22 153 VAL B C 1
ATOM 4605 O O . VAL B 1 155 ? -134.576 163.434 137.551 1.00 41.04 153 VAL B O 1
ATOM 4609 N N . PRO B 1 156 ? -132.574 163.857 136.651 1.00 47.98 154 PRO B N 1
ATOM 4610 C CA . PRO B 1 156 ? -133.168 164.002 135.317 1.00 50.44 154 PRO B CA 1
ATOM 4611 C C . PRO B 1 156 ? -133.783 162.697 134.833 1.00 45.04 154 PRO B C 1
ATOM 4612 O O . PRO B 1 156 ? -133.378 161.601 135.227 1.00 43.57 154 PRO B O 1
ATOM 4616 N N . MET B 1 157 ? -134.783 162.834 133.970 1.00 45.14 155 MET B N 1
ATOM 4617 C CA . MET B 1 157 ? -135.441 161.687 133.363 1.00 50.19 155 MET B CA 1
ATOM 4618 C C . MET B 1 157 ? -134.494 160.992 132.381 1.00 48.09 155 MET B C 1
ATOM 4619 O O . MET B 1 157 ? -133.633 161.621 131.761 1.00 46.93 155 MET B O 1
ATOM 4624 N N . VAL B 1 158 ? -134.629 159.671 132.274 1.00 44.80 156 VAL B N 1
ATOM 4625 C CA . VAL B 1 158 ? -133.849 158.867 131.337 1.00 40.45 156 VAL B CA 1
ATOM 4626 C C . VAL B 1 158 ? -134.817 158.208 130.360 1.00 46.31 156 VAL B C 1
ATOM 4627 O O . VAL B 1 158 ? -135.784 157.560 130.783 1.00 46.97 156 VAL B O 1
ATOM 4631 N N . ALA B 1 159 ? -134.549 158.368 129.064 1.00 46.93 157 ALA B N 1
ATOM 4632 C CA . ALA B 1 159 ? -135.423 157.859 128.010 1.00 50.07 157 ALA B CA 1
ATOM 4633 C C . ALA B 1 159 ? -135.530 156.332 128.059 1.00 46.54 157 ALA B C 1
ATOM 4634 O O . ALA B 1 159 ? -134.668 155.640 128.602 1.00 51.80 157 ALA B O 1
ATOM 4636 N N . HIS B 1 160 ? -136.598 155.814 127.439 1.00 44.79 158 HIS B N 1
ATOM 4637 C CA . HIS B 1 160 ? -136.964 154.399 127.566 1.00 50.83 158 HIS B CA 1
ATOM 4638 C C . HIS B 1 160 ? -135.803 153.470 127.217 1.00 43.14 158 HIS B C 1
ATOM 4639 O O . HIS B 1 160 ? -135.404 152.620 128.020 1.00 41.80 158 HIS B O 1
ATOM 4646 N N . ASP B 1 161 ? -135.258 153.597 126.006 1.00 44.17 159 ASP B N 1
ATOM 4647 C CA . ASP B 1 161 ? -134.225 152.650 125.608 1.00 39.16 159 ASP B CA 1
ATOM 4648 C C . ASP B 1 161 ? -132.929 152.873 126.375 1.00 48.00 159 ASP B C 1
ATOM 4649 O O . ASP B 1 161 ? -132.201 151.912 126.649 1.00 53.97 159 ASP B O 1
ATOM 4654 N N . ASP B 1 162 ? -132.639 154.115 126.759 1.00 46.47 160 ASP B N 1
ATOM 4655 C CA . ASP B 1 162 ? -131.454 154.352 127.567 1.00 42.27 160 ASP B CA 1
ATOM 4656 C C . ASP B 1 162 ? -131.570 153.683 128.922 1.00 42.87 160 ASP B C 1
ATOM 4657 O O . ASP B 1 162 ? -130.554 153.279 129.498 1.00 50.61 160 ASP B O 1
ATOM 4662 N N . ARG B 1 163 ? -132.789 153.560 129.455 1.00 38.82 161 ARG B N 1
ATOM 4663 C CA . ARG B 1 163 ? -132.935 152.882 130.736 1.00 40.89 161 ARG B CA 1
ATOM 4664 C C . ARG B 1 163 ? -132.562 151.411 130.622 1.00 39.92 161 ARG B C 1
ATOM 4665 O O . ARG B 1 163 ? -132.085 150.817 131.597 1.00 39.92 161 ARG B O 1
ATOM 4673 N N . TYR B 1 164 ? -132.777 150.804 129.451 1.00 40.56 162 TYR B N 1
ATOM 4674 C CA . TYR B 1 164 ? -132.323 149.429 129.262 1.00 40.88 162 TYR B CA 1
ATOM 4675 C C . TYR B 1 164 ? -130.809 149.368 129.082 1.00 41.36 162 TYR B C 1
ATOM 4676 O O . TYR B 1 164 ? -130.175 148.423 129.561 1.00 40.16 162 TYR B O 1
ATOM 4685 N N . ASP B 1 165 ? -130.209 150.367 128.418 1.00 39.84 163 ASP B N 1
ATOM 4686 C CA . ASP B 1 165 ? -128.749 150.449 128.393 1.00 47.39 163 ASP B CA 1
ATOM 4687 C C . ASP B 1 165 ? -128.191 150.642 129.794 1.00 50.13 163 ASP B C 1
ATOM 4688 O O . ASP B 1 165 ? -127.164 150.053 130.154 1.00 47.12 163 ASP B O 1
ATOM 4693 N N . MET B 1 166 ? -128.831 151.504 130.585 1.00 41.66 164 MET B N 1
ATOM 4694 C CA . MET B 1 166 ? -128.409 151.686 131.964 1.00 40.24 164 MET B CA 1
ATOM 4695 C C . MET B 1 166 ? -128.587 150.397 132.741 1.00 42.11 164 MET B C 1
ATOM 4696 O O . MET B 1 166 ? -127.754 150.049 133.585 1.00 43.70 164 MET B O 1
ATOM 4701 N N . ALA B 1 167 ? -129.663 149.661 132.449 1.00 35.24 165 ALA B N 1
ATOM 4702 C CA . ALA B 1 167 ? -129.882 148.389 133.123 1.00 36.76 165 ALA B CA 1
ATOM 4703 C C . ALA B 1 167 ? -128.793 147.378 132.763 1.00 35.58 165 ALA B C 1
ATOM 4704 O O . ALA B 1 167 ? -128.334 146.628 133.634 1.00 34.75 165 ALA B O 1
ATOM 4706 N N . ASP B 1 168 ? -128.368 147.342 131.490 1.00 38.13 166 ASP B N 1
ATOM 4707 C CA . ASP B 1 168 ? -127.209 146.531 131.101 1.00 39.35 166 ASP B CA 1
ATOM 4708 C C . ASP B 1 168 ? -125.997 146.848 131.968 1.00 37.27 166 ASP B C 1
ATOM 4709 O O . ASP B 1 168 ? -125.288 145.948 132.429 1.00 37.98 166 ASP B O 1
ATOM 4714 N N . ASP B 1 169 ? -125.717 148.134 132.155 1.00 36.94 167 ASP B N 1
ATOM 4715 C CA . ASP B 1 169 ? -124.577 148.528 132.973 1.00 36.64 167 ASP B CA 1
ATOM 4716 C C . ASP B 1 169 ? -124.796 148.158 134.441 1.00 40.89 167 ASP B C 1
ATOM 4717 O O . ASP B 1 169 ? -123.870 147.680 135.107 1.00 37.98 167 ASP B O 1
ATOM 4722 N N . PHE B 1 170 ? -126.012 148.380 134.956 1.00 34.54 168 PHE B N 1
ATOM 4723 C CA . PHE B 1 170 ? -126.388 147.946 136.304 1.00 34.34 168 PHE B CA 1
ATOM 4724 C C . PHE B 1 170 ? -126.113 146.454 136.499 1.00 36.42 168 PHE B C 1
ATOM 4725 O O . PHE B 1 170 ? -125.520 146.042 137.502 1.00 32.89 168 PHE B O 1
ATOM 4733 N N . MET B 1 171 ? -126.558 145.625 135.547 1.00 36.47 169 MET B N 1
ATOM 4734 C CA . MET B 1 171 ? -126.373 144.179 135.666 1.00 34.73 169 MET B CA 1
ATOM 4735 C C . MET B 1 171 ? -124.901 143.802 135.744 1.00 34.86 169 MET B C 1
ATOM 4736 O O . MET B 1 171 ? -124.516 142.967 136.569 1.00 37.73 169 MET B O 1
ATOM 4741 N N . GLU B 1 172 ? -124.063 144.391 134.885 1.00 34.33 170 GLU B N 1
ATOM 4742 C CA . GLU B 1 172 ? -122.650 144.029 134.890 1.00 42.81 170 GLU B CA 1
ATOM 4743 C C . GLU B 1 172 ? -122.018 144.304 136.251 1.00 39.41 170 GLU B C 1
ATOM 4744 O O . GLU B 1 172 ? -121.186 143.526 136.729 1.00 41.47 170 GLU B O 1
ATOM 4750 N N . LEU B 1 173 ? -122.399 145.405 136.890 1.00 36.77 171 LEU B N 1
ATOM 4751 C CA . LEU B 1 173 ? -121.829 145.721 138.198 1.00 35.71 171 LEU B CA 1
ATOM 4752 C C . LEU B 1 173 ? -122.329 144.757 139.275 1.00 35.31 171 LEU B C 1
ATOM 4753 O O . LEU B 1 173 ? -121.530 144.244 140.071 1.00 40.47 171 LEU B O 1
ATOM 4758 N N . VAL B 1 174 ? -123.645 144.501 139.331 1.00 34.70 172 VAL B N 1
ATOM 4759 C CA . VAL B 1 174 ? -124.118 143.573 140.359 1.00 33.96 172 VAL B CA 1
ATOM 4760 C C . VAL B 1 174 ? -123.612 142.160 140.094 1.00 31.94 172 VAL B C 1
ATOM 4761 O O . VAL B 1 174 ? -123.365 141.414 141.047 1.00 35.59 172 VAL B O 1
ATOM 4765 N N . TYR B 1 175 ? -123.416 141.766 138.817 1.00 32.67 173 TYR B N 1
ATOM 4766 C CA . TYR B 1 175 ? -122.761 140.484 138.559 1.00 33.87 173 TYR B CA 1
ATOM 4767 C C . TYR B 1 175 ? -121.380 140.437 139.199 1.00 38.90 173 TYR B C 1
ATOM 4768 O O . TYR B 1 175 ? -120.982 139.408 139.758 1.00 38.88 173 TYR B O 1
ATOM 4777 N N . LYS B 1 176 ? -120.617 141.530 139.092 1.00 39.25 174 LYS B N 1
ATOM 4778 C CA . LYS B 1 176 ? -119.286 141.550 139.692 1.00 39.70 174 LYS B CA 1
ATOM 4779 C C . LYS B 1 176 ? -119.367 141.428 141.204 1.00 38.46 174 LYS B C 1
ATOM 4780 O O . LYS B 1 176 ? -118.567 140.718 141.829 1.00 41.39 174 LYS B O 1
ATOM 4786 N N . LEU B 1 177 ? -120.321 142.131 141.805 1.00 37.56 175 LEU B N 1
ATOM 4787 C CA . LEU B 1 177 ? -120.466 142.113 143.256 1.00 35.72 175 LEU B CA 1
ATOM 4788 C C . LEU B 1 177 ? -120.936 140.753 143.748 1.00 37.93 175 LEU B C 1
ATOM 4789 O O . LEU B 1 177 ? -120.467 140.266 144.785 1.00 41.21 175 LEU B O 1
ATOM 4794 N N . TRP B 1 178 ? -121.853 140.126 143.013 1.00 33.85 176 TRP B N 1
ATOM 4795 C CA . TRP B 1 178 ? -122.440 138.864 143.441 1.00 35.35 176 TRP B CA 1
ATOM 4796 C C . TRP B 1 178 ? -121.579 137.664 143.080 1.00 41.37 176 TRP B C 1
ATOM 4797 O O . TRP B 1 178 ? -121.512 136.707 143.853 1.00 36.41 176 TRP B O 1
ATOM 4808 N N . GLU B 1 179 ? -120.932 137.682 141.911 1.00 37.55 177 GLU B N 1
ATOM 4809 C CA . GLU B 1 179 ? -120.201 136.519 141.419 1.00 37.27 177 GLU B CA 1
ATOM 4810 C C . GLU B 1 179 ? -118.690 136.663 141.483 1.00 43.15 177 GLU B C 1
ATOM 4811 O O . GLU B 1 179 ? -117.996 135.653 141.610 1.00 45.41 177 GLU B O 1
ATOM 4817 N N . GLY B 1 180 ? -118.162 137.879 141.379 1.00 43.12 178 GLY B N 1
ATOM 4818 C CA . GLY B 1 180 ? -116.729 138.049 141.269 1.00 42.05 178 GLY B CA 1
ATOM 4819 C C . GLY B 1 180 ? -116.029 138.528 142.521 1.00 48.01 178 GLY B C 1
ATOM 4820 O O . GLY B 1 180 ? -114.805 138.403 142.635 1.00 49.06 178 GLY B O 1
ATOM 4821 N N . ALA B 1 181 ? -116.790 139.073 143.470 1.00 46.92 179 ALA B N 1
ATOM 4822 C CA . ALA B 1 181 ? -116.183 139.737 144.620 1.00 45.55 179 ALA B CA 1
ATOM 4823 C C . ALA B 1 181 ? -115.714 138.743 145.678 1.00 46.99 179 ALA B C 1
ATOM 4824 O O . ALA B 1 181 ? -114.630 138.906 146.249 1.00 50.49 179 ALA B O 1
ATOM 4826 N N . TRP B 1 182 ? -116.518 137.722 145.958 1.00 44.81 180 TRP B N 1
ATOM 4827 C CA . TRP B 1 182 ? -116.192 136.669 146.914 1.00 45.73 180 TRP B CA 1
ATOM 4828 C C . TRP B 1 182 ? -116.381 135.327 146.224 1.00 43.64 180 TRP B C 1
ATOM 4829 O O . TRP B 1 182 ? -117.458 135.061 145.680 1.00 48.30 180 TRP B O 1
ATOM 4840 N N . GLU B 1 183 ? -115.353 134.481 146.253 1.00 44.44 181 GLU B N 1
ATOM 4841 C CA . GLU B 1 183 ? -115.499 133.144 145.697 1.00 47.52 181 GLU B CA 1
ATOM 4842 C C . GLU B 1 183 ? -116.429 132.301 146.575 1.00 48.36 181 GLU B C 1
ATOM 4843 O O . GLU B 1 183 ? -116.529 132.530 147.782 1.00 47.04 181 GLU B O 1
ATOM 4849 N N . PRO B 1 184 ? -117.133 131.325 145.987 1.00 46.27 182 PRO B N 1
ATOM 4850 C CA . PRO B 1 184 ? -118.157 130.596 146.759 1.00 49.19 182 PRO B CA 1
ATOM 4851 C C . PRO B 1 184 ? -117.638 129.939 148.034 1.00 45.57 182 PRO B C 1
ATOM 4852 O O . PRO B 1 184 ? -118.397 129.819 149.003 1.00 52.59 182 PRO B O 1
ATOM 4856 N N . ASP B 1 185 ? -116.375 129.532 148.080 1.00 46.32 183 ASP B N 1
ATOM 4857 C CA . ASP B 1 185 ? -115.816 128.873 149.256 1.00 50.68 183 ASP B CA 1
ATOM 4858 C C . ASP B 1 185 ? -114.860 129.777 150.032 1.00 52.52 183 ASP B C 1
ATOM 4859 O O . ASP B 1 185 ? -114.000 129.293 150.771 1.00 54.95 183 ASP B O 1
ATOM 4864 N N . ALA B 1 186 ? -115.020 131.097 149.899 1.00 52.99 184 ALA B N 1
ATOM 4865 C CA . ALA B 1 186 ? -114.109 132.027 150.565 1.00 53.71 184 ALA B CA 1
ATOM 4866 C C . ALA B 1 186 ? -114.155 131.873 152.082 1.00 46.53 184 ALA B C 1
ATOM 4867 O O . ALA B 1 186 ? -113.110 131.867 152.745 1.00 47.99 184 ALA B O 1
ATOM 4869 N N . LEU B 1 187 ? -115.350 131.739 152.649 1.00 46.51 185 LEU B N 1
ATOM 4870 C CA . LEU B 1 187 ? -115.499 131.714 154.100 1.00 46.26 185 LEU B CA 1
ATOM 4871 C C . LEU B 1 187 ? -115.175 130.327 154.641 1.00 53.15 185 LEU B C 1
ATOM 4872 O O . LEU B 1 187 ? -115.759 129.326 154.209 1.00 54.18 185 LEU B O 1
ATOM 4877 N N . GLU B 1 188 ? -114.248 130.271 155.585 1.00 51.72 186 GLU B N 1
ATOM 4878 C CA . GLU B 1 188 ? -113.871 129.031 156.248 1.00 57.47 186 GLU B CA 1
ATOM 4879 C C . GLU B 1 188 ? -114.344 128.966 157.693 1.00 57.16 186 GLU B C 1
ATOM 4880 O O . GLU B 1 188 ? -114.763 127.901 158.149 1.00 52.96 186 GLU B O 1
ATOM 4886 N N . ARG B 1 189 ? -114.317 130.092 158.410 1.00 53.12 187 ARG B N 1
ATOM 4887 C CA . ARG B 1 189 ? -114.910 130.202 159.745 1.00 44.32 187 ARG B CA 1
ATOM 4888 C C . ARG B 1 189 ? -114.289 129.208 160.724 1.00 52.30 187 ARG B C 1
ATOM 4889 O O . ARG B 1 189 ? -114.976 128.664 161.592 1.00 54.88 187 ARG B O 1
ATOM 4897 N N . ASP B 1 190 ? -112.982 128.974 160.597 1.00 53.87 188 ASP B N 1
ATOM 4898 C CA . ASP B 1 190 ? -112.274 127.984 161.406 1.00 54.14 188 ASP B CA 1
ATOM 4899 C C . ASP B 1 190 ? -111.577 128.699 162.562 1.00 55.47 188 ASP B C 1
ATOM 4900 O O . ASP B 1 190 ? -110.559 129.367 162.358 1.00 58.78 188 ASP B O 1
ATOM 4905 N N . LYS B 1 191 ? -112.106 128.529 163.779 1.00 54.05 189 LYS B N 1
ATOM 4906 C CA . LYS B 1 191 ? -111.547 129.231 164.934 1.00 57.00 189 LYS B CA 1
ATOM 4907 C C . LYS B 1 191 ? -110.103 128.830 165.202 1.00 64.99 189 LYS B C 1
ATOM 4908 O O . LYS B 1 191 ? -109.333 129.634 165.739 1.00 65.77 189 LYS B O 1
ATOM 4914 N N . GLN B 1 192 ? -109.721 127.601 164.845 1.00 66.63 190 GLN B N 1
ATOM 4915 C CA . GLN B 1 192 ? -108.340 127.141 164.947 1.00 74.40 190 GLN B CA 1
ATOM 4916 C C . GLN B 1 192 ? -107.506 127.496 163.724 1.00 71.14 190 GLN B C 1
ATOM 4917 O O . GLN B 1 192 ? -106.309 127.194 163.701 1.00 73.39 190 GLN B O 1
ATOM 4923 N N . GLY B 1 193 ? -108.106 128.110 162.707 1.00 67.20 191 GLY B N 1
ATOM 4924 C CA . GLY B 1 193 ? -107.379 128.470 161.508 1.00 62.23 191 GLY B CA 1
ATOM 4925 C C . GLY B 1 193 ? -107.741 129.840 160.972 1.00 63.51 191 GLY B C 1
ATOM 4926 O O . GLY B 1 193 ? -107.400 130.862 161.574 1.00 64.90 191 GLY B O 1
ATOM 4927 N N . ARG B 1 194 ? -108.446 129.868 159.845 1.00 67.83 192 ARG B N 1
ATOM 4928 C CA . ARG B 1 194 ? -108.766 131.091 159.123 1.00 67.27 192 ARG B CA 1
ATOM 4929 C C . ARG B 1 194 ? -110.264 131.356 159.180 1.00 58.39 192 ARG B C 1
ATOM 4930 O O . ARG B 1 194 ? -111.067 130.420 159.115 1.00 53.56 192 ARG B O 1
ATOM 4938 N N . TYR B 1 195 ? -110.642 132.636 159.305 1.00 52.35 193 TYR B N 1
ATOM 4939 C CA . TYR B 1 195 ? -112.037 132.999 159.070 1.00 50.56 193 TYR B CA 1
ATOM 4940 C C . TYR B 1 195 ? -112.357 132.953 157.582 1.00 47.64 193 TYR B C 1
ATOM 4941 O O . TYR B 1 195 ? -113.410 132.442 157.176 1.00 45.88 193 TYR B O 1
ATOM 4950 N N . ALA B 1 196 ? -111.452 133.467 156.753 1.00 49.42 194 ALA B N 1
ATOM 4951 C CA . ALA B 1 196 ? -111.653 133.494 155.314 1.00 51.34 194 ALA B CA 1
ATOM 4952 C C . ALA B 1 196 ? -110.302 133.383 154.628 1.00 54.90 194 ALA B C 1
ATOM 4953 O O . ALA B 1 196 ? -109.273 133.783 155.179 1.00 55.50 194 ALA B O 1
ATOM 4955 N N . ASP B 1 197 ? -110.323 132.827 153.422 1.00 53.25 195 ASP B N 1
ATOM 4956 C CA . ASP B 1 197 ? -109.155 132.705 152.563 1.00 56.04 195 ASP B CA 1
ATOM 4957 C C . ASP B 1 197 ? -108.959 134.024 151.824 1.00 55.79 195 ASP B C 1
ATOM 4958 O O . ASP B 1 197 ? -109.776 134.378 150.963 1.00 61.00 195 ASP B O 1
ATOM 4963 N N . PRO B 1 198 ? -107.893 134.772 152.118 1.00 60.30 196 PRO B N 1
ATOM 4964 C CA . PRO B 1 198 ? -107.720 136.079 151.462 1.00 61.68 196 PRO B CA 1
ATOM 4965 C C . PRO B 1 198 ? -107.571 135.979 149.956 1.00 61.49 196 PRO B C 1
ATOM 4966 O O . PRO B 1 198 ? -107.962 136.910 149.240 1.00 63.22 196 PRO B O 1
ATOM 4970 N N . ALA B 1 199 ? -107.017 134.873 149.451 1.00 59.14 197 ALA B N 1
ATOM 4971 C CA . ALA B 1 199 ? -106.860 134.684 148.013 1.00 56.10 197 ALA B CA 1
ATOM 4972 C C . ALA B 1 199 ? -108.188 134.542 147.281 1.00 55.97 197 ALA B C 1
ATOM 4973 O O . ALA B 1 199 ? -108.206 134.603 146.046 1.00 62.27 197 ALA B O 1
ATOM 4975 N N . LYS B 1 200 ? -109.293 134.352 148.000 1.00 48.21 198 LYS B N 1
ATOM 4976 C CA . LYS B 1 200 ? -110.604 134.187 147.386 1.00 51.40 198 LYS B CA 1
ATOM 4977 C C . LYS B 1 200 ? -111.510 135.394 147.617 1.00 48.93 198 LYS B C 1
ATOM 4978 O O . LYS B 1 200 ? -112.726 135.298 147.435 1.00 50.93 198 LYS B O 1
ATOM 4984 N N . VAL B 1 201 ? -110.935 136.530 148.005 1.00 51.91 199 VAL B N 1
ATOM 4985 C CA . VAL B 1 201 ? -111.665 137.775 148.224 1.00 53.59 199 VAL B CA 1
ATOM 4986 C C . VAL B 1 201 ? -111.010 138.842 147.357 1.00 54.47 199 VAL B C 1
ATOM 4987 O O . VAL B 1 201 ? -109.805 139.092 147.479 1.00 54.38 199 VAL B O 1
ATOM 4991 N N . HIS B 1 202 ? -111.795 139.469 146.486 1.00 51.07 200 HIS B N 1
ATOM 4992 C CA . HIS B 1 202 ? -111.234 140.268 145.408 1.00 57.81 200 HIS B CA 1
ATOM 4993 C C . HIS B 1 202 ? -111.794 141.681 145.415 1.00 53.16 200 HIS B C 1
ATOM 4994 O O . HIS B 1 202 ? -112.980 141.894 145.680 1.00 48.08 200 HIS B O 1
ATOM 5001 N N . ARG B 1 203 ? -110.921 142.641 145.131 1.00 54.91 201 ARG B N 1
ATOM 5002 C CA . ARG B 1 203 ? -111.376 143.957 144.721 1.00 54.31 201 ARG B CA 1
ATOM 5003 C C . ARG B 1 203 ? -112.002 143.854 143.343 1.00 57.91 201 ARG B C 1
ATOM 5004 O O . ARG B 1 203 ? -111.492 143.151 142.466 1.00 63.47 201 ARG B O 1
ATOM 5012 N N . ILE B 1 204 ? -113.115 144.546 143.147 1.00 49.68 202 ILE B N 1
ATOM 5013 C CA . ILE B 1 204 ? -113.703 144.640 141.824 1.00 49.54 202 ILE B CA 1
ATOM 5014 C C . ILE B 1 204 ? -113.463 146.045 141.294 1.00 54.47 202 ILE B C 1
ATOM 5015 O O . ILE B 1 204 ? -113.171 146.985 142.039 1.00 51.61 202 ILE B O 1
ATOM 5020 N N . ASP B 1 205 ? -113.577 146.176 139.978 1.00 49.23 203 ASP B N 1
ATOM 5021 C CA . ASP B 1 205 ? -113.305 147.430 139.291 1.00 55.50 203 ASP B CA 1
ATOM 5022 C C . ASP B 1 205 ? -114.329 147.584 138.181 1.00 56.16 203 ASP B C 1
ATOM 5023 O O . ASP B 1 205 ? -114.421 146.725 137.301 1.00 54.95 203 ASP B O 1
ATOM 5028 N N . HIS B 1 206 ? -115.110 148.657 138.228 1.00 44.37 204 HIS B N 1
ATOM 5029 C CA . HIS B 1 206 ? -116.156 148.848 137.236 1.00 46.12 204 HIS B CA 1
ATOM 5030 C C . HIS B 1 206 ? -116.226 150.313 136.844 1.00 52.55 204 HIS B C 1
ATOM 5031 O O . HIS B 1 206 ? -116.282 151.192 137.709 1.00 52.19 204 HIS B O 1
ATOM 5038 N N . GLU B 1 207 ? -116.227 150.564 135.533 1.00 50.72 205 GLU B N 1
ATOM 5039 C CA . GLU B 1 207 ? -116.317 151.908 134.958 1.00 57.82 205 GLU B CA 1
ATOM 5040 C C . GLU B 1 207 ? -117.210 151.802 133.723 1.00 58.45 205 GLU B C 1
ATOM 5041 O O . GLU B 1 207 ? -116.726 151.596 132.608 1.00 66.91 205 GLU B O 1
ATOM 5047 N N . GLY B 1 208 ? -118.515 151.936 133.933 1.00 51.06 206 GLY B N 1
ATOM 5048 C CA . GLY B 1 208 ? -119.470 151.885 132.857 1.00 51.24 206 GLY B CA 1
ATOM 5049 C C . GLY B 1 208 ? -119.985 153.261 132.493 1.00 57.65 206 GLY B C 1
ATOM 5050 O O . GLY B 1 208 ? -119.595 154.278 133.082 1.00 52.66 206 GLY B O 1
ATOM 5051 N N . PRO B 1 209 ? -120.886 153.319 131.508 1.00 56.23 207 PRO B N 1
ATOM 5052 C CA . PRO B 1 209 ? -121.448 154.617 131.109 1.00 55.60 207 PRO B CA 1
ATOM 5053 C C . PRO B 1 209 ? -122.310 155.255 132.186 1.00 52.13 207 PRO B C 1
ATOM 5054 O O . PRO B 1 209 ? -122.459 156.483 132.187 1.00 53.30 207 PRO B O 1
ATOM 5058 N N . TYR B 1 210 ? -122.865 154.467 133.099 1.00 52.87 208 TYR B N 1
ATOM 5059 C CA . TYR B 1 210 ? -123.772 154.953 134.127 1.00 46.74 208 TYR B CA 1
ATOM 5060 C C . TYR B 1 210 ? -123.274 154.728 135.543 1.00 47.33 208 TYR B C 1
ATOM 5061 O O . TYR B 1 210 ? -123.612 155.512 136.433 1.00 44.66 208 TYR B O 1
ATOM 5070 N N . PHE B 1 211 ? -122.491 153.686 135.783 1.00 44.02 209 PHE B N 1
ATOM 5071 C CA . PHE B 1 211 ? -122.102 153.335 137.138 1.00 43.90 209 PHE B CA 1
ATOM 5072 C C . PHE B 1 211 ? -120.599 153.124 137.219 1.00 47.35 209 PHE B C 1
ATOM 5073 O O . PHE B 1 211 ? -119.944 152.754 136.237 1.00 47.50 209 PHE B O 1
ATOM 5081 N N . ARG B 1 212 ? -120.066 153.384 138.405 1.00 44.87 210 ARG B N 1
ATOM 5082 C CA . ARG B 1 212 ? -118.651 153.247 138.702 1.00 44.32 210 ARG B CA 1
ATOM 5083 C C . ARG B 1 212 ? -118.538 152.598 140.071 1.00 49.29 210 ARG B C 1
ATOM 5084 O O . ARG B 1 212 ? -119.332 152.899 140.966 1.00 49.09 210 ARG B O 1
ATOM 5092 N N . SER B 1 213 ? -117.577 151.690 140.226 1.00 50.56 211 SER B N 1
ATOM 5093 C CA . SER B 1 213 ? -117.335 151.083 141.529 1.00 46.82 211 SER B CA 1
ATOM 5094 C C . SER B 1 213 ? -115.905 150.575 141.586 1.00 50.81 211 SER B C 1
ATOM 5095 O O . SER B 1 213 ? -115.398 150.009 140.612 1.00 49.56 211 SER B O 1
ATOM 5098 N N . ASN B 1 214 ? -115.263 150.783 142.731 1.00 45.95 212 ASN B N 1
ATOM 5099 C CA . ASN B 1 214 ? -113.914 150.284 142.967 1.00 49.58 212 ASN B CA 1
ATOM 5100 C C . ASN B 1 214 ? -113.810 149.846 144.416 1.00 57.32 212 ASN B C 1
ATOM 5101 O O . ASN B 1 214 ? -113.996 150.662 145.324 1.00 57.21 212 ASN B O 1
ATOM 5106 N N . GLY B 1 215 ? -113.514 148.577 144.630 1.00 52.39 213 GLY B N 1
ATOM 5107 C CA . GLY B 1 215 ? -113.234 148.105 145.963 1.00 48.38 213 GLY B CA 1
ATOM 5108 C C . GLY B 1 215 ? -113.829 146.736 146.184 1.00 47.32 213 GLY B C 1
ATOM 5109 O O . GLY B 1 215 ? -114.108 145.998 145.241 1.00 48.32 213 GLY B O 1
ATOM 5110 N N . TYR B 1 216 ? -114.000 146.407 147.454 1.00 43.75 214 TYR B N 1
ATOM 5111 C CA . TYR B 1 216 ? -114.569 145.138 147.867 1.00 44.77 214 TYR B CA 1
ATOM 5112 C C . TYR B 1 216 ? -116.089 145.219 147.911 1.00 43.69 214 TYR B C 1
ATOM 5113 O O . TYR B 1 216 ? -116.679 146.297 148.009 1.00 40.48 214 TYR B O 1
ATOM 5122 N N . GLY B 1 217 ? -116.720 144.052 147.823 1.00 40.14 215 GLY B N 1
ATOM 5123 C CA . GLY B 1 217 ? -118.150 143.948 148.045 1.00 36.72 215 GLY B CA 1
ATOM 5124 C C . GLY B 1 217 ? -118.458 143.637 149.500 1.00 40.17 215 GLY B C 1
ATOM 5125 O O . GLY B 1 217 ? -117.693 142.962 150.179 1.00 40.46 215 GLY B O 1
ATOM 5126 N N . ASN B 1 218 ? -119.605 144.135 149.973 1.00 37.46 216 ASN B N 1
ATOM 5127 C CA . ASN B 1 218 ? -119.950 143.983 151.385 1.00 35.56 216 ASN B CA 1
ATOM 5128 C C . ASN B 1 218 ? -120.347 142.550 151.741 1.00 40.91 216 ASN B C 1
ATOM 5129 O O . ASN B 1 218 ? -120.055 142.084 152.846 1.00 36.62 216 ASN B O 1
ATOM 5134 N N . THR B 1 219 ? -121.023 141.838 150.846 1.00 40.25 217 THR B N 1
ATOM 5135 C CA . THR B 1 219 ? -121.583 140.533 151.175 1.00 37.99 217 THR B CA 1
ATOM 5136 C C . THR B 1 219 ? -120.771 139.412 150.544 1.00 35.77 217 THR B C 1
ATOM 5137 O O . THR B 1 219 ? -120.286 139.537 149.410 1.00 39.67 217 THR B O 1
ATOM 5141 N N . SER B 1 220 ? -120.635 138.313 151.281 1.00 35.67 218 SER B N 1
ATOM 5142 C CA . SER B 1 220 ? -119.961 137.143 150.741 1.00 34.10 218 SER B CA 1
ATOM 5143 C C . SER B 1 220 ? -120.905 136.376 149.815 1.00 33.12 218 SER B C 1
ATOM 5144 O O . SER B 1 220 ? -122.097 136.673 149.705 1.00 36.05 218 SER B O 1
ATOM 5147 N N . TYR B 1 221 ? -120.349 135.382 149.132 1.00 36.13 219 TYR B N 1
ATOM 5148 C CA . TYR B 1 221 ? -121.114 134.638 148.135 1.00 37.32 219 TYR B CA 1
ATOM 5149 C C . TYR B 1 221 ? -122.358 134.006 148.760 1.00 36.12 219 TYR B C 1
ATOM 5150 O O . TYR B 1 221 ? -122.265 133.245 149.728 1.00 38.48 219 TYR B O 1
ATOM 5159 N N . SER B 1 222 ? -123.523 134.334 148.213 1.00 36.45 220 SER B N 1
ATOM 5160 C CA . SER B 1 222 ? -124.798 133.941 148.794 1.00 36.57 220 SER B CA 1
ATOM 5161 C C . SER B 1 222 ? -125.211 132.567 148.273 1.00 35.69 220 SER B C 1
ATOM 5162 O O . SER B 1 222 ? -124.634 132.055 147.309 1.00 40.03 220 SER B O 1
ATOM 5165 N N . PRO B 1 223 ? -126.196 131.910 148.916 1.00 33.08 221 PRO B N 1
ATOM 5166 C CA . PRO B 1 223 ? -126.561 130.538 148.498 1.00 35.26 221 PRO B CA 1
ATOM 5167 C C . PRO B 1 223 ? -126.821 130.358 147.004 1.00 38.20 221 PRO B C 1
ATOM 5168 O O . PRO B 1 223 ? -126.434 129.326 146.443 1.00 40.40 221 PRO B O 1
ATOM 5172 N N . GLN B 1 224 ? -127.468 131.320 146.346 1.00 33.71 222 GLN B N 1
ATOM 5173 C CA . GLN B 1 224 ? -127.690 131.256 144.901 1.00 37.92 222 GLN B CA 1
ATOM 5174 C C . GLN B 1 224 ? -126.682 132.083 144.114 1.00 39.24 222 GLN B C 1
ATOM 5175 O O . GLN B 1 224 ? -126.695 132.041 142.879 1.00 40.03 222 GLN B O 1
ATOM 5181 N N . GLY B 1 225 ? -125.828 132.847 144.796 1.00 38.34 223 GLY B N 1
ATOM 5182 C CA . GLY B 1 225 ? -124.914 133.772 144.154 1.00 30.67 223 GLY B CA 1
ATOM 5183 C C . GLY B 1 225 ? -125.609 135.019 143.668 1.00 33.80 223 GLY B C 1
ATOM 5184 O O . GLY B 1 225 ? -125.436 136.116 144.208 1.00 35.98 223 GLY B O 1
ATOM 5185 N N . THR B 1 226 ? -126.406 134.850 142.625 1.00 36.11 224 THR B N 1
ATOM 5186 C CA . THR B 1 226 ? -127.255 135.888 142.084 1.00 33.13 224 THR B CA 1
ATOM 5187 C C . THR B 1 226 ? -128.700 135.475 142.302 1.00 32.96 224 THR B C 1
ATOM 5188 O O . THR B 1 226 ? -129.030 134.307 142.055 1.00 35.80 224 THR B O 1
ATOM 5192 N N . PRO B 1 227 ? -129.584 136.364 142.760 1.00 32.02 225 PRO B N 1
ATOM 5193 C CA . PRO B 1 227 ? -130.991 135.976 142.903 1.00 31.80 225 PRO B CA 1
ATOM 5194 C C . PRO B 1 227 ? -131.562 135.547 141.560 1.00 34.80 225 PRO B C 1
ATOM 5195 O O . PRO B 1 227 ? -131.039 135.916 140.504 1.00 34.81 225 PRO B O 1
ATOM 5199 N N . VAL B 1 228 ? -132.614 134.717 141.601 1.00 34.89 226 VAL B N 1
ATOM 5200 C CA . VAL B 1 228 ? -133.232 134.294 140.339 1.00 30.93 226 VAL B CA 1
ATOM 5201 C C . VAL B 1 228 ? -133.678 135.540 139.598 1.00 32.31 226 VAL B C 1
ATOM 5202 O O . VAL B 1 228 ? -134.393 136.385 140.154 1.00 31.65 226 VAL B O 1
ATOM 5206 N N . LEU B 1 229 ? -133.246 135.675 138.345 1.00 29.91 227 LEU B N 1
ATOM 5207 C CA . LEU B 1 229 ? -133.515 136.905 137.603 1.00 25.54 227 LEU B CA 1
ATOM 5208 C C . LEU B 1 229 ? -134.820 136.757 136.838 1.00 34.13 227 LEU B C 1
ATOM 5209 O O . LEU B 1 229 ? -134.888 136.091 135.796 1.00 29.36 227 LEU B O 1
ATOM 5214 N N . PHE B 1 230 ? -135.856 137.381 137.358 1.00 31.84 228 PHE B N 1
ATOM 5215 C CA . PHE B 1 230 ? -137.069 137.585 136.596 1.00 32.81 228 PHE B CA 1
ATOM 5216 C C . PHE B 1 230 ? -136.918 138.839 135.788 1.00 34.23 228 PHE B C 1
ATOM 5217 O O . PHE B 1 230 ? -136.167 139.749 136.141 1.00 37.83 228 PHE B O 1
ATOM 5225 N N . GLN B 1 231 ? -137.664 138.897 134.700 1.00 31.57 229 GLN B N 1
ATOM 5226 C CA . GLN B 1 231 ? -137.635 140.092 133.889 1.00 31.70 229 GLN B CA 1
ATOM 5227 C C . GLN B 1 231 ? -139.006 140.302 133.292 1.00 37.30 229 GLN B C 1
ATOM 5228 O O . GLN B 1 231 ? -139.620 139.385 132.731 1.00 39.34 229 GLN B O 1
ATOM 5234 N N . ALA B 1 232 ? -139.475 141.523 133.429 1.00 38.86 230 ALA B N 1
ATOM 5235 C CA . ALA B 1 232 ? -140.795 141.906 132.983 1.00 41.52 230 ALA B CA 1
ATOM 5236 C C . ALA B 1 232 ? -140.615 143.198 132.211 1.00 46.31 230 ALA B C 1
ATOM 5237 O O . ALA B 1 232 ? -140.123 144.190 132.763 1.00 36.40 230 ALA B O 1
ATOM 5239 N N . GLY B 1 233 ? -140.969 143.170 130.933 1.00 35.06 231 GLY B N 1
ATOM 5240 C CA . GLY B 1 233 ? -140.794 144.328 130.086 1.00 38.53 231 GLY B CA 1
ATOM 5241 C C . GLY B 1 233 ? -140.778 143.769 128.690 1.00 38.57 231 GLY B C 1
ATOM 5242 O O . GLY B 1 233 ? -139.748 143.261 128.242 1.00 37.53 231 GLY B O 1
ATOM 5243 N N A SER B 1 234 ? -141.913 143.808 127.998 0.50 38.13 232 SER B N 1
ATOM 5244 N N B SER B 1 234 ? -141.916 143.844 128.009 0.50 37.67 232 SER B N 1
ATOM 5245 C CA A SER B 1 234 ? -142.042 143.088 126.741 0.50 42.03 232 SER B CA 1
ATOM 5246 C CA B SER B 1 234 ? -142.135 143.122 126.765 0.50 42.20 232 SER B CA 1
ATOM 5247 C C A SER B 1 234 ? -141.981 144.006 125.521 0.50 45.61 232 SER B C 1
ATOM 5248 C C B SER B 1 234 ? -141.991 144.005 125.528 0.50 45.60 232 SER B C 1
ATOM 5249 O O A SER B 1 234 ? -142.381 143.597 124.425 0.50 47.26 232 SER B O 1
ATOM 5250 O O B SER B 1 234 ? -142.357 143.575 124.429 0.50 47.15 232 SER B O 1
ATOM 5255 N N . SER B 1 235 ? -141.474 145.224 125.677 1.00 43.32 233 SER B N 1
ATOM 5256 C CA . SER B 1 235 ? -141.147 146.037 124.512 1.00 41.03 233 SER B CA 1
ATOM 5257 C C . SER B 1 235 ? -140.005 145.382 123.747 1.00 37.81 233 SER B C 1
ATOM 5258 O O . SER B 1 235 ? -139.312 144.504 124.259 1.00 41.32 233 SER B O 1
ATOM 5261 N N . GLU B 1 236 ? -139.796 145.824 122.504 1.00 43.04 234 GLU B N 1
ATOM 5262 C CA . GLU B 1 236 ? -138.725 145.232 121.706 1.00 57.72 234 GLU B CA 1
ATOM 5263 C C . GLU B 1 236 ? -137.390 145.324 122.434 1.00 53.20 234 GLU B C 1
ATOM 5264 O O . GLU B 1 236 ? -136.663 144.330 122.545 1.00 40.47 234 GLU B O 1
ATOM 5270 N N . ARG B 1 237 ? -137.069 146.502 122.975 1.00 48.06 235 ARG B N 1
ATOM 5271 C CA . ARG B 1 237 ? -135.815 146.642 123.706 1.00 47.22 235 ARG B CA 1
ATOM 5272 C C . ARG B 1 237 ? -135.835 145.815 124.986 1.00 41.52 235 ARG B C 1
ATOM 5273 O O . ARG B 1 237 ? -134.805 145.271 125.404 1.00 37.19 235 ARG B O 1
ATOM 5281 N N . GLY B 1 238 ? -137.002 145.714 125.626 1.00 39.61 236 GLY B N 1
ATOM 5282 C CA . GLY B 1 238 ? -137.113 144.890 126.816 1.00 40.75 236 GLY B CA 1
ATOM 5283 C C . GLY B 1 238 ? -136.968 143.415 126.519 1.00 39.04 236 GLY B C 1
ATOM 5284 O O . GLY B 1 238 ? -136.396 142.674 127.321 1.00 35.20 236 GLY B O 1
ATOM 5285 N N . ARG B 1 239 ? -137.474 142.968 125.363 1.00 37.44 237 ARG B N 1
ATOM 5286 C CA . ARG B 1 239 ? -137.313 141.568 124.995 1.00 40.02 237 ARG B CA 1
ATOM 5287 C C . ARG B 1 239 ? -135.850 141.233 124.753 1.00 37.83 237 ARG B C 1
ATOM 5288 O O . ARG B 1 239 ? -135.393 140.153 125.131 1.00 35.15 237 ARG B O 1
ATOM 5296 N N . GLN B 1 240 ? -135.102 142.141 124.117 1.00 36.24 238 GLN B N 1
ATOM 5297 C CA . GLN B 1 240 ? -133.664 141.938 123.987 1.00 39.30 238 GLN B CA 1
ATOM 5298 C C . GLN B 1 240 ? -133.001 141.846 125.347 1.00 37.53 238 GLN B C 1
ATOM 5299 O O . GLN B 1 240 ? -132.127 140.999 125.556 1.00 35.69 238 GLN B O 1
ATOM 5305 N N . PHE B 1 241 ? -133.380 142.738 126.276 1.00 38.06 239 PHE B N 1
ATOM 5306 C CA . PHE B 1 241 ? -132.782 142.733 127.606 1.00 35.66 239 PHE B CA 1
ATOM 5307 C C . PHE B 1 241 ? -133.087 141.430 128.331 1.00 35.40 239 PHE B C 1
ATOM 5308 O O . PHE B 1 241 ? -132.196 140.826 128.935 1.00 31.13 239 PHE B O 1
ATOM 5316 N N . GLY B 1 242 ? -134.348 140.988 128.291 1.00 31.95 240 GLY B N 1
ATOM 5317 C CA . GLY B 1 242 ? -134.707 139.736 128.945 1.00 29.66 240 GLY B CA 1
ATOM 5318 C C . GLY B 1 242 ? -134.052 138.534 128.292 1.00 33.19 240 GLY B C 1
ATOM 5319 O O . GLY B 1 242 ? -133.604 137.606 128.972 1.00 32.87 240 GLY B O 1
ATOM 5320 N N . GLY B 1 243 ? -133.962 138.542 126.963 1.00 33.62 241 GLY B N 1
ATOM 5321 C CA . GLY B 1 243 ? -133.274 137.462 126.277 1.00 37.63 241 GLY B CA 1
ATOM 5322 C C . GLY B 1 243 ? -131.817 137.343 126.675 1.00 35.88 241 GLY B C 1
ATOM 5323 O O . GLY B 1 243 ? -131.246 136.250 126.626 1.00 35.73 241 GLY B O 1
ATOM 5324 N N . ARG B 1 244 ? -131.202 138.453 127.094 1.00 34.35 242 ARG B N 1
ATOM 5325 C CA . ARG B 1 244 ? -129.808 138.409 127.521 1.00 35.13 242 ARG B CA 1
ATOM 5326 C C . ARG B 1 244 ? -129.663 138.023 128.986 1.00 32.38 242 ARG B C 1
ATOM 5327 O O . ARG B 1 244 ? -128.805 137.202 129.324 1.00 35.23 242 ARG B O 1
ATOM 5335 N N . HIS B 1 245 ? -130.450 138.652 129.874 1.00 30.94 243 HIS B N 1
ATOM 5336 C CA . HIS B 1 245 ? -130.271 138.538 131.320 1.00 31.48 243 HIS B CA 1
ATOM 5337 C C . HIS B 1 245 ? -131.336 137.719 132.030 1.00 36.76 243 HIS B C 1
ATOM 5338 O O . HIS B 1 245 ? -131.046 137.144 133.084 1.00 37.44 243 HIS B O 1
ATOM 5345 N N . GLY B 1 246 ? -132.564 137.683 131.521 1.00 32.25 244 GLY B N 1
ATOM 5346 C CA . GLY B 1 246 ? -133.653 137.086 132.280 1.00 30.19 244 GLY B CA 1
ATOM 5347 C C . GLY B 1 246 ? -133.571 135.570 132.315 1.00 33.94 244 GLY B C 1
ATOM 5348 O O . GLY B 1 246 ? -133.294 134.918 131.311 1.00 31.03 244 GLY B O 1
ATOM 5349 N N . GLU B 1 247 ? -133.817 135.000 133.496 1.00 30.27 245 GLU B N 1
ATOM 5350 C CA . GLU B 1 247 ? -133.991 133.553 133.617 1.00 34.10 245 GLU B CA 1
ATOM 5351 C C . GLU B 1 247 ? -135.447 133.149 133.543 1.00 35.00 245 GLU B C 1
ATOM 5352 O O . GLU B 1 247 ? -135.781 132.116 132.960 1.00 30.27 245 GLU B O 1
ATOM 5358 N N A CYS B 1 248 ? -136.333 133.952 134.125 0.50 32.19 246 CYS B N 1
ATOM 5359 N N B CYS B 1 248 ? -136.321 133.935 134.148 0.50 32.08 246 CYS B N 1
ATOM 5360 C CA A CYS B 1 248 ? -137.772 133.743 134.044 0.50 34.33 246 CYS B CA 1
ATOM 5361 C CA B CYS B 1 248 ? -137.749 133.746 133.994 0.50 34.29 246 CYS B CA 1
ATOM 5362 C C A CYS B 1 248 ? -138.394 135.022 133.507 0.50 34.12 246 CYS B C 1
ATOM 5363 C C B CYS B 1 248 ? -138.348 135.033 133.468 0.50 33.95 246 CYS B C 1
ATOM 5364 O O A CYS B 1 248 ? -138.270 136.080 134.131 0.50 32.33 246 CYS B O 1
ATOM 5365 O O B CYS B 1 248 ? -138.173 136.097 134.070 0.50 33.42 246 CYS B O 1
ATOM 5370 N N . ILE B 1 249 ? -139.058 134.934 132.359 1.00 31.66 247 ILE B N 1
ATOM 5371 C CA . ILE B 1 249 ? -139.665 136.093 131.720 1.00 32.97 247 ILE B CA 1
ATOM 5372 C C . ILE B 1 249 ? -141.151 136.088 132.022 1.00 35.73 247 ILE B C 1
ATOM 5373 O O . ILE B 1 249 ? -141.861 135.126 131.707 1.00 34.70 247 ILE B O 1
ATOM 5378 N N . PHE B 1 250 ? -141.607 137.171 132.618 1.00 30.34 248 PHE B N 1
ATOM 5379 C CA . PHE B 1 250 ? -143.000 137.388 132.962 1.00 29.85 248 PHE B CA 1
ATOM 5380 C C . PHE B 1 250 ? -143.660 138.074 131.771 1.00 35.84 248 PHE B C 1
ATOM 5381 O O . PHE B 1 250 ? -143.234 139.162 131.372 1.00 40.58 248 PHE B O 1
ATOM 5389 N N . LEU B 1 251 ? -144.656 137.421 131.171 1.00 33.11 249 LEU B N 1
ATOM 5390 C CA . LEU B 1 251 ? -145.404 137.971 130.048 1.00 35.69 249 LEU B CA 1
ATOM 5391 C C . LEU B 1 251 ? -146.846 138.255 130.446 1.00 36.12 249 LEU B C 1
ATOM 5392 O O . LEU B 1 251 ? -147.460 137.471 131.178 1.00 33.65 249 LEU B O 1
ATOM 5397 N N . GLY B 1 252 ? -147.387 139.377 129.957 1.00 33.30 250 GLY B N 1
ATOM 5398 C CA . GLY B 1 252 ? -148.814 139.612 130.067 1.00 34.69 250 GLY B CA 1
ATOM 5399 C C . GLY B 1 252 ? -149.612 138.650 129.203 1.00 43.17 250 GLY B C 1
ATOM 5400 O O . GLY B 1 252 ? -149.100 138.011 128.286 1.00 41.98 250 GLY B O 1
ATOM 5401 N N . GLY B 1 253 ? -150.898 138.524 129.511 1.00 49.34 251 GLY B N 1
ATOM 5402 C CA . GLY B 1 253 ? -151.750 137.630 128.748 1.00 47.30 251 GLY B CA 1
ATOM 5403 C C . GLY B 1 253 ? -152.022 138.144 127.345 1.00 46.75 251 GLY B C 1
ATOM 5404 O O . GLY B 1 253 ? -151.847 139.319 127.034 1.00 45.19 251 GLY B O 1
ATOM 5405 N N . ALA B 1 254 ? -152.453 137.235 126.479 1.00 43.32 252 ALA B N 1
ATOM 5406 C CA . ALA B 1 254 ? -152.782 137.555 125.094 1.00 39.08 252 ALA B CA 1
ATOM 5407 C C . ALA B 1 254 ? -153.403 136.314 124.463 1.00 36.08 252 ALA B C 1
ATOM 5408 O O . ALA B 1 254 ? -153.251 135.211 124.994 1.00 39.92 252 ALA B O 1
ATOM 5410 N N . PRO B 1 255 ? -154.113 136.468 123.344 1.00 36.27 253 PRO B N 1
ATOM 5411 C CA . PRO B 1 255 ? -154.595 135.286 122.616 1.00 36.09 253 PRO B CA 1
ATOM 5412 C C . PRO B 1 255 ? -153.451 134.321 122.347 1.00 36.60 253 PRO B C 1
ATOM 5413 O O . PRO B 1 255 ? -152.314 134.744 122.117 1.00 38.85 253 PRO B O 1
ATOM 5417 N N . ILE B 1 256 ? -153.762 133.020 122.399 1.00 36.55 254 ILE B N 1
ATOM 5418 C CA . ILE B 1 256 ? -152.734 131.989 122.234 1.00 35.10 254 ILE B CA 1
ATOM 5419 C C . ILE B 1 256 ? -151.847 132.220 121.015 1.00 39.50 254 ILE B C 1
ATOM 5420 O O . ILE B 1 256 ? -150.617 132.083 121.141 1.00 37.44 254 ILE B O 1
ATOM 5425 N N . PRO B 1 257 ? -152.369 132.526 119.819 1.00 40.38 255 PRO B N 1
ATOM 5426 C CA . PRO B 1 257 ? -151.459 132.738 118.681 1.00 38.04 255 PRO B CA 1
ATOM 5427 C C . PRO B 1 257 ? -150.472 133.873 118.892 1.00 40.09 255 PRO B C 1
ATOM 5428 O O . PRO B 1 257 ? -149.331 133.794 118.416 1.00 38.57 255 PRO B O 1
ATOM 5432 N N . LYS B 1 258 ? -150.886 134.944 119.577 1.00 36.34 256 LYS B N 1
ATOM 5433 C CA . LYS B 1 258 ? -149.979 136.068 119.799 1.00 35.23 256 LYS B CA 1
ATOM 5434 C C . LYS B 1 258 ? -148.967 135.726 120.880 1.00 33.36 256 LYS B C 1
ATOM 5435 O O . LYS B 1 258 ? -147.781 136.065 120.778 1.00 34.42 256 LYS B O 1
ATOM 5441 N N . LEU B 1 259 ? -149.431 135.044 121.920 1.00 33.26 257 LEU B N 1
ATOM 5442 C CA . LEU B 1 259 ? -148.543 134.615 122.990 1.00 34.81 257 LEU B CA 1
ATOM 5443 C C . LEU B 1 259 ? -147.518 133.609 122.477 1.00 34.49 257 LEU B C 1
ATOM 5444 O O . LEU B 1 259 ? -146.347 133.656 122.863 1.00 32.69 257 LEU B O 1
ATOM 5449 N N . ALA B 1 260 ? -147.935 132.707 121.581 1.00 31.49 258 ALA B N 1
ATOM 5450 C CA . ALA B 1 260 ? -146.999 131.726 121.049 1.00 33.65 258 ALA B CA 1
ATOM 5451 C C . ALA B 1 260 ? -145.874 132.408 120.289 1.00 32.17 258 ALA B C 1
ATOM 5452 O O . ALA B 1 260 ? -144.708 132.012 120.394 1.00 36.39 258 ALA B O 1
ATOM 5454 N N . GLU B 1 261 ? -146.221 133.427 119.494 1.00 32.74 259 GLU B N 1
ATOM 5455 C CA . GLU B 1 261 ? -145.230 134.171 118.724 1.00 35.45 259 GLU B CA 1
ATOM 5456 C C . GLU B 1 261 ? -144.285 134.949 119.635 1.00 37.84 259 GLU B C 1
ATOM 5457 O O . GLU B 1 261 ? -143.082 135.033 119.369 1.00 34.48 259 GLU B O 1
ATOM 5463 N N . GLN B 1 262 ? -144.807 135.518 120.718 1.00 34.63 260 GLN B N 1
ATOM 5464 C CA . GLN B 1 262 ? -143.944 136.211 121.672 1.00 30.21 260 GLN B CA 1
ATOM 5465 C C . GLN B 1 262 ? -142.959 135.248 122.317 1.00 33.53 260 GLN B C 1
ATOM 5466 O O . GLN B 1 262 ? -141.762 135.542 122.427 1.00 32.07 260 GLN B O 1
ATOM 5472 N N . VAL B 1 263 ? -143.456 134.094 122.769 1.00 32.75 261 VAL B N 1
ATOM 5473 C CA . VAL B 1 263 ? -142.582 133.086 123.362 1.00 33.58 261 VAL B CA 1
ATOM 5474 C C . VAL B 1 263 ? -141.524 132.652 122.357 1.00 36.09 261 VAL B C 1
ATOM 5475 O O . VAL B 1 263 ? -140.336 132.556 122.686 1.00 31.40 261 VAL B O 1
ATOM 5479 N N . ARG B 1 264 ? -141.942 132.393 121.112 1.00 31.88 262 ARG B N 1
ATOM 5480 C CA . ARG B 1 264 ? -140.987 132.015 120.075 1.00 35.08 262 ARG B CA 1
ATOM 5481 C C . ARG B 1 264 ? -139.922 133.093 119.897 1.00 36.59 262 ARG B C 1
ATOM 5482 O O . ARG B 1 264 ? -138.724 132.795 119.805 1.00 32.97 262 ARG B O 1
ATOM 5490 N N . ALA B 1 265 ? -140.340 134.361 119.859 1.00 34.38 263 ALA B N 1
ATOM 5491 C CA . ALA B 1 265 ? -139.382 135.437 119.622 1.00 38.20 263 ALA B CA 1
ATOM 5492 C C . ALA B 1 265 ? -138.418 135.584 120.791 1.00 32.96 263 ALA B C 1
ATOM 5493 O O . ALA B 1 265 ? -137.235 135.879 120.594 1.00 33.79 263 ALA B O 1
ATOM 5495 N N . ILE B 1 266 ? -138.905 135.388 122.016 1.00 32.34 264 ILE B N 1
ATOM 5496 C CA . ILE B 1 266 ? -138.032 135.530 123.175 1.00 33.36 264 ILE B CA 1
ATOM 5497 C C . ILE B 1 266 ? -137.046 134.368 123.247 1.00 31.47 264 ILE B C 1
ATOM 5498 O O . ILE B 1 266 ? -135.863 134.574 123.543 1.00 34.06 264 ILE B O 1
ATOM 5503 N N . ARG B 1 267 ? -137.495 133.139 122.940 1.00 29.35 265 ARG B N 1
ATOM 5504 C CA . ARG B 1 267 ? -136.549 132.025 122.911 1.00 29.42 265 ARG B CA 1
ATOM 5505 C C . ARG B 1 267 ? -135.483 132.243 121.846 1.00 29.72 265 ARG B C 1
ATOM 5506 O O . ARG B 1 267 ? -134.308 131.932 122.067 1.00 35.50 265 ARG B O 1
ATOM 5514 N N . ALA B 1 268 ? -135.869 132.793 120.685 1.00 30.99 266 ALA B N 1
ATOM 5515 C CA . ALA B 1 268 ? -134.881 133.067 119.645 1.00 35.75 266 ALA B CA 1
ATOM 5516 C C . ALA B 1 268 ? -133.907 134.172 120.050 1.00 35.66 266 ALA B C 1
ATOM 5517 O O . ALA B 1 268 ? -132.749 134.149 119.617 1.00 36.20 266 ALA B O 1
ATOM 5519 N N . GLU B 1 269 ? -134.342 135.141 120.868 1.00 33.90 267 GLU B N 1
ATOM 5520 C CA . GLU B 1 269 ? -133.405 136.137 121.386 1.00 34.37 267 GLU B CA 1
ATOM 5521 C C . GLU B 1 269 ? -132.377 135.486 122.295 1.00 29.51 267 GLU B C 1
ATOM 5522 O O . GLU B 1 269 ? -131.190 135.825 122.241 1.00 35.42 267 GLU B O 1
ATOM 5528 N N . ALA B 1 270 ? -132.828 134.574 123.164 1.00 30.55 268 ALA B N 1
ATOM 5529 C CA . ALA B 1 270 ? -131.912 133.867 124.052 1.00 30.60 268 ALA B CA 1
ATOM 5530 C C . ALA B 1 270 ? -130.892 133.068 123.259 1.00 32.71 268 ALA B C 1
ATOM 5531 O O . ALA B 1 270 ? -129.699 133.067 123.583 1.00 37.35 268 ALA B O 1
ATOM 5533 N N . VAL B 1 271 ? -131.346 132.379 122.215 1.00 32.98 269 VAL B N 1
ATOM 5534 C CA . VAL B 1 271 ? -130.423 131.657 121.341 1.00 34.94 269 VAL B CA 1
ATOM 5535 C C . VAL B 1 271 ? -129.423 132.617 120.697 1.00 38.91 269 VAL B C 1
ATOM 5536 O O . VAL B 1 271 ? -128.219 132.336 120.631 1.00 37.21 269 VAL B O 1
ATOM 5540 N N . ALA B 1 272 ? -129.890 133.781 120.238 1.00 36.17 270 ALA B N 1
ATOM 5541 C CA . ALA B 1 272 ? -128.948 134.722 119.636 1.00 39.49 270 ALA B CA 1
ATOM 5542 C C . ALA B 1 272 ? -127.959 135.266 120.661 1.00 36.25 270 ALA B C 1
ATOM 5543 O O . ALA B 1 272 ? -126.895 135.753 120.275 1.00 37.18 270 ALA B O 1
ATOM 5545 N N . GLU B 1 273 ? -128.283 135.181 121.951 1.00 42.02 271 GLU B N 1
ATOM 5546 C CA . GLU B 1 273 ? -127.379 135.583 123.024 1.00 44.92 271 GLU B CA 1
ATOM 5547 C C . GLU B 1 273 ? -126.507 134.436 123.535 1.00 41.74 271 GLU B C 1
ATOM 5548 O O . GLU B 1 273 ? -125.803 134.613 124.533 1.00 49.70 271 GLU B O 1
ATOM 5554 N N . GLY B 1 274 ? -126.528 133.279 122.881 1.00 40.68 272 GLY B N 1
ATOM 5555 C CA . GLY B 1 274 ? -125.692 132.166 123.293 1.00 46.22 272 GLY B CA 1
ATOM 5556 C C . GLY B 1 274 ? -126.280 131.284 124.377 1.00 42.08 272 GLY B C 1
ATOM 5557 O O . GLY B 1 274 ? -125.563 130.462 124.953 1.00 46.09 272 GLY B O 1
ATOM 5558 N N . ARG B 1 275 ? -127.567 131.399 124.649 1.00 38.85 273 ARG B N 1
ATOM 5559 C CA . ARG B 1 275 ? -128.206 130.606 125.687 1.00 37.96 273 ARG B CA 1
ATOM 5560 C C . ARG B 1 275 ? -129.062 129.516 125.058 1.00 44.65 273 ARG B C 1
ATOM 5561 O O . ARG B 1 275 ? -129.566 129.670 123.946 1.00 48.53 273 ARG B O 1
ATOM 5569 N N . A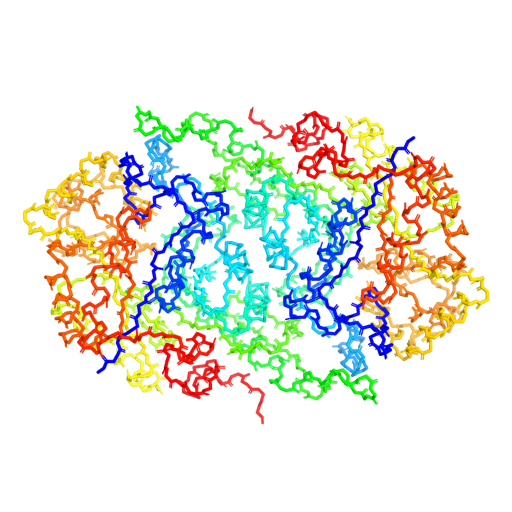LA B 1 276 ? -129.210 128.404 125.768 1.00 43.14 274 ALA B N 1
ATOM 5570 C CA . ALA B 1 276 ? -130.110 127.359 125.297 1.00 45.03 274 ALA B CA 1
ATOM 5571 C C . ALA B 1 276 ? -131.543 127.883 125.264 1.00 44.38 274 ALA B C 1
ATOM 5572 O O . ALA B 1 276 ? -131.971 128.624 126.155 1.00 41.26 274 ALA B O 1
ATOM 5574 N N . ALA B 1 277 ? -132.285 127.493 124.223 1.00 41.83 275 ALA B N 1
ATOM 5575 C CA . ALA B 1 277 ? -133.657 127.967 124.050 1.00 39.17 275 ALA B CA 1
ATOM 5576 C C . ALA B 1 277 ? -134.548 127.568 125.215 1.00 38.94 275 ALA B C 1
ATOM 5577 O O . ALA B 1 277 ? -135.479 128.305 125.566 1.00 33.43 275 ALA B O 1
ATOM 5579 N N . ASP B 1 278 ? -134.279 126.413 125.824 1.00 41.87 276 ASP B N 1
ATOM 5580 C CA . ASP B 1 278 ? -135.040 125.928 126.963 1.00 50.62 276 ASP B CA 1
ATOM 5581 C C . ASP B 1 278 ? -134.500 126.409 128.305 1.00 47.40 276 ASP B C 1
ATOM 5582 O O . ASP B 1 278 ? -135.112 126.104 129.335 1.00 48.98 276 ASP B O 1
ATOM 5587 N N . SER B 1 279 ? -133.367 127.118 128.326 1.00 41.46 277 SER B N 1
ATOM 5588 C CA . SER B 1 279 ? -132.757 127.597 129.566 1.00 41.53 277 SER B CA 1
ATOM 5589 C C . SER B 1 279 ? -133.359 128.907 130.047 1.00 45.86 277 SER B C 1
ATOM 5590 O O . SER B 1 279 ? -132.893 129.464 131.050 1.00 47.79 277 SER B O 1
ATOM 5593 N N . ILE B 1 280 ? -134.346 129.424 129.329 1.00 39.09 278 ILE B N 1
ATOM 5594 C CA . ILE B 1 280 ? -135.093 130.609 129.715 1.00 34.94 278 ILE B CA 1
ATOM 5595 C C . ILE B 1 280 ? -136.529 130.154 129.896 1.00 35.01 278 ILE B C 1
ATOM 5596 O O . ILE B 1 280 ? -137.035 129.361 129.092 1.00 33.43 278 ILE B O 1
ATOM 5601 N N . LYS B 1 281 ? -137.151 130.564 130.992 1.00 29.12 279 LYS B N 1
ATOM 5602 C CA . LYS B 1 281 ? -138.496 130.118 131.310 1.00 27.15 279 LYS B CA 1
ATOM 5603 C C . LYS B 1 281 ? -139.479 131.247 131.051 1.00 31.50 279 LYS B C 1
ATOM 5604 O O . LYS B 1 281 ? -139.256 132.385 131.479 1.00 35.85 279 LYS B O 1
ATOM 5610 N N . LEU B 1 282 ? -140.566 130.925 130.361 1.00 28.43 280 LEU B N 1
ATOM 5611 C CA . LEU B 1 282 ? -141.585 131.901 129.997 1.00 30.98 280 LEU B CA 1
ATOM 5612 C C . LEU B 1 282 ? -142.811 131.642 130.855 1.00 29.38 280 LEU B C 1
ATOM 5613 O O . LEU B 1 282 ? -143.362 130.534 130.833 1.00 27.54 280 LEU B O 1
ATOM 5618 N N . MET B 1 283 ? -143.231 132.653 131.613 1.00 26.94 281 MET B N 1
ATOM 5619 C CA . MET B 1 283 ? -144.377 132.507 132.498 1.00 31.35 281 MET B CA 1
ATOM 5620 C C . MET B 1 283 ? -145.394 133.595 132.206 1.00 33.43 281 MET B C 1
ATOM 5621 O O . MET B 1 283 ? -145.042 134.780 132.165 1.00 36.86 281 MET B O 1
ATOM 5626 N N . ALA B 1 284 ? -146.640 133.190 131.953 1.00 33.36 282 ALA B N 1
ATOM 5627 C CA . ALA B 1 284 ? -147.705 134.110 131.569 1.00 33.28 282 ALA B CA 1
ATOM 5628 C C . ALA B 1 284 ? -148.535 134.521 132.779 1.00 37.87 282 ALA B C 1
ATOM 5629 O O . ALA B 1 284 ? -148.816 133.704 133.662 1.00 30.18 282 ALA B O 1
ATOM 5631 N N . ALA B 1 285 ? -148.909 135.794 132.824 1.00 33.42 283 ALA B N 1
ATOM 5632 C CA . ALA B 1 285 ? -149.896 136.228 133.801 1.00 28.95 283 ALA B CA 1
ATOM 5633 C C . ALA B 1 285 ? -151.215 135.539 133.495 1.00 33.54 283 ALA B C 1
ATOM 5634 O O . ALA B 1 285 ? -151.554 135.299 132.337 1.00 35.28 283 ALA B O 1
ATOM 5636 N N . PHE B 1 286 ? -151.957 135.199 134.537 1.00 30.88 284 PHE B N 1
ATOM 5637 C CA . PHE B 1 286 ? -153.184 134.442 134.347 1.00 32.04 284 PHE B CA 1
ATOM 5638 C C . PHE B 1 286 ? -154.141 134.866 135.444 1.00 28.32 284 PHE B C 1
ATOM 5639 O O . PHE B 1 286 ? -153.830 134.691 136.619 1.00 30.37 284 PHE B O 1
ATOM 5647 N N . SER B 1 287 ? -155.281 135.443 135.071 1.00 29.69 285 SER B N 1
ATOM 5648 C CA . SER B 1 287 ? -156.322 135.727 136.044 1.00 34.39 285 SER B CA 1
ATOM 5649 C C . SER B 1 287 ? -157.523 134.841 135.764 1.00 33.38 285 SER B C 1
ATOM 5650 O O . SER B 1 287 ? -157.773 134.444 134.617 1.00 30.18 285 SER B O 1
ATOM 5653 N N . CYS B 1 288 ? -158.248 134.505 136.830 1.00 29.51 286 CYS B N 1
ATOM 5654 C CA . CYS B 1 288 ? -159.414 133.655 136.670 1.00 30.00 286 CYS B CA 1
ATOM 5655 C C . CYS B 1 288 ? -160.453 133.972 137.730 1.00 30.51 286 CYS B C 1
ATOM 5656 O O . CYS B 1 288 ? -160.157 134.527 138.790 1.00 33.45 286 CYS B O 1
ATOM 5659 N N . VAL B 1 289 ? -161.690 133.643 137.393 1.00 29.34 287 VAL B N 1
ATOM 5660 C CA . VAL B 1 289 ? -162.822 133.723 138.295 1.00 30.57 287 VAL B CA 1
ATOM 5661 C C . VAL B 1 289 ? -163.481 132.357 138.255 1.00 31.60 287 VAL B C 1
ATOM 5662 O O . VAL B 1 289 ? -163.940 131.926 137.192 1.00 32.02 287 VAL B O 1
ATOM 5666 N N . ILE B 1 290 ? -163.518 131.671 139.401 1.00 27.75 288 ILE B N 1
ATOM 5667 C CA . ILE B 1 290 ? -163.908 130.268 139.476 1.00 32.27 288 ILE B CA 1
ATOM 5668 C C . ILE B 1 290 ? -165.182 130.157 140.295 1.00 36.25 288 ILE B C 1
ATOM 5669 O O . ILE B 1 290 ? -165.302 130.807 141.339 1.00 30.13 288 ILE B O 1
ATOM 5674 N N . ALA B 1 291 ? -166.116 129.321 139.849 1.00 29.47 289 ALA B N 1
ATOM 5675 C CA . ALA B 1 291 ? -167.331 129.058 140.613 1.00 32.03 289 ALA B CA 1
ATOM 5676 C C . ALA B 1 291 ? -167.856 127.677 140.254 1.00 35.62 289 ALA B C 1
ATOM 5677 O O . ALA B 1 291 ? -167.410 127.069 139.273 1.00 33.08 289 ALA B O 1
ATOM 5679 N N . PRO B 1 292 ? -168.796 127.135 141.051 1.00 37.20 290 PRO B N 1
ATOM 5680 C CA . PRO B 1 292 ? -169.259 125.750 140.803 1.00 35.54 290 PRO B CA 1
ATOM 5681 C C . PRO B 1 292 ? -169.931 125.522 139.458 1.00 38.05 290 PRO B C 1
ATOM 5682 O O . PRO B 1 292 ? -169.931 124.381 138.970 1.00 35.14 290 PRO B O 1
ATOM 5686 N N . THR B 1 293 ? -170.557 126.537 138.868 1.00 37.06 291 THR B N 1
ATOM 5687 C CA . THR B 1 293 ? -171.129 126.420 137.533 1.00 32.77 291 THR B CA 1
ATOM 5688 C C . THR B 1 293 ? -170.642 127.592 136.696 1.00 33.03 291 THR B C 1
ATOM 5689 O O . THR B 1 293 ? -170.198 128.615 137.226 1.00 33.32 291 THR B O 1
ATOM 5693 N N . HIS B 1 294 ? -170.723 127.435 135.374 1.00 33.49 292 HIS B N 1
ATOM 5694 C CA . HIS B 1 294 ? -170.212 128.487 134.501 1.00 32.19 292 HIS B CA 1
ATOM 5695 C C . HIS B 1 294 ? -170.997 129.779 134.687 1.00 33.57 292 HIS B C 1
ATOM 5696 O O . HIS B 1 294 ? -170.406 130.862 134.778 1.00 35.23 292 HIS B O 1
ATOM 5703 N N . GLU B 1 295 ? -172.333 129.687 134.753 1.00 37.20 293 GLU B N 1
ATOM 5704 C CA . GLU B 1 295 ? -173.158 130.875 134.979 1.00 48.89 293 GLU B CA 1
ATOM 5705 C C . GLU B 1 295 ? -172.826 131.554 136.303 1.00 41.85 293 GLU B C 1
ATOM 5706 O O . GLU B 1 295 ? -172.832 132.787 136.397 1.00 35.04 293 GLU B O 1
ATOM 5712 N N . GLU B 1 296 ? -172.553 130.769 137.348 1.00 35.11 294 GLU B N 1
ATOM 5713 C CA . GLU B 1 296 ? -172.180 131.375 138.619 1.00 32.16 294 GLU B CA 1
ATOM 5714 C C . GLU B 1 296 ? -170.857 132.116 138.512 1.00 33.41 294 GLU B C 1
ATOM 5715 O O . GLU B 1 296 ? -170.676 133.168 139.136 1.00 35.49 294 GLU B O 1
ATOM 5721 N N . ALA B 1 297 ? -169.916 131.588 137.726 1.00 32.05 295 ALA B N 1
ATOM 5722 C CA . ALA B 1 297 ? -168.642 132.278 137.576 1.00 29.17 295 ALA B CA 1
ATOM 5723 C C . ALA B 1 297 ? -168.810 133.569 136.781 1.00 30.38 295 ALA B C 1
ATOM 5724 O O . ALA B 1 297 ? -168.200 134.591 137.112 1.00 31.94 295 ALA B O 1
ATOM 5726 N N . VAL B 1 298 ? -169.629 133.537 135.731 1.00 29.30 296 VAL B N 1
ATOM 5727 C CA . VAL B 1 298 ? -169.903 134.758 134.974 1.00 33.88 296 VAL B CA 1
ATOM 5728 C C . VAL B 1 298 ? -170.520 135.817 135.881 1.00 37.32 296 VAL B C 1
ATOM 5729 O O . VAL B 1 298 ? -170.165 137.000 135.811 1.00 34.49 296 VAL B O 1
ATOM 5733 N N . GLN B 1 299 ? -171.427 135.402 136.768 1.00 37.20 297 GLN B N 1
ATOM 5734 C CA . GLN B 1 299 ? -172.053 136.347 137.688 1.00 36.87 297 GLN B CA 1
ATOM 5735 C C . GLN B 1 299 ? -171.050 136.864 138.708 1.00 34.97 297 GLN B C 1
ATOM 5736 O O . GLN B 1 299 ? -171.039 138.057 139.034 1.00 36.38 297 GLN B O 1
ATOM 5742 N N . LYS B 1 300 ? -170.201 135.974 139.222 1.00 32.64 298 LYS B N 1
ATOM 5743 C CA . LYS B 1 300 ? -169.141 136.376 140.135 1.00 36.22 298 LYS B CA 1
ATOM 5744 C C . LYS B 1 300 ? -168.249 137.441 139.506 1.00 36.86 298 LYS B C 1
ATOM 5745 O O . LYS B 1 300 ? -167.870 138.414 140.169 1.00 36.34 298 LYS B O 1
ATOM 5751 N N . TYR B 1 301 ? -167.920 137.287 138.220 1.00 31.21 299 TYR B N 1
ATOM 5752 C CA . TYR B 1 301 ? -167.102 138.297 137.560 1.00 33.34 299 TYR B CA 1
ATOM 5753 C C . TYR B 1 301 ? -167.847 139.624 137.443 1.00 32.50 299 TYR B C 1
ATOM 5754 O O . TYR B 1 301 ? -167.256 140.687 137.663 1.00 36.69 299 TYR B O 1
ATOM 5763 N N . GLN B 1 302 ? -169.143 139.585 137.108 1.00 33.59 300 GLN B N 1
ATOM 5764 C CA . GLN B 1 302 ? -169.934 140.816 137.060 1.00 37.21 300 GLN B CA 1
ATOM 5765 C C . GLN B 1 302 ? -169.882 141.573 138.389 1.00 37.75 300 GLN B C 1
ATOM 5766 O O . GLN B 1 302 ? -169.812 142.805 138.406 1.00 36.68 300 GLN B O 1
ATOM 5772 N N . GLU B 1 303 ? -169.912 140.852 139.511 1.00 34.26 301 GLU B N 1
ATOM 5773 C CA . GLU B 1 303 ? -169.854 141.505 140.821 1.00 37.88 301 GLU B CA 1
ATOM 5774 C C . GLU B 1 303 ? -168.507 142.188 141.055 1.00 36.18 301 GLU B C 1
ATOM 5775 O O . GLU B 1 303 ? -168.441 143.249 141.690 1.00 38.55 301 GLU B O 1
ATOM 5781 N N . VAL B 1 304 ? -167.419 141.593 140.558 1.00 32.10 302 VAL B N 1
ATOM 5782 C CA . VAL B 1 304 ? -166.118 142.254 140.611 1.00 36.42 302 VAL B CA 1
ATOM 5783 C C . VAL B 1 304 ? -166.148 143.547 139.800 1.00 34.72 302 VAL B C 1
ATOM 5784 O O . VAL B 1 304 ? -165.753 144.616 140.281 1.00 34.85 302 VAL B O 1
ATOM 5788 N N . LEU B 1 305 ? -166.636 143.471 138.559 1.00 34.83 303 LEU B N 1
ATOM 5789 C CA . LEU B 1 305 ? -166.683 144.660 137.712 1.00 29.62 303 LEU B CA 1
ATOM 5790 C C . LEU B 1 305 ? -167.560 145.743 138.319 1.00 36.43 303 LEU B C 1
ATOM 5791 O O . LEU B 1 305 ? -167.244 146.934 138.223 1.00 35.88 303 LEU B O 1
ATOM 5796 N N . ASP B 1 306 ? -168.672 145.348 138.942 1.00 32.77 304 ASP B N 1
ATOM 5797 C CA . ASP B 1 306 ? -169.591 146.307 139.533 1.00 38.25 304 ASP B CA 1
ATOM 5798 C C . ASP B 1 306 ? -168.944 147.111 140.647 1.00 40.76 304 ASP B C 1
ATOM 5799 O O . ASP B 1 306 ? -169.427 148.202 140.963 1.00 44.02 304 ASP B O 1
ATOM 5804 N N . SER B 1 307 ? -167.876 146.595 141.258 1.00 37.72 305 SER B N 1
ATOM 5805 C CA . SER B 1 307 ? -167.227 147.328 142.335 1.00 40.55 305 SER B CA 1
ATOM 5806 C C . SER B 1 307 ? -166.294 148.420 141.821 1.00 48.49 305 SER B C 1
ATOM 5807 O O . SER B 1 307 ? -165.943 149.316 142.594 1.00 47.41 305 SER B O 1
ATOM 5810 N N . GLN B 1 308 ? -165.921 148.387 140.537 1.00 53.72 306 GLN B N 1
ATOM 5811 C CA . GLN B 1 308 ? -164.892 149.265 139.987 1.00 53.03 306 GLN B CA 1
ATOM 5812 C C . GLN B 1 308 ? -165.550 150.448 139.293 1.00 60.57 306 GLN B C 1
ATOM 5813 O O . GLN B 1 308 ? -166.353 150.259 138.377 1.00 55.81 306 GLN B O 1
ATOM 5819 N N . THR B 1 309 ? -165.198 151.661 139.711 1.00 62.25 307 THR B N 1
ATOM 5820 C CA . THR B 1 309 ? -165.750 152.818 139.015 1.00 59.78 307 THR B CA 1
ATOM 5821 C C . THR B 1 309 ? -164.949 153.111 137.744 1.00 63.23 307 THR B C 1
ATOM 5822 O O . THR B 1 309 ? -163.717 153.014 137.742 1.00 58.67 307 THR B O 1
ATOM 5826 N N . PRO B 1 310 ? -165.619 153.465 136.646 1.00 61.89 308 PRO B N 1
ATOM 5827 C CA . PRO B 1 310 ? -164.877 153.776 135.418 1.00 67.74 308 PRO B CA 1
ATOM 5828 C C . PRO B 1 310 ? -164.054 155.044 135.527 1.00 66.61 308 PRO B C 1
ATOM 5829 O O . PRO B 1 310 ? -163.105 155.215 134.752 1.00 66.57 308 PRO B O 1
ATOM 5833 N N . GLU B 1 311 ? -164.370 155.921 136.485 1.00 66.64 309 GLU B N 1
ATOM 5834 C CA . GLU B 1 311 ? -163.737 157.230 136.578 1.00 60.75 309 GLU B CA 1
ATOM 5835 C C . GLU B 1 311 ? -162.233 157.155 136.799 1.00 61.70 309 GLU B C 1
ATOM 5836 O O . GLU B 1 311 ? -161.556 158.174 136.624 1.00 56.83 309 GLU B O 1
ATOM 5842 N N . VAL B 1 312 ? -161.684 155.985 137.159 1.00 54.84 310 VAL B N 1
ATOM 5843 C CA . VAL B 1 312 ? -160.234 155.887 137.340 1.00 59.42 310 VAL B CA 1
ATOM 5844 C C . VAL B 1 312 ? -159.466 155.832 136.024 1.00 58.23 310 VAL B C 1
ATOM 5845 O O . VAL B 1 312 ? -158.239 155.997 136.032 1.00 54.08 310 VAL B O 1
ATOM 5849 N N . ALA B 1 313 ? -160.157 155.663 134.891 1.00 55.39 311 ALA B N 1
ATOM 5850 C CA . ALA B 1 313 ? -159.506 155.247 133.644 1.00 55.88 311 ALA B CA 1
ATOM 5851 C C . ALA B 1 313 ? -158.381 156.191 133.224 1.00 56.32 311 ALA B C 1
ATOM 5852 O O . ALA B 1 313 ? -157.279 155.743 132.878 1.00 55.93 311 ALA B O 1
ATOM 5854 N N . VAL B 1 314 ? -158.646 157.503 133.231 1.00 58.11 312 VAL B N 1
ATOM 5855 C CA . VAL B 1 314 ? -157.703 158.459 132.651 1.00 58.71 312 VAL B CA 1
ATOM 5856 C C . VAL B 1 314 ? -156.437 158.544 133.497 1.00 57.16 312 VAL B C 1
ATOM 5857 O O . VAL B 1 314 ? -155.314 158.555 132.975 1.00 57.40 312 VAL B O 1
ATOM 5861 N N . ALA B 1 315 ? -156.598 158.634 134.813 1.00 56.11 313 ALA B N 1
ATOM 5862 C CA . ALA B 1 315 ? -155.423 158.712 135.678 1.00 58.73 313 ALA B CA 1
ATOM 5863 C C . ALA B 1 315 ? -154.654 157.398 135.656 1.00 54.78 313 ALA B C 1
ATOM 5864 O O . ALA B 1 315 ? -153.415 157.390 135.639 1.00 53.77 313 ALA B O 1
ATOM 5866 N N . SER B 1 316 ? -155.386 156.280 135.651 1.00 53.21 314 SER B N 1
ATOM 5867 C CA . SER B 1 316 ? -154.769 154.965 135.548 1.00 52.34 314 SER B CA 1
ATOM 5868 C C . SER B 1 316 ? -153.893 154.861 134.305 1.00 55.33 314 SER B C 1
ATOM 5869 O O . SER B 1 316 ? -152.742 154.413 134.379 1.00 52.95 314 SER B O 1
ATOM 5872 N N . TYR B 1 317 ? -154.415 155.272 133.144 1.00 54.72 315 TYR B N 1
ATOM 5873 C CA . TYR B 1 317 ? -153.598 155.163 131.940 1.00 58.58 315 TYR B CA 1
ATOM 5874 C C . TYR B 1 317 ? -152.405 156.107 131.998 1.00 56.35 315 TYR B C 1
ATOM 5875 O O . TYR B 1 317 ? -151.294 155.728 131.616 1.00 56.63 315 TYR B O 1
ATOM 5884 N N . ALA B 1 318 ? -152.614 157.334 132.486 1.00 56.69 316 ALA B N 1
ATOM 5885 C CA . ALA B 1 318 ? -151.517 158.288 132.602 1.00 57.41 316 ALA B CA 1
ATOM 5886 C C . ALA B 1 318 ? -150.447 157.803 133.573 1.00 58.56 316 ALA B C 1
ATOM 5887 O O . ALA B 1 318 ? -149.264 158.131 133.416 1.00 56.93 316 ALA B O 1
ATOM 5889 N N . TRP B 1 319 ? -150.849 157.035 134.584 1.00 54.57 317 TRP B N 1
ATOM 5890 C CA . TRP B 1 319 ? -149.902 156.496 135.557 1.00 53.47 317 TRP B CA 1
ATOM 5891 C C . TRP B 1 319 ? -148.798 155.686 134.868 1.00 53.87 317 TRP B C 1
ATOM 5892 O O . TRP B 1 319 ? -147.617 155.823 135.205 1.00 54.07 317 TRP B O 1
ATOM 5903 N N . PHE B 1 320 ? -149.153 154.890 133.850 1.00 54.29 318 PHE B N 1
ATOM 5904 C CA . PHE B 1 320 ? -148.189 154.026 133.179 1.00 54.87 318 PHE B CA 1
ATOM 5905 C C . PHE B 1 320 ? -147.604 154.609 131.893 1.00 56.80 318 PHE B C 1
ATOM 5906 O O . PHE B 1 320 ? -146.541 154.156 131.461 1.00 57.59 318 PHE B O 1
ATOM 5914 N N . THR B 1 321 ? -148.253 155.598 131.281 1.00 57.76 319 THR B N 1
ATOM 5915 C CA . THR B 1 321 ? -147.815 156.112 129.986 1.00 59.77 319 THR B CA 1
ATOM 5916 C C . THR B 1 321 ? -147.493 157.596 129.969 1.00 60.96 319 THR B C 1
ATOM 5917 O O . THR B 1 321 ? -146.822 158.050 129.032 1.00 62.78 319 THR B O 1
ATOM 5921 N N . GLY B 1 322 ? -147.958 158.367 130.952 1.00 60.22 320 GLY B N 1
ATOM 5922 C CA . GLY B 1 322 ? -147.891 159.808 130.848 1.00 61.65 320 GLY B CA 1
ATOM 5923 C C . GLY B 1 322 ? -148.821 160.416 129.823 1.00 63.04 320 GLY B C 1
ATOM 5924 O O . GLY B 1 322 ? -148.810 161.643 129.658 1.00 64.53 320 GLY B O 1
ATOM 5925 N N . LEU B 1 323 ? -149.622 159.603 129.129 1.00 62.81 321 LEU B N 1
ATOM 5926 C CA . LEU B 1 323 ? -150.570 160.083 128.127 1.00 72.09 321 LEU B CA 1
ATOM 5927 C C . LEU B 1 323 ? -151.928 160.345 128.770 1.00 72.10 321 LEU B C 1
ATOM 5928 O O . LEU B 1 323 ? -152.443 159.506 129.520 1.00 63.28 321 LEU B O 1
ATOM 5933 N N . ASP B 1 324 ? -152.503 161.508 128.471 1.00 64.95 322 ASP B N 1
ATOM 5934 C CA . ASP B 1 324 ? -153.819 161.907 128.970 1.00 68.46 322 ASP B CA 1
ATOM 5935 C C . ASP B 1 324 ? -154.828 161.602 127.871 1.00 72.17 322 ASP B C 1
ATOM 5936 O O . ASP B 1 324 ? -154.979 162.378 126.925 1.00 67.82 322 ASP B O 1
ATOM 5941 N N . LEU B 1 325 ? -155.534 160.478 128.007 1.00 66.45 323 LEU B N 1
ATOM 5942 C CA . LEU B 1 325 ? -156.445 160.066 126.943 1.00 67.76 323 LEU B CA 1
ATOM 5943 C C . LEU B 1 325 ? -157.634 161.004 126.771 1.00 67.18 323 LEU B C 1
ATOM 5944 O O . LEU B 1 325 ? -158.223 161.033 125.686 1.00 77.61 323 LEU B O 1
ATOM 5949 N N . SER B 1 326 ? -157.997 161.774 127.796 1.00 66.81 324 SER B N 1
ATOM 5950 C CA . SER B 1 326 ? -159.176 162.624 127.717 1.00 68.36 324 SER B CA 1
ATOM 5951 C C . SER B 1 326 ? -158.938 163.899 126.918 1.00 77.53 324 SER B C 1
ATOM 5952 O O . SER B 1 326 ? -159.868 164.700 126.778 1.00 85.60 324 SER B O 1
ATOM 5955 N N . SER B 1 327 ? -157.728 164.108 126.394 1.00 72.10 325 SER B N 1
ATOM 5956 C CA . SER B 1 327 ? -157.394 165.327 125.669 1.00 78.25 325 SER B CA 1
ATOM 5957 C C . SER B 1 327 ? -157.215 165.114 124.170 1.00 84.33 325 SER B C 1
ATOM 5958 O O . SER B 1 327 ? -156.866 166.065 123.463 1.00 87.17 325 SER B O 1
ATOM 5961 N N . TYR B 1 328 ? -157.430 163.903 123.666 1.00 83.55 326 TYR B N 1
ATOM 5962 C CA . TYR B 1 328 ? -157.421 163.640 122.233 1.00 89.03 326 TYR B CA 1
ATOM 5963 C C . TYR B 1 328 ? -158.840 163.386 121.746 1.00 91.39 326 TYR B C 1
ATOM 5964 O O . TYR B 1 328 ? -159.721 162.990 122.516 1.00 90.96 326 TYR B O 1
ATOM 5973 N N . ASP B 1 329 ? -159.054 163.614 120.453 1.00 86.89 327 ASP B N 1
ATOM 5974 C CA . ASP B 1 329 ? -160.265 163.116 119.819 1.00 84.18 327 ASP B CA 1
ATOM 5975 C C . ASP B 1 329 ? -160.279 161.593 119.918 1.00 82.54 327 ASP B C 1
ATOM 5976 O O . ASP B 1 329 ? -159.274 160.947 119.589 1.00 77.59 327 ASP B O 1
ATOM 5981 N N . PRO B 1 330 ? -161.371 160.986 120.390 1.00 82.46 328 PRO B N 1
ATOM 5982 C CA . PRO B 1 330 ? -161.380 159.525 120.578 1.00 85.26 328 PRO B CA 1
ATOM 5983 C C . PRO B 1 330 ? -161.132 158.717 119.305 1.00 88.73 328 PRO B C 1
ATOM 5984 O O . PRO B 1 330 ? -160.905 157.505 119.414 1.00 84.78 328 PRO B O 1
ATOM 5988 N N . SER B 1 331 ? -161.154 159.332 118.118 1.00 79.36 329 SER B N 1
ATOM 5989 C CA . SER B 1 331 ? -160.796 158.614 116.899 1.00 80.65 329 SER B CA 1
ATOM 5990 C C . SER B 1 331 ? -159.288 158.558 116.654 1.00 82.51 329 SER B C 1
ATOM 5991 O O . SER B 1 331 ? -158.858 157.843 115.742 1.00 82.15 329 SER B O 1
ATOM 5994 N N . THR B 1 332 ? -158.482 159.273 117.443 1.00 80.31 330 THR B N 1
ATOM 5995 C CA . THR B 1 332 ? -157.026 159.290 117.285 1.00 79.24 330 THR B CA 1
ATOM 5996 C C . THR B 1 332 ? -156.440 157.885 117.426 1.00 79.98 330 THR B C 1
ATOM 5997 O O . THR B 1 332 ? -156.650 157.235 118.464 1.00 76.41 330 THR B O 1
ATOM 6001 N N . PRO B 1 333 ? -155.702 157.383 116.434 1.00 79.19 331 PRO B N 1
ATOM 6002 C CA . PRO B 1 333 ? -155.118 156.041 116.565 1.00 80.28 331 PRO B CA 1
ATOM 6003 C C . PRO B 1 333 ? -153.941 156.016 117.536 1.00 76.47 331 PRO B C 1
ATOM 6004 O O . PRO B 1 333 ? -153.086 156.906 117.539 1.00 77.04 331 PRO B O 1
ATOM 6008 N N . MET B 1 334 ? -153.908 154.974 118.369 1.00 78.07 332 MET B N 1
ATOM 6009 C CA . MET B 1 334 ? -152.804 154.799 119.307 1.00 75.81 332 MET B CA 1
ATOM 6010 C C . MET B 1 334 ? -151.468 154.623 118.598 1.00 78.32 332 MET B C 1
ATOM 6011 O O . MET B 1 334 ? -150.420 154.886 119.198 1.00 72.23 332 MET B O 1
ATOM 6016 N N . SER B 1 335 ? -151.485 154.191 117.331 1.00 79.17 333 SER B N 1
ATOM 6017 C CA . SER B 1 335 ? -150.256 154.062 116.553 1.00 83.58 333 SER B CA 1
ATOM 6018 C C . SER B 1 335 ? -149.545 155.395 116.357 1.00 81.08 333 SER B C 1
ATOM 6019 O O . SER B 1 335 ? -148.350 155.407 116.041 1.00 82.71 333 SER B O 1
ATOM 6022 N N . GLU B 1 336 ? -150.245 156.513 116.523 1.00 79.59 334 GLU B N 1
ATOM 6023 C CA . GLU B 1 336 ? -149.640 157.828 116.368 1.00 81.69 334 GLU B CA 1
ATOM 6024 C C . GLU B 1 336 ? -148.963 158.323 117.638 1.00 83.16 334 GLU B C 1
ATOM 6025 O O . GLU B 1 336 ? -148.202 159.297 117.577 1.00 81.33 334 GLU B O 1
ATOM 6031 N N . LEU B 1 337 ? -149.202 157.660 118.769 1.00 76.75 335 LEU B N 1
ATOM 6032 C CA . LEU B 1 337 ? -148.720 158.100 120.070 1.00 83.74 335 LEU B CA 1
ATOM 6033 C C . LEU B 1 337 ? -147.470 157.328 120.483 1.00 79.55 335 LEU B C 1
ATOM 6034 O O . LEU B 1 337 ? -147.256 156.180 120.081 1.00 72.15 335 LEU B O 1
ATOM 6039 N N . HIS B 1 338 ? -146.652 157.979 121.306 1.00 73.32 336 HIS B N 1
ATOM 6040 C CA . HIS B 1 338 ? -145.390 157.443 121.789 1.00 74.54 336 HIS B CA 1
ATOM 6041 C C . HIS B 1 338 ? -145.288 157.711 123.285 1.00 72.85 336 HIS B C 1
ATOM 6042 O O . HIS B 1 338 ? -145.890 158.661 123.798 1.00 69.60 336 HIS B O 1
ATOM 6049 N N . THR B 1 339 ? -144.545 156.856 123.989 1.00 66.85 337 THR B N 1
ATOM 6050 C CA . THR B 1 339 ? -144.213 157.112 125.385 1.00 65.19 337 THR B CA 1
ATOM 6051 C C . THR B 1 339 ? -142.779 156.674 125.653 1.00 64.52 337 THR B C 1
ATOM 6052 O O . THR B 1 339 ? -142.262 155.750 125.017 1.00 64.37 337 THR B O 1
ATOM 6056 N N . GLU B 1 340 ? -142.135 157.354 126.599 1.00 64.33 338 GLU B N 1
ATOM 6057 C CA . GLU B 1 340 ? -140.854 156.908 127.124 1.00 63.45 338 GLU B CA 1
ATOM 6058 C C . GLU B 1 340 ? -141.016 156.070 128.383 1.00 60.63 338 GLU B C 1
ATOM 6059 O O . GLU B 1 340 ? -140.012 155.648 128.961 1.00 59.79 338 GLU B O 1
ATOM 6065 N N . LEU B 1 341 ? -142.254 155.826 128.808 1.00 59.34 339 LEU B N 1
ATOM 6066 C CA . LEU B 1 341 ? -142.522 155.077 130.032 1.00 56.79 339 LEU B CA 1
ATOM 6067 C C . LEU B 1 341 ? -142.791 153.607 129.714 1.00 55.20 339 LEU B C 1
ATOM 6068 O O . LEU B 1 341 ? -141.885 152.894 129.270 1.00 55.19 339 LEU B O 1
ATOM 6073 N N . SER B 1 342 ? -144.026 153.143 129.938 1.00 54.00 340 SER B N 1
ATOM 6074 C CA . SER B 1 342 ? -144.396 151.737 129.753 1.00 52.42 340 SER B CA 1
ATOM 6075 C C . SER B 1 342 ? -144.841 151.544 128.308 1.00 53.90 340 SER B C 1
ATOM 6076 O O . SER B 1 342 ? -146.022 151.668 127.977 1.00 54.25 340 SER B O 1
ATOM 6079 N N . GLN B 1 343 ? -143.885 151.214 127.437 1.00 54.92 341 GLN B N 1
ATOM 6080 C CA . GLN B 1 343 ? -144.162 151.269 126.002 1.00 56.91 341 GLN B CA 1
ATOM 6081 C C . GLN B 1 343 ? -145.098 150.154 125.547 1.00 56.10 341 GLN B C 1
ATOM 6082 O O . GLN B 1 343 ? -145.814 150.327 124.556 1.00 57.63 341 GLN B O 1
ATOM 6088 N N . THR B 1 344 ? -145.120 149.013 126.247 1.00 53.86 342 THR B N 1
ATOM 6089 C CA . THR B 1 344 ? -146.056 147.951 125.878 1.00 53.10 342 THR B CA 1
ATOM 6090 C C . THR B 1 344 ? -147.507 148.402 126.037 1.00 53.08 342 THR B C 1
ATOM 6091 O O . THR B 1 344 ? -148.388 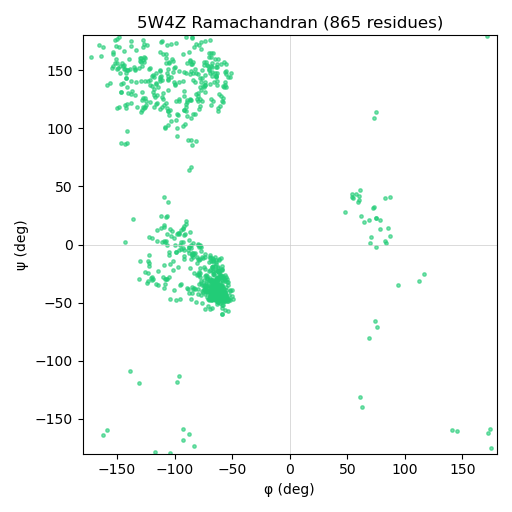147.947 125.295 1.00 53.63 342 THR B O 1
ATOM 6095 N N . GLN B 1 345 ? -147.770 149.323 126.967 1.00 52.72 343 GLN B N 1
ATOM 6096 C CA . GLN B 1 345 ? -149.130 149.798 127.201 1.00 52.87 343 GLN B CA 1
ATOM 6097 C C . GLN B 1 345 ? -149.641 150.732 126.109 1.00 55.51 343 GLN B C 1
ATOM 6098 O O . GLN B 1 345 ? -150.838 151.038 126.096 1.00 56.01 343 GLN B O 1
ATOM 6104 N N . VAL B 1 346 ? -148.776 151.190 125.212 1.00 57.35 344 VAL B N 1
ATOM 6105 C CA . VAL B 1 346 ? -149.198 151.836 123.975 1.00 60.03 344 VAL B CA 1
ATOM 6106 C C . VAL B 1 346 ? -149.229 150.838 122.829 1.00 60.68 344 VAL B C 1
ATOM 6107 O O . VAL B 1 346 ? -150.216 150.753 122.096 1.00 61.85 344 VAL B O 1
ATOM 6111 N N . ALA B 1 347 ? -148.163 150.043 122.699 1.00 60.00 345 ALA B N 1
ATOM 6112 C CA . ALA B 1 347 ? -148.016 149.148 121.552 1.00 63.90 345 ALA B CA 1
ATOM 6113 C C . ALA B 1 347 ? -149.107 148.085 121.498 1.00 59.92 345 ALA B C 1
ATOM 6114 O O . ALA B 1 347 ? -149.500 147.663 120.404 1.00 61.44 345 ALA B O 1
ATOM 6116 N N . ARG B 1 348 ? -149.609 147.642 122.658 1.00 57.47 346 ARG B N 1
ATOM 6117 C CA . ARG B 1 348 ? -150.656 146.621 122.701 1.00 60.30 346 ARG B CA 1
ATOM 6118 C C . ARG B 1 348 ? -151.965 147.082 122.064 1.00 66.92 346 ARG B C 1
ATOM 6119 O O . ARG B 1 348 ? -152.827 146.237 121.789 1.00 66.94 346 ARG B O 1
ATOM 6127 N N . PHE B 1 349 ? -152.138 148.386 121.826 1.00 59.87 347 PHE B N 1
ATOM 6128 C CA . PHE B 1 349 ? -153.381 148.929 121.290 1.00 65.13 347 PHE B CA 1
ATOM 6129 C C . PHE B 1 349 ? -153.233 149.410 119.853 1.00 71.51 347 PHE B C 1
ATOM 6130 O O . PHE B 1 349 ? -154.093 150.148 119.360 1.00 78.65 347 PHE B O 1
ATOM 6138 N N . ALA B 1 350 ? -152.155 149.018 119.179 1.00 65.35 348 ALA B N 1
ATOM 6139 C CA . ALA B 1 350 ? -151.977 149.393 117.783 1.00 78.36 348 ALA B CA 1
ATOM 6140 C C . ALA B 1 350 ? -153.153 148.890 116.955 1.00 83.01 348 ALA B C 1
ATOM 6141 O O . ALA B 1 350 ? -153.616 147.759 117.126 1.00 83.04 348 ALA B O 1
ATOM 6143 N N . GLY B 1 351 ? -153.650 149.751 116.070 1.00 89.29 349 GLY B N 1
ATOM 6144 C CA . GLY B 1 351 ? -154.871 149.505 115.338 1.00 98.34 349 GLY B CA 1
ATOM 6145 C C . GLY B 1 351 ? -156.110 150.090 115.988 1.00 98.82 349 GLY B C 1
ATOM 6146 O O . GLY B 1 351 ? -157.020 150.534 115.280 1.00 103.75 349 GLY B O 1
ATOM 6147 N N . LEU B 1 352 ? -156.160 150.107 117.321 1.00 81.05 350 LEU B N 1
ATOM 6148 C CA . LEU B 1 352 ? -157.280 150.692 118.038 1.00 78.80 350 LEU B CA 1
ATOM 6149 C C . LEU B 1 352 ? -157.125 152.211 118.118 1.00 84.75 350 LEU B C 1
ATOM 6150 O O . LEU B 1 352 ? -156.101 152.784 117.735 1.00 89.47 350 LEU B O 1
ATOM 6155 N N . THR B 1 353 ? -158.167 152.866 118.621 1.00 81.54 351 THR B N 1
ATOM 6156 C CA . THR B 1 353 ? -158.192 154.311 118.799 1.00 79.52 351 THR B CA 1
ATOM 6157 C C . THR B 1 353 ? -158.057 154.649 120.278 1.00 74.67 351 THR B C 1
ATOM 6158 O O . THR B 1 353 ? -158.107 153.774 121.144 1.00 70.20 351 THR B O 1
ATOM 6162 N N . VAL B 1 354 ? -157.895 155.947 120.554 1.00 74.33 352 VAL B N 1
ATOM 6163 C CA . VAL B 1 354 ? -157.895 156.422 121.937 1.00 78.20 352 VAL B CA 1
ATOM 6164 C C . VAL B 1 354 ? -159.230 156.107 122.605 1.00 76.00 352 VAL B C 1
ATOM 6165 O O . VAL B 1 354 ? -159.274 155.627 123.750 1.00 69.51 352 VAL B O 1
ATOM 6169 N N . GLY B 1 355 ? -160.337 156.349 121.893 1.00 76.42 353 GLY B N 1
ATOM 6170 C CA . GLY B 1 355 ? -161.648 156.056 122.448 1.00 80.01 353 GLY B CA 1
ATOM 6171 C C . GLY B 1 355 ? -161.842 154.581 122.740 1.00 79.68 353 GLY B C 1
ATOM 6172 O O . GLY B 1 355 ? -162.495 154.212 123.723 1.00 83.48 353 GLY B O 1
ATOM 6173 N N . ASP B 1 356 ? -161.273 153.717 121.893 1.00 71.11 354 ASP B N 1
ATOM 6174 C CA . ASP B 1 356 ? -161.293 152.283 122.166 1.00 71.79 354 ASP B CA 1
ATOM 6175 C C . ASP B 1 356 ? -160.636 151.977 123.505 1.00 68.25 354 ASP B C 1
ATOM 6176 O O . ASP B 1 356 ? -161.219 151.293 124.353 1.00 65.18 354 ASP B O 1
ATOM 6181 N N . VAL B 1 357 ? -159.414 152.478 123.709 1.00 67.50 355 VAL B N 1
ATOM 6182 C CA . VAL B 1 357 ? -158.679 152.188 124.943 1.00 62.87 355 VAL B CA 1
ATOM 6183 C C . VAL B 1 357 ? -159.457 152.686 126.157 1.00 66.89 355 VAL B C 1
ATOM 6184 O O . VAL B 1 357 ? -159.654 151.956 127.136 1.00 62.16 355 VAL B O 1
ATOM 6188 N N . LEU B 1 358 ? -159.929 153.933 126.100 1.00 79.16 356 LEU B N 1
ATOM 6189 C CA . LEU B 1 358 ? -160.633 154.562 127.212 1.00 90.85 356 LEU B CA 1
ATOM 6190 C C . LEU B 1 358 ? -161.966 153.892 127.537 1.00 89.24 356 LEU B C 1
ATOM 6191 O O . LEU B 1 358 ? -162.547 154.187 128.587 1.00 91.43 356 LEU B O 1
ATOM 6196 N N . ALA B 1 359 ? -162.453 152.989 126.682 1.00 77.92 357 ALA B N 1
ATOM 6197 C CA . ALA B 1 359 ? -163.794 152.440 126.854 1.00 72.87 357 ALA B CA 1
ATOM 6198 C C . ALA B 1 359 ? -163.858 151.416 127.984 1.00 70.04 357 ALA B C 1
ATOM 6199 O O . ALA B 1 359 ? -164.824 151.394 128.753 1.00 65.37 357 ALA B O 1
ATOM 6201 N N . ASP B 1 360 ? -162.852 150.552 128.101 1.00 68.35 358 ASP B N 1
ATOM 6202 C CA . ASP B 1 360 ? -162.877 149.580 129.188 1.00 74.28 358 ASP B CA 1
ATOM 6203 C C . ASP B 1 360 ? -161.520 149.443 129.872 1.00 64.10 358 ASP B C 1
ATOM 6204 O O . ASP B 1 360 ? -161.265 148.418 130.515 1.00 61.86 358 ASP B O 1
ATOM 6209 N N . TRP B 1 361 ? -160.646 150.447 129.757 1.00 63.56 359 TRP B N 1
ATOM 6210 C CA . TRP B 1 361 ? -159.357 150.377 130.437 1.00 60.69 359 TRP B CA 1
ATOM 6211 C C . TRP B 1 361 ? -159.535 150.079 131.919 1.00 61.57 359 TRP B C 1
ATOM 6212 O O . TRP B 1 361 ? -158.817 149.243 132.486 1.00 54.41 359 TRP B O 1
ATOM 6223 N N . HIS B 1 362 ? -160.510 150.741 132.554 1.00 70.32 360 HIS B N 1
ATOM 6224 C CA . HIS B 1 362 ? -160.747 150.581 133.987 1.00 72.79 360 HIS B CA 1
ATOM 6225 C C . HIS B 1 362 ? -160.972 149.127 134.380 1.00 65.25 360 HIS B C 1
ATOM 6226 O O . HIS B 1 362 ? -160.692 148.742 135.521 1.00 58.42 360 HIS B O 1
ATOM 6233 N N . ALA B 1 363 ? -161.481 148.308 133.457 1.00 60.71 361 ALA B N 1
ATOM 6234 C CA . ALA B 1 363 ? -161.869 146.945 133.804 1.00 52.59 361 ALA B CA 1
ATOM 6235 C C . ALA B 1 363 ? -160.662 146.035 133.985 1.00 57.76 361 ALA B C 1
ATOM 6236 O O . ALA B 1 363 ? -160.686 145.130 134.828 1.00 57.42 361 ALA B O 1
ATOM 6238 N N . HIS B 1 364 ? -159.609 146.242 133.203 1.00 52.47 362 HIS B N 1
ATOM 6239 C CA . HIS B 1 364 ? -158.463 145.346 133.230 1.00 47.30 362 HIS B CA 1
ATOM 6240 C C . HIS B 1 364 ? -157.144 146.050 133.473 1.00 42.98 362 HIS B C 1
ATOM 6241 O O . HIS B 1 364 ? -156.210 145.401 133.953 1.00 41.34 362 HIS B O 1
ATOM 6248 N N . GLY B 1 365 ? -157.030 147.342 133.173 1.00 44.69 363 GLY B N 1
ATOM 6249 C CA . GLY B 1 365 ? -155.764 148.018 133.400 1.00 44.77 363 GLY B CA 1
ATOM 6250 C C . GLY B 1 365 ? -154.660 147.417 132.552 1.00 45.30 363 GLY B C 1
ATOM 6251 O O . GLY B 1 365 ? -154.868 147.043 131.389 1.00 45.41 363 GLY B O 1
ATOM 6252 N N . VAL B 1 366 ? -153.471 147.286 133.142 1.00 43.42 364 VAL B N 1
ATOM 6253 C CA . VAL B 1 366 ? -152.348 146.716 132.406 1.00 47.76 364 VAL B CA 1
ATOM 6254 C C . VAL B 1 366 ? -152.518 145.203 132.342 1.00 47.16 364 VAL B C 1
ATOM 6255 O O . VAL B 1 366 ? -151.714 144.497 131.726 1.00 42.41 364 VAL B O 1
ATOM 6259 N N . ARG B 1 367 ? -153.569 144.702 132.979 1.00 40.83 365 ARG B N 1
ATOM 6260 C CA . ARG B 1 367 ? -153.709 143.285 133.225 1.00 53.20 365 ARG B CA 1
ATOM 6261 C C . ARG B 1 367 ? -154.452 142.613 132.080 1.00 61.07 365 ARG B C 1
ATOM 6262 O O . ARG B 1 367 ? -154.889 143.238 131.108 1.00 60.18 365 ARG B O 1
ATOM 6270 N N . THR B 1 368 ? -154.596 141.311 132.228 1.00 71.32 366 THR B N 1
ATOM 6271 C CA . THR B 1 368 ? -155.144 140.415 131.235 1.00 70.33 366 THR B CA 1
ATOM 6272 C C . THR B 1 368 ? -156.588 140.094 131.591 1.00 50.88 366 THR B C 1
ATOM 6273 O O . THR B 1 368 ? -156.963 140.060 132.767 1.00 48.27 366 THR B O 1
ATOM 6277 N N . LYS B 1 369 ? -157.395 139.876 130.566 1.00 53.39 367 LYS B N 1
ATOM 6278 C CA . LYS B 1 369 ? -158.770 139.464 130.790 1.00 50.15 367 LYS B CA 1
ATOM 6279 C C . LYS B 1 369 ? -158.780 138.102 131.484 1.00 38.19 367 LYS B C 1
ATOM 6280 O O . LYS B 1 369 ? -157.980 137.228 131.135 1.00 37.97 367 LYS B O 1
ATOM 6286 N N . PRO B 1 370 ? -159.630 137.901 132.488 1.00 37.25 368 PRO B N 1
ATOM 6287 C CA . PRO B 1 370 ? -159.636 136.617 133.206 1.00 35.49 368 PRO B CA 1
ATOM 6288 C C . PRO B 1 370 ? -160.271 135.490 132.407 1.00 35.87 368 PRO B C 1
ATOM 6289 O O . PRO B 1 370 ? -161.077 135.702 131.500 1.00 37.47 368 PRO B O 1
ATOM 6293 N N . VAL B 1 371 ? -159.894 134.267 132.777 1.00 34.49 369 VAL B N 1
ATOM 6294 C CA . VAL B 1 371 ? -160.607 133.061 132.363 1.00 34.56 369 VAL B CA 1
ATOM 6295 C C . VAL B 1 371 ? -161.684 132.792 133.405 1.00 33.74 369 VAL B C 1
ATOM 6296 O O . VAL B 1 371 ? -161.381 132.664 134.597 1.00 33.14 369 VAL B O 1
ATOM 6300 N N . VAL B 1 372 ? -162.934 132.730 132.962 1.00 34.88 370 VAL B N 1
ATOM 6301 C CA . VAL B 1 372 ? -164.097 132.677 133.850 1.00 41.73 370 VAL B CA 1
ATOM 6302 C C . VAL B 1 372 ? -164.782 131.331 133.630 1.00 34.50 370 VAL B C 1
ATOM 6303 O O . VAL B 1 372 ? -165.210 131.039 132.513 1.00 35.88 370 VAL B O 1
ATOM 6307 N N . GLY B 1 373 ? -164.902 130.514 134.677 1.00 33.02 371 GLY B N 1
ATOM 6308 C CA . GLY B 1 373 ? -165.696 129.303 134.507 1.00 34.81 371 GLY B CA 1
ATOM 6309 C C . GLY B 1 373 ? -165.585 128.368 135.707 1.00 31.40 371 GLY B C 1
ATOM 6310 O O . GLY B 1 373 ? -165.193 128.775 136.789 1.00 32.22 371 GLY B O 1
ATOM 6311 N N . THR B 1 374 ? -165.972 127.108 135.479 1.00 40.76 372 THR B N 1
ATOM 6312 C CA . THR B 1 374 ? -165.873 126.065 136.504 1.00 37.00 372 THR B CA 1
ATOM 6313 C C . THR B 1 374 ? -164.418 125.717 136.756 1.00 36.16 372 THR B C 1
ATOM 6314 O O . THR B 1 374 ? -163.540 126.037 135.954 1.00 34.33 372 THR B O 1
ATOM 6318 N N . PRO B 1 375 ? -164.117 125.015 137.856 1.00 28.28 373 PRO B N 1
ATOM 6319 C CA . PRO B 1 375 ? -162.731 124.614 138.063 1.00 23.00 373 PRO B CA 1
ATOM 6320 C C . PRO B 1 375 ? -162.170 123.819 136.902 1.00 26.62 373 PRO B C 1
ATOM 6321 O O . PRO B 1 375 ? -161.021 124.064 136.511 1.00 28.33 373 PRO B O 1
ATOM 6325 N N . GLU B 1 376 ? -162.931 122.867 136.349 1.00 25.92 374 GLU B N 1
ATOM 6326 C CA . GLU B 1 376 ? -162.407 122.096 135.225 1.00 30.52 374 GLU B CA 1
ATOM 6327 C C . GLU B 1 376 ? -162.171 122.983 134.005 1.00 30.86 374 GLU B C 1
ATOM 6328 O O . GLU B 1 376 ? -161.159 122.836 133.308 1.00 31.47 374 GLU B O 1
ATOM 6334 N N . GLU B 1 377 ? -163.091 123.911 133.735 1.00 30.88 375 GLU B N 1
ATOM 6335 C CA . GLU B 1 377 ? -162.925 124.821 132.597 1.00 28.76 375 GLU B CA 1
ATOM 6336 C C . GLU B 1 377 ? -161.657 125.653 132.739 1.00 29.67 375 GLU B C 1
ATOM 6337 O O . GLU B 1 377 ? -160.927 125.877 131.765 1.00 30.66 375 GLU B O 1
ATOM 6343 N N . VAL B 1 378 ? -161.362 126.102 133.950 1.00 28.29 376 VAL B N 1
ATOM 6344 C CA . VAL B 1 378 ? -160.188 126.935 134.145 1.00 26.37 376 VAL B CA 1
ATOM 6345 C C . VAL B 1 378 ? -158.917 126.106 134.033 1.00 30.07 376 VAL B C 1
ATOM 6346 O O . VAL B 1 378 ? -157.919 126.555 133.458 1.00 25.61 376 VAL B O 1
ATOM 6350 N N . ALA B 1 379 ? -158.925 124.887 134.592 1.00 29.08 377 ALA B N 1
ATOM 6351 C CA . ALA B 1 379 ? -157.778 123.996 134.447 1.00 24.83 377 ALA B CA 1
ATOM 6352 C C . ALA B 1 379 ? -157.520 123.656 132.980 1.00 27.56 377 ALA B C 1
ATOM 6353 O O . ALA B 1 379 ? -156.363 123.572 132.550 1.00 29.31 377 ALA B O 1
ATOM 6355 N N . ASP B 1 380 ? -158.586 123.407 132.213 1.00 30.68 378 ASP B N 1
ATOM 6356 C CA . ASP B 1 380 ? -158.434 123.131 130.785 1.00 27.14 378 ASP B CA 1
ATOM 6357 C C . ASP B 1 380 ? -157.789 124.314 130.071 1.00 31.44 378 ASP B C 1
ATOM 6358 O O . ASP B 1 380 ? -156.972 124.134 129.160 1.00 30.99 378 ASP B O 1
ATOM 6363 N N . ALA B 1 381 ? -158.158 125.530 130.465 1.00 30.44 379 ALA B N 1
ATOM 6364 C CA . ALA B 1 381 ? -157.636 126.711 129.781 1.00 34.45 379 ALA B CA 1
ATOM 6365 C C . ALA B 1 381 ? -156.150 126.902 130.071 1.00 29.62 379 ALA B C 1
ATOM 6366 O O . ALA B 1 381 ? -155.388 127.324 129.193 1.00 30.54 379 ALA B O 1
ATOM 6368 N N . ILE B 1 382 ? -155.722 126.575 131.291 1.00 27.74 380 ILE B N 1
ATOM 6369 C CA . ILE B 1 382 ? -154.304 126.614 131.643 1.00 28.94 380 ILE B CA 1
ATOM 6370 C C . ILE B 1 382 ? -153.501 125.659 130.764 1.00 31.61 380 ILE B C 1
ATOM 6371 O O . ILE B 1 382 ? -152.458 126.029 130.208 1.00 31.72 380 ILE B O 1
ATOM 6376 N N . VAL B 1 383 ? -153.954 124.407 130.658 1.00 30.86 381 VAL B N 1
ATOM 6377 C CA . VAL B 1 383 ? -153.257 123.433 129.817 1.00 33.64 381 VAL B CA 1
ATOM 6378 C C . VAL B 1 383 ? -153.246 123.891 128.359 1.00 36.66 381 VAL B C 1
ATOM 6379 O O . VAL B 1 383 ? -152.228 123.777 127.665 1.00 33.17 381 VAL B O 1
ATOM 6383 N N . GLU B 1 384 ? -154.370 124.428 127.875 1.00 33.42 382 GLU B N 1
ATOM 6384 C CA . GLU B 1 384 ? -154.438 124.861 126.476 1.00 36.85 382 GLU B CA 1
ATOM 6385 C C . GLU B 1 384 ? -153.445 125.985 126.204 1.00 35.61 382 GLU B C 1
ATOM 6386 O O . GLU B 1 384 ? -152.792 126.020 125.148 1.00 37.86 382 GLU B O 1
ATOM 6392 N N . LEU B 1 385 ? -153.340 126.927 127.144 1.00 28.85 383 LEU B N 1
ATOM 6393 C CA . LEU B 1 385 ? -152.398 128.033 126.998 1.00 29.21 383 LEU B CA 1
ATOM 6394 C C . LEU B 1 385 ? -150.968 127.533 127.011 1.00 36.21 383 LEU B C 1
ATOM 6395 O O . LEU B 1 385 ? -150.138 127.982 126.221 1.00 32.58 383 LEU B O 1
ATOM 6400 N N . ALA B 1 386 ? -150.653 126.633 127.942 1.00 30.33 384 ALA B N 1
ATOM 6401 C CA . ALA B 1 386 ? -149.277 126.180 128.096 1.00 32.11 384 ALA B CA 1
ATOM 6402 C C . ALA B 1 386 ? -148.829 125.381 126.886 1.00 32.40 384 ALA B C 1
ATOM 6403 O O . ALA B 1 386 ? -147.697 125.528 126.420 1.00 38.44 384 ALA B O 1
ATOM 6405 N N . GLU B 1 387 ? -149.687 124.494 126.394 1.00 32.90 385 GLU B N 1
ATOM 6406 C CA . GLU B 1 387 ? -149.328 123.711 125.220 1.00 36.34 385 GLU B CA 1
ATOM 6407 C C . GLU B 1 387 ? -149.312 124.579 123.970 1.00 44.28 385 GLU B C 1
ATOM 6408 O O . GLU B 1 387 ? -148.423 124.443 123.122 1.00 45.73 385 GLU B O 1
ATOM 6414 N N . GLY B 1 388 ? -150.284 125.484 123.844 1.00 37.89 386 GLY B N 1
ATOM 6415 C CA . GLY B 1 388 ? -150.396 126.267 122.626 1.00 37.80 386 GLY B CA 1
ATOM 6416 C C . GLY B 1 388 ? -149.345 127.346 122.498 1.00 32.54 386 GLY B C 1
ATOM 6417 O O . GLY B 1 388 ? -148.960 127.711 121.378 1.00 38.12 386 GLY B O 1
ATOM 6418 N N . ALA B 1 389 ? -148.886 127.896 123.617 1.00 31.30 387 ALA B N 1
ATOM 6419 C CA . ALA B 1 389 ? -147.899 128.969 123.570 1.00 36.58 387 ALA B CA 1
ATOM 6420 C C . ALA B 1 389 ? -146.516 128.538 124.038 1.00 39.47 387 ALA B C 1
ATOM 6421 O O . ALA B 1 389 ? -145.612 129.378 124.068 1.00 40.20 387 ALA B O 1
ATOM 6423 N N . ASP B 1 390 ? -146.321 127.260 124.389 1.00 34.80 388 ASP B N 1
ATOM 6424 C CA . ASP B 1 390 ? -145.018 126.740 124.827 1.00 31.96 388 ASP B CA 1
ATOM 6425 C C . ASP B 1 390 ? -144.537 127.456 126.096 1.00 31.76 388 ASP B C 1
ATOM 6426 O O . ASP B 1 390 ? -143.389 127.897 126.192 1.00 32.93 388 ASP B O 1
ATOM 6431 N N . LEU B 1 391 ? -145.432 127.581 127.073 1.00 30.93 389 LEU B N 1
ATOM 6432 C CA . LEU B 1 391 ? -145.137 128.278 128.321 1.00 34.61 389 LEU B CA 1
ATOM 6433 C C . LEU B 1 391 ? -144.562 127.313 129.352 1.00 35.55 389 LEU B C 1
ATOM 6434 O O . LEU B 1 391 ? -144.777 126.100 129.292 1.00 31.23 389 LEU B O 1
ATOM 6439 N N . ASP B 1 392 ? -143.814 127.871 130.306 1.00 28.08 390 ASP B N 1
ATOM 6440 C CA . ASP B 1 392 ? -143.221 127.081 131.381 1.00 27.89 390 ASP B CA 1
ATOM 6441 C C . ASP B 1 392 ? -143.931 127.254 132.711 1.00 28.50 390 ASP B C 1
ATOM 6442 O O . ASP B 1 392 ? -143.656 126.491 133.653 1.00 28.15 390 ASP B O 1
ATOM 6447 N N . GLY B 1 393 ? -144.846 128.204 132.808 1.00 28.89 391 GLY B N 1
ATOM 6448 C CA . GLY B 1 393 ? -145.537 128.426 134.067 1.00 28.11 391 GLY B CA 1
ATOM 6449 C C . GLY B 1 393 ? -146.430 129.640 133.963 1.00 30.52 391 GLY B C 1
ATOM 6450 O O . GLY B 1 393 ? -146.564 130.257 132.897 1.00 24.64 391 GLY B O 1
ATOM 6451 N N . PHE B 1 394 ? -147.034 129.979 135.103 1.00 25.41 392 PHE B N 1
ATOM 6452 C CA . PHE B 1 394 ? -148.014 131.044 135.197 1.00 23.27 392 PHE B CA 1
ATOM 6453 C C . PHE B 1 394 ? -147.835 131.790 136.505 1.00 23.83 392 PHE B C 1
ATOM 6454 O O . PHE B 1 394 ? -147.511 131.186 137.527 1.00 27.80 392 PHE B O 1
ATOM 6462 N N . LEU B 1 395 ? -148.046 133.103 136.463 1.00 27.20 393 LEU B N 1
ATOM 6463 C CA . LEU B 1 395 ? -148.235 133.891 137.676 1.00 32.11 393 LEU B CA 1
ATOM 6464 C C . LEU B 1 395 ? -149.715 134.212 137.790 1.00 27.18 393 LEU B C 1
ATOM 6465 O O . LEU B 1 395 ? -150.273 134.897 136.924 1.00 28.78 393 LEU B O 1
ATOM 6470 N N . LEU B 1 396 ? -150.347 133.688 138.830 1.00 28.46 394 LEU B N 1
ATOM 6471 C CA . LEU B 1 396 ? -151.744 133.986 139.097 1.00 23.43 394 LEU B CA 1
ATOM 6472 C C . LEU B 1 396 ? -151.872 135.458 139.465 1.00 28.08 394 LEU B C 1
ATOM 6473 O O . LEU B 1 396 ? -151.213 135.920 140.398 1.00 26.03 394 LEU B O 1
ATOM 6478 N N . THR B 1 397 ? -152.700 136.197 138.737 1.00 27.24 395 THR B N 1
ATOM 6479 C CA . THR B 1 397 ? -152.940 137.603 139.059 1.00 27.29 395 THR B CA 1
ATOM 6480 C C . THR B 1 397 ? -154.349 137.724 139.623 1.00 29.68 395 THR B C 1
ATOM 6481 O O . THR B 1 397 ? -155.331 137.697 138.866 1.00 32.04 395 THR B O 1
ATOM 6485 N N . PRO B 1 398 ? -154.504 137.833 140.938 1.00 28.45 396 PRO B N 1
ATOM 6486 C CA . PRO B 1 398 ? -155.846 137.787 141.532 1.00 31.19 396 PRO B CA 1
ATOM 6487 C C . PRO B 1 398 ? -156.672 139.015 141.175 1.00 31.19 396 PRO B C 1
ATOM 6488 O O . PRO B 1 398 ? -156.141 140.089 140.882 1.00 38.59 396 PRO B O 1
ATOM 6492 N N . VAL B 1 399 ? -157.995 138.857 141.169 1.00 31.75 397 VAL B N 1
ATOM 6493 C CA . VAL B 1 399 ? -158.824 140.056 141.024 1.00 35.07 397 VAL B CA 1
ATOM 6494 C C . VAL B 1 399 ? -159.240 140.599 142.387 1.00 32.86 397 VAL B C 1
ATOM 6495 O O . VAL B 1 399 ? -159.344 141.813 142.558 1.00 37.70 397 VAL B O 1
ATOM 6499 N N . ILE B 1 400 ? -159.473 139.732 143.378 1.00 32.29 398 ILE B N 1
ATOM 6500 C CA . ILE B 1 400 ? -159.610 140.163 144.771 1.00 30.85 398 ILE B CA 1
ATOM 6501 C C . ILE B 1 400 ? -158.780 139.222 145.631 1.00 34.77 398 ILE B C 1
ATOM 6502 O O . ILE B 1 400 ? -158.575 138.055 145.281 1.00 33.97 398 ILE B O 1
ATOM 6507 N N . GLN B 1 401 ? -158.293 139.736 146.758 1.00 30.70 399 GLN B N 1
ATOM 6508 C CA . GLN B 1 401 ? -157.479 138.922 147.673 1.00 27.50 399 GLN B CA 1
ATOM 6509 C C . GLN B 1 401 ? -158.130 138.830 149.048 1.00 33.47 399 GLN B C 1
ATOM 6510 O O . GLN B 1 401 ? -158.726 139.797 149.514 1.00 35.84 399 GLN B O 1
ATOM 6516 N N . PRO B 1 402 ? -157.984 137.677 149.723 1.00 33.02 400 PRO B N 1
ATOM 6517 C CA . PRO B 1 402 ? -157.237 136.497 149.261 1.00 30.92 400 PRO B CA 1
ATOM 6518 C C . PRO B 1 402 ? -158.076 135.536 148.402 1.00 30.23 400 PRO B C 1
ATOM 6519 O O . PRO B 1 402 ? -157.562 134.497 147.982 1.00 31.16 400 PRO B O 1
ATOM 6523 N N . GLY B 1 403 ? -159.325 135.913 148.124 1.00 29.01 401 GLY B N 1
ATOM 6524 C CA . GLY B 1 403 ? -160.271 134.980 147.525 1.00 32.53 401 GLY B CA 1
ATOM 6525 C C . GLY B 1 403 ? -159.799 134.360 146.222 1.00 38.05 401 GLY B C 1
ATOM 6526 O O . GLY B 1 403 ? -159.954 133.154 146.013 1.00 33.59 401 GLY B O 1
ATOM 6527 N N . SER B 1 404 ? -159.247 135.173 145.310 1.00 36.55 402 SER B N 1
ATOM 6528 C CA . SER B 1 404 ? -158.832 134.630 144.012 1.00 36.67 402 SER B CA 1
ATOM 6529 C C . SER B 1 404 ? -157.742 133.579 144.175 1.00 34.34 402 SER B C 1
ATOM 6530 O O . SER B 1 404 ? -157.718 132.581 143.446 1.00 33.35 402 SER B O 1
ATOM 6533 N N . THR B 1 405 ? -156.823 133.800 145.119 1.00 26.76 403 THR B N 1
ATOM 6534 C CA . THR B 1 405 ? -155.744 132.851 145.371 1.00 30.63 403 THR B CA 1
ATOM 6535 C C . THR B 1 405 ? -156.289 131.580 146.007 1.00 32.25 403 THR B C 1
ATOM 6536 O O . THR B 1 405 ? -155.978 130.463 145.569 1.00 28.64 403 THR B O 1
ATOM 6540 N N . ILE B 1 406 ? -157.120 131.738 147.040 1.00 28.17 404 ILE B N 1
ATOM 6541 C CA . ILE B 1 406 ? -157.736 130.580 147.688 1.00 27.61 404 ILE B CA 1
ATOM 6542 C C . ILE B 1 406 ? -158.529 129.757 146.676 1.00 34.96 404 ILE B C 1
ATOM 6543 O O . ILE B 1 406 ? -158.444 128.522 146.660 1.00 31.18 404 ILE B O 1
ATOM 6548 N N . ASP B 1 407 ? -159.303 130.422 145.806 1.00 29.83 405 ASP B N 1
ATOM 6549 C CA . ASP B 1 407 ? -160.124 129.689 144.842 1.00 28.90 405 ASP B CA 1
ATOM 6550 C C . ASP B 1 407 ? -159.262 128.851 143.909 1.00 30.78 405 ASP B C 1
ATOM 6551 O O . ASP B 1 407 ? -159.606 127.710 143.578 1.00 29.75 405 ASP B O 1
ATOM 6556 N N . PHE B 1 408 ? -158.165 129.424 143.425 1.00 31.39 406 PHE B N 1
ATOM 6557 C CA . PHE B 1 408 ? -157.303 128.703 142.500 1.00 32.31 406 PHE B CA 1
ATOM 6558 C C . PHE B 1 408 ? -156.665 127.500 143.181 1.00 35.00 406 PHE B C 1
ATOM 6559 O O . PHE B 1 408 ? -156.651 126.389 142.638 1.00 28.07 406 PHE B O 1
ATOM 6567 N N . ILE B 1 409 ? -156.145 127.714 144.384 1.00 29.37 407 ILE B N 1
ATOM 6568 C CA . ILE B 1 409 ? -155.475 126.663 145.142 1.00 29.86 407 ILE B CA 1
ATOM 6569 C C . ILE B 1 409 ? -156.439 125.535 145.480 1.00 30.48 407 ILE B C 1
ATOM 6570 O O . ILE B 1 409 ? -156.105 124.351 145.350 1.00 29.42 407 ILE B O 1
ATOM 6575 N N . GLU B 1 410 ? -157.640 125.880 145.951 1.00 29.81 408 GLU B N 1
ATOM 6576 C CA . GLU B 1 410 ? -158.548 124.850 146.447 1.00 33.01 408 GLU B CA 1
ATOM 6577 C C . GLU B 1 410 ? -159.220 124.083 145.317 1.00 36.02 408 GLU B C 1
ATOM 6578 O O . GLU B 1 410 ? -159.515 122.895 145.481 1.00 32.35 408 GLU B O 1
ATOM 6584 N N . HIS B 1 411 ? -159.468 124.727 144.171 1.00 29.25 409 HIS B N 1
ATOM 6585 C CA . HIS B 1 411 ? -160.334 124.131 143.159 1.00 30.32 409 HIS B CA 1
ATOM 6586 C C . HIS B 1 411 ? -159.660 123.811 141.835 1.00 35.37 409 HIS B C 1
ATOM 6587 O O . HIS B 1 411 ? -160.047 122.829 141.207 1.00 32.85 409 HIS B O 1
ATOM 6594 N N . VAL B 1 412 ? -158.684 124.592 141.386 1.00 30.65 410 VAL B N 1
ATOM 6595 C CA . VAL B 1 412 ? -158.055 124.360 140.080 1.00 31.06 410 VAL B CA 1
ATOM 6596 C C . VAL B 1 412 ? -156.743 123.602 140.213 1.00 31.81 410 VAL B C 1
ATOM 6597 O O . VAL B 1 412 ? -156.504 122.632 139.490 1.00 30.60 410 VAL B O 1
ATOM 6601 N N . LEU B 1 413 ? -155.883 124.031 141.135 1.00 25.22 411 LEU B N 1
ATOM 6602 C CA . LEU B 1 413 ? -154.604 123.357 141.327 1.00 29.06 411 LEU B CA 1
ATOM 6603 C C . LEU B 1 413 ? -154.720 121.845 141.534 1.00 31.55 411 LEU B C 1
ATOM 6604 O O . LEU B 1 413 ? -153.868 121.118 140.996 1.00 30.12 411 LEU B O 1
ATOM 6609 N N . PRO B 1 414 ? -155.713 121.312 142.266 1.00 32.14 412 PRO B N 1
ATOM 6610 C CA . PRO B 1 414 ? -155.807 119.841 142.396 1.00 31.57 412 PRO B CA 1
ATOM 6611 C C . PRO B 1 414 ? -156.063 119.121 141.073 1.00 31.43 412 PRO B C 1
ATOM 6612 O O . PRO B 1 414 ? -155.538 118.020 140.871 1.00 30.92 412 PRO B O 1
ATOM 6616 N N . ILE B 1 415 ? -156.866 119.704 140.176 1.00 29.92 413 ILE B N 1
ATOM 6617 C CA . ILE B 1 415 ? -157.052 119.100 138.855 1.00 30.11 413 ILE B CA 1
ATOM 6618 C C . ILE B 1 415 ? -155.734 119.120 138.090 1.00 27.82 413 ILE B C 1
ATOM 6619 O O . ILE B 1 415 ? -155.346 118.123 137.469 1.00 30.88 413 ILE B O 1
ATOM 6624 N N . LEU B 1 416 ? -155.014 120.247 138.144 1.00 31.04 414 LEU B N 1
ATOM 6625 C CA . LEU B 1 416 ? -153.720 120.340 137.468 1.00 28.77 414 LEU B CA 1
ATOM 6626 C C . LEU B 1 416 ? -152.726 119.323 138.019 1.00 31.60 414 LEU B C 1
ATOM 6627 O O . LEU B 1 416 ? -151.954 118.727 137.259 1.00 31.73 414 LEU B O 1
ATOM 6632 N N A ARG B 1 417 ? -152.721 119.122 139.345 0.50 27.57 415 ARG B N 1
ATOM 6633 N N B ARG B 1 417 ? -152.722 119.106 139.339 0.50 27.93 415 ARG B N 1
ATOM 6634 C CA A ARG B 1 417 ? -151.832 118.121 139.927 0.50 29.69 415 ARG B CA 1
ATOM 6635 C CA B ARG B 1 417 ? -151.798 118.116 139.883 0.50 29.71 415 ARG B CA 1
ATOM 6636 C C A ARG B 1 417 ? -152.201 116.720 139.468 0.50 30.62 415 ARG B C 1
ATOM 6637 C C B ARG B 1 417 ? -152.196 116.702 139.482 0.50 30.70 415 ARG B C 1
ATOM 6638 O O A ARG B 1 417 ? -151.318 115.911 139.160 0.50 31.18 415 ARG B O 1
ATOM 6639 O O B ARG B 1 417 ? -151.323 115.865 139.224 0.50 31.66 415 ARG B O 1
ATOM 6654 N N . GLU B 1 418 ? -153.501 116.410 139.420 1.00 29.88 416 GLU B N 1
ATOM 6655 C CA . GLU B 1 418 ? -153.914 115.075 138.992 1.00 29.45 416 GLU B CA 1
ATOM 6656 C C . GLU B 1 418 ? -153.518 114.825 137.548 1.00 32.13 416 GLU B C 1
ATOM 6657 O O . GLU B 1 418 ? -153.161 113.696 137.180 1.00 34.81 416 GLU B O 1
ATOM 6663 N N . ARG B 1 419 ? -153.588 115.858 136.714 1.00 29.05 417 ARG B N 1
ATOM 6664 C CA . ARG B 1 419 ? -153.175 115.712 135.330 1.00 31.37 417 ARG B CA 1
ATOM 6665 C C . ARG B 1 419 ? -151.658 115.733 135.159 1.00 37.73 417 ARG B C 1
ATOM 6666 O O . ARG B 1 419 ? -151.177 115.575 134.033 1.00 45.31 417 ARG B O 1
ATOM 6674 N N . GLY B 1 420 ? -150.895 115.906 136.232 1.00 34.69 418 GLY B N 1
ATOM 6675 C CA . GLY B 1 420 ? -149.448 115.848 136.141 1.00 37.67 418 GLY B CA 1
ATOM 6676 C C . GLY B 1 420 ? -148.783 117.094 135.597 1.00 44.39 418 GLY B C 1
ATOM 6677 O O . GLY B 1 420 ? -147.595 117.058 135.273 1.00 48.53 418 GLY B O 1
ATOM 6678 N N . VAL B 1 421 ? -149.503 118.213 135.502 1.00 38.24 419 VAL B N 1
ATOM 6679 C CA . VAL B 1 421 ? -148.897 119.436 134.980 1.00 39.65 419 VAL B CA 1
ATOM 6680 C C . VAL B 1 421 ? -148.464 120.377 136.084 1.00 41.48 419 VAL B C 1
ATOM 6681 O O . VAL B 1 421 ? -147.820 121.400 135.797 1.00 45.78 419 VAL B O 1
ATOM 6685 N N . ALA B 1 422 ? -148.782 120.069 137.330 1.00 37.75 420 ALA B N 1
ATOM 6686 C CA . ALA B 1 422 ? -148.292 120.827 138.462 1.00 39.90 420 ALA B CA 1
ATOM 6687 C C . ALA B 1 422 ? -147.694 119.844 139.454 1.00 44.06 420 ALA B C 1
ATOM 6688 O O . ALA B 1 422 ? -148.227 118.744 139.640 1.00 44.36 420 ALA B O 1
ATOM 6690 N N . ALA B 1 423 ? -146.576 120.233 140.059 1.00 53.27 421 ALA B N 1
ATOM 6691 C CA . ALA B 1 423 ? -145.922 119.399 141.055 1.00 61.57 421 ALA B CA 1
ATOM 6692 C C . ALA B 1 423 ? -146.709 119.429 142.358 1.00 59.68 421 ALA B C 1
ATOM 6693 O O . ALA B 1 423 ? -147.441 120.377 142.645 1.00 54.84 421 ALA B O 1
ATOM 6695 N N . SER B 1 424 ? -146.560 118.372 143.151 1.00 68.00 422 SER B N 1
ATOM 6696 C CA . SER B 1 424 ? -147.342 118.246 144.374 1.00 73.60 422 SER B CA 1
ATOM 6697 C C . SER B 1 424 ? -146.707 118.928 145.579 1.00 80.19 422 SER B C 1
ATOM 6698 O O . SER B 1 424 ? -147.423 119.227 146.543 1.00 91.55 422 SER B O 1
ATOM 6701 N N . GLY B 1 425 ? -145.408 119.194 145.554 1.00 74.81 423 GLY B N 1
ATOM 6702 C CA . GLY B 1 425 ? -144.758 119.804 146.690 1.00 68.52 423 GLY B CA 1
ATOM 6703 C C . GLY B 1 425 ? -143.460 120.502 146.345 1.00 65.39 423 GLY B C 1
ATOM 6704 O O . GLY B 1 425 ? -143.205 120.845 145.189 1.00 68.35 423 GLY B O 1
ATOM 6705 N N . TYR B 1 426 ? -142.629 120.693 147.377 1.00 61.92 424 TYR B N 1
ATOM 6706 C CA . TYR B 1 426 ? -141.356 121.419 147.286 1.00 56.47 424 TYR B CA 1
ATOM 6707 C C . TYR B 1 426 ? -140.198 120.438 147.123 1.00 67.07 424 TYR B C 1
ATOM 6708 O O . TYR B 1 426 ? -139.615 119.968 148.100 1.00 66.72 424 TYR B O 1
ATOM 6717 N N . ASP B 1 427 ? -139.821 120.167 145.876 1.00 73.91 425 ASP B N 1
ATOM 6718 C CA . ASP B 1 427 ? -138.698 119.264 145.646 1.00 80.78 425 ASP B CA 1
ATOM 6719 C C . ASP B 1 427 ? -137.374 119.910 146.046 1.00 70.26 425 ASP B C 1
ATOM 6720 O O . ASP B 1 427 ? -136.611 119.347 146.839 1.00 75.94 425 ASP B O 1
ATOM 6725 N N . ALA B 1 428 ? -137.091 121.094 145.523 1.00 51.53 426 ALA B N 1
ATOM 6726 C CA . ALA B 1 428 ? -135.765 121.669 145.682 1.00 40.55 426 ALA B CA 1
ATOM 6727 C C . ALA B 1 428 ? -135.773 122.813 146.690 1.00 35.85 426 ALA B C 1
ATOM 6728 O O . ALA B 1 428 ? -136.754 123.553 146.792 1.00 37.87 426 ALA B O 1
ATOM 6730 N N . PRO B 1 429 ? -134.682 122.996 147.409 1.00 37.76 427 PRO B N 1
ATOM 6731 C CA . PRO B 1 429 ? -134.659 124.027 148.459 1.00 43.57 427 PRO B CA 1
ATOM 6732 C C . PRO B 1 429 ? -134.434 125.455 147.965 1.00 44.81 427 PRO B C 1
ATOM 6733 O O . PRO B 1 429 ? -134.838 126.390 148.664 1.00 44.33 427 PRO B O 1
ATOM 6737 N N . THR B 1 430 ? -133.794 125.667 146.809 1.00 39.52 428 THR B N 1
ATOM 6738 C CA . THR B 1 430 ? -133.583 127.026 146.319 1.00 33.15 428 THR B CA 1
ATOM 6739 C C . THR B 1 430 ? -134.531 127.352 145.174 1.00 40.29 428 THR B C 1
ATOM 6740 O O . THR B 1 430 ? -135.035 126.471 144.469 1.00 32.33 428 THR B O 1
ATOM 6744 N N . LEU B 1 431 ? -134.760 128.654 144.994 1.00 31.44 429 LEU B N 1
ATOM 6745 C CA . LEU B 1 431 ? -135.689 129.096 143.968 1.00 30.35 429 LEU B CA 1
ATOM 6746 C C . LEU B 1 431 ? -135.160 128.771 142.571 1.00 32.76 429 LEU B C 1
ATOM 6747 O O . LEU B 1 431 ? -135.925 128.320 141.712 1.00 29.71 429 LEU B O 1
ATOM 6752 N N . ARG B 1 432 ? -133.852 128.942 142.337 1.00 30.14 430 ARG B N 1
ATOM 6753 C CA . ARG B 1 432 ? -133.303 128.626 141.007 1.00 28.82 430 ARG B CA 1
ATOM 6754 C C . ARG B 1 432 ? -133.417 127.144 140.684 1.00 32.62 430 ARG B C 1
ATOM 6755 O O . ARG B 1 432 ? -133.794 126.769 139.562 1.00 34.39 430 ARG B O 1
ATOM 6763 N N . GLU B 1 433 ? -133.051 126.273 141.631 1.00 32.54 431 GLU B N 1
ATOM 6764 C CA . GLU B 1 433 ? -133.210 124.841 141.373 1.00 34.78 431 GLU B CA 1
ATOM 6765 C C . GLU B 1 433 ? -134.655 124.506 141.045 1.00 35.15 431 GLU B C 1
ATOM 6766 O O . GLU B 1 433 ? -134.933 123.707 140.143 1.00 36.73 431 GLU B O 1
ATOM 6772 N N . ARG B 1 434 ? -135.587 125.095 141.792 1.00 32.97 432 ARG B N 1
ATOM 6773 C CA . ARG B 1 434 ? -137.005 124.822 141.606 1.00 36.18 432 ARG B CA 1
ATOM 6774 C C . ARG B 1 434 ? -137.495 125.321 140.248 1.00 37.62 432 ARG B C 1
ATOM 6775 O O . ARG B 1 434 ? -138.200 124.600 139.531 1.00 37.14 432 ARG B O 1
ATOM 6783 N N . LEU B 1 435 ? -137.106 126.532 139.856 1.00 32.39 433 LEU B N 1
ATOM 6784 C CA . LEU B 1 435 ? -137.675 127.104 138.638 1.00 32.11 433 LEU B CA 1
ATOM 6785 C C . LEU B 1 435 ? -136.929 126.650 137.391 1.00 37.63 433 LEU B C 1
ATOM 6786 O O . LEU B 1 435 ? -137.554 126.360 136.364 1.00 39.05 433 LEU B O 1
ATOM 6791 N N . LEU B 1 436 ? -135.601 126.596 137.449 1.00 31.87 434 LEU B N 1
ATOM 6792 C CA . LEU B 1 436 ? -134.798 126.299 136.267 1.00 43.68 434 LEU B CA 1
ATOM 6793 C C . LEU B 1 436 ? -134.492 124.818 136.101 1.00 50.25 434 LEU B C 1
ATOM 6794 O O . LEU B 1 436 ? -133.991 124.419 135.043 1.00 51.47 434 LEU B O 1
ATOM 6799 N N . GLY B 1 437 ? -134.781 123.987 137.099 1.00 50.80 435 GLY B N 1
ATOM 6800 C CA . GLY B 1 437 ? -134.477 122.573 136.987 1.00 57.89 435 GLY B CA 1
ATOM 6801 C C . GLY B 1 437 ? -133.015 122.214 137.130 1.00 65.14 435 GLY B C 1
ATOM 6802 O O . GLY B 1 437 ? -132.682 121.028 137.061 1.00 75.48 435 GLY B O 1
ATOM 6803 N N . THR B 1 438 ? -132.129 123.194 137.297 1.00 67.92 436 THR B N 1
ATOM 6804 C CA . THR B 1 438 ? -130.751 122.896 137.647 1.00 67.04 436 THR B CA 1
ATOM 6805 C C . THR B 1 438 ? -130.719 122.078 138.933 1.00 69.02 436 THR B C 1
ATOM 6806 O O . THR B 1 438 ? -131.660 122.079 139.730 1.00 70.18 436 THR B O 1
ATOM 6810 N N . GLU B 1 439 ? -129.628 121.348 139.117 1.00 70.94 437 GLU B N 1
ATOM 6811 C CA . GLU B 1 439 ? -129.333 120.757 140.409 1.00 72.92 437 GLU B CA 1
ATOM 6812 C C . GLU B 1 439 ? -128.253 121.533 141.139 1.00 67.12 437 GLU B C 1
ATOM 6813 O O . GLU B 1 439 ? -127.776 121.090 142.188 1.00 74.05 437 GLU B O 1
ATOM 6819 N N . THR B 1 440 ? -127.856 122.675 140.596 1.00 56.85 438 THR B N 1
ATOM 6820 C CA . THR B 1 440 ? -127.036 123.643 141.287 1.00 61.56 438 THR B CA 1
ATOM 6821 C C . THR B 1 440 ? -127.851 124.907 141.529 1.00 43.16 438 THR B C 1
ATOM 6822 O O . THR B 1 440 ? -128.699 125.266 140.700 1.00 42.98 438 THR B O 1
ATOM 6826 N N . PRO B 1 441 ? -127.650 125.588 142.657 1.00 44.02 439 PRO B N 1
ATOM 6827 C CA . PRO B 1 441 ? -128.421 126.805 142.927 1.00 36.71 439 PRO B CA 1
ATOM 6828 C C . PRO B 1 441 ? -127.927 128.039 142.187 1.00 35.20 439 PRO B C 1
ATOM 6829 O O . PRO B 1 441 ? -128.532 129.107 142.345 1.00 33.89 439 PRO B O 1
ATOM 6833 N N . VAL B 1 442 ? -126.849 127.936 141.413 1.00 39.44 440 VAL B N 1
ATOM 6834 C CA . VAL B 1 442 ? -126.180 129.104 140.858 1.00 35.12 440 VAL B CA 1
ATOM 6835 C C . VAL B 1 442 ? -126.461 129.208 139.357 1.00 39.10 440 VAL B C 1
ATOM 6836 O O . VAL B 1 442 ? -126.887 128.251 138.706 1.00 39.58 440 VAL B O 1
ATOM 6840 N N . LEU B 1 443 ? -126.197 130.396 138.805 1.00 35.81 441 LEU B N 1
ATOM 6841 C CA . LEU B 1 443 ? -126.435 130.666 137.384 1.00 42.45 441 LEU B CA 1
ATOM 6842 C C . LEU B 1 443 ? -125.754 129.642 136.488 1.00 38.61 441 LEU B C 1
ATOM 6843 O O . LEU B 1 443 ? -124.644 129.186 136.771 1.00 36.35 441 LEU B O 1
ATOM 6848 N N . ARG B 1 444 ? -126.419 129.314 135.377 1.00 35.62 442 ARG B N 1
ATOM 6849 C CA . ARG B 1 444 ? -125.831 128.458 134.357 1.00 37.84 442 ARG B CA 1
ATOM 6850 C C . ARG B 1 444 ? -124.592 129.111 133.742 1.00 40.10 442 ARG B C 1
ATOM 6851 O O . ARG B 1 444 ? -124.457 130.335 133.698 1.00 40.97 442 ARG B O 1
ATOM 6859 N N . GLU B 1 445 ? -123.708 128.273 133.202 1.00 41.48 443 GLU B N 1
ATOM 6860 C CA . GLU B 1 445 ? -122.480 128.771 132.592 1.00 45.86 443 GLU B CA 1
ATOM 6861 C C . GLU B 1 445 ? -122.729 129.564 131.315 1.00 46.97 443 GLU B C 1
ATOM 6862 O O . GLU B 1 445 ? -121.850 130.328 130.908 1.00 48.74 443 GLU B O 1
ATOM 6868 N N . ASP B 1 446 ? -123.889 129.408 130.669 1.00 43.11 444 ASP B N 1
ATOM 6869 C CA . ASP B 1 446 ? -124.190 130.190 129.476 1.00 47.45 444 ASP B CA 1
ATOM 6870 C C . ASP B 1 446 ? -124.992 131.442 129.797 1.00 41.80 444 ASP B C 1
ATOM 6871 O O . ASP B 1 446 ? -125.503 132.100 128.882 1.00 38.49 444 ASP B O 1
ATOM 6876 N N . HIS B 1 447 ? -125.096 131.805 131.094 1.00 34.26 445 HIS B N 1
ATOM 6877 C CA . HIS B 1 447 ? -125.682 133.070 131.499 1.00 36.75 445 HIS B CA 1
ATOM 6878 C C . HIS B 1 447 ? -124.592 134.136 131.642 1.00 38.16 445 HIS B C 1
ATOM 6879 O O . HIS B 1 447 ? -123.505 133.841 132.138 1.00 42.16 445 HIS B O 1
ATOM 6886 N N . PRO B 1 448 ? -124.861 135.381 131.230 1.00 44.61 446 PRO B N 1
ATOM 6887 C CA . PRO B 1 448 ? -123.827 136.430 131.330 1.00 46.06 446 PRO B CA 1
ATOM 6888 C C . PRO B 1 448 ? -123.225 136.580 132.718 1.00 41.40 446 PRO B C 1
ATOM 6889 O O . PRO B 1 448 ? -122.026 136.864 132.838 1.00 41.26 446 PRO B O 1
ATOM 6893 N N . GLY B 1 449 ? -124.019 136.392 133.772 1.00 36.45 447 GLY B N 1
ATOM 6894 C CA . GLY B 1 449 ? -123.496 136.582 135.117 1.00 38.89 447 GLY B CA 1
ATOM 6895 C C . GLY B 1 449 ? -122.367 135.627 135.453 1.00 40.58 447 GLY B C 1
ATOM 6896 O O . GLY B 1 449 ? -121.477 135.962 136.236 1.00 39.27 447 GLY B O 1
ATOM 6897 N N . ALA B 1 450 ? -122.372 134.438 134.848 1.00 40.25 448 ALA B N 1
ATOM 6898 C CA . ALA B 1 450 ? -121.335 133.446 135.127 1.00 41.99 448 ALA B CA 1
ATOM 6899 C C . ALA B 1 450 ? -119.967 133.900 134.648 1.00 42.07 448 ALA B C 1
ATOM 6900 O O . ALA B 1 450 ? -118.942 133.427 135.155 1.00 43.61 448 ALA B O 1
ATOM 6902 N N . GLY B 1 451 ? -119.923 134.785 133.654 1.00 37.59 449 GLY B N 1
ATOM 6903 C CA . GLY B 1 451 ? -118.651 135.233 133.113 1.00 39.30 449 GLY B CA 1
ATOM 6904 C C . GLY B 1 451 ? -117.814 136.053 134.073 1.00 40.26 449 GLY B C 1
ATOM 6905 O O . GLY B 1 451 ? -116.619 136.229 133.819 1.00 49.05 449 GLY B O 1
ATOM 6906 N N . TYR B 1 452 ? -118.403 136.526 135.174 1.00 40.07 450 TYR B N 1
ATOM 6907 C CA . TYR B 1 452 ? -117.720 137.388 136.133 1.00 48.28 450 TYR B CA 1
ATOM 6908 C C . TYR B 1 452 ? -117.184 136.627 137.337 1.00 56.51 450 TYR B C 1
ATOM 6909 O O . TYR B 1 452 ? -116.729 137.253 138.295 1.00 65.77 450 TYR B O 1
ATOM 6918 N N . ARG B 1 453 ? -117.212 135.297 137.306 1.00 52.44 451 ARG B N 1
ATOM 6919 C CA . ARG B 1 453 ? -116.678 134.497 138.401 1.00 52.33 451 ARG B CA 1
ATOM 6920 C C . ARG B 1 453 ? -115.155 134.466 138.360 1.00 56.47 451 ARG B C 1
ATOM 6921 O O . ARG B 1 453 ? -114.547 134.442 137.286 1.00 63.67 451 ARG B O 1
ATOM 6929 N N . ALA B 1 454 ? -114.537 134.476 139.538 1.00 57.38 452 ALA B N 1
ATOM 6930 C CA . ALA B 1 454 ? -113.085 134.363 139.620 1.00 68.71 452 ALA B CA 1
ATOM 6931 C C . ALA B 1 454 ? -112.626 133.023 139.059 1.00 74.31 452 ALA B C 1
ATOM 6932 O O . ALA B 1 454 ? -112.937 131.966 139.617 1.00 73.88 452 ALA B O 1
ATOM 6934 N N . GLN B 1 455 ? -111.889 133.069 137.953 1.00 80.15 453 GLN B N 1
ATOM 6935 C CA . GLN B 1 455 ? -111.416 131.854 137.295 1.00 86.04 453 GLN B CA 1
ATOM 6936 C C . GLN B 1 455 ? -109.890 131.797 137.295 1.00 87.94 453 GLN B C 1
ATOM 6937 O O . GLN B 1 455 ? -109.296 130.721 137.195 1.00 90.62 453 GLN B O 1
#

Nearest PDB structures (foldseek):
  5w4z-assembly1_B  TM=1.002E+00  e=1.251E-99  Herbiconiux
  5tlc-assembly1_B  TM=8.825E-01  e=5.695E-38  Bacillus subtilis
  5tlc-assembly1_A  TM=8.936E-01  e=1.698E-37  Bacillus subtilis
  5tlc-assembly1_C  TM=9.219E-01  e=3.337E-35  Bacillus subtilis
  6ask-assembly1_A  TM=8.232E-01  e=4.238E-36  Bacillus subtilis subsp. subtilis str. 168

Secondary structure (DSSP, 8-state):
--BEEEEEEESBSS-TT---TTSTT--GGGTTSHHHHHHHHHHHHHTT-SEEEEE-------BTTB--THHHHTT-S--B--HHHHHHHHHTT-SS-EEEEEEETTTS-HHHHHHHHHHHHHHHTS-EEEEEE--TTHHHHHHHHT-----HHHHHHHHHHHHHHHHIIIIISB-TT-B---TTS-SB-GGGB--EEEE-SS-EEEE--SS---TTSS-EEEEE--SHHHHHHHHHH-SEEEE----HHHHHHHHHHHHHHHHHTT--GGGSEEEEEE-EEE-SSHHHHHHHHHHHHTT--GGGHHHHHHHHH---GGGS-TTSBGGG---SS-THHHHTTBTBBHHHHHHHHHHHTTS-PPEEE-HHHHHHHHHHHHHHHT--EEEE--SSTTHHHHHIIIIIHHHHHHTTSB-SS---SSHHHHHH--SSSSPPTTSGGGGG--/-PBEEEEEE-SBSS-TT---TTSTT--GGGTTSHHHHHHHHHHHHHHT-SEEEE--------BTTB--THHHHTT-S--B--HHHHHHHHHTT-SS-EEEEEEETTTS-HHHHHHHHHHHHHHTTS-EEEEEE--TTHHHHHHHHT-----HHHHHHHHHHHHHHHHIIIIISB-TT-B---TTS-SB-GGGB--EEEE-SS-EEEE--SSPPPTTSS-EEEEE--SHHHHHHHHHH-SEEEE----HHHHHHHHHHHHHHHHHTT--GGGSEEEEEE-EEE-SSHHHHHHHHHHHHHHS-GGGHHHHHHHHH---GGGS-TT-BGGG---SS-THHHHTTTTSBHHHHHHHHHHHTTSPPPEEE-HHHHHHHHHHHHHHHT--EEEE--SSTTHHHHHIIIIIHHHHHHTTSB-SS---SSHHHHHH--SSSS--TTSGGGGGS--

CATH classification: 3.20.20.30

Sequence (893 aa):
KQLRFGLFENAQTNDSGTATWRHPDNQRHLFDTLDYWRNIAQICEDAGLDFVVFLADAWGWADVNGERPDICDVEGLDLPRLDPAIVAAALIASTTKLGLVMTGSTLLEQPYSFARRMASLDHLSKGRIGWNVVTTGTAETASAAFGVPMVAHDDRYDMADDFMELVYKLWEGAWEPDALERDKQGRYADPAKVHRIDHEGPYFRSNGYGNTSYSPQGTPVLFQAGSSSERGRQFGGRHGECIFLGGAPIPKLAEQVRAIRAEAVAEGRAADSIKLMAAFSCVIAPTHEEAVQKYQEVLDSQTPEVAVASYAWFTGLDLSSYDPSTPMSELHTELSQTQVARFAGLTVGDVLADWHAHGVRTKPVVGTPEEVADAIVELAEGADLDGFLLTPVIQPGSTIDFIEHVLPILRERGVAASGYDAPTLRERLLGTETPVLREDHPGAGYRAKQLRFGLFENAQTNDSGTATWRHPDNQRHLFDTLDYWRNIAQICEDAGLDFVVFLADAWGWADVNGERPDICDVEGLDLPRLDPAIVAAALIASSTTKLGLVMTGSTLLEQPYSSFARRMASLDHLSKGRIGWNVVTTGTAETASAAFGVPMVAHDDRYDMADDFMELVYKLWEGAWEPDALERDKQGRYADPAKVHRIDHEGPYFRSNGYGNTSYSPQGTPVLFQAGSSSERGRQFGGRHGECCIFLGGAPIPKLAEQVRAIRAEAVAEGRAADSIKLMAAFSCVIAPTHEEAVQKYQEVLDSQTPEVAVASYAWFTGLDLSSYDPSTPMSELHTELSQTQVARFAGLTVGDVLADWHAHGVRTKPVVGTPEEVADAIVELAEGADLDGFLLTPVIQPGSTIDFIEHVLPILRRERGVAASGYDAPTLRERLLGTETPVLREDHPGAGYRAQ

Radius of gyration: 27.89 Å; Cα contacts (8 Å, |Δi|>4): 2100; chains: 2; bounding box: 81×61×78 Å

B-factor: mean 47.19, std 18.1, range [20.0, 128.4]

InterPro domains:
  IPR011251 Luciferase-like domain [PF00296] (28-387)
  IPR016215 Nitrilotriacetate monooxygenase component A/pristinamycin IIA synthase subunit A [PIRSF000337] (25-439)
  IPR016215 Nitrilotriacetate monooxygenase component A/pristinamycin IIA synthase subunit A [TIGR03860] (14-434)
  IPR036661 Luciferase-like domain superfamily [G3DSA:3.20.20.30] (1-461)
  IPR036661 Luciferase-like domain superfamily [SSF51679] (9-437)
  IPR051260 Diverse substrate monooxygenases [PTHR30011] (8-457)